Protein AF-S0EW49-F1 (afdb_monomer)

Solvent-accessible surface area (backbone atoms only — not comparable to full-atom values): 46684 Å² total; per-residue (Å²): 112,83,92,60,104,69,65,70,82,71,63,72,90,74,59,49,61,72,39,65,38,68,43,94,89,65,46,82,25,41,27,67,38,69,44,80,44,83,42,77,45,51,35,27,29,42,28,34,84,78,42,96,62,67,50,73,42,51,28,78,42,73,40,58,31,39,76,58,59,88,40,55,52,31,49,97,87,51,52,69,39,56,72,70,53,59,57,50,31,56,50,45,65,74,63,57,51,73,43,56,48,56,53,46,67,54,37,48,93,38,58,60,79,47,66,59,40,68,36,35,78,41,30,98,44,68,37,51,27,35,27,76,88,44,34,34,34,42,39,71,43,65,96,77,82,83,84,49,70,70,59,53,52,51,53,49,53,52,51,52,51,42,44,77,39,54,34,48,79,48,77,42,45,38,67,48,46,69,76,37,47,68,59,52,51,49,53,51,36,51,59,37,52,50,59,63,35,77,89,73,40,42,80,38,40,42,65,74,60,52,64,60,24,33,35,60,48,73,90,83,48,43,70,40,46,28,72,41,67,46,78,44,80,46,79,46,81,43,76,47,75,43,31,59,97,54,76,89,84,84,60,61,60,44,81,37,73,71,46,64,64,23,60,67,56,47,56,39,45,51,67,64,37,48,52,38,46,41,38,88,46,71,65,23,52,51,42,22,49,55,56,42,76,73,43,77,30,71,32,62,42,52,64,29,71,91,61,37,65,76,43,31,63,38,54,42,69,46,67,52,82,44,76,65,57,56,72,68,40,66,63,50,58,54,49,44,68,68,42,48,66,57,37,54,48,24,48,51,48,24,42,61,54,44,48,73,32,98,46,72,48,75,26,82,54,69,80,54,46,80,40,64,36,34,19,53,54,69,95,78,54,65,43,69,37,89,86,70,51,78,42,60,38,45,48,78,51,90,83,53,60,82,71,55,31,75,47,87,86,50,52,70,68,33,47,50,29,48,50,53,50,49,45,38,59,75,69,66,53,94,65,57,79,64,59,56,50,52,32,40,49,44,28,22,75,70,68,67,54,78,49,95,48,69,84,61,58,73,74,58,30,70,50,89,86,51,53,67,65,28,45,52,22,50,52,50,28,52,50,48,53,52,52,48,50,50,54,41,54,52,50,47,60,72,70,25,55,73,40,74,37,88,90,39,59,38,67,45,82,95,48,78,36,63,71,70,96,72,58,76,46,62,80,73,80,85,72,83,81,62,92,89,76,63,80,83,76,86,67,69,72,63,62,69,50,53,76,68,62,71,71,65,63,60,61,58,50,47,54,49,49,49,44,60,72,48,39,36,43,29,34,71,95,78,46,69,50,52,49,42,83,70,41,84,37,88,55,88,55,30,46,27,35,28,34,32,78,53,97,92,41,84,38,38,30,36,31,23,67,35,51,97,86,48,48,31,43,45,66,56,49,65,53,31,54,58,54,40,51,78,71,67,26,41,32,40,36,38,37,18,73,38,66,34,73,64,23,52,46,58,58,67,72,53,90,49,92,77,37,47,65,47,54,26,41,38,48,73,48,74,82,39,86,79,49,50,80,77,50,63,73,75,58,43,39,35,37,76,52,52,58,37,69,46,80,45,79,46,98,87,66,28,35,29,45,34,44,58,16,37,33,34,67,37,84,89,81,72,47,78,47,68,43,59,35,54,74,28,42,30,39,35,33,18,60,45,36,76,76,77,62,91,53,79,73,45,68,28,38,39,52,52,91,59,55,54,66,53,48,33,64,74,68,72,48,91,72,68,63,72,70,48,59,65,27,39,43,48,52,53,74,75,41,65,71,44,94,64,37,18,31,32,40,37,41,29,38,84,86,72,52,78,47,68,37,76,46,62,75,79,65,77,80,80,79,81,82,130

pLDDT: mean 75.74, std 16.2, range [26.94, 95.5]

Nearest PDB structures (foldseek):
  3r3p-assembly1_B  TM=8.124E-01  e=2.682E-04  Bacillus phage 0305phi8-36
  2n47-assembly1_A  TM=8.794E-01  e=1.202E+00  Synechocystis sp. PCC 6803 substr. Kazusa
  1gpp-assembly1_A  TM=4.032E-01  e=1.390E-01  Saccharomyces cerevisiae
  2h11-assembly2_B  TM=7.420E-01  e=5.655E+00  Homo sapiens

Mean predicted aligned error: 22.54 Å

Sequence (818 aa):
MRGDARGALTPIETIQPGDWVLAHDGLPHRVVRSIRRTYRGIMVGIRHSLSDETLWVTADHRILVHRRPHSLGGKADWSGIPKPLRGRSQELRKNMTLPERNLWSVLRGNGAGFAFRRQHPIGPYIADFYCREAALVVEVDGAAAHGDPAAIEHDQIRDEFLRSAGLRVVRFSAAEVLSNLEGVYTAIQDACQEQFSPEHALWLEAGELRKGDIVFCGPDRTPVRVEEVLKTFSEEEVYDLEVEGAHSFITEVCAVHNCGSGTTAYCAEKWGRRWITCDTSRVALAIARQRLMTARFDYYELRDAERGPSGGFIYETVPHITLESIAKNTEIDAIAAKYQPQIDRALADLNAALKGRPIQIHVKEGGCAGQVVDFSAPDGPTHTLPGGQVVKANELLEWEVPREIPHPAWPREAQEAYRKLYEARTKALSTGSQELREWLQTVYRLTGHRWESLSDVPDPMPPEDWPEAAQEALRRFWELKRRKRKEIDESIQCNAPQETLYDRPKVVRGVVRVSGPFTVEAIPVPAVEDPAQAPVPQFEEQEAQASVSDRGGDYLTDMLNLLKQQGGVLFPGGKKMELENLRPLNLGYLHAEAEARQNGKTLRVAVSFGPQHGPVIAHQVQEAIPTARLNGYHILIFAGFAFDPEAQALIQKVPVQGLQVHFANIAPDVLVGDLLKTTRASQIFTVFGQPDVAVIPQKDGTHVVKLRGVDIYDPLTGEAHSTRGEDVAAWFLDTDYDGKTFHICQAFFPGDSEAWDKLQRALKAQIDAEAFEKMQGTISFPFQPGEHKRIAVKVIDFRGNEVVRVVNLQQKEATYHG

Structure (mmCIF, N/CA/C/O backbone):
data_AF-S0EW49-F1
#
_entry.id   AF-S0EW49-F1
#
loop_
_atom_site.group_PDB
_atom_site.id
_atom_site.type_symbol
_atom_site.label_atom_id
_atom_site.label_alt_id
_atom_site.label_comp_id
_atom_site.label_asym_id
_atom_site.label_entity_id
_atom_site.label_seq_id
_atom_site.pdbx_PDB_ins_code
_atom_site.Cartn_x
_atom_site.Cartn_y
_atom_site.Cartn_z
_atom_site.occupancy
_atom_site.B_iso_or_equiv
_atom_site.auth_seq_id
_atom_site.auth_comp_id
_atom_site.auth_asym_id
_atom_site.auth_atom_id
_atom_site.pdbx_PDB_model_num
ATOM 1 N N . MET A 1 1 ? -26.446 2.062 -2.793 1.00 39.97 1 MET A N 1
ATOM 2 C CA . MET A 1 1 ? -27.803 2.037 -3.384 1.00 39.97 1 MET A CA 1
ATOM 3 C C . MET A 1 1 ? -28.507 0.767 -2.931 1.00 39.97 1 MET A C 1
ATOM 5 O O . MET A 1 1 ? -28.000 -0.311 -3.218 1.00 39.97 1 MET A O 1
ATOM 9 N N . ARG A 1 2 ? -29.631 0.867 -2.210 1.00 29.58 2 ARG A N 1
ATOM 10 C CA . ARG A 1 2 ? -30.524 -0.271 -1.939 1.00 29.58 2 ARG A CA 1
ATOM 11 C C . ARG A 1 2 ? -31.795 -0.119 -2.777 1.00 29.58 2 ARG A C 1
ATOM 13 O O . ARG A 1 2 ? -32.487 0.875 -2.637 1.00 29.58 2 ARG A O 1
ATOM 20 N N . GLY A 1 3 ? -32.057 -1.129 -3.606 1.00 38.69 3 GLY A N 1
ATOM 21 C CA . GLY A 1 3 ? -33.373 -1.608 -4.044 1.00 38.69 3 GLY A CA 1
ATOM 22 C C . GLY A 1 3 ? -34.481 -0.596 -4.340 1.00 38.69 3 GLY A C 1
ATOM 23 O O . GLY A 1 3 ? -35.378 -0.422 -3.526 1.00 38.69 3 GLY A O 1
ATOM 24 N N . ASP A 1 4 ? -34.496 -0.079 -5.564 1.00 37.16 4 ASP A N 1
ATOM 25 C CA . ASP A 1 4 ? -35.699 0.327 -6.296 1.00 37.16 4 ASP A CA 1
ATOM 26 C C . ASP A 1 4 ? -35.349 0.186 -7.788 1.00 37.16 4 ASP A C 1
ATOM 28 O O . ASP A 1 4 ? -34.307 0.668 -8.231 1.00 37.16 4 ASP A O 1
ATOM 32 N N . ALA A 1 5 ? -36.196 -0.495 -8.566 1.00 40.66 5 ALA A N 1
ATOM 33 C CA . ALA A 1 5 ? -36.062 -0.667 -10.017 1.00 40.66 5 ALA A CA 1
ATOM 34 C C . ALA A 1 5 ? -36.142 0.655 -10.827 1.00 40.66 5 ALA A C 1
ATOM 36 O O . ALA A 1 5 ? -36.199 0.629 -12.055 1.00 40.66 5 ALA A O 1
ATOM 37 N N . ARG A 1 6 ? -36.137 1.811 -10.156 1.00 41.78 6 ARG A N 1
ATOM 38 C CA . ARG A 1 6 ? -36.088 3.168 -10.698 1.00 41.78 6 ARG A CA 1
ATOM 39 C C . ARG A 1 6 ? -34.992 4.008 -10.040 1.00 41.78 6 ARG A C 1
ATOM 41 O O . ARG A 1 6 ? -35.295 5.060 -9.505 1.00 41.78 6 ARG A O 1
ATOM 48 N N . GLY A 1 7 ? -33.736 3.558 -10.058 1.00 46.19 7 GLY A N 1
ATOM 49 C CA . GLY A 1 7 ? -32.540 4.427 -10.042 1.00 46.19 7 GLY A CA 1
ATOM 50 C C . GLY A 1 7 ? -32.491 5.615 -9.063 1.00 46.19 7 GLY A C 1
ATOM 51 O O . GLY A 1 7 ? -31.804 6.590 -9.355 1.00 46.19 7 GLY A O 1
ATOM 52 N N . ALA A 1 8 ? -33.210 5.580 -7.938 1.00 53.28 8 ALA A N 1
ATOM 53 C CA . ALA A 1 8 ? -33.324 6.722 -7.046 1.00 53.28 8 ALA A CA 1
ATOM 54 C C . ALA A 1 8 ? -32.007 6.875 -6.282 1.00 53.28 8 ALA A C 1
ATOM 56 O O . ALA A 1 8 ? -31.628 6.016 -5.479 1.00 53.28 8 ALA A O 1
ATOM 57 N N . LEU A 1 9 ? -31.288 7.962 -6.563 1.00 60.22 9 LEU A N 1
ATOM 58 C CA . LEU A 1 9 ? -30.075 8.316 -5.839 1.00 60.22 9 LEU A CA 1
ATOM 59 C C . LEU A 1 9 ? -30.443 8.562 -4.372 1.00 60.22 9 LEU A C 1
ATOM 61 O O . LEU A 1 9 ? -31.299 9.385 -4.059 1.00 60.22 9 LEU A O 1
ATOM 65 N N . THR A 1 10 ? -29.813 7.817 -3.468 1.00 67.69 10 THR A N 1
ATOM 66 C CA . THR A 1 10 ? -29.931 8.063 -2.029 1.00 67.69 10 THR A CA 1
ATOM 67 C C . THR A 1 10 ? -28.961 9.185 -1.662 1.00 67.69 10 THR A C 1
ATOM 69 O O . THR A 1 10 ? -27.767 9.020 -1.933 1.00 67.69 10 THR A O 1
ATOM 72 N N . PRO A 1 11 ? -29.422 10.296 -1.062 1.00 74.75 11 PRO A N 1
ATOM 73 C CA . PRO A 1 11 ? -28.528 11.373 -0.655 1.00 74.75 11 PRO A CA 1
ATOM 74 C C . PRO A 1 11 ? -27.485 10.864 0.347 1.00 74.75 11 PRO A C 1
ATOM 76 O O . PRO A 1 11 ? -27.820 10.139 1.291 1.00 74.75 11 PRO A O 1
ATOM 79 N N . ILE A 1 12 ? -26.214 11.197 0.124 1.00 76.31 12 ILE A N 1
ATOM 80 C CA . ILE A 1 12 ? -25.076 10.650 0.879 1.00 76.31 12 ILE A CA 1
ATOM 81 C C . ILE A 1 12 ? -25.143 10.998 2.373 1.00 76.31 12 ILE A C 1
ATOM 83 O O . ILE A 1 12 ? -24.718 10.213 3.217 1.00 76.31 12 ILE A O 1
ATOM 87 N N . GLU A 1 13 ? -25.759 12.126 2.713 1.00 80.56 13 GLU A N 1
ATOM 88 C CA . GLU A 1 13 ? -25.993 12.605 4.071 1.00 80.56 13 GLU A CA 1
ATOM 89 C C . GLU A 1 13 ? -26.976 11.742 4.873 1.00 80.56 13 GLU A C 1
ATOM 91 O O . GLU A 1 13 ? -27.012 11.824 6.104 1.00 80.56 13 GLU A O 1
ATOM 96 N N . THR A 1 14 ? -27.768 10.909 4.191 1.00 83.56 14 THR A N 1
ATOM 97 C CA . THR A 1 14 ? -28.722 9.992 4.831 1.00 83.56 14 THR A CA 1
ATOM 98 C C . THR A 1 14 ? -28.099 8.643 5.193 1.00 83.56 14 THR A C 1
ATOM 100 O O . THR A 1 14 ? -28.689 7.906 5.982 1.00 83.56 14 THR A O 1
ATOM 103 N N . ILE A 1 15 ? -26.904 8.340 4.671 1.00 82.19 15 ILE A N 1
ATOM 104 C CA . ILE A 1 15 ? -26.205 7.066 4.875 1.00 82.19 15 ILE A CA 1
ATOM 105 C C . ILE A 1 15 ? -25.626 7.002 6.294 1.00 82.19 15 ILE A C 1
ATOM 107 O O . ILE A 1 15 ? -24.891 7.894 6.724 1.00 82.19 15 ILE A O 1
ATOM 111 N N . GLN A 1 16 ? -25.935 5.925 7.015 1.00 82.56 16 GLN A N 1
ATOM 112 C CA . GLN A 1 16 ? -25.511 5.687 8.395 1.00 82.56 16 GLN A CA 1
ATOM 113 C C . GLN A 1 16 ? -24.435 4.591 8.488 1.00 82.56 16 GLN A C 1
ATOM 115 O O . GLN A 1 16 ? -24.357 3.714 7.623 1.00 82.56 16 GLN A O 1
ATOM 120 N N . PRO A 1 17 ? -23.613 4.581 9.556 1.00 83.62 17 PRO A N 1
ATOM 121 C CA . PRO A 1 17 ? -22.794 3.420 9.895 1.00 83.62 17 PRO A CA 1
ATOM 122 C C . PRO A 1 17 ? -23.625 2.127 9.916 1.00 83.62 17 PRO A C 1
ATOM 124 O O . PRO A 1 17 ? -24.704 2.080 10.505 1.00 83.62 17 PRO A O 1
ATOM 127 N N . GLY A 1 18 ? -23.121 1.076 9.271 1.00 76.31 18 GLY A N 1
ATOM 128 C CA . GLY A 1 18 ? -23.805 -0.206 9.080 1.00 76.31 18 GLY A CA 1
ATOM 129 C C . GLY A 1 18 ? -24.579 -0.339 7.762 1.00 76.31 18 GLY A C 1
ATOM 130 O O . GLY A 1 18 ? -24.913 -1.465 7.377 1.00 76.31 18 GLY A O 1
ATOM 131 N N . ASP A 1 19 ? -24.819 0.761 7.041 1.00 79.75 19 ASP A N 1
ATOM 132 C CA . ASP A 1 19 ? -25.382 0.709 5.692 1.00 79.75 19 ASP A CA 1
ATOM 133 C C . ASP A 1 19 ? -24.397 0.096 4.694 1.00 79.75 19 ASP A C 1
ATOM 135 O O . ASP A 1 19 ? -23.189 0.056 4.915 1.00 79.75 19 ASP A O 1
ATOM 139 N N . TRP A 1 20 ? -24.917 -0.398 3.571 1.00 77.44 20 TRP A N 1
ATOM 140 C CA . TRP A 1 20 ? -24.108 -1.021 2.525 1.00 77.44 20 TRP A CA 1
ATOM 141 C C . TRP A 1 20 ? -23.961 -0.100 1.318 1.00 77.44 20 TRP A C 1
ATOM 143 O O . TRP A 1 20 ? -24.952 0.371 0.747 1.00 77.44 20 TRP A O 1
ATOM 153 N N . VAL A 1 21 ? -22.719 0.093 0.885 1.00 74.12 21 VAL A N 1
ATOM 154 C CA . VAL A 1 21 ? -22.361 0.859 -0.313 1.00 74.12 21 VAL A CA 1
ATOM 155 C C . VAL A 1 21 ? -21.412 0.055 -1.192 1.00 74.12 21 VAL A C 1
ATOM 157 O O . VAL A 1 21 ? -20.782 -0.887 -0.729 1.00 74.12 21 VAL A O 1
ATOM 160 N N . LEU A 1 22 ? -21.332 0.396 -2.475 1.00 67.19 22 LEU A N 1
ATOM 161 C CA . LEU A 1 22 ? -20.363 -0.219 -3.381 1.00 67.19 22 LEU A CA 1
ATOM 162 C C . LEU A 1 22 ? -19.079 0.601 -3.334 1.00 67.19 22 LEU A C 1
ATOM 164 O O . LEU A 1 22 ? -19.151 1.822 -3.487 1.00 67.19 22 LEU A O 1
ATOM 168 N N . ALA A 1 23 ? -17.937 -0.045 -3.111 1.00 67.69 23 ALA A N 1
ATOM 169 C CA . ALA A 1 23 ? -16.646 0.634 -3.139 1.00 67.69 23 ALA A CA 1
ATOM 170 C C . ALA A 1 23 ? -16.023 0.601 -4.544 1.00 67.69 23 ALA A C 1
ATOM 172 O O . ALA A 1 23 ? -16.636 0.169 -5.518 1.00 67.69 23 ALA A O 1
ATOM 173 N N . HIS A 1 24 ? -14.794 1.101 -4.659 1.00 61.16 24 HIS A N 1
ATOM 174 C CA . HIS A 1 24 ? -14.040 1.170 -5.915 1.00 61.16 24 HIS A CA 1
ATOM 175 C C . HIS A 1 24 ? -13.614 -0.196 -6.481 1.00 61.16 24 HIS A C 1
ATOM 177 O O . HIS A 1 24 ? -13.344 -0.320 -7.666 1.00 61.16 24 HIS A O 1
ATOM 183 N N . ASP A 1 25 ? -13.564 -1.249 -5.676 1.00 63.09 25 ASP A N 1
ATOM 184 C CA . ASP A 1 25 ? -13.433 -2.621 -6.186 1.00 63.09 25 ASP A CA 1
ATOM 185 C C . ASP A 1 25 ? -14.755 -3.138 -6.795 1.00 63.09 25 ASP A C 1
ATOM 187 O O . ASP A 1 25 ? -14.820 -4.228 -7.370 1.00 63.09 25 ASP A O 1
ATOM 191 N N . GLY A 1 26 ? -15.812 -2.327 -6.682 1.00 60.47 26 GLY A N 1
ATOM 192 C CA . GLY A 1 26 ? -17.181 -2.586 -7.083 1.00 60.47 26 GLY A CA 1
ATOM 193 C C . GLY A 1 26 ? -17.811 -3.762 -6.343 1.00 60.47 26 GLY A C 1
ATOM 194 O O . GLY A 1 26 ? -18.706 -4.404 -6.900 1.00 60.47 26 GLY A O 1
ATOM 195 N N . LEU A 1 27 ? -17.332 -4.068 -5.136 1.00 66.12 27 LEU A N 1
ATOM 196 C CA . LEU A 1 27 ? -17.955 -4.993 -4.199 1.00 66.12 27 LEU A CA 1
ATOM 197 C C . LEU A 1 27 ? -18.787 -4.210 -3.169 1.00 66.12 27 LEU A C 1
ATOM 199 O O . LEU A 1 27 ? -18.600 -3.002 -3.000 1.00 66.12 27 LEU A O 1
ATOM 203 N N . PRO A 1 28 ? -19.770 -4.847 -2.509 1.00 70.50 28 PRO A N 1
ATOM 204 C CA . PRO A 1 28 ? -20.510 -4.224 -1.421 1.00 70.50 28 PRO A CA 1
ATOM 205 C C . PRO A 1 28 ? -19.678 -4.220 -0.129 1.00 70.50 28 PRO A C 1
ATOM 207 O O . PRO A 1 28 ? -19.236 -5.268 0.335 1.00 70.50 28 PRO A O 1
ATOM 210 N N . HIS A 1 29 ? -19.544 -3.051 0.494 1.00 75.31 29 HIS A N 1
ATOM 211 C CA . HIS A 1 29 ? -18.880 -2.840 1.780 1.00 75.31 29 HIS A CA 1
ATOM 212 C C . HIS A 1 29 ? -19.826 -2.173 2.769 1.00 75.31 29 HIS A C 1
ATOM 214 O O . HIS A 1 29 ? -20.682 -1.364 2.395 1.00 75.31 29 HIS A O 1
ATOM 220 N N . ARG A 1 30 ? -19.656 -2.498 4.052 1.00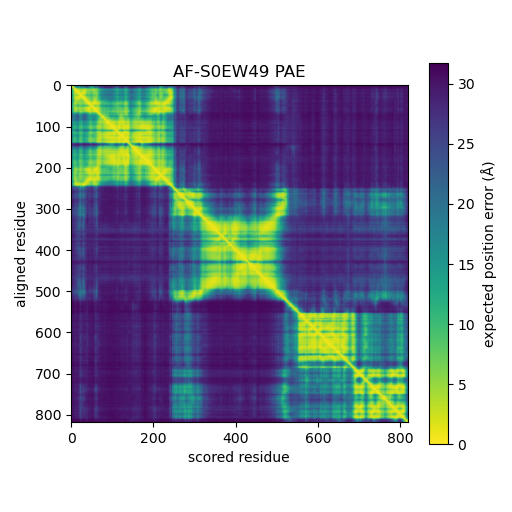 79.12 30 ARG A N 1
ATOM 221 C CA . ARG A 1 30 ? -20.355 -1.797 5.127 1.00 79.12 30 ARG A CA 1
ATOM 222 C C . ARG A 1 30 ? -19.709 -0.450 5.379 1.00 79.12 30 ARG A C 1
ATOM 224 O O . ARG A 1 30 ? -18.487 -0.350 5.448 1.00 79.12 30 ARG A O 1
ATOM 231 N N . VAL A 1 31 ? -20.534 0.567 5.567 1.00 79.44 31 VAL A N 1
ATOM 232 C CA . VAL A 1 31 ? -20.110 1.890 6.012 1.00 79.44 31 VAL A CA 1
ATOM 233 C C . VAL A 1 31 ? -19.703 1.793 7.477 1.00 79.44 31 VAL A C 1
ATOM 235 O O . VAL A 1 31 ? -20.513 1.448 8.332 1.00 79.44 31 VAL A O 1
ATOM 238 N N . VAL A 1 32 ? -18.444 2.102 7.765 1.00 83.19 32 VAL A N 1
ATOM 239 C CA . VAL A 1 32 ? -17.889 2.196 9.120 1.00 83.19 32 VAL A CA 1
ATOM 240 C C . VAL A 1 32 ? -18.256 3.544 9.727 1.00 83.19 32 VAL A C 1
ATOM 242 O O . VAL A 1 32 ? -18.729 3.616 10.858 1.00 83.19 32 VAL A O 1
ATOM 245 N N . ARG A 1 33 ? -18.070 4.627 8.963 1.00 80.56 33 ARG A N 1
ATOM 246 C CA . ARG A 1 33 ? -18.449 5.982 9.378 1.00 80.56 33 ARG A CA 1
ATOM 247 C C . ARG A 1 33 ? -18.725 6.899 8.190 1.00 80.56 33 ARG A C 1
ATOM 249 O O . ARG A 1 33 ? -18.158 6.720 7.115 1.00 80.56 33 ARG A O 1
ATOM 256 N N . SER A 1 34 ? -19.554 7.913 8.427 1.00 81.31 34 SER A N 1
ATOM 257 C CA . SER A 1 34 ? -19.739 9.066 7.540 1.00 81.31 34 SER A CA 1
ATOM 258 C C . SER A 1 34 ? -18.930 10.244 8.083 1.00 81.31 34 SER A C 1
ATOM 260 O O . SER A 1 34 ? -19.002 10.560 9.273 1.00 81.31 34 SER A O 1
ATOM 262 N N . ILE A 1 35 ? -18.127 10.868 7.229 1.00 80.62 35 ILE A N 1
ATOM 263 C CA . ILE A 1 35 ? -17.248 11.988 7.557 1.00 80.62 35 ILE A CA 1
ATOM 264 C C . ILE A 1 35 ? -17.813 13.226 6.876 1.00 80.62 35 ILE A C 1
ATOM 266 O O . ILE A 1 35 ? -18.015 13.232 5.668 1.00 80.62 35 ILE A O 1
ATOM 270 N N . ARG A 1 36 ? -18.045 14.285 7.651 1.00 85.44 36 ARG A N 1
ATOM 271 C CA . ARG A 1 36 ? -18.498 15.581 7.138 1.00 85.44 36 ARG A CA 1
ATOM 272 C C . ARG A 1 36 ? -17.310 16.524 7.073 1.00 85.44 36 ARG A C 1
ATOM 274 O O . ARG A 1 36 ? -16.586 16.650 8.063 1.00 85.44 36 ARG A O 1
ATOM 281 N N . ARG A 1 37 ? -17.112 17.193 5.941 1.00 83.81 37 ARG A N 1
ATOM 282 C CA . ARG A 1 37 ? -16.094 18.241 5.806 1.00 83.81 37 ARG A CA 1
ATOM 283 C C . ARG A 1 37 ? -16.608 19.399 4.968 1.00 83.81 37 ARG A C 1
ATOM 285 O O . ARG A 1 37 ? -17.360 19.208 4.021 1.00 83.81 37 ARG A O 1
ATOM 292 N N . THR A 1 38 ? -16.153 20.602 5.286 1.00 87.94 38 THR A N 1
ATOM 293 C CA . THR A 1 38 ? -16.368 21.765 4.425 1.00 87.94 38 THR A CA 1
ATOM 294 C C . THR A 1 38 ? -15.469 21.646 3.198 1.00 87.94 38 THR A C 1
ATOM 296 O O . THR A 1 38 ? -14.251 21.509 3.328 1.00 87.94 38 THR A O 1
ATOM 299 N N . TYR A 1 39 ? -16.059 21.703 2.009 1.00 85.00 39 TYR A N 1
ATOM 300 C CA . TYR A 1 39 ? -15.350 21.746 0.740 1.00 85.00 39 TYR A CA 1
ATOM 301 C C . TYR A 1 39 ? -15.549 23.104 0.085 1.00 85.00 39 TYR A C 1
ATOM 303 O O . TYR A 1 39 ? -16.663 23.614 -0.011 1.00 85.00 39 TYR A O 1
ATOM 311 N N . ARG A 1 40 ? -14.445 23.684 -0.385 1.00 91.56 40 ARG A N 1
ATOM 312 C CA . ARG A 1 40 ? -14.435 24.946 -1.117 1.00 91.56 40 ARG A CA 1
ATOM 313 C C . ARG A 1 40 ? -13.704 24.741 -2.432 1.00 91.56 40 ARG A C 1
ATOM 315 O O . ARG A 1 40 ? -12.474 24.723 -2.464 1.00 91.56 40 ARG A O 1
ATOM 322 N N . GLY A 1 41 ? -14.452 24.564 -3.510 1.00 92.06 41 GLY A N 1
ATOM 323 C CA . GLY A 1 41 ? -13.871 24.183 -4.789 1.00 92.06 41 GLY A CA 1
ATOM 324 C C . GLY A 1 41 ? -14.899 24.001 -5.891 1.00 92.06 41 GLY A C 1
ATOM 325 O O . GLY A 1 41 ? -16.026 24.488 -5.809 1.00 92.06 41 GLY A O 1
ATOM 326 N N . ILE A 1 42 ? -14.480 23.322 -6.957 1.00 93.25 42 ILE A N 1
ATOM 327 C CA . ILE A 1 42 ? -15.349 23.024 -8.092 1.00 93.25 42 ILE A CA 1
ATOM 328 C C . ILE A 1 42 ? -16.131 21.752 -7.778 1.00 93.25 42 ILE A C 1
ATOM 330 O O . ILE A 1 42 ? -15.552 20.681 -7.605 1.00 93.25 42 ILE A O 1
ATOM 334 N N . MET A 1 43 ? -17.449 21.878 -7.769 1.00 92.00 43 MET A N 1
ATOM 335 C CA . MET A 1 43 ? -18.374 20.759 -7.792 1.00 92.00 43 MET A CA 1
ATOM 336 C C . MET A 1 43 ? -18.695 20.405 -9.241 1.00 92.00 43 MET A C 1
ATOM 338 O O . MET A 1 43 ? -18.913 21.283 -10.086 1.00 92.00 43 MET A O 1
ATOM 342 N N . VAL A 1 44 ? -18.711 19.110 -9.526 1.00 93.69 44 VAL A N 1
ATOM 343 C CA . VAL A 1 44 ? -19.038 18.538 -10.827 1.00 93.69 44 VAL A CA 1
ATOM 344 C C . VAL A 1 44 ? -20.405 17.877 -10.727 1.00 93.69 44 VAL A C 1
ATOM 346 O O . VAL A 1 44 ? -20.586 16.922 -9.978 1.00 93.69 44 VAL A O 1
ATOM 349 N N . GLY A 1 45 ? -21.366 18.403 -11.479 1.00 92.38 45 GLY A N 1
ATOM 350 C CA . GLY A 1 45 ? -22.709 17.851 -11.604 1.00 92.38 45 GLY A CA 1
ATOM 351 C C . GLY A 1 45 ? -22.787 16.926 -12.812 1.00 92.38 45 GLY A C 1
ATOM 352 O O . GLY A 1 45 ? -22.485 17.342 -13.929 1.00 92.38 45 GLY A O 1
ATOM 353 N N . ILE A 1 46 ? -23.194 15.681 -12.608 1.00 90.50 46 ILE A N 1
ATOM 354 C CA . ILE A 1 46 ? -23.262 14.646 -13.639 1.00 90.50 46 ILE A CA 1
ATOM 355 C C . ILE A 1 46 ? -24.732 14.317 -13.885 1.00 90.50 46 ILE A C 1
ATOM 357 O O . ILE A 1 46 ? -25.414 13.829 -12.984 1.00 90.50 46 ILE A O 1
ATOM 361 N N . ARG A 1 47 ? -25.215 14.554 -15.110 1.00 89.81 47 ARG A N 1
ATOM 362 C CA . ARG A 1 47 ? -26.525 14.066 -15.568 1.00 89.81 47 ARG A CA 1
ATOM 363 C C . ARG A 1 47 ? -26.328 12.903 -16.529 1.00 89.81 47 ARG A C 1
ATOM 365 O O . ARG A 1 47 ? -25.513 12.994 -17.453 1.00 89.81 47 ARG A O 1
ATOM 372 N N . HIS A 1 48 ? -27.069 11.820 -16.327 1.00 85.50 48 HIS A N 1
ATOM 373 C CA . HIS A 1 48 ? -26.972 10.605 -17.134 1.00 85.50 48 HIS A CA 1
ATOM 374 C C . HIS A 1 48 ? -28.354 10.066 -17.510 1.00 85.50 48 HIS A C 1
ATOM 376 O O . HIS A 1 48 ? -29.345 10.339 -16.849 1.00 85.50 48 HIS A O 1
ATOM 382 N N . SER A 1 49 ? -28.413 9.219 -18.533 1.00 76.75 49 SER A N 1
ATOM 383 C CA . SER A 1 49 ? -29.665 8.781 -19.174 1.00 76.75 49 SER A CA 1
ATOM 384 C C . SER A 1 49 ? -30.627 7.928 -18.325 1.00 76.75 49 SER A C 1
ATOM 386 O O . SER A 1 49 ? -31.660 7.504 -18.833 1.00 76.75 49 SER A O 1
ATOM 388 N N . LEU A 1 50 ? -30.276 7.592 -17.078 1.00 77.69 50 LEU A N 1
ATOM 389 C CA . LEU A 1 50 ? -31.121 6.782 -16.179 1.00 77.69 50 LEU A CA 1
ATOM 390 C C . LEU A 1 50 ? -31.749 7.605 -15.045 1.00 77.69 50 LEU A C 1
ATOM 392 O O . LEU A 1 50 ? -32.521 7.051 -14.267 1.00 77.69 50 LEU A O 1
ATOM 396 N N . SER A 1 51 ? -31.403 8.888 -14.921 1.00 73.69 51 SER A N 1
ATOM 397 C CA . SER A 1 51 ? -31.918 9.766 -13.875 1.00 73.69 51 SER A CA 1
ATOM 398 C C . SER A 1 51 ? -31.965 11.209 -14.368 1.00 73.69 51 SER A C 1
ATOM 400 O O . SER A 1 51 ? -30.987 11.710 -14.920 1.00 73.69 51 SER A O 1
ATOM 402 N N . ASP A 1 52 ? -33.082 11.890 -14.120 1.00 74.00 52 ASP A N 1
ATOM 403 C CA . ASP A 1 52 ? -33.209 13.329 -14.382 1.00 74.00 52 ASP A CA 1
ATOM 404 C C . ASP A 1 52 ? -32.506 14.179 -13.300 1.00 74.00 52 ASP A C 1
ATOM 406 O O . ASP A 1 52 ? -32.238 15.367 -13.504 1.00 74.00 52 ASP A O 1
ATOM 410 N N . GLU A 1 53 ? -32.154 13.564 -12.163 1.00 81.12 53 GLU A N 1
ATOM 411 C CA . GLU A 1 53 ? -31.424 14.206 -11.069 1.00 81.12 53 GLU A CA 1
ATOM 412 C C . GLU A 1 53 ? -29.945 14.413 -11.415 1.00 81.12 53 GLU A C 1
ATOM 414 O O . GLU A 1 53 ? -29.308 13.600 -12.089 1.00 81.12 53 GLU A O 1
ATOM 419 N N . THR A 1 54 ? -29.372 15.513 -10.923 1.00 86.69 54 THR A N 1
ATOM 420 C CA . THR A 1 54 ? -27.944 15.811 -11.109 1.00 86.69 54 THR A CA 1
ATOM 421 C C . THR A 1 54 ? -27.148 15.280 -9.924 1.00 86.69 54 THR A C 1
ATOM 423 O O . THR A 1 54 ? -27.327 15.744 -8.800 1.00 86.69 54 THR A O 1
ATOM 426 N N . LEU A 1 55 ? -26.239 14.337 -10.177 1.00 85.44 55 LEU A N 1
ATOM 427 C CA . LEU A 1 55 ? -25.318 13.840 -9.160 1.00 85.44 55 LEU A CA 1
ATOM 428 C C . LEU A 1 55 ? -24.162 14.828 -8.994 1.00 85.44 55 LEU A C 1
ATOM 430 O O . LEU A 1 55 ? -23.364 14.996 -9.915 1.00 85.44 55 LEU A O 1
ATOM 434 N N . TRP A 1 56 ? -24.060 15.459 -7.830 1.00 86.50 56 TRP A N 1
ATOM 435 C CA . TRP A 1 56 ? -22.970 16.377 -7.512 1.00 86.50 56 TRP A CA 1
ATOM 436 C C . TRP A 1 56 ? -21.851 15.663 -6.759 1.00 86.50 56 TRP A C 1
ATOM 438 O O . TRP A 1 56 ? -22.089 14.998 -5.755 1.00 86.50 56 TRP A O 1
ATOM 448 N N . VAL A 1 57 ? -20.623 15.818 -7.250 1.00 87.62 57 VAL A N 1
ATOM 449 C CA . VAL A 1 57 ? -19.400 15.299 -6.626 1.00 87.62 57 VAL A CA 1
ATOM 450 C C . VAL A 1 57 ? -18.308 16.364 -6.642 1.00 87.62 57 VAL A C 1
ATOM 452 O O . VAL A 1 57 ? -18.349 17.298 -7.445 1.00 87.62 57 VAL A O 1
ATOM 455 N N . THR A 1 58 ? -17.306 16.232 -5.778 1.00 89.25 58 THR A N 1
ATOM 456 C CA . THR A 1 58 ? -16.120 17.094 -5.827 1.00 89.25 58 THR A CA 1
ATOM 457 C C . THR A 1 58 ? -15.290 16.791 -7.078 1.00 89.25 58 THR A C 1
ATOM 459 O O . THR A 1 58 ? -15.300 15.670 -7.590 1.00 89.25 58 THR A O 1
ATOM 462 N N . ALA A 1 59 ? -14.563 17.781 -7.603 1.00 89.06 59 ALA A N 1
ATOM 463 C CA . ALA A 1 59 ? -13.782 17.602 -8.831 1.00 89.06 59 ALA A CA 1
ATOM 464 C C . ALA A 1 59 ? -12.701 16.505 -8.739 1.00 89.06 59 ALA A C 1
ATOM 466 O O . ALA A 1 59 ? -12.391 15.889 -9.754 1.00 89.06 59 ALA A O 1
ATOM 467 N N . ASP A 1 60 ? -12.164 16.244 -7.549 1.00 84.62 60 ASP A N 1
ATOM 468 C CA . ASP A 1 60 ? -11.160 15.211 -7.259 1.00 84.62 60 ASP A CA 1
ATOM 469 C C . ASP A 1 60 ? -11.763 13.810 -7.039 1.00 84.62 60 ASP A C 1
ATOM 471 O O . ASP A 1 60 ? -11.031 12.828 -6.896 1.00 84.62 60 ASP A O 1
ATOM 475 N N . HIS A 1 61 ? -13.095 13.681 -7.021 1.00 83.62 61 HIS A N 1
ATOM 476 C CA . HIS A 1 61 ? -13.748 12.391 -6.832 1.00 83.62 61 HIS A CA 1
ATOM 477 C C . HIS A 1 61 ? -13.440 11.453 -8.002 1.00 83.62 61 HIS A C 1
ATOM 479 O O . HIS A 1 61 ? -13.651 11.805 -9.163 1.00 83.62 61 HIS A O 1
ATOM 485 N N . ARG A 1 62 ? -12.960 10.239 -7.713 1.00 83.69 62 ARG A N 1
ATOM 486 C CA . ARG A 1 62 ? -12.639 9.256 -8.752 1.00 83.69 62 ARG A CA 1
ATOM 487 C C . ARG A 1 62 ? -13.881 8.487 -9.182 1.00 83.69 62 ARG A C 1
ATOM 489 O O . ARG A 1 62 ? -14.583 7.916 -8.357 1.00 83.69 62 ARG A O 1
ATOM 496 N N . ILE A 1 63 ? -14.100 8.427 -10.488 1.00 84.25 63 ILE A N 1
ATOM 497 C CA . ILE A 1 63 ? -15.211 7.741 -11.144 1.00 84.25 63 ILE A CA 1
ATOM 498 C C . ILE A 1 63 ? -14.628 6.702 -12.096 1.00 84.25 63 ILE A C 1
ATOM 500 O O . ILE A 1 63 ? -13.640 6.968 -12.779 1.00 84.25 63 ILE A O 1
ATOM 504 N N . LEU A 1 64 ? -15.229 5.515 -12.142 1.00 85.44 64 LEU A N 1
ATOM 505 C CA . LEU A 1 64 ? -14.881 4.494 -13.122 1.00 85.44 64 LEU A CA 1
ATOM 506 C C . LEU A 1 64 ? -15.521 4.857 -14.468 1.00 85.44 64 LEU A C 1
ATOM 508 O O . LEU A 1 64 ? -16.744 4.999 -14.559 1.00 85.44 64 LEU A O 1
ATOM 512 N N . VAL A 1 65 ? -14.696 5.033 -15.498 1.00 85.56 65 VAL A N 1
ATOM 513 C CA . VAL A 1 65 ? -15.098 5.605 -16.786 1.00 85.56 65 VAL A CA 1
ATOM 514 C C . VAL A 1 65 ? -14.511 4.812 -17.949 1.00 85.56 65 VAL A C 1
ATOM 516 O O . VAL A 1 65 ? -13.328 4.476 -17.957 1.00 85.56 65 VAL A O 1
ATOM 519 N N . HIS A 1 66 ? -15.315 4.605 -18.991 1.00 84.06 66 HIS A N 1
ATOM 520 C CA . HIS A 1 66 ? -14.816 4.352 -20.344 1.00 84.06 66 HIS A CA 1
ATOM 521 C C . HIS A 1 66 ? -14.833 5.648 -21.144 1.00 84.06 66 HIS A C 1
ATOM 523 O O . HIS A 1 66 ? -15.897 6.215 -21.425 1.00 84.06 66 HIS A O 1
ATOM 529 N N . ARG A 1 67 ? -13.636 6.146 -21.481 1.00 78.75 67 ARG A N 1
ATOM 530 C CA . ARG A 1 67 ? -13.484 7.412 -22.202 1.00 78.75 67 ARG A CA 1
ATOM 531 C C . ARG A 1 67 ? -13.846 7.207 -23.661 1.00 78.75 67 ARG A C 1
ATOM 533 O O . ARG A 1 67 ? -13.277 6.367 -24.355 1.00 78.75 67 ARG A O 1
ATOM 540 N N . ARG A 1 68 ? -14.741 8.049 -24.164 1.00 72.62 68 ARG A N 1
ATOM 541 C CA . ARG A 1 68 ? -15.067 8.028 -25.586 1.00 72.62 68 ARG A CA 1
ATOM 542 C C . ARG A 1 68 ? -13.991 8.767 -26.394 1.00 72.62 68 ARG A C 1
ATOM 544 O O . ARG A 1 68 ? -13.601 9.872 -26.014 1.00 72.62 68 ARG A O 1
ATOM 551 N N . PRO A 1 69 ? -13.585 8.268 -27.574 1.00 71.81 69 PRO A N 1
ATOM 552 C CA . PRO A 1 69 ? -12.805 9.057 -28.521 1.00 71.81 69 PRO A CA 1
ATOM 553 C C . PRO A 1 69 ? -13.560 10.336 -28.902 1.00 71.81 69 PRO A C 1
ATOM 555 O O . PRO A 1 69 ? -14.605 10.298 -29.562 1.00 71.81 69 PRO A O 1
ATOM 558 N N . HIS A 1 70 ? -13.049 11.490 -28.469 1.00 65.00 70 HIS A N 1
ATOM 559 C CA . HIS A 1 70 ? -13.658 12.792 -28.768 1.00 65.00 70 HIS A CA 1
ATOM 560 C C . HIS A 1 70 ? -13.233 13.345 -30.134 1.00 65.00 70 HIS A C 1
ATOM 562 O O . HIS A 1 70 ? -13.941 14.169 -30.712 1.00 65.00 70 HIS A O 1
ATOM 568 N N . SER A 1 71 ? -12.099 12.880 -30.657 1.00 71.00 71 SER A N 1
ATOM 569 C CA . SER A 1 71 ? -11.573 13.216 -31.977 1.00 71.00 71 SER A CA 1
ATOM 570 C C . SER A 1 71 ? -11.000 11.956 -32.612 1.00 71.00 71 SER A C 1
ATOM 572 O O . SER A 1 71 ? -10.282 11.209 -31.960 1.00 71.00 71 SER A O 1
ATOM 574 N N . LEU A 1 72 ? -11.297 11.745 -33.891 1.00 73.06 72 LEU A N 1
ATOM 575 C CA . LEU A 1 72 ? -10.716 10.674 -34.705 1.00 73.06 72 LEU A CA 1
ATOM 576 C C . LEU A 1 72 ? -9.595 11.239 -35.588 1.00 73.06 72 LEU A C 1
ATOM 578 O O . LEU A 1 72 ? -9.538 10.936 -36.772 1.00 73.06 72 LEU A O 1
ATOM 582 N N . GLY A 1 73 ? -8.785 12.165 -35.061 1.00 63.78 73 GLY A N 1
ATOM 583 C CA . GLY A 1 73 ? -7.788 12.911 -35.843 1.00 63.78 73 GLY A CA 1
ATOM 584 C C . GLY A 1 73 ? -8.361 14.066 -36.683 1.00 63.78 73 GLY A C 1
ATOM 585 O O . GLY A 1 73 ? -7.697 14.557 -37.589 1.00 63.78 73 GLY A O 1
ATOM 586 N N . GLY A 1 74 ? -9.589 14.513 -36.396 1.00 61.94 74 GLY A N 1
ATOM 587 C CA . GLY A 1 74 ? -10.255 15.633 -37.068 1.00 61.94 74 GLY A CA 1
ATOM 588 C C . GLY A 1 74 ? -11.454 16.153 -36.267 1.00 61.94 74 GLY A C 1
ATOM 589 O O . GLY A 1 74 ? -11.987 15.455 -35.403 1.00 61.94 74 GLY A O 1
ATOM 590 N N . LYS A 1 75 ? -11.885 17.389 -36.533 1.00 65.38 75 LYS A N 1
ATOM 591 C CA . LYS A 1 75 ? -13.067 17.999 -35.904 1.00 65.38 75 LYS A CA 1
ATOM 592 C C . LYS A 1 75 ? -14.363 17.415 -36.484 1.00 65.38 75 LYS A C 1
ATOM 594 O O . LYS A 1 75 ? -14.370 16.766 -37.529 1.00 65.38 75 LYS A O 1
ATOM 599 N N . ALA A 1 76 ? -15.488 17.674 -35.814 1.00 57.84 76 ALA A N 1
ATOM 600 C CA . ALA A 1 76 ? -16.812 17.168 -36.199 1.00 57.84 76 ALA A CA 1
ATOM 601 C C . ALA A 1 76 ? -17.269 17.588 -37.615 1.00 57.84 76 ALA A C 1
ATOM 603 O O . ALA A 1 76 ? -18.061 16.885 -38.240 1.00 57.84 76 ALA A O 1
ATOM 604 N N . ASP A 1 77 ? -16.748 18.701 -38.136 1.00 64.81 77 ASP A N 1
ATOM 605 C CA . ASP A 1 77 ? -16.954 19.199 -39.505 1.00 64.81 77 ASP A CA 1
ATOM 606 C C . ASP A 1 77 ? -16.006 18.554 -40.537 1.00 64.81 77 ASP A C 1
ATOM 608 O O . ASP A 1 77 ? -15.942 18.976 -41.696 1.00 64.81 77 ASP A O 1
ATOM 612 N N . TRP A 1 78 ? -15.269 17.519 -40.120 1.00 63.88 78 TRP A N 1
ATOM 613 C CA . TRP A 1 78 ? -14.247 16.817 -40.887 1.00 63.88 78 TRP A CA 1
ATOM 614 C C . TRP A 1 78 ? -13.016 17.674 -41.240 1.00 63.88 78 TRP A C 1
ATOM 616 O O . TRP A 1 78 ? -12.207 17.259 -42.081 1.00 63.88 78 TRP A O 1
ATOM 626 N N . SER A 1 79 ? -12.850 18.862 -40.646 1.00 62.75 79 SER A N 1
ATOM 627 C CA . SER A 1 79 ? -11.589 19.607 -40.724 1.00 62.75 79 SER A CA 1
ATOM 628 C C . SER A 1 79 ? -10.495 18.849 -39.957 1.00 62.75 79 SER A C 1
ATOM 630 O O . SER A 1 79 ? -10.749 18.272 -38.904 1.00 62.75 79 SER A O 1
ATOM 632 N N . GLY A 1 80 ? -9.289 18.761 -40.520 1.00 66.06 80 GLY A N 1
ATOM 633 C CA . GLY A 1 80 ? -8.201 17.917 -39.998 1.00 66.06 80 GLY A CA 1
ATOM 634 C C . GLY A 1 80 ? -8.064 16.548 -40.676 1.00 66.06 80 GLY A C 1
ATOM 635 O O . GLY A 1 80 ? -6.977 15.988 -40.664 1.00 66.06 80 GLY A O 1
ATOM 636 N N . ILE A 1 81 ? -9.097 16.059 -41.377 1.00 74.94 81 ILE A N 1
ATOM 637 C CA . ILE A 1 81 ? -8.968 14.878 -42.248 1.00 74.94 81 ILE A CA 1
ATOM 638 C C . ILE A 1 81 ? -8.533 15.339 -43.650 1.00 74.94 81 ILE A C 1
ATOM 640 O O . ILE A 1 81 ? -9.251 16.141 -44.265 1.00 74.94 81 ILE A O 1
ATOM 644 N N . PRO A 1 82 ? -7.403 14.841 -44.194 1.00 76.69 82 PRO A N 1
ATOM 645 C CA . PRO A 1 82 ? -6.940 15.186 -45.535 1.00 76.69 82 PRO A CA 1
ATOM 646 C C . PRO A 1 82 ? -8.037 15.030 -46.601 1.00 76.69 82 PRO A C 1
ATOM 648 O O . PRO A 1 82 ? -8.645 13.968 -46.747 1.00 76.69 82 PRO A O 1
ATOM 651 N N . LYS A 1 83 ? -8.278 16.086 -47.397 1.00 72.56 83 LYS A N 1
ATOM 652 C CA . LYS A 1 83 ? -9.283 16.088 -48.484 1.00 72.56 83 LYS A CA 1
ATOM 653 C C . LYS A 1 83 ? -9.193 14.866 -49.427 1.00 72.56 83 LYS A C 1
ATOM 655 O O . LYS A 1 83 ? -10.256 14.334 -49.753 1.00 72.56 83 LYS A O 1
ATOM 660 N N . PRO A 1 84 ? -7.998 14.370 -49.822 1.00 76.62 84 PRO A N 1
ATOM 661 C CA . PRO A 1 84 ? -7.878 13.195 -50.692 1.00 76.62 84 PRO A CA 1
ATOM 662 C C . PRO A 1 84 ? -8.471 11.909 -50.092 1.00 76.62 84 PRO A C 1
ATOM 664 O O . PRO A 1 84 ? -9.013 11.080 -50.823 1.00 76.62 84 PRO A O 1
ATOM 667 N N . LEU A 1 85 ? -8.447 11.754 -48.762 1.00 79.38 85 LEU A N 1
ATOM 668 C CA . LEU A 1 85 ? -8.947 10.549 -48.089 1.00 79.38 85 LEU A CA 1
ATOM 669 C C . LEU A 1 85 ? -10.467 10.420 -48.161 1.00 79.38 85 LEU A C 1
ATOM 671 O O . LEU A 1 85 ? -10.985 9.305 -48.177 1.00 79.38 85 LEU A O 1
ATOM 675 N N . ARG A 1 86 ? -11.203 11.536 -48.260 1.00 75.56 86 ARG A N 1
ATOM 676 C CA . ARG A 1 86 ? -12.663 11.483 -48.433 1.00 75.56 86 ARG A CA 1
ATOM 677 C C . ARG A 1 86 ? -13.044 10.860 -49.776 1.00 75.56 86 ARG A C 1
ATOM 679 O O . ARG A 1 86 ? -13.965 10.048 -49.815 1.00 75.56 86 ARG A O 1
ATOM 686 N N . GLY A 1 87 ? -12.322 11.210 -50.845 1.00 80.38 87 GLY A N 1
ATOM 687 C CA . GLY A 1 87 ? -12.500 10.615 -52.174 1.00 80.38 87 GLY A CA 1
ATOM 688 C C . GLY A 1 87 ? -12.131 9.132 -52.181 1.00 80.38 87 GLY A C 1
ATOM 689 O O . GLY A 1 87 ? -12.949 8.297 -52.562 1.00 80.38 87 GLY A O 1
ATOM 690 N N . ARG A 1 88 ? -10.956 8.795 -51.633 1.00 84.94 88 ARG A N 1
ATOM 691 C CA . ARG A 1 88 ? -10.478 7.408 -51.517 1.00 84.94 88 ARG A CA 1
ATOM 692 C C . ARG A 1 88 ? -11.426 6.521 -50.703 1.00 84.94 88 ARG A C 1
ATOM 694 O O . ARG A 1 88 ? -11.753 5.420 -51.119 1.00 84.94 88 ARG A O 1
ATOM 701 N N . SER A 1 89 ? -11.946 7.018 -49.583 1.00 86.00 89 SER A N 1
ATOM 702 C CA . SER A 1 89 ? -12.935 6.309 -48.759 1.00 86.00 89 SER A CA 1
ATOM 703 C C . SER A 1 89 ? -14.230 6.010 -49.526 1.00 86.00 89 SER A C 1
ATOM 705 O O . SER A 1 89 ? -14.790 4.924 -49.396 1.00 86.00 89 SER A O 1
ATOM 707 N N . GLN A 1 90 ? -14.720 6.938 -50.357 1.00 84.88 90 GLN A N 1
ATOM 708 C CA . GLN A 1 90 ? -15.894 6.682 -51.201 1.00 84.88 90 GLN A CA 1
ATOM 709 C C . GLN A 1 90 ? -15.619 5.622 -52.272 1.00 84.88 90 GLN A C 1
ATOM 711 O O . GLN A 1 90 ? -16.499 4.807 -52.550 1.00 84.88 90 GLN A O 1
ATOM 716 N N . GLU A 1 91 ? -14.422 5.625 -52.852 1.00 87.12 91 GLU A N 1
ATOM 717 C CA . GLU A 1 91 ? -13.991 4.628 -53.830 1.00 87.12 91 GLU A CA 1
ATOM 718 C C . GLU A 1 91 ? -13.866 3.233 -53.206 1.00 87.12 91 GLU A C 1
ATOM 720 O O . GLU A 1 91 ? -14.472 2.288 -53.709 1.00 87.12 91 GLU A O 1
ATOM 725 N N . LEU A 1 92 ? -13.211 3.113 -52.047 1.00 88.50 92 LEU A N 1
ATOM 726 C CA . LEU A 1 92 ? -13.092 1.853 -51.303 1.00 88.50 92 LEU A CA 1
ATOM 727 C C . LEU A 1 92 ? -14.465 1.289 -50.905 1.00 88.50 92 LEU A C 1
ATOM 729 O O . LEU A 1 92 ? -14.707 0.091 -51.002 1.00 88.50 92 LEU A O 1
ATOM 733 N N . ARG A 1 93 ? -15.443 2.145 -50.565 1.00 89.69 93 ARG A N 1
ATOM 734 C CA . ARG A 1 93 ? -16.832 1.689 -50.340 1.00 89.69 93 ARG A CA 1
ATOM 735 C C . ARG A 1 93 ? -17.490 1.111 -51.593 1.00 89.69 93 ARG A C 1
ATOM 737 O O . ARG A 1 93 ? -18.397 0.287 -51.459 1.00 89.69 93 ARG A O 1
ATOM 744 N N . LYS A 1 94 ? -17.122 1.556 -52.793 1.00 88.75 94 LYS A N 1
ATOM 745 C CA . LYS A 1 94 ? -17.645 0.981 -54.044 1.00 88.75 94 LYS A CA 1
ATOM 746 C C . LYS A 1 94 ? -16.921 -0.319 -54.393 1.00 88.75 94 LYS A C 1
ATOM 748 O O . LYS A 1 94 ? -17.568 -1.259 -54.842 1.00 88.75 94 LYS A O 1
ATOM 753 N N . ASN A 1 95 ? -15.625 -0.382 -54.097 1.00 89.81 95 ASN A N 1
ATOM 754 C CA . ASN A 1 95 ? -14.713 -1.432 -54.538 1.00 89.81 95 ASN A CA 1
ATOM 755 C C . ASN A 1 95 ? -14.197 -2.313 -53.382 1.00 89.81 95 ASN A C 1
ATOM 757 O O . ASN A 1 95 ? -13.028 -2.681 -53.378 1.00 89.81 95 ASN A O 1
ATOM 761 N N . MET A 1 96 ? -15.051 -2.659 -52.409 1.00 91.12 96 MET A N 1
ATOM 762 C CA . MET A 1 96 ? -14.660 -3.553 -51.305 1.00 91.12 96 MET A CA 1
ATOM 763 C C . MET A 1 96 ? -14.241 -4.930 -51.818 1.00 91.12 96 MET A C 1
ATOM 765 O O . MET A 1 96 ? -14.902 -5.497 -52.707 1.00 91.12 96 MET A O 1
ATOM 769 N N . THR A 1 97 ? -13.211 -5.488 -51.184 1.00 90.25 97 THR A N 1
ATOM 770 C CA . THR A 1 97 ? -12.745 -6.853 -51.444 1.00 90.25 97 THR A CA 1
ATOM 771 C C . THR A 1 97 ? -13.813 -7.893 -51.073 1.00 90.25 97 THR A C 1
ATOM 773 O O . THR A 1 97 ? -14.809 -7.597 -50.404 1.00 90.25 97 THR A O 1
ATOM 776 N N . LEU A 1 98 ? -13.655 -9.133 -51.552 1.00 90.31 98 LEU A N 1
ATOM 777 C CA . LEU A 1 98 ? -14.590 -10.220 -51.234 1.00 90.31 98 LEU A CA 1
ATOM 778 C C . LEU A 1 98 ? -14.671 -10.503 -49.713 1.00 90.31 98 LEU A C 1
ATOM 780 O O . LEU A 1 98 ? -15.795 -10.547 -49.210 1.00 90.31 98 LEU A O 1
ATOM 784 N N . PRO A 1 99 ? -13.549 -10.614 -48.968 1.00 92.62 99 PRO A N 1
ATOM 785 C CA . PRO A 1 99 ? -13.570 -10.713 -47.505 1.00 92.62 99 PRO A CA 1
ATOM 786 C C . PRO A 1 99 ? -14.318 -9.555 -46.826 1.00 92.62 99 PRO A C 1
ATOM 788 O O . PRO A 1 99 ? -15.248 -9.793 -46.057 1.00 92.62 99 PRO A O 1
ATOM 791 N N . GLU A 1 100 ? -14.002 -8.300 -47.168 1.00 94.06 100 GLU A N 1
ATOM 792 C CA . GLU A 1 100 ? -14.689 -7.122 -46.614 1.00 94.06 100 GLU A CA 1
ATOM 793 C C . GLU A 1 100 ? -16.195 -7.143 -46.902 1.00 94.06 100 GLU A C 1
ATOM 795 O O . GLU A 1 100 ? -17.010 -6.790 -46.054 1.00 94.06 100 GLU A O 1
ATOM 800 N N . ARG A 1 101 ? -16.605 -7.563 -48.104 1.00 94.19 101 ARG A N 1
ATOM 801 C CA . ARG A 1 101 ? -18.024 -7.641 -48.468 1.00 94.19 101 ARG A CA 1
ATOM 802 C C . ARG A 1 101 ? -18.767 -8.689 -47.647 1.00 94.19 101 ARG A C 1
ATOM 804 O O . ARG A 1 101 ? -19.895 -8.418 -47.228 1.00 94.19 101 ARG A O 1
ATOM 811 N N . ASN A 1 102 ? -18.144 -9.843 -47.412 1.00 92.12 102 ASN A N 1
ATOM 812 C CA . ASN A 1 102 ? -18.701 -10.896 -46.569 1.00 92.12 102 ASN A CA 1
ATOM 813 C C . ASN A 1 102 ? -18.841 -10.406 -45.125 1.00 92.12 102 ASN A C 1
ATOM 815 O O . ASN A 1 102 ? -19.932 -10.496 -44.561 1.00 92.12 102 ASN A O 1
ATOM 819 N N . LEU A 1 103 ? -17.802 -9.777 -44.570 1.00 93.69 103 LEU A N 1
ATOM 820 C CA . LEU A 1 103 ? -17.855 -9.217 -43.220 1.00 93.69 103 LEU A CA 1
ATOM 821 C C . LEU A 1 103 ? -18.881 -8.077 -43.095 1.00 93.69 103 LEU A C 1
ATOM 823 O O . LEU A 1 103 ? -19.672 -8.030 -42.155 1.00 93.69 103 LEU A O 1
ATOM 827 N N . TRP A 1 104 ? -18.972 -7.195 -44.091 1.00 94.88 104 TRP A N 1
ATOM 828 C CA . TRP A 1 104 ? -19.984 -6.138 -44.106 1.00 94.88 104 TRP A CA 1
ATOM 829 C C . TRP A 1 104 ? -21.417 -6.681 -44.143 1.00 94.88 104 TRP A C 1
ATOM 831 O O . TRP A 1 104 ? -22.328 -6.036 -43.622 1.00 94.88 104 TRP A O 1
ATOM 841 N N . SER A 1 105 ? -21.639 -7.848 -44.759 1.00 92.19 105 SER A N 1
ATOM 842 C CA . SER A 1 105 ? -22.973 -8.449 -44.854 1.00 92.19 105 SER A CA 1
ATOM 843 C C . SER A 1 105 ? -23.559 -8.813 -43.487 1.00 92.19 105 SER A C 1
ATOM 845 O O . SER A 1 105 ? -24.770 -8.686 -43.319 1.00 92.19 105 SER A O 1
ATOM 847 N N . VAL A 1 106 ? -22.703 -9.157 -42.517 1.00 90.56 106 VAL A N 1
ATOM 848 C CA . VAL A 1 106 ? -23.094 -9.509 -41.143 1.00 90.56 106 VAL A CA 1
ATOM 849 C C . VAL A 1 106 ? -23.030 -8.321 -40.175 1.00 90.56 106 VAL A C 1
ATOM 851 O O . VAL A 1 106 ? -23.816 -8.257 -39.238 1.00 90.56 106 VAL A O 1
ATOM 854 N N . LEU A 1 107 ? -22.161 -7.328 -40.414 1.00 91.06 107 LEU A N 1
ATOM 855 C CA . LEU A 1 107 ? -22.053 -6.137 -39.550 1.00 91.06 107 LEU A CA 1
ATOM 856 C C . LEU A 1 107 ? -23.087 -5.039 -39.857 1.00 91.06 107 LEU A C 1
ATOM 858 O O . LEU A 1 107 ? -23.382 -4.191 -39.010 1.00 91.06 107 LEU A O 1
ATOM 862 N N . ARG A 1 108 ? -23.633 -4.995 -41.078 1.00 90.06 108 ARG A N 1
ATOM 863 C CA . ARG A 1 108 ? -24.595 -3.955 -41.480 1.00 90.06 108 ARG A CA 1
ATOM 864 C C . ARG A 1 108 ? -25.911 -4.058 -40.702 1.00 90.06 108 ARG A C 1
ATOM 866 O O . ARG A 1 108 ? -26.361 -5.139 -40.352 1.00 90.06 108 ARG A O 1
ATOM 873 N N . GLY A 1 109 ? -26.587 -2.923 -40.514 1.00 80.31 109 GLY A N 1
ATOM 874 C CA . GLY A 1 109 ? -27.941 -2.901 -39.941 1.00 80.31 109 GLY A CA 1
ATOM 875 C C . GLY A 1 109 ? -28.010 -3.264 -38.455 1.00 80.31 109 GLY A C 1
ATOM 876 O O . GLY A 1 109 ? -29.047 -3.741 -38.015 1.00 80.31 109 GLY A O 1
ATOM 877 N N . ASN A 1 110 ? -26.931 -3.019 -37.702 1.00 78.25 110 ASN A N 1
ATOM 878 C CA . ASN A 1 110 ? -26.802 -3.380 -36.287 1.00 78.25 110 ASN A CA 1
ATOM 879 C C . ASN A 1 110 ? -26.750 -4.898 -36.035 1.00 78.25 110 ASN A C 1
ATOM 881 O O . ASN A 1 110 ? -27.148 -5.345 -34.965 1.00 78.25 110 ASN A O 1
ATOM 885 N N . GLY A 1 111 ? -26.272 -5.682 -37.013 1.00 68.69 111 GLY A N 1
ATOM 886 C CA . GLY A 1 111 ? -26.237 -7.147 -36.931 1.00 68.69 111 GLY A CA 1
ATOM 887 C C . GLY A 1 111 ? -25.533 -7.665 -35.676 1.00 68.69 111 GLY A C 1
ATOM 888 O O . GLY A 1 111 ? -26.082 -8.526 -35.006 1.00 68.69 111 GLY A O 1
ATOM 889 N N . ALA A 1 112 ? -24.416 -7.040 -35.288 1.00 71.81 112 ALA A N 1
ATOM 890 C CA . ALA A 1 112 ? -23.651 -7.354 -34.075 1.00 71.81 112 ALA A CA 1
ATOM 891 C C . ALA A 1 112 ? -24.150 -6.651 -32.793 1.00 71.81 112 ALA A C 1
ATOM 893 O O . ALA A 1 112 ? -23.420 -6.568 -31.811 1.00 71.81 112 ALA A O 1
ATOM 894 N N . GLY A 1 113 ? -25.342 -6.046 -32.807 1.00 80.81 113 GLY A N 1
ATOM 895 C CA . GLY A 1 113 ? -25.838 -5.195 -31.717 1.00 80.81 113 GLY A CA 1
ATOM 896 C C . GLY A 1 113 ? -25.222 -3.788 -31.671 1.00 80.81 113 GLY A C 1
ATOM 897 O O . GLY A 1 113 ? -25.745 -2.932 -30.960 1.00 80.81 113 GLY A O 1
ATOM 898 N N . PHE A 1 114 ? -24.185 -3.530 -32.476 1.00 86.06 114 PHE A N 1
ATOM 899 C CA . PHE A 1 114 ? -23.479 -2.250 -32.574 1.00 86.06 114 PHE A CA 1
ATOM 900 C C . PHE A 1 114 ? -23.480 -1.673 -33.995 1.00 86.06 114 PHE A C 1
ATOM 902 O O . PHE A 1 114 ? -23.442 -2.394 -35.000 1.00 86.06 114 PHE A O 1
ATOM 909 N N . ALA A 1 115 ? -23.475 -0.340 -34.088 1.00 88.38 115 ALA A N 1
ATOM 910 C CA . ALA A 1 115 ? -23.521 0.366 -35.363 1.00 88.38 115 ALA A CA 1
ATOM 911 C C . ALA A 1 115 ? -22.122 0.535 -35.990 1.00 88.38 115 ALA A C 1
ATOM 913 O O . ALA A 1 115 ? -21.340 1.408 -35.596 1.00 88.38 115 ALA A O 1
ATOM 914 N N . PHE A 1 116 ? -21.842 -0.242 -37.041 1.00 92.88 116 PHE A N 1
ATOM 915 C CA . PHE A 1 116 ? -20.589 -0.168 -37.800 1.00 92.88 116 PHE A CA 1
ATOM 916 C C . PHE A 1 116 ? -20.659 0.753 -39.023 1.00 92.88 116 PHE A C 1
ATOM 918 O O . PHE A 1 116 ? -21.655 0.833 -39.749 1.00 92.88 116 PHE A O 1
ATOM 925 N N . ARG A 1 117 ? -19.537 1.420 -39.295 1.00 92.00 117 ARG A N 1
ATOM 926 C CA . ARG A 1 117 ? -19.255 2.174 -40.520 1.00 92.00 117 ARG A CA 1
ATOM 927 C C . ARG A 1 117 ? -18.140 1.477 -41.276 1.00 92.00 117 ARG A C 1
ATOM 929 O O . ARG A 1 117 ? -17.139 1.131 -40.673 1.00 92.00 117 ARG A O 1
ATOM 936 N N . ARG A 1 118 ? -18.275 1.347 -42.591 1.00 93.81 118 ARG A N 1
ATOM 937 C CA . ARG A 1 118 ? -17.227 0.789 -43.456 1.00 93.81 118 ARG A CA 1
ATOM 938 C C . ARG A 1 118 ? -16.357 1.863 -44.106 1.00 93.81 118 ARG A C 1
ATOM 940 O O . ARG A 1 118 ? -16.870 2.936 -44.475 1.00 93.81 118 ARG A O 1
ATOM 947 N N . GLN A 1 119 ? -15.082 1.544 -44.298 1.00 92.00 119 GLN A N 1
ATOM 948 C CA . GLN A 1 119 ? -14.064 2.365 -44.946 1.00 92.00 119 GLN A CA 1
ATOM 949 C C . GLN A 1 119 ? -14.063 3.778 -44.347 1.00 92.00 119 GLN A C 1
ATOM 951 O O . GLN A 1 119 ? -14.361 4.767 -45.027 1.00 92.00 119 GLN A O 1
ATOM 956 N N . HIS A 1 120 ? -13.903 3.871 -43.026 1.00 89.69 120 HIS A N 1
ATOM 957 C CA . HIS A 1 120 ? -14.068 5.098 -42.251 1.00 89.69 120 HIS A CA 1
ATOM 958 C C . HIS A 1 120 ? -12.740 5.859 -42.123 1.00 89.69 120 HIS A C 1
ATOM 960 O O . HIS A 1 120 ? -11.779 5.293 -41.611 1.00 89.69 120 HIS A O 1
ATOM 966 N N . PRO A 1 121 ? -12.661 7.134 -42.553 1.00 89.19 121 PRO A N 1
ATOM 967 C CA . PRO A 1 121 ? -11.458 7.935 -42.339 1.00 89.19 121 PRO A CA 1
ATOM 968 C C . PRO A 1 121 ? -11.231 8.222 -40.850 1.00 89.19 121 PRO A C 1
ATOM 970 O O . PRO A 1 121 ? -12.147 8.700 -40.178 1.00 89.19 121 PRO A O 1
ATOM 973 N N . ILE A 1 122 ? -10.014 7.969 -40.370 1.00 87.44 122 ILE A N 1
ATOM 974 C CA . ILE A 1 122 ? -9.542 8.237 -39.008 1.00 87.44 122 ILE A CA 1
ATOM 975 C C . ILE A 1 122 ? -8.146 8.858 -39.140 1.00 87.44 122 ILE A C 1
ATOM 977 O O . ILE A 1 122 ? -7.183 8.184 -39.499 1.00 87.44 122 ILE A O 1
ATOM 981 N N . GLY A 1 123 ? -8.046 10.168 -38.916 1.00 85.12 123 GLY A N 1
ATOM 982 C CA . GLY A 1 123 ? -6.827 10.944 -39.130 1.00 85.12 123 GLY A CA 1
ATOM 983 C C . GLY A 1 123 ? -6.284 10.782 -40.555 1.00 85.12 123 GLY A C 1
ATOM 984 O O . GLY A 1 123 ? -7.031 11.034 -41.509 1.00 85.12 123 GLY A O 1
ATOM 985 N N . PRO A 1 124 ? -5.010 10.377 -40.726 1.00 84.69 124 PRO A N 1
ATOM 986 C CA . PRO A 1 124 ? -4.424 10.131 -42.039 1.00 84.69 124 PRO A CA 1
ATOM 987 C C . PRO A 1 124 ? -4.757 8.741 -42.622 1.00 84.69 124 PRO A C 1
ATOM 989 O O . PRO A 1 124 ? -4.356 8.455 -43.750 1.00 84.69 124 PRO A O 1
ATOM 992 N N . TYR A 1 125 ? -5.514 7.895 -41.912 1.00 88.25 125 TYR A N 1
ATOM 993 C CA . TYR A 1 125 ? -5.801 6.511 -42.302 1.00 88.25 125 TYR A CA 1
ATOM 994 C C . TYR A 1 125 ? -7.282 6.272 -42.626 1.00 88.25 125 TYR A C 1
ATOM 996 O O . TYR A 1 125 ? -8.158 7.092 -42.336 1.00 88.25 125 TYR A O 1
ATOM 1004 N N . ILE A 1 126 ? -7.570 5.134 -43.258 1.00 88.31 126 ILE A N 1
ATOM 1005 C CA . ILE A 1 126 ? -8.928 4.639 -43.507 1.00 88.31 126 ILE A CA 1
ATOM 1006 C C . ILE A 1 126 ? -9.011 3.249 -42.887 1.00 88.31 126 ILE A C 1
ATOM 1008 O O . ILE A 1 126 ? -8.249 2.375 -43.279 1.00 88.31 126 ILE A O 1
ATOM 1012 N N . ALA A 1 127 ? -9.921 3.084 -41.932 1.00 91.38 127 ALA A N 1
ATOM 1013 C CA . ALA A 1 127 ? -10.226 1.806 -41.301 1.00 91.38 127 ALA A CA 1
ATOM 1014 C C . ALA A 1 127 ? -11.272 1.035 -42.112 1.00 91.38 127 ALA A C 1
ATOM 1016 O O . ALA A 1 127 ? -12.287 1.634 -42.499 1.00 91.38 127 ALA A O 1
ATOM 1017 N N . ASP A 1 128 ? -11.092 -0.274 -42.305 1.00 93.12 128 ASP A N 1
ATOM 1018 C CA . ASP A 1 128 ? -12.054 -1.094 -43.056 1.00 93.12 128 ASP A CA 1
ATOM 1019 C C . ASP A 1 128 ? -13.439 -1.095 -42.408 1.00 93.12 128 ASP A C 1
ATOM 1021 O O . ASP A 1 128 ? -14.442 -0.843 -43.087 1.00 93.12 128 ASP A O 1
ATOM 1025 N N . PHE A 1 129 ? -13.508 -1.266 -41.085 1.00 94.38 129 PHE A N 1
ATOM 1026 C CA . PHE A 1 129 ? -14.720 -1.035 -40.306 1.00 94.38 129 PHE A CA 1
ATOM 1027 C C . PHE A 1 129 ? -14.433 -0.287 -39.008 1.00 94.38 129 PHE A C 1
ATOM 1029 O O . PHE A 1 129 ? -13.402 -0.456 -38.370 1.00 94.38 129 PHE A O 1
ATOM 1036 N N . TYR A 1 130 ? -15.387 0.544 -38.599 1.00 92.62 130 TYR A N 1
ATOM 1037 C CA . TYR A 1 130 ? -15.318 1.338 -37.381 1.00 92.62 130 TYR A CA 1
ATOM 1038 C C . TYR A 1 130 ? -16.668 1.358 -36.662 1.00 92.62 130 TYR A C 1
ATOM 1040 O O . TYR A 1 130 ? -17.678 1.791 -37.230 1.00 92.62 130 TYR A O 1
ATOM 1048 N N . CYS A 1 131 ? -16.676 0.942 -35.399 1.00 90.38 131 CYS A N 1
ATOM 1049 C CA . CYS A 1 131 ? -17.790 1.094 -34.476 1.00 90.38 131 CYS A CA 1
ATOM 1050 C C . CYS A 1 131 ? -17.540 2.300 -33.566 1.00 90.38 131 CYS A C 1
ATOM 1052 O O . CYS A 1 131 ? -16.616 2.324 -32.752 1.00 90.38 131 CYS A O 1
ATOM 1054 N N . ARG A 1 132 ? -18.408 3.312 -33.681 1.00 84.94 132 ARG A N 1
ATOM 1055 C CA . ARG A 1 132 ? -18.293 4.544 -32.888 1.00 84.94 132 ARG A CA 1
ATOM 1056 C C . ARG A 1 132 ? -18.647 4.346 -31.417 1.00 84.94 132 ARG A C 1
ATOM 1058 O O . ARG A 1 132 ? -18.169 5.102 -30.575 1.00 84.94 132 ARG A O 1
ATOM 1065 N N . GLU A 1 133 ? -19.553 3.421 -31.133 1.00 79.44 133 GLU A N 1
ATOM 1066 C CA . GLU A 1 133 ? -20.049 3.181 -29.777 1.00 79.44 133 GLU A CA 1
ATOM 1067 C C . GLU A 1 133 ? -19.012 2.444 -28.939 1.00 79.44 133 GLU A C 1
ATOM 1069 O O . GLU A 1 133 ? -18.748 2.874 -27.826 1.00 79.44 133 GLU A O 1
ATOM 1074 N N . ALA A 1 134 ? -18.364 1.431 -29.514 1.00 84.94 134 ALA A N 1
ATOM 1075 C CA . ALA A 1 134 ? -17.344 0.622 -28.852 1.00 84.94 134 ALA A CA 1
ATOM 1076 C C . ALA A 1 134 ? -15.904 1.110 -29.103 1.00 84.94 134 ALA A C 1
ATOM 1078 O O . ALA A 1 134 ? -14.968 0.384 -28.807 1.00 84.94 134 ALA A O 1
ATOM 1079 N N . ALA A 1 135 ? -15.703 2.279 -29.729 1.00 86.69 135 ALA A N 1
ATOM 1080 C CA . ALA A 1 135 ? -14.370 2.780 -30.103 1.00 86.69 135 ALA A CA 1
ATOM 1081 C C . ALA A 1 135 ? -13.479 1.736 -30.826 1.00 86.69 135 ALA A C 1
ATOM 1083 O O . ALA A 1 135 ? -12.260 1.719 -30.659 1.00 86.69 135 ALA A O 1
ATOM 1084 N N . LEU A 1 136 ? -14.091 0.864 -31.637 1.00 90.62 136 LEU A N 1
ATOM 1085 C CA . LEU A 1 136 ? -13.446 -0.319 -32.210 1.00 90.62 136 LEU A CA 1
ATOM 1086 C C . LEU A 1 136 ? -13.211 -0.143 -33.712 1.00 90.62 136 LEU A C 1
ATOM 1088 O O . LEU A 1 136 ? -14.138 0.172 -34.460 1.00 90.62 136 LEU A O 1
ATOM 1092 N N . VAL A 1 137 ? -11.984 -0.394 -34.147 1.00 93.00 137 VAL A N 1
ATOM 1093 C CA . VAL A 1 137 ? -11.557 -0.534 -35.537 1.00 93.00 137 VAL A CA 1
ATOM 1094 C C . VAL A 1 137 ? -11.367 -2.018 -35.842 1.00 93.00 137 VAL A C 1
ATOM 1096 O O . VAL A 1 137 ? -10.726 -2.731 -35.074 1.00 93.00 137 VAL A O 1
ATOM 1099 N N . VAL A 1 138 ? -11.918 -2.472 -36.965 1.00 93.88 138 VAL A N 1
ATOM 1100 C CA . VAL A 1 138 ? -11.718 -3.823 -37.499 1.00 93.88 138 VAL A CA 1
ATOM 1101 C C . VAL A 1 138 ? -11.053 -3.687 -38.860 1.00 93.88 138 VAL A C 1
ATOM 1103 O O . VAL A 1 138 ? -11.620 -3.034 -39.737 1.00 93.88 138 VAL A O 1
ATOM 1106 N N . GLU A 1 139 ? -9.884 -4.295 -39.029 1.00 93.19 139 GLU A N 1
ATOM 1107 C CA . GLU A 1 139 ? -9.147 -4.331 -40.298 1.00 93.19 139 GLU A CA 1
ATOM 1108 C C . GLU A 1 139 ? -9.164 -5.750 -40.876 1.00 93.19 139 GLU A C 1
ATOM 1110 O O . GLU A 1 139 ? -9.066 -6.739 -40.137 1.00 93.19 139 GLU A O 1
ATOM 1115 N N . VAL A 1 140 ? -9.296 -5.852 -42.198 1.00 90.88 140 VAL A N 1
ATOM 1116 C CA . VAL A 1 140 ? -9.261 -7.119 -42.929 1.00 90.88 140 VAL A CA 1
ATOM 1117 C C . VAL A 1 140 ? -7.977 -7.171 -43.747 1.00 90.88 140 VAL A C 1
ATOM 1119 O O . VAL A 1 140 ? -7.899 -6.651 -44.859 1.00 90.88 140 VAL A O 1
ATOM 1122 N N . ASP A 1 141 ? -6.962 -7.836 -43.204 1.00 81.50 141 ASP A N 1
ATOM 1123 C CA . ASP A 1 141 ? -5.654 -7.901 -43.845 1.00 81.50 141 ASP A CA 1
ATOM 1124 C C . ASP A 1 141 ? -5.681 -8.854 -45.045 1.00 81.50 141 ASP A C 1
ATOM 1126 O O . ASP A 1 141 ? -5.807 -10.079 -44.921 1.00 81.50 141 ASP A O 1
ATOM 1130 N N . GLY A 1 142 ? -5.511 -8.296 -46.242 1.00 59.28 142 GLY A N 1
ATOM 1131 C CA . GLY A 1 142 ? -5.087 -9.056 -47.413 1.00 59.28 142 GLY A CA 1
ATOM 1132 C C . GLY A 1 142 ? -3.606 -9.398 -47.268 1.00 59.28 142 GLY A C 1
ATOM 1133 O O . GLY A 1 142 ? -2.807 -8.509 -47.010 1.00 59.28 142 GLY A O 1
ATOM 1134 N N . ALA A 1 143 ? -3.234 -10.672 -47.407 1.00 52.00 143 ALA A N 1
ATOM 1135 C CA . ALA A 1 143 ? -1.866 -11.155 -47.208 1.00 52.00 143 ALA A CA 1
ATOM 1136 C C . ALA A 1 143 ? -0.796 -10.279 -47.901 1.00 52.00 143 ALA A C 1
ATOM 1138 O O . ALA A 1 143 ? -0.590 -10.410 -49.106 1.00 52.00 143 ALA A O 1
ATOM 1139 N N . ALA A 1 144 ? -0.115 -9.416 -47.135 1.00 47.78 144 ALA A N 1
ATOM 1140 C CA . ALA A 1 144 ? 1.160 -8.786 -47.482 1.00 47.78 144 ALA A CA 1
ATOM 1141 C C . ALA A 1 144 ? 1.763 -8.027 -46.281 1.00 47.78 144 ALA A C 1
ATOM 1143 O O . ALA A 1 144 ? 1.569 -6.828 -46.131 1.00 47.78 144 ALA A O 1
ATOM 1144 N N . ALA A 1 145 ? 2.584 -8.716 -45.489 1.00 48.41 145 ALA A N 1
ATOM 1145 C CA . ALA A 1 145 ? 3.723 -8.104 -44.802 1.00 48.41 145 ALA A CA 1
ATOM 1146 C C . ALA A 1 145 ? 4.896 -9.093 -44.855 1.00 48.41 145 ALA A C 1
ATOM 1148 O O . ALA A 1 145 ? 5.354 -9.635 -43.852 1.00 48.41 145 ALA A O 1
ATOM 1149 N N . HIS A 1 146 ? 5.349 -9.410 -46.072 1.00 47.28 146 HIS A N 1
ATOM 1150 C CA . HIS A 1 146 ? 6.601 -10.138 -46.254 1.00 47.28 146 HIS A CA 1
ATOM 1151 C C . HIS A 1 146 ? 7.774 -9.162 -46.106 1.00 47.28 146 HIS A C 1
ATOM 1153 O O . HIS A 1 146 ? 8.248 -8.603 -47.086 1.00 47.28 146 HIS A O 1
ATOM 1159 N N . GLY A 1 147 ? 8.225 -8.973 -44.865 1.00 55.53 147 GLY A N 1
ATOM 1160 C CA . GLY A 1 147 ? 9.625 -8.690 -44.530 1.00 55.53 147 GLY A CA 1
ATOM 1161 C C . GLY A 1 147 ? 10.249 -7.362 -44.975 1.00 55.53 147 GLY A C 1
ATOM 1162 O O . GLY A 1 147 ? 11.460 -7.239 -44.824 1.00 55.53 147 GLY A O 1
ATOM 1163 N N . ASP A 1 148 ? 9.493 -6.393 -45.500 1.00 64.88 148 ASP A N 1
ATOM 1164 C CA . ASP A 1 148 ? 10.005 -5.042 -45.781 1.00 64.88 148 ASP A CA 1
ATOM 1165 C C . ASP A 1 148 ? 9.998 -4.192 -44.491 1.00 64.88 148 ASP A C 1
ATOM 1167 O O . ASP A 1 148 ? 8.915 -3.903 -43.968 1.00 64.88 148 ASP A O 1
ATOM 1171 N N . PRO A 1 149 ? 11.168 -3.776 -43.962 1.00 67.56 149 PRO A N 1
ATOM 1172 C CA . PRO A 1 149 ? 11.257 -2.963 -42.750 1.00 67.56 149 PRO A CA 1
ATOM 1173 C C . PRO A 1 149 ? 10.447 -1.662 -42.820 1.00 67.56 149 PRO A C 1
ATOM 1175 O O . PRO A 1 149 ? 9.874 -1.256 -41.812 1.00 67.56 149 PRO A O 1
ATOM 1178 N N . ALA A 1 150 ? 10.327 -1.047 -44.003 1.00 68.12 150 ALA A N 1
ATOM 1179 C CA . ALA A 1 150 ? 9.578 0.198 -44.176 1.00 68.12 150 ALA A CA 1
ATOM 1180 C C . ALA A 1 150 ? 8.055 -0.008 -44.074 1.00 68.12 150 ALA A C 1
ATOM 1182 O O . ALA A 1 150 ? 7.333 0.867 -43.593 1.00 68.12 150 ALA A O 1
ATOM 1183 N N . ALA A 1 151 ? 7.553 -1.172 -44.499 1.00 65.31 151 ALA A N 1
ATOM 1184 C CA . ALA A 1 151 ? 6.143 -1.528 -44.356 1.00 65.31 151 ALA A CA 1
ATOM 1185 C C . ALA A 1 151 ? 5.791 -1.838 -42.891 1.00 65.31 151 ALA A C 1
ATOM 1187 O O . ALA A 1 151 ? 4.748 -1.403 -42.407 1.00 65.31 151 ALA A O 1
ATOM 1188 N N . ILE A 1 152 ? 6.696 -2.517 -42.175 1.00 69.06 152 ILE A N 1
ATOM 1189 C CA . ILE A 1 152 ? 6.553 -2.812 -40.741 1.00 69.06 152 ILE A CA 1
ATOM 1190 C C . ILE A 1 152 ? 6.520 -1.514 -39.925 1.00 69.06 152 ILE A C 1
ATOM 1192 O O . ILE A 1 152 ? 5.644 -1.346 -39.079 1.00 69.06 152 ILE A O 1
ATOM 1196 N N . GLU A 1 153 ? 7.432 -0.581 -40.202 1.00 74.69 153 GLU A N 1
ATOM 1197 C CA . GLU A 1 153 ? 7.483 0.724 -39.534 1.00 74.69 153 GLU A CA 1
ATOM 1198 C C . GLU A 1 153 ? 6.214 1.551 -39.809 1.00 74.69 153 GLU A C 1
ATOM 1200 O O . GLU A 1 153 ? 5.617 2.115 -38.892 1.00 74.69 153 GLU A O 1
ATOM 1205 N N . HIS A 1 154 ? 5.722 1.561 -41.051 1.00 75.00 154 HIS A N 1
ATOM 1206 C CA . HIS A 1 154 ? 4.488 2.264 -41.404 1.00 75.00 154 HIS A CA 1
ATOM 1207 C C . HIS A 1 154 ? 3.240 1.688 -40.704 1.00 75.00 154 HIS A C 1
ATOM 1209 O O . HIS A 1 154 ? 2.387 2.454 -40.244 1.00 75.00 154 HIS A O 1
ATOM 1215 N N . ASP A 1 155 ? 3.126 0.362 -40.594 1.00 73.50 155 ASP A N 1
ATOM 1216 C CA . ASP A 1 155 ? 2.015 -0.286 -39.885 1.00 73.50 155 ASP A CA 1
ATOM 1217 C C . ASP A 1 155 ? 2.089 -0.071 -38.366 1.00 73.50 155 ASP A C 1
ATOM 1219 O O . ASP A 1 155 ? 1.054 0.143 -37.728 1.00 73.50 155 ASP A O 1
ATOM 1223 N N . GLN A 1 156 ? 3.296 -0.025 -37.791 1.00 78.94 156 GLN A N 1
ATOM 1224 C CA . GLN A 1 156 ? 3.502 0.343 -36.386 1.00 78.94 156 GLN A CA 1
ATOM 1225 C C . GLN A 1 156 ? 3.059 1.784 -36.105 1.00 78.94 156 GLN A C 1
ATOM 1227 O O . GLN A 1 156 ? 2.288 2.011 -35.170 1.00 78.94 156 GLN A O 1
ATOM 1232 N N . ILE A 1 157 ? 3.458 2.743 -36.950 1.00 84.31 157 ILE A N 1
ATOM 1233 C CA . ILE A 1 157 ? 3.043 4.152 -36.834 1.00 84.31 157 ILE A CA 1
ATOM 1234 C C . ILE A 1 157 ? 1.516 4.278 -36.954 1.00 84.31 157 ILE A C 1
ATOM 1236 O O . ILE A 1 157 ? 0.883 5.040 -36.216 1.00 84.31 157 ILE A O 1
ATOM 1240 N N . ARG A 1 158 ? 0.895 3.508 -37.858 1.00 84.12 158 ARG A N 1
ATOM 1241 C CA . ARG A 1 158 ? -0.567 3.466 -38.008 1.00 84.12 158 ARG A CA 1
ATOM 1242 C C . ARG A 1 158 ? -1.254 2.962 -36.741 1.00 84.12 158 ARG A C 1
ATOM 1244 O O . ARG A 1 158 ? -2.228 3.573 -36.298 1.00 84.12 158 ARG A O 1
ATOM 1251 N N . ASP A 1 159 ? -0.765 1.875 -36.157 1.00 81.69 159 ASP A N 1
ATOM 1252 C CA . ASP A 1 159 ? -1.336 1.307 -34.933 1.00 81.69 159 ASP A CA 1
ATOM 1253 C C . ASP A 1 159 ? -1.192 2.231 -33.737 1.00 81.69 159 ASP A C 1
ATOM 1255 O O . ASP A 1 159 ? -2.140 2.413 -32.969 1.00 81.69 159 ASP A O 1
ATOM 1259 N N . GLU A 1 160 ? -0.021 2.839 -33.587 1.00 84.62 160 GLU A N 1
ATOM 1260 C CA . GLU A 1 160 ? 0.249 3.797 -32.527 1.00 84.62 160 GLU A CA 1
ATOM 1261 C C . GLU A 1 160 ? -0.652 5.033 -32.652 1.00 84.62 160 GLU A C 1
ATOM 1263 O O . GLU A 1 160 ? -1.230 5.501 -31.664 1.00 84.62 160 GLU A O 1
ATOM 1268 N N . PHE A 1 161 ? -0.893 5.505 -33.877 1.00 87.00 161 PHE A N 1
ATOM 1269 C CA . PHE A 1 161 ? -1.855 6.572 -34.128 1.00 87.00 161 PHE A CA 1
ATOM 1270 C C . PHE A 1 161 ? -3.287 6.180 -33.725 1.00 87.00 161 PHE A C 1
ATOM 1272 O O . PHE A 1 161 ? -3.970 6.939 -33.036 1.00 87.00 161 PHE A O 1
ATOM 1279 N N . LEU A 1 162 ? -3.768 4.998 -34.124 1.00 85.75 162 LEU A N 1
ATOM 1280 C CA . LEU A 1 162 ? -5.127 4.560 -33.785 1.00 85.75 162 LEU A CA 1
ATOM 1281 C C . LEU A 1 162 ? -5.296 4.371 -32.269 1.00 85.75 162 LEU A C 1
ATOM 1283 O O . LEU A 1 162 ? -6.294 4.824 -31.702 1.00 85.75 162 LEU A O 1
ATOM 1287 N N . ARG A 1 163 ? -4.296 3.796 -31.591 1.00 83.06 163 ARG A N 1
ATOM 1288 C CA . ARG A 1 163 ? -4.294 3.643 -30.128 1.00 83.06 163 ARG A CA 1
ATOM 1289 C C . ARG A 1 163 ? -4.255 4.986 -29.406 1.00 83.06 163 ARG A C 1
ATOM 1291 O O . ARG A 1 163 ? -5.034 5.189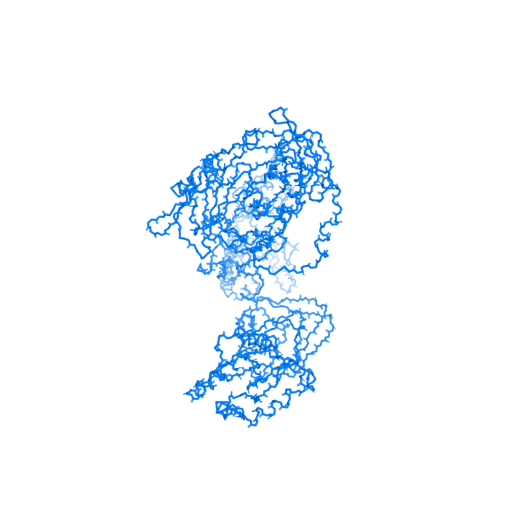 -28.479 1.00 83.06 163 ARG A O 1
ATOM 1298 N N . SER A 1 164 ? -3.417 5.925 -29.848 1.00 79.69 164 SER A N 1
ATOM 1299 C CA . SER A 1 164 ? -3.353 7.274 -29.259 1.00 79.69 164 SER A CA 1
ATOM 1300 C C . SER A 1 164 ? -4.639 8.084 -29.476 1.00 79.69 164 SER A C 1
ATOM 1302 O O . SER A 1 164 ? -4.979 8.937 -28.657 1.00 79.69 164 SER A O 1
ATOM 1304 N N . ALA A 1 165 ? -5.424 7.765 -30.512 1.00 80.12 165 ALA A N 1
ATOM 1305 C CA . ALA A 1 165 ? -6.778 8.288 -30.702 1.00 80.12 165 ALA A CA 1
ATOM 1306 C C . ALA A 1 165 ? -7.835 7.637 -29.778 1.00 80.12 165 ALA A C 1
ATOM 1308 O O . ALA A 1 165 ? -9.012 8.004 -29.840 1.00 80.12 165 ALA A O 1
ATOM 1309 N N . GLY A 1 166 ? -7.438 6.692 -28.918 1.00 79.00 166 GLY A N 1
ATOM 1310 C CA . GLY A 1 166 ? -8.314 5.970 -27.994 1.00 79.00 166 GLY A CA 1
ATOM 1311 C C . GLY A 1 166 ? -9.106 4.844 -28.655 1.00 79.00 166 GLY A C 1
ATOM 1312 O O . GLY A 1 166 ? -10.203 4.532 -28.198 1.00 79.00 166 GLY A O 1
ATOM 1313 N N . LEU A 1 167 ? -8.604 4.279 -29.758 1.00 86.50 167 LEU A N 1
ATOM 1314 C CA . LEU A 1 167 ? -9.283 3.225 -30.506 1.00 86.50 167 LEU A CA 1
ATOM 1315 C C . LEU A 1 167 ? -8.645 1.863 -30.253 1.00 86.50 167 LEU A C 1
ATOM 1317 O O . LEU A 1 167 ? -7.423 1.712 -30.294 1.00 86.50 167 LEU A O 1
ATOM 1321 N N . ARG A 1 168 ? -9.490 0.848 -30.080 1.00 87.81 168 ARG A N 1
ATOM 1322 C CA . ARG A 1 168 ? -9.075 -0.555 -30.117 1.00 87.81 168 ARG A CA 1
ATOM 1323 C C . ARG A 1 168 ? -9.041 -1.023 -31.568 1.00 87.81 168 ARG A C 1
ATOM 1325 O O . ARG A 1 168 ? -9.992 -0.775 -32.298 1.00 87.81 168 ARG A O 1
ATOM 1332 N N . VAL A 1 169 ? -7.983 -1.719 -31.974 1.00 89.69 169 VAL A N 1
ATOM 1333 C CA . VAL A 1 169 ? -7.838 -2.284 -33.325 1.00 89.69 169 VAL A CA 1
ATOM 1334 C C . VAL A 1 169 ? -7.836 -3.806 -33.225 1.00 89.69 169 VAL A C 1
ATOM 1336 O O . VAL A 1 169 ? -7.049 -4.364 -32.463 1.00 89.69 169 VAL A O 1
ATOM 1339 N N . VAL A 1 170 ? -8.705 -4.473 -33.983 1.00 91.50 170 VAL A N 1
ATOM 1340 C CA . VAL A 1 170 ? -8.689 -5.930 -34.183 1.00 91.50 170 VAL A CA 1
ATOM 1341 C C . VAL A 1 170 ? -8.467 -6.230 -35.661 1.00 91.50 170 VAL A C 1
ATOM 1343 O O . VAL A 1 170 ? -9.015 -5.546 -36.526 1.00 91.50 170 VAL A O 1
ATOM 1346 N N . ARG A 1 171 ? -7.634 -7.228 -35.955 1.00 91.44 171 ARG A N 1
ATOM 1347 C CA . ARG A 1 171 ? -7.262 -7.603 -37.321 1.00 91.44 171 ARG A CA 1
ATOM 1348 C C . ARG A 1 171 ? -7.645 -9.042 -37.593 1.00 91.44 171 ARG A C 1
ATOM 1350 O O . ARG A 1 171 ? -7.376 -9.905 -36.763 1.00 91.44 171 ARG A O 1
ATOM 1357 N N . PHE A 1 172 ? -8.206 -9.284 -38.769 1.00 92.56 172 PHE A N 1
ATOM 1358 C CA . PHE A 1 172 ? -8.517 -10.625 -39.248 1.00 92.56 172 PHE A CA 1
ATOM 1359 C C . PHE A 1 172 ? -7.908 -10.823 -40.624 1.00 92.56 172 PHE A C 1
ATOM 1361 O O . PHE A 1 172 ? -7.993 -9.945 -41.484 1.00 92.56 172 PHE A O 1
ATOM 1368 N N . SER A 1 173 ? -7.312 -11.989 -40.855 1.00 91.12 173 SER A N 1
ATOM 1369 C CA . SER A 1 173 ? -6.776 -12.284 -42.182 1.00 91.12 173 SER A CA 1
ATOM 1370 C C . SER A 1 173 ? -7.913 -12.489 -43.187 1.00 91.12 173 SER A C 1
ATOM 1372 O O . SER A 1 173 ? -8.970 -13.036 -42.862 1.00 91.12 173 SER A O 1
ATOM 1374 N N . ALA A 1 174 ? -7.685 -12.131 -44.449 1.00 89.81 174 ALA A N 1
ATOM 1375 C CA . ALA A 1 174 ? -8.625 -12.409 -45.532 1.00 89.81 174 ALA A CA 1
ATOM 1376 C C . ALA A 1 174 ? -9.008 -13.900 -45.605 1.00 89.81 174 ALA A C 1
ATOM 1378 O O . ALA A 1 174 ? -10.160 -14.229 -45.886 1.00 89.81 174 ALA A O 1
ATOM 1379 N N . ALA A 1 175 ? -8.062 -14.804 -45.325 1.00 89.00 175 ALA A N 1
ATOM 1380 C CA . ALA A 1 175 ? -8.314 -16.243 -45.287 1.00 89.00 175 ALA A CA 1
ATOM 1381 C C . ALA A 1 175 ? -9.272 -16.630 -44.150 1.00 89.00 175 ALA A C 1
ATOM 1383 O O . ALA A 1 175 ? -10.180 -17.433 -44.359 1.00 89.00 175 ALA A O 1
ATOM 1384 N N . GLU A 1 176 ? -9.109 -16.037 -42.969 1.00 90.31 176 GLU A N 1
ATOM 1385 C CA . GLU A 1 176 ? -9.961 -16.274 -41.802 1.00 90.31 176 GLU A CA 1
ATOM 1386 C C . GLU A 1 176 ? -11.383 -15.750 -42.018 1.00 90.31 176 GLU A C 1
ATOM 1388 O O . GLU A 1 176 ? -12.342 -16.476 -41.783 1.00 90.31 176 GLU A O 1
ATOM 1393 N N . VAL A 1 177 ? -11.542 -14.551 -42.585 1.00 92.50 177 VAL A N 1
ATOM 1394 C CA . VAL A 1 177 ? -12.871 -14.002 -42.917 1.00 92.50 177 VAL A CA 1
ATOM 1395 C C . VAL A 1 177 ? -13.610 -14.874 -43.939 1.00 92.50 177 VAL A C 1
ATOM 1397 O O . VAL A 1 177 ? -14.833 -15.005 -43.879 1.00 92.50 177 VAL A O 1
ATOM 1400 N N . LEU A 1 178 ? -12.891 -15.478 -44.890 1.00 91.12 178 LEU A N 1
ATOM 1401 C CA . LEU A 1 178 ? -13.489 -16.354 -45.902 1.00 91.12 178 LEU A CA 1
ATOM 1402 C C . LEU A 1 178 ? -13.795 -17.764 -45.380 1.00 91.12 178 LEU A C 1
ATOM 1404 O O . LEU A 1 178 ? -14.761 -18.368 -45.839 1.00 91.12 178 LEU A O 1
ATOM 1408 N N . SER A 1 179 ? -12.980 -18.291 -44.462 1.00 91.69 179 SER A N 1
ATOM 1409 C CA . SER A 1 179 ? -13.096 -19.670 -43.961 1.00 91.69 179 SER A CA 1
ATOM 1410 C C . SER A 1 179 ? -13.891 -19.801 -42.659 1.00 91.69 179 SER A C 1
ATOM 1412 O O . SER A 1 179 ? -14.483 -20.852 -42.430 1.00 91.69 179 SER A O 1
ATOM 1414 N N . ASN A 1 180 ? -13.944 -18.753 -41.832 1.00 93.50 180 ASN A N 1
ATOM 1415 C CA . ASN A 1 180 ? -14.565 -18.751 -40.506 1.00 93.50 180 ASN A CA 1
ATOM 1416 C C . ASN A 1 180 ? -15.271 -17.414 -40.192 1.00 93.50 180 ASN A C 1
ATOM 1418 O O . ASN A 1 180 ? -14.975 -16.734 -39.209 1.00 93.50 180 ASN A O 1
ATOM 1422 N N . LEU A 1 181 ? -16.230 -17.024 -41.036 1.00 93.19 181 LEU A N 1
ATOM 1423 C CA . LEU A 1 181 ? -16.955 -15.758 -40.874 1.00 93.19 181 LEU A CA 1
ATOM 1424 C C . LEU A 1 181 ? -17.719 -15.660 -39.538 1.00 93.19 181 LEU A C 1
ATOM 1426 O O . LEU A 1 181 ? -17.786 -14.581 -38.956 1.00 93.19 181 LEU A O 1
ATOM 1430 N N . GLU A 1 182 ? -18.282 -16.768 -39.048 1.00 91.94 182 GLU A N 1
ATOM 1431 C CA . GLU A 1 182 ? -19.027 -16.816 -37.780 1.00 91.94 182 GLU A CA 1
ATOM 1432 C C . GLU A 1 182 ? -18.115 -16.581 -36.567 1.00 91.94 182 GLU A C 1
ATOM 1434 O O . GLU A 1 182 ? -18.459 -15.801 -35.674 1.00 91.94 182 GLU A O 1
ATOM 1439 N N . GLY A 1 183 ? -16.919 -17.181 -36.563 1.00 92.75 183 GLY A N 1
ATOM 1440 C CA . GLY A 1 183 ? -15.916 -16.937 -35.528 1.00 92.75 183 GLY A CA 1
ATOM 1441 C C . GLY A 1 183 ? -15.430 -15.488 -35.521 1.00 92.75 183 GLY A C 1
ATOM 1442 O O . GLY A 1 183 ? -15.397 -14.864 -34.464 1.00 92.75 183 GLY A O 1
ATOM 1443 N N . VAL A 1 184 ? -15.144 -14.918 -36.699 1.00 93.81 184 VAL A N 1
ATOM 1444 C CA . VAL A 1 184 ? -14.767 -13.497 -36.832 1.00 93.81 184 VAL A CA 1
ATOM 1445 C C . VAL A 1 184 ? -15.881 -12.578 -36.327 1.00 93.81 184 VAL A C 1
ATOM 1447 O O . VAL A 1 184 ? -15.622 -11.630 -35.589 1.00 93.81 184 VAL A O 1
ATOM 1450 N N . TYR A 1 185 ? -17.131 -12.859 -36.697 1.00 93.00 185 TYR A N 1
ATOM 1451 C CA . TYR A 1 185 ? -18.288 -12.097 -36.235 1.00 93.00 185 TYR A CA 1
ATOM 1452 C C . TYR A 1 185 ? -18.415 -12.122 -34.704 1.00 93.00 185 TYR A C 1
ATOM 1454 O O . TYR A 1 185 ? -18.572 -11.066 -34.088 1.00 93.00 185 TYR A O 1
ATOM 1462 N N . THR A 1 186 ? -18.288 -13.304 -34.095 1.00 92.19 186 THR A N 1
ATOM 1463 C CA . THR A 1 186 ? -18.361 -13.478 -32.636 1.00 92.19 186 THR A CA 1
ATOM 1464 C C . THR A 1 186 ? -17.233 -12.717 -31.943 1.00 92.19 186 THR A C 1
ATOM 1466 O O . THR A 1 186 ? -17.494 -11.928 -31.042 1.00 92.19 186 THR A O 1
ATOM 1469 N N . ALA A 1 187 ? -16.001 -12.832 -32.444 1.00 92.75 187 ALA A N 1
ATOM 1470 C CA . ALA A 1 187 ? -14.853 -12.105 -31.907 1.00 92.75 187 ALA A CA 1
ATOM 1471 C C . ALA A 1 187 ? -15.032 -10.576 -31.970 1.00 92.75 187 ALA A C 1
ATOM 1473 O O . ALA A 1 187 ? -14.630 -9.864 -31.052 1.00 92.75 187 ALA A O 1
ATOM 1474 N N . ILE A 1 188 ? -15.656 -10.050 -33.031 1.00 93.19 188 ILE A N 1
ATOM 1475 C CA . ILE A 1 188 ? -15.981 -8.618 -33.134 1.00 93.19 188 ILE A CA 1
ATOM 1476 C C . ILE A 1 188 ? -17.060 -8.226 -32.121 1.00 93.19 188 ILE A C 1
ATOM 1478 O O . ILE A 1 188 ? -16.953 -7.166 -31.500 1.00 93.19 188 ILE A O 1
ATOM 1482 N N . GLN A 1 189 ? -18.091 -9.056 -31.950 1.00 90.94 189 GLN A N 1
ATOM 1483 C CA . GLN A 1 189 ? -19.155 -8.811 -30.980 1.00 90.94 189 GLN A CA 1
ATOM 1484 C C . GLN A 1 189 ? -18.601 -8.785 -29.548 1.00 90.94 189 GLN A C 1
ATOM 1486 O O . GLN A 1 189 ? -18.870 -7.829 -28.818 1.00 90.94 189 GLN A O 1
ATOM 1491 N N . ASP A 1 190 ? -17.774 -9.763 -29.184 1.00 89.81 190 ASP A N 1
ATOM 1492 C CA . ASP A 1 190 ? -17.117 -9.840 -27.877 1.00 89.81 190 ASP A CA 1
ATOM 1493 C C . ASP A 1 190 ? -16.187 -8.641 -27.668 1.00 89.81 190 ASP A C 1
ATOM 1495 O O . ASP A 1 190 ? -16.277 -7.946 -26.654 1.00 89.81 190 ASP A O 1
ATOM 1499 N N . ALA A 1 191 ? -15.378 -8.293 -28.677 1.00 89.44 191 ALA A N 1
ATOM 1500 C CA . ALA A 1 191 ? -14.504 -7.126 -28.617 1.00 89.44 191 ALA A CA 1
ATOM 1501 C C . ALA A 1 191 ? -15.277 -5.812 -28.426 1.00 89.44 191 ALA A C 1
ATOM 1503 O O . ALA A 1 191 ? -14.752 -4.890 -27.794 1.00 89.44 191 ALA A O 1
ATOM 1504 N N . CYS A 1 192 ? -16.500 -5.706 -28.960 1.00 87.31 192 CYS A N 1
ATOM 1505 C CA . CYS A 1 192 ? -17.385 -4.579 -28.691 1.00 87.31 192 CYS A CA 1
ATOM 1506 C C . CYS A 1 192 ? -17.964 -4.616 -27.274 1.00 87.31 192 CYS A C 1
ATOM 1508 O O . CYS A 1 192 ? -17.980 -3.579 -26.622 1.00 87.31 192 CYS A O 1
ATOM 1510 N N . GLN A 1 193 ? -18.429 -5.767 -26.786 1.00 84.56 193 GLN A N 1
ATOM 1511 C CA . GLN A 1 193 ? -19.010 -5.895 -25.444 1.00 84.56 193 GLN A CA 1
ATOM 1512 C C . GLN A 1 193 ? -17.980 -5.650 -24.336 1.00 84.56 193 GLN A C 1
ATOM 1514 O O . GLN A 1 193 ? -18.289 -4.986 -23.348 1.00 84.56 193 GLN A O 1
ATOM 1519 N N . GLU A 1 194 ? -16.736 -6.086 -24.530 1.00 81.69 194 GLU A N 1
ATOM 1520 C CA . GLU A 1 194 ? -15.621 -5.818 -23.616 1.00 81.69 194 GLU A CA 1
ATOM 1521 C C . GLU A 1 194 ? -15.394 -4.316 -23.370 1.00 81.69 194 GLU A C 1
ATOM 1523 O O . GLU A 1 194 ? -14.955 -3.935 -22.286 1.00 81.69 194 GLU A O 1
ATOM 1528 N N . GLN A 1 195 ? -15.738 -3.455 -24.336 1.00 75.94 195 GLN A N 1
ATOM 1529 C CA . GLN A 1 195 ? -15.638 -1.990 -24.222 1.00 75.94 195 GLN A CA 1
ATOM 1530 C C . GLN A 1 195 ? -16.741 -1.368 -23.356 1.00 75.94 195 GLN A C 1
ATOM 1532 O O . GLN A 1 195 ? -16.687 -0.188 -23.031 1.00 75.94 195 GLN A O 1
ATOM 1537 N N . PHE A 1 196 ? -17.741 -2.154 -22.963 1.00 78.19 196 PHE A N 1
ATOM 1538 C CA . PHE A 1 196 ? -18.768 -1.777 -21.990 1.00 78.19 196 PHE A CA 1
ATOM 1539 C C . PHE A 1 196 ? -18.621 -2.563 -20.689 1.00 78.19 196 PHE A C 1
ATOM 1541 O O . PHE A 1 196 ? -19.492 -2.486 -19.826 1.00 78.19 196 PHE A O 1
ATOM 1548 N N . SER A 1 197 ? -17.524 -3.308 -20.542 1.00 81.06 197 SER A N 1
ATOM 1549 C CA . SER A 1 197 ? -17.196 -4.012 -19.314 1.00 81.06 197 SER A CA 1
ATOM 1550 C C . SER A 1 197 ? -16.461 -3.081 -18.341 1.00 81.06 197 SER A C 1
ATOM 1552 O O . SER A 1 197 ? -15.535 -2.374 -18.763 1.00 81.06 197 SER A O 1
ATOM 1554 N N . PRO A 1 198 ? -16.816 -3.094 -17.042 1.00 77.06 198 PRO A N 1
ATOM 1555 C CA . PRO A 1 198 ? -16.096 -2.345 -16.013 1.00 77.06 198 PRO A CA 1
ATOM 1556 C C . PRO A 1 198 ? -14.642 -2.815 -15.843 1.00 77.06 198 PRO A C 1
ATOM 1558 O O . PRO A 1 198 ? -13.815 -2.040 -15.379 1.00 77.06 198 PRO A O 1
ATOM 1561 N N . GLU A 1 199 ? -14.320 -4.045 -16.254 1.00 79.50 199 GLU A N 1
ATOM 1562 C CA . GLU A 1 199 ? -12.980 -4.658 -16.171 1.00 79.50 199 GLU A CA 1
ATOM 1563 C C . GLU A 1 199 ? -11.920 -3.868 -16.964 1.00 79.50 199 GLU A C 1
ATOM 1565 O O . GLU A 1 199 ? -10.747 -3.842 -16.603 1.00 79.50 199 GLU A O 1
ATOM 1570 N N . HIS A 1 200 ? -12.335 -3.208 -18.050 1.00 73.88 200 HIS A N 1
ATOM 1571 C CA . HIS A 1 200 ? -11.451 -2.437 -18.930 1.00 73.88 200 HIS A CA 1
ATOM 1572 C C . HIS A 1 200 ? -11.564 -0.923 -18.721 1.00 73.88 200 HIS A C 1
ATOM 1574 O O . HIS A 1 200 ? -10.927 -0.154 -19.443 1.00 73.88 200 HIS A O 1
ATOM 1580 N N . ALA A 1 201 ? -12.404 -0.484 -17.784 1.00 79.44 201 ALA A N 1
ATOM 1581 C CA . ALA A 1 201 ? -12.614 0.926 -17.505 1.00 79.44 201 ALA A CA 1
ATOM 1582 C C . ALA A 1 201 ? -11.473 1.498 -16.653 1.00 79.44 201 ALA A C 1
ATOM 1584 O O . ALA A 1 201 ? -10.768 0.778 -15.948 1.00 79.44 201 ALA A O 1
ATOM 1585 N N . LEU A 1 202 ? -11.298 2.816 -16.699 1.00 82.06 202 LEU A N 1
ATOM 1586 C CA . LEU A 1 202 ? -10.257 3.515 -15.952 1.00 82.06 202 LEU A CA 1
ATOM 1587 C C . LEU A 1 202 ? -10.850 4.455 -14.903 1.00 82.06 202 LEU A C 1
ATOM 1589 O O . LEU A 1 202 ? -11.912 5.042 -15.097 1.00 82.06 202 LEU A O 1
ATOM 1593 N N . TRP A 1 203 ? -10.138 4.623 -13.791 1.00 85.38 203 TRP A N 1
ATOM 1594 C CA . TRP A 1 203 ? -10.476 5.624 -12.783 1.00 85.38 203 TRP A CA 1
ATOM 1595 C C . TRP A 1 203 ? -10.049 7.013 -13.262 1.00 85.38 203 TRP A C 1
ATOM 1597 O O . TRP A 1 203 ? -8.864 7.254 -13.482 1.00 85.38 203 TRP A O 1
ATOM 1607 N N . LEU A 1 204 ? -11.010 7.926 -13.400 1.00 86.12 204 LEU A N 1
ATOM 1608 C CA . LEU A 1 204 ? -10.795 9.332 -13.747 1.00 86.12 204 LEU A CA 1
ATOM 1609 C C . LEU A 1 204 ? -11.321 10.243 -12.646 1.00 86.12 204 LEU A C 1
ATOM 1611 O O . LEU A 1 204 ? -12.332 9.942 -12.016 1.00 86.12 204 LEU A O 1
ATOM 1615 N N . GLU A 1 205 ? -10.670 11.382 -12.444 1.00 89.81 205 GLU A N 1
ATOM 1616 C CA . GLU A 1 205 ? -11.223 12.449 -11.611 1.00 89.81 205 GLU A CA 1
ATOM 1617 C C . GLU A 1 205 ? -12.472 13.044 -12.274 1.00 89.81 205 GLU A C 1
ATOM 1619 O O . GLU A 1 205 ? -12.501 13.286 -13.485 1.00 89.81 205 GLU A O 1
ATOM 1624 N N . ALA A 1 206 ? -13.510 13.316 -11.485 1.00 89.12 206 ALA A N 1
ATOM 1625 C CA . ALA A 1 206 ? -14.771 13.869 -11.967 1.00 89.12 206 ALA A CA 1
ATOM 1626 C C . ALA A 1 206 ? -14.567 15.201 -12.706 1.00 89.12 206 ALA A C 1
ATOM 1628 O O . ALA A 1 206 ? -15.274 15.501 -13.669 1.00 89.12 206 ALA A O 1
ATOM 1629 N N . GLY A 1 207 ? -13.556 15.984 -12.317 1.00 91.31 207 GLY A N 1
ATOM 1630 C CA . GLY A 1 207 ? -13.151 17.214 -12.994 1.00 91.31 207 GLY A CA 1
ATOM 1631 C C . GLY A 1 207 ? -12.783 17.020 -14.470 1.00 91.31 207 GLY A C 1
ATOM 1632 O O . GLY A 1 207 ? -12.953 17.950 -15.269 1.00 91.31 207 GLY A O 1
ATOM 1633 N N . GLU A 1 208 ? -12.336 15.824 -14.852 1.00 91.75 208 GLU A N 1
ATOM 1634 C CA . GLU A 1 208 ? -11.982 15.458 -16.224 1.00 91.75 208 GLU A CA 1
ATOM 1635 C C . GLU A 1 208 ? -13.136 14.863 -17.034 1.00 91.75 208 GLU A C 1
ATOM 1637 O O . GLU A 1 208 ? -12.985 14.691 -18.248 1.00 91.75 208 GLU A O 1
ATOM 1642 N N . L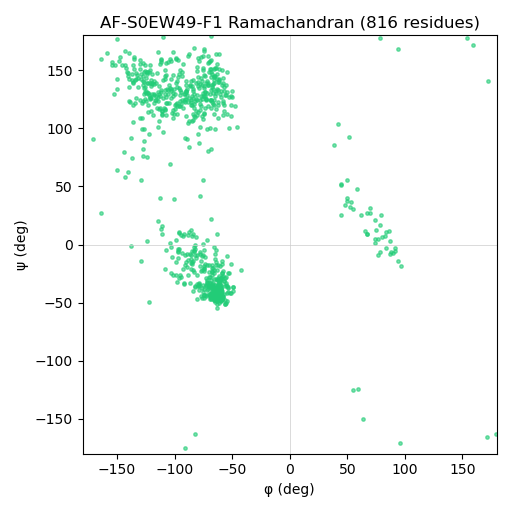EU A 1 209 ? -14.272 14.565 -16.396 1.00 90.44 209 LEU A N 1
ATOM 1643 C CA . LEU A 1 209 ? -15.415 13.923 -17.035 1.00 90.44 209 LEU A CA 1
ATOM 1644 C C . LEU A 1 209 ? -15.973 14.790 -18.167 1.00 90.44 209 LEU A C 1
ATOM 1646 O O . LEU A 1 209 ? -16.089 16.018 -18.056 1.00 90.44 209 LEU A O 1
ATOM 1650 N N . ARG A 1 210 ? -16.347 14.150 -19.276 1.00 88.81 210 ARG A N 1
ATOM 1651 C CA . ARG A 1 210 ? -16.883 14.828 -20.456 1.00 88.81 210 ARG A CA 1
ATOM 1652 C C . ARG A 1 210 ? -18.230 14.249 -20.852 1.00 88.81 210 ARG A C 1
ATOM 1654 O O . ARG A 1 210 ? -18.549 13.082 -20.640 1.00 88.81 210 ARG A O 1
ATOM 1661 N N . LYS A 1 211 ? -19.026 15.081 -21.525 1.00 88.25 211 LYS A N 1
ATOM 1662 C CA . LYS A 1 211 ? -20.265 14.634 -22.164 1.00 88.25 211 LYS A CA 1
ATOM 1663 C C . LYS A 1 211 ? -19.977 13.490 -23.140 1.00 88.25 211 LYS A C 1
ATOM 1665 O O . LYS A 1 211 ? -19.167 13.630 -24.060 1.00 88.25 211 LYS A O 1
ATOM 1670 N N . GLY A 1 212 ? -20.726 12.403 -22.993 1.00 82.19 212 GLY A N 1
ATOM 1671 C CA . GLY A 1 212 ? -20.636 11.212 -23.828 1.00 82.19 212 GLY A CA 1
ATOM 1672 C C . GLY A 1 212 ? -19.683 10.133 -23.321 1.00 82.19 212 GLY A C 1
ATOM 1673 O O . GLY A 1 212 ? -19.644 9.085 -23.966 1.00 82.19 212 GLY A O 1
ATOM 1674 N N . ASP A 1 213 ? -18.969 10.366 -22.217 1.00 87.06 213 ASP A N 1
ATOM 1675 C CA . ASP A 1 213 ? -18.277 9.302 -21.489 1.00 87.06 213 ASP A CA 1
ATOM 1676 C C . ASP A 1 213 ? -19.284 8.291 -20.925 1.00 87.06 213 ASP A C 1
ATOM 1678 O O . ASP A 1 213 ? -20.469 8.601 -20.729 1.00 87.06 213 ASP A O 1
ATOM 1682 N N . ILE A 1 214 ? -18.812 7.064 -20.708 1.00 86.06 214 ILE A N 1
ATOM 1683 C CA . ILE A 1 214 ? -19.604 5.982 -20.128 1.00 86.06 214 ILE A CA 1
ATOM 1684 C C . ILE A 1 214 ? -19.154 5.797 -18.687 1.00 86.06 214 ILE A C 1
ATOM 1686 O O . ILE A 1 214 ? -17.981 5.533 -18.438 1.00 86.06 214 ILE A O 1
ATOM 1690 N N . VAL A 1 215 ? -20.091 5.925 -17.754 1.00 87.81 215 VAL A N 1
ATOM 1691 C CA . VAL A 1 215 ? -19.876 5.659 -16.327 1.00 87.81 215 VAL A CA 1
ATOM 1692 C C . VAL A 1 215 ? -20.672 4.430 -15.915 1.00 87.81 215 VAL A C 1
ATOM 1694 O O . VAL A 1 215 ? -21.629 4.050 -16.587 1.00 87.81 215 VAL A O 1
ATOM 1697 N N . PHE A 1 216 ? -20.283 3.800 -14.816 1.00 84.19 216 PHE A N 1
ATOM 1698 C CA . PHE A 1 216 ? -20.920 2.577 -14.339 1.00 84.19 216 PHE A CA 1
ATOM 1699 C C . PHE A 1 216 ? -21.761 2.874 -13.104 1.00 84.19 216 PHE A C 1
ATOM 1701 O O . PHE A 1 216 ? -21.248 3.366 -12.100 1.00 84.19 216 PHE A O 1
ATOM 1708 N N . CYS A 1 217 ? -23.057 2.579 -13.179 1.00 75.25 217 CYS A N 1
ATOM 1709 C CA . CYS A 1 217 ? -24.010 2.887 -12.120 1.00 75.25 217 CYS A CA 1
ATOM 1710 C C . CYS A 1 217 ? -24.610 1.620 -11.506 1.00 75.25 217 CYS A C 1
ATOM 1712 O O . CYS A 1 217 ? -24.995 0.684 -12.206 1.00 75.25 217 CYS A O 1
ATOM 1714 N N . GLY A 1 218 ? -24.756 1.637 -10.181 1.00 68.00 218 GLY A N 1
ATOM 1715 C CA . GLY A 1 218 ? -25.463 0.596 -9.435 1.00 68.00 218 GLY A CA 1
ATOM 1716 C C . GLY A 1 218 ? -24.665 -0.694 -9.202 1.00 68.00 218 GLY A C 1
ATOM 1717 O O . GLY A 1 218 ? -23.517 -0.809 -9.632 1.00 68.00 218 GLY A O 1
ATOM 1718 N N . PRO A 1 219 ? -25.270 -1.658 -8.482 1.00 62.94 219 PRO A N 1
ATOM 1719 C CA . PRO A 1 219 ? -24.640 -2.934 -8.117 1.00 62.94 219 PRO A CA 1
ATOM 1720 C C . PRO A 1 219 ? -24.276 -3.788 -9.323 1.00 62.94 219 PRO A C 1
ATOM 1722 O O . PRO A 1 219 ? -23.217 -4.406 -9.327 1.00 62.94 219 PRO A O 1
ATOM 1725 N N . ASP A 1 220 ? -25.086 -3.733 -10.376 1.00 70.50 220 ASP A N 1
ATOM 1726 C CA . ASP A 1 220 ? -24.844 -4.482 -11.609 1.00 70.50 220 ASP A CA 1
ATOM 1727 C C . ASP A 1 220 ? -23.832 -3.786 -12.533 1.00 70.50 220 ASP A C 1
ATOM 1729 O O . ASP A 1 220 ? -23.650 -4.212 -13.671 1.00 70.50 220 ASP A O 1
ATOM 1733 N N . ARG A 1 221 ? -23.206 -2.686 -12.073 1.00 75.00 221 ARG A N 1
ATOM 1734 C CA . ARG A 1 221 ? -22.274 -1.845 -12.843 1.00 75.00 221 ARG A CA 1
ATOM 1735 C C . ARG A 1 221 ? -22.826 -1.575 -14.242 1.00 75.00 221 ARG A C 1
ATOM 1737 O O . ARG A 1 221 ? -22.175 -1.824 -15.250 1.00 75.00 221 ARG A O 1
ATOM 1744 N N . THR A 1 222 ? -24.066 -1.098 -14.309 1.00 81.50 222 THR A N 1
ATOM 1745 C CA . THR A 1 222 ? -24.722 -0.854 -15.593 1.00 81.50 222 THR A CA 1
ATOM 1746 C C . THR A 1 222 ? -24.031 0.322 -16.289 1.00 81.50 222 THR A C 1
ATOM 1748 O O . THR A 1 222 ? -23.939 1.395 -15.685 1.00 81.50 222 THR A O 1
ATOM 1751 N N . PRO A 1 223 ? -23.543 0.164 -17.533 1.00 84.19 223 PRO A N 1
ATOM 1752 C CA . PRO A 1 223 ? -22.931 1.259 -18.270 1.00 84.19 223 PRO A CA 1
ATOM 1753 C C . PRO A 1 223 ? -24.001 2.287 -18.655 1.00 84.19 223 PRO A C 1
ATOM 1755 O O . PRO A 1 223 ? -24.987 1.964 -19.319 1.00 84.19 223 PRO A O 1
ATOM 1758 N N . VAL A 1 224 ? -23.803 3.543 -18.264 1.00 85.94 224 VAL A N 1
ATOM 1759 C CA . VAL A 1 224 ? -24.700 4.661 -18.574 1.00 85.94 224 VAL A CA 1
ATOM 1760 C C . VAL A 1 224 ? -23.939 5.807 -19.211 1.00 85.94 224 VAL A C 1
ATOM 1762 O O . VAL A 1 224 ? -22.767 6.054 -18.929 1.00 85.94 224 VAL A O 1
ATOM 1765 N N . ARG A 1 225 ? -24.619 6.535 -20.094 1.00 86.25 225 ARG A N 1
ATOM 1766 C CA . ARG A 1 225 ? -24.013 7.645 -20.823 1.00 86.25 225 ARG A CA 1
ATOM 1767 C C . ARG A 1 225 ? -24.187 8.947 -20.057 1.00 86.25 225 ARG A C 1
ATOM 1769 O O . ARG A 1 225 ? -25.303 9.295 -19.678 1.00 86.25 225 ARG A O 1
ATOM 1776 N N . VAL A 1 226 ? -23.096 9.697 -19.927 1.00 89.12 226 VAL A N 1
ATOM 1777 C CA . VAL A 1 226 ? -23.114 11.066 -19.404 1.00 89.12 226 VAL A CA 1
ATOM 1778 C C . VAL A 1 226 ? -23.707 12.003 -20.460 1.00 89.12 226 VAL A C 1
ATOM 1780 O O . VAL A 1 226 ? -23.156 12.161 -21.555 1.00 89.12 226 VAL A O 1
ATOM 1783 N N . GLU A 1 227 ? -24.836 12.631 -20.150 1.00 90.31 227 GLU A N 1
ATOM 1784 C CA . GLU A 1 227 ? -25.571 13.525 -21.053 1.00 90.31 227 GLU A CA 1
ATOM 1785 C C . GLU A 1 227 ? -25.148 14.987 -20.908 1.00 90.31 227 GLU A C 1
ATOM 1787 O O . GLU A 1 227 ? -25.103 15.733 -21.898 1.00 90.31 227 GLU A O 1
ATOM 1792 N N . GLU A 1 228 ? -24.799 15.379 -19.685 1.00 92.00 228 GLU A N 1
ATOM 1793 C CA . GLU A 1 228 ? -24.363 16.722 -19.327 1.00 92.00 228 GLU A CA 1
ATOM 1794 C C . GLU A 1 228 ? -23.382 16.671 -18.149 1.00 92.00 228 GLU A C 1
ATOM 1796 O O . GLU A 1 228 ? -23.530 15.856 -17.238 1.00 92.00 228 GLU A O 1
ATOM 1801 N N . VAL A 1 229 ? -22.376 17.549 -18.191 1.00 93.12 229 VAL A N 1
ATOM 1802 C CA . VAL A 1 229 ? -21.430 17.783 -17.095 1.00 93.12 229 VAL A CA 1
ATOM 1803 C C . VAL A 1 229 ? -21.499 19.264 -16.743 1.00 93.12 229 VAL A C 1
ATOM 1805 O O . VAL A 1 229 ? -21.137 20.114 -17.558 1.00 93.12 229 VAL A O 1
ATOM 1808 N N . LEU A 1 230 ? -21.978 19.564 -15.544 1.00 94.25 230 LEU A N 1
ATOM 1809 C CA . LEU A 1 230 ? -22.063 20.904 -14.977 1.00 94.25 230 LEU A CA 1
ATOM 1810 C C . LEU A 1 230 ? -20.857 21.139 -14.069 1.00 94.25 230 LEU A C 1
ATOM 1812 O O . LEU A 1 230 ? -20.393 20.224 -13.395 1.00 94.25 230 LEU A O 1
ATOM 1816 N N . LYS A 1 231 ? -20.341 22.367 -14.041 1.00 95.00 231 LYS A N 1
ATOM 1817 C CA . LYS A 1 231 ? -19.265 22.762 -13.128 1.00 95.00 231 LYS A CA 1
ATOM 1818 C C . LYS A 1 231 ? -19.670 24.044 -12.429 1.00 95.00 231 LYS A C 1
ATOM 1820 O O . LYS A 1 231 ? -19.963 25.031 -13.101 1.00 95.00 231 LYS A O 1
ATOM 1825 N N . THR A 1 232 ? -19.674 24.031 -11.104 1.00 94.94 232 THR A N 1
ATOM 1826 C CA . THR A 1 232 ? -19.942 25.224 -10.300 1.00 94.94 232 THR A CA 1
ATOM 1827 C C . THR A 1 232 ? -18.912 25.341 -9.194 1.00 94.94 232 THR A C 1
ATOM 1829 O O . THR A 1 232 ? -18.487 24.335 -8.634 1.00 94.94 232 THR A O 1
ATOM 1832 N N . PHE A 1 233 ? -18.487 26.563 -8.889 1.00 94.00 233 PHE A N 1
ATOM 1833 C CA . PHE A 1 233 ? -17.735 26.802 -7.664 1.00 94.00 233 PHE A CA 1
ATOM 1834 C C . PHE A 1 233 ? -18.721 26.854 -6.502 1.00 94.00 233 PHE A C 1
ATOM 1836 O O . PHE A 1 233 ? -19.757 27.512 -6.611 1.00 94.00 233 PHE A O 1
ATOM 1843 N N . SER A 1 234 ? -18.398 26.175 -5.410 1.00 88.81 234 SER A N 1
ATOM 1844 C CA . SER A 1 234 ? -19.242 26.135 -4.224 1.00 88.81 234 SER A CA 1
ATOM 1845 C C . SER A 1 234 ? -18.398 26.071 -2.957 1.00 88.81 234 SER A C 1
ATOM 1847 O O . SER A 1 234 ? -17.244 25.631 -2.972 1.00 88.81 234 SER A O 1
ATOM 1849 N N . GLU A 1 235 ? -18.984 26.553 -1.870 1.00 91.31 235 GLU A N 1
ATOM 1850 C CA . GLU A 1 235 ? -18.496 26.378 -0.509 1.00 91.31 235 GLU A CA 1
ATOM 1851 C C . GLU A 1 235 ? -19.618 25.690 0.268 1.00 91.31 235 GLU A C 1
ATOM 1853 O O . GLU A 1 235 ? -20.574 26.333 0.698 1.00 91.31 235 GLU A O 1
ATOM 1858 N N . GLU A 1 236 ? -19.543 24.365 0.352 1.00 83.88 236 GLU A N 1
ATOM 1859 C CA . GLU A 1 236 ? -20.605 23.514 0.891 1.00 83.88 236 GLU A CA 1
ATOM 1860 C C . GLU A 1 236 ? -20.035 22.386 1.754 1.00 83.88 236 GLU A C 1
ATOM 1862 O O . GLU A 1 236 ? -18.834 22.105 1.747 1.00 83.88 236 GLU A O 1
ATOM 1867 N N . GLU A 1 237 ? -20.893 21.750 2.545 1.00 84.94 237 GLU A N 1
ATOM 1868 C CA . GLU A 1 237 ? -20.517 20.548 3.282 1.00 84.94 237 GLU A CA 1
ATOM 1869 C C . GLU A 1 237 ? -20.598 19.332 2.357 1.00 84.94 237 GLU A C 1
ATOM 1871 O O . GLU A 1 237 ? -21.639 19.060 1.765 1.00 84.94 237 GLU A O 1
ATOM 1876 N N . VAL A 1 238 ? -19.500 18.586 2.256 1.00 83.81 238 VAL A N 1
ATOM 1877 C CA . VAL A 1 238 ? -19.436 17.316 1.529 1.00 83.81 238 VAL A CA 1
ATOM 1878 C C . VAL A 1 238 ? -19.250 16.163 2.504 1.00 83.81 238 VAL A C 1
ATOM 1880 O O . VAL A 1 238 ? -18.754 16.327 3.626 1.00 83.81 238 VAL A O 1
ATOM 1883 N N . TYR A 1 239 ? -19.648 14.980 2.052 1.00 81.69 239 TYR A N 1
ATOM 1884 C CA . TYR A 1 239 ? -19.645 13.763 2.844 1.00 81.69 239 TYR A CA 1
ATOM 1885 C C . TYR A 1 239 ? -18.696 12.750 2.211 1.00 81.69 239 TYR A C 1
ATOM 1887 O O . TYR A 1 239 ? -18.815 12.445 1.026 1.00 81.69 239 TYR A O 1
ATOM 1895 N N . ASP A 1 240 ? -17.790 12.198 3.011 1.00 79.25 240 ASP A N 1
ATOM 1896 C CA . ASP A 1 240 ? -16.997 11.026 2.648 1.00 79.25 240 ASP A CA 1
ATOM 1897 C C . ASP A 1 240 ? -17.476 9.818 3.465 1.00 79.25 240 ASP A C 1
ATOM 1899 O O . ASP A 1 240 ? -17.944 9.955 4.598 1.00 79.25 240 ASP A O 1
ATOM 1903 N N . LEU A 1 241 ? -17.351 8.617 2.902 1.00 76.19 241 LEU A N 1
ATOM 1904 C CA . LEU A 1 241 ? -17.678 7.371 3.592 1.00 76.19 241 LEU A CA 1
ATOM 1905 C C . LEU A 1 241 ? -16.408 6.561 3.819 1.00 76.19 241 LEU A C 1
ATOM 1907 O O . LEU A 1 241 ? -15.660 6.290 2.881 1.00 76.19 241 LEU A O 1
ATOM 1911 N N . GLU A 1 242 ? -16.197 6.129 5.056 1.00 76.62 242 GLU A N 1
ATOM 1912 C CA . GLU A 1 242 ? -15.252 5.058 5.352 1.00 76.62 242 GLU A CA 1
ATOM 1913 C C . GLU A 1 242 ? -15.995 3.731 5.305 1.00 76.62 242 GLU A C 1
ATOM 1915 O O . GLU A 1 242 ? -17.049 3.595 5.932 1.00 76.62 242 GLU A O 1
ATOM 1920 N N . VAL A 1 243 ? -15.461 2.758 4.569 1.00 74.94 243 VAL A N 1
ATOM 1921 C CA . VAL A 1 243 ? -16.108 1.459 4.369 1.00 74.94 243 VAL A CA 1
ATOM 1922 C C . VAL A 1 243 ? -15.148 0.310 4.673 1.00 74.94 243 VAL A C 1
ATOM 1924 O O . VAL A 1 243 ? -13.939 0.410 4.459 1.00 74.94 243 VAL A O 1
ATOM 1927 N N . GLU A 1 244 ? -15.685 -0.789 5.200 1.00 74.31 244 GLU A N 1
ATOM 1928 C CA . GLU A 1 244 ? -14.910 -1.947 5.652 1.00 74.31 244 GLU A CA 1
ATOM 1929 C C . GLU A 1 244 ? -14.056 -2.514 4.520 1.00 74.31 244 GLU A C 1
ATOM 1931 O O . GLU A 1 244 ? -14.587 -2.962 3.516 1.00 74.31 244 GLU A O 1
ATOM 1936 N N . GLY A 1 245 ? -12.734 -2.558 4.674 1.00 63.56 245 GLY A N 1
ATOM 1937 C CA . GLY A 1 245 ? -11.859 -3.216 3.698 1.00 63.56 245 GLY A CA 1
ATOM 1938 C C . GLY A 1 245 ? -11.654 -2.467 2.376 1.00 63.56 245 GLY A C 1
ATOM 1939 O O . GLY A 1 245 ? -10.903 -2.966 1.543 1.00 63.56 245 GLY A O 1
ATOM 1940 N N . ALA A 1 246 ? -12.238 -1.276 2.193 1.00 47.44 246 ALA A N 1
ATOM 1941 C CA . ALA A 1 246 ? -12.033 -0.476 0.989 1.00 47.44 246 ALA A CA 1
ATOM 1942 C C . ALA A 1 246 ? -12.005 1.035 1.278 1.00 47.44 246 ALA A C 1
ATOM 1944 O O . ALA A 1 246 ? -12.980 1.726 1.034 1.00 47.44 246 ALA A O 1
ATOM 1945 N N . HIS A 1 247 ? -10.874 1.564 1.764 1.00 42.62 247 HIS A N 1
ATOM 1946 C CA . HIS A 1 247 ? -10.158 2.699 1.138 1.00 42.62 247 HIS A CA 1
ATOM 1947 C C . HIS A 1 247 ? -8.998 3.246 1.988 1.00 42.62 247 HIS A C 1
ATOM 1949 O O . HIS A 1 247 ? -9.117 3.395 3.198 1.00 42.62 247 HIS A O 1
ATOM 1955 N N . SER A 1 248 ? -7.909 3.583 1.272 1.00 36.66 248 SER A N 1
ATOM 1956 C CA . SER A 1 248 ? -6.758 4.456 1.603 1.00 36.66 248 SER A CA 1
ATOM 1957 C C . SER A 1 248 ? -6.044 4.155 2.930 1.00 36.66 248 SER A C 1
ATOM 1959 O O . SER A 1 248 ? -6.455 4.615 3.980 1.00 36.66 248 SER A O 1
ATOM 1961 N N . PHE A 1 249 ? -4.986 3.340 3.020 1.00 36.59 249 PHE A N 1
ATOM 1962 C CA . PHE A 1 249 ? -3.612 3.592 2.541 1.00 36.59 249 PHE A CA 1
ATOM 1963 C C . PHE A 1 249 ? -2.787 2.283 2.478 1.00 36.59 249 PHE A C 1
ATOM 1965 O O . PHE A 1 249 ? -1.576 2.287 2.709 1.00 36.59 249 PHE A O 1
ATOM 1972 N N . ILE A 1 250 ? -3.417 1.121 2.294 1.00 39.88 250 ILE A N 1
ATOM 1973 C CA . ILE A 1 250 ? -2.748 -0.184 2.455 1.00 39.88 250 ILE A CA 1
ATOM 1974 C C . ILE A 1 250 ? -2.442 -0.804 1.092 1.00 39.88 250 ILE A C 1
ATOM 1976 O O . ILE A 1 250 ? -3.043 -1.794 0.696 1.00 39.88 250 ILE A O 1
ATOM 1980 N N . THR A 1 251 ? -1.504 -0.209 0.359 1.00 42.12 251 THR A N 1
ATOM 1981 C CA . THR A 1 251 ? -0.846 -0.903 -0.753 1.00 42.12 251 THR A CA 1
ATOM 1982 C C . THR A 1 251 ? 0.235 -1.832 -0.192 1.00 42.12 251 THR A C 1
ATOM 1984 O O . THR A 1 251 ? 0.886 -1.503 0.804 1.00 42.12 251 THR A O 1
ATOM 1987 N N . GLU A 1 252 ? 0.432 -3.001 -0.815 1.00 44.78 252 GLU A N 1
ATOM 1988 C CA . GLU A 1 252 ? 1.516 -3.940 -0.458 1.00 44.78 252 GLU A CA 1
ATOM 1989 C C . GLU A 1 252 ? 2.897 -3.299 -0.553 1.00 44.78 252 GLU A C 1
ATOM 1991 O O . GLU A 1 252 ? 3.797 -3.659 0.206 1.00 44.78 252 GLU A O 1
ATOM 1996 N N . VAL A 1 253 ? 3.037 -2.353 -1.485 1.00 52.72 253 VAL A N 1
ATOM 1997 C CA . VAL A 1 253 ? 4.267 -1.631 -1.784 1.00 52.72 253 VAL A CA 1
ATOM 1998 C C . VAL A 1 253 ? 4.040 -0.137 -1.569 1.00 52.72 253 VAL A C 1
ATOM 2000 O O . VAL A 1 253 ? 3.110 0.446 -2.130 1.00 52.72 253 VAL A O 1
ATOM 2003 N N . CYS A 1 254 ? 4.891 0.493 -0.763 1.00 56.50 254 CYS A N 1
ATOM 2004 C CA . CYS A 1 254 ? 4.953 1.945 -0.618 1.00 56.50 254 CYS A CA 1
ATOM 2005 C C . CYS A 1 254 ? 6.145 2.491 -1.418 1.00 56.50 254 CYS A C 1
ATOM 2007 O O . CYS A 1 254 ? 7.290 2.207 -1.072 1.00 56.50 254 CYS A O 1
ATOM 2009 N N . ALA A 1 255 ? 5.890 3.262 -2.477 1.00 55.25 255 ALA A N 1
ATOM 2010 C CA . ALA A 1 255 ? 6.931 4.032 -3.158 1.00 55.25 255 ALA A CA 1
ATOM 2011 C C . ALA A 1 255 ? 7.096 5.383 -2.450 1.00 55.25 255 ALA A C 1
ATOM 2013 O O . ALA A 1 255 ? 6.130 6.134 -2.306 1.00 55.25 255 ALA A O 1
ATOM 2014 N N . VAL A 1 256 ? 8.307 5.678 -1.977 1.00 56.44 256 VAL A N 1
ATOM 2015 C CA . VAL A 1 256 ? 8.612 6.907 -1.239 1.00 56.44 256 VAL A CA 1
ATOM 2016 C C . VAL A 1 256 ? 9.665 7.702 -1.999 1.00 56.44 256 VAL A C 1
ATOM 2018 O O . VAL A 1 256 ? 10.828 7.304 -2.060 1.00 56.44 256 VAL A O 1
ATOM 2021 N N . HIS A 1 257 ? 9.257 8.849 -2.535 1.00 53.50 257 HIS A N 1
ATOM 2022 C CA . HIS A 1 257 ? 10.153 9.829 -3.148 1.00 53.50 257 HIS A CA 1
ATOM 2023 C C . HIS A 1 257 ? 10.626 10.838 -2.085 1.00 53.50 257 HIS A C 1
ATOM 2025 O O . HIS A 1 257 ? 9.829 11.248 -1.239 1.00 53.50 257 HIS A O 1
ATOM 2031 N N . ASN A 1 258 ? 11.899 11.252 -2.119 1.00 54.72 258 ASN A N 1
ATOM 2032 C CA . ASN A 1 258 ? 12.488 12.265 -1.218 1.00 54.72 258 ASN A CA 1
ATOM 2033 C C . ASN A 1 258 ? 12.397 11.900 0.276 1.00 54.72 258 ASN A C 1
ATOM 2035 O O . ASN A 1 258 ? 11.979 12.688 1.131 1.00 54.72 258 ASN A O 1
ATOM 2039 N N . CYS A 1 259 ? 12.781 10.671 0.603 1.00 55.75 259 CYS A N 1
ATOM 2040 C CA . CYS A 1 259 ? 12.664 10.072 1.926 1.00 55.75 259 CYS A CA 1
ATOM 2041 C C . CYS A 1 259 ? 13.738 10.546 2.924 1.00 55.75 259 CYS A C 1
ATOM 2043 O O . CYS A 1 259 ? 14.224 9.735 3.703 1.00 55.75 259 CYS A O 1
ATOM 2045 N N . GLY A 1 260 ? 14.069 11.843 2.959 1.00 55.41 260 GLY A N 1
ATOM 2046 C CA . GLY A 1 260 ? 15.274 12.432 3.572 1.00 55.41 260 GLY A CA 1
ATOM 2047 C C . GLY A 1 260 ? 15.745 11.926 4.952 1.00 55.41 260 GLY A C 1
ATOM 2048 O O . GLY A 1 260 ? 16.914 12.080 5.286 1.00 55.41 260 GLY A O 1
ATOM 2049 N N . SER A 1 261 ? 14.878 11.308 5.765 1.00 65.62 261 SER A N 1
ATOM 2050 C CA . SER A 1 261 ? 15.218 10.706 7.070 1.00 65.62 261 SER A CA 1
ATOM 2051 C C . SER A 1 261 ? 14.861 9.215 7.229 1.00 65.62 261 SER A C 1
ATOM 2053 O O . SER A 1 261 ? 15.003 8.664 8.320 1.00 65.62 261 SER A O 1
ATOM 2055 N N . GLY A 1 262 ? 14.340 8.550 6.195 1.00 68.75 262 GLY A N 1
ATOM 2056 C CA . GLY A 1 262 ? 13.896 7.151 6.234 1.00 68.75 262 GLY A CA 1
ATOM 2057 C C . GLY A 1 262 ? 12.669 6.870 7.114 1.00 68.75 262 GLY A C 1
ATOM 2058 O O . GLY A 1 262 ? 12.344 5.708 7.347 1.00 68.75 262 GLY A O 1
ATOM 2059 N N . THR A 1 263 ? 11.976 7.898 7.631 1.00 75.50 263 THR A N 1
ATOM 2060 C CA . THR A 1 263 ? 10.777 7.742 8.488 1.00 75.50 263 THR A CA 1
ATOM 2061 C C . THR A 1 263 ? 9.687 6.924 7.809 1.00 75.50 263 THR A C 1
ATOM 2063 O O . THR A 1 263 ? 9.151 5.999 8.409 1.00 75.50 263 THR A O 1
ATOM 2066 N N . THR A 1 264 ? 9.376 7.236 6.554 1.00 72.62 264 THR A N 1
ATOM 2067 C CA . THR A 1 264 ? 8.289 6.581 5.821 1.00 72.62 264 THR A CA 1
ATOM 2068 C C . THR A 1 264 ? 8.576 5.099 5.598 1.00 72.62 264 THR A C 1
ATOM 2070 O O . THR A 1 264 ? 7.697 4.274 5.829 1.00 72.62 264 THR A O 1
ATOM 2073 N N . ALA A 1 265 ? 9.821 4.756 5.250 1.00 74.38 265 ALA A N 1
ATOM 2074 C CA . ALA A 1 265 ? 10.268 3.371 5.125 1.00 74.38 265 ALA A CA 1
ATOM 2075 C C . ALA A 1 265 ? 10.165 2.625 6.463 1.00 74.38 265 ALA A C 1
ATOM 2077 O O . ALA A 1 265 ? 9.602 1.540 6.521 1.00 74.38 265 ALA A O 1
ATOM 2078 N N . TYR A 1 266 ? 10.608 3.242 7.564 1.00 79.69 266 TYR A N 1
ATOM 2079 C CA . TYR A 1 266 ? 10.469 2.665 8.906 1.00 79.69 266 TYR A CA 1
ATOM 2080 C C . TYR A 1 266 ? 9.001 2.411 9.281 1.00 79.69 266 TYR A C 1
ATOM 2082 O O . TYR A 1 266 ? 8.667 1.363 9.830 1.00 79.69 266 TYR A O 1
ATOM 2090 N N . 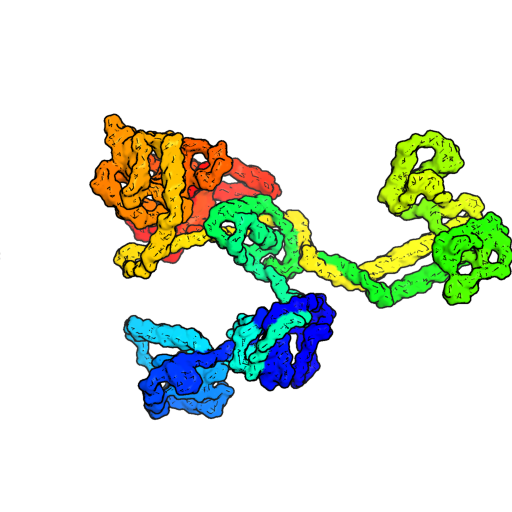CYS A 1 267 ? 8.106 3.354 8.980 1.00 80.00 267 CYS A N 1
ATOM 2091 C CA . CYS A 1 267 ? 6.677 3.191 9.227 1.00 80.00 267 CYS A CA 1
ATOM 2092 C C . CYS A 1 267 ? 6.070 2.078 8.365 1.00 80.00 267 CYS A C 1
ATOM 2094 O O . CYS A 1 267 ? 5.302 1.280 8.892 1.00 80.00 267 CYS A O 1
ATOM 2096 N N . ALA A 1 268 ? 6.415 1.995 7.078 1.00 77.62 268 ALA A N 1
ATOM 2097 C CA . ALA A 1 268 ? 5.964 0.917 6.198 1.00 77.62 268 ALA A CA 1
ATOM 2098 C C . ALA A 1 268 ? 6.449 -0.451 6.706 1.00 77.62 268 ALA A C 1
ATOM 2100 O O . ALA A 1 268 ? 5.644 -1.373 6.873 1.00 77.62 268 ALA A O 1
ATOM 2101 N N . GLU A 1 269 ? 7.734 -0.539 7.057 1.00 80.75 269 GLU A N 1
ATOM 2102 C CA . GLU A 1 269 ? 8.346 -1.739 7.614 1.00 80.75 269 GLU A CA 1
ATOM 2103 C C . GLU A 1 269 ? 7.704 -2.124 8.946 1.00 80.75 269 GLU A C 1
ATOM 2105 O O . GLU A 1 269 ? 7.482 -3.306 9.164 1.00 80.75 269 GLU A O 1
ATOM 2110 N N . LYS A 1 270 ? 7.310 -1.179 9.815 1.00 81.94 270 LYS A N 1
ATOM 2111 C CA . LYS A 1 270 ? 6.606 -1.483 11.078 1.00 81.94 270 LYS A CA 1
ATOM 2112 C C . LYS A 1 270 ? 5.366 -2.346 10.865 1.00 81.94 270 LYS A C 1
ATOM 2114 O O . LYS A 1 270 ? 5.139 -3.260 11.647 1.00 81.94 270 LYS A O 1
ATOM 2119 N N . TRP A 1 271 ? 4.629 -2.123 9.783 1.00 78.44 271 TRP A N 1
ATOM 2120 C CA . TRP A 1 271 ? 3.424 -2.884 9.442 1.00 78.44 271 TRP A CA 1
ATOM 2121 C C . TRP A 1 271 ? 3.694 -4.101 8.541 1.00 78.44 271 TRP A C 1
ATOM 2123 O O . TRP A 1 271 ? 2.754 -4.706 8.039 1.00 78.44 271 TRP A O 1
ATOM 2133 N N . GLY A 1 272 ? 4.959 -4.466 8.311 1.00 73.88 272 GLY A N 1
ATOM 2134 C CA . GLY A 1 272 ? 5.347 -5.615 7.485 1.00 73.88 272 GLY A CA 1
ATOM 2135 C C . GLY A 1 272 ? 5.205 -5.390 5.980 1.00 73.88 272 GLY A C 1
ATOM 2136 O O . GLY A 1 272 ? 5.247 -6.351 5.217 1.00 73.88 272 GLY A O 1
ATOM 2137 N N . ARG A 1 273 ? 5.010 -4.145 5.537 1.00 74.62 273 ARG A N 1
ATOM 2138 C CA . ARG A 1 273 ? 4.779 -3.831 4.122 1.00 74.62 273 ARG A CA 1
ATOM 2139 C C . ARG A 1 273 ? 6.085 -3.798 3.345 1.00 74.62 273 ARG A C 1
ATOM 2141 O O . ARG A 1 273 ? 7.119 -3.438 3.901 1.00 74.62 273 ARG A O 1
ATOM 2148 N N . ARG A 1 274 ? 6.017 -4.085 2.043 1.00 67.50 274 ARG A N 1
ATOM 2149 C CA . ARG A 1 274 ? 7.130 -3.818 1.129 1.00 67.50 274 ARG A CA 1
ATOM 2150 C C . ARG A 1 274 ? 7.187 -2.321 0.840 1.00 67.50 274 ARG A C 1
ATOM 2152 O O . ARG A 1 274 ? 6.174 -1.619 0.850 1.00 67.50 274 ARG A O 1
ATOM 2159 N N . TRP A 1 275 ? 8.375 -1.808 0.580 1.00 68.25 275 TRP A N 1
ATOM 2160 C CA . TRP A 1 275 ? 8.567 -0.400 0.261 1.00 68.25 275 TRP A CA 1
ATOM 2161 C C . TRP A 1 275 ? 9.795 -0.222 -0.624 1.00 68.25 275 TRP A C 1
ATOM 2163 O O . TRP A 1 275 ? 10.702 -1.051 -0.627 1.00 68.25 275 TRP A O 1
ATOM 2173 N N . ILE A 1 276 ? 9.787 0.862 -1.392 1.00 63.72 276 ILE A N 1
ATOM 2174 C CA . ILE A 1 276 ? 10.889 1.286 -2.249 1.00 63.72 276 ILE A CA 1
ATOM 2175 C C . ILE A 1 276 ? 11.171 2.742 -1.902 1.00 63.72 276 ILE A C 1
ATOM 2177 O O . ILE A 1 276 ? 10.280 3.592 -1.977 1.00 63.72 276 ILE A O 1
ATOM 2181 N N . THR A 1 277 ? 12.403 3.029 -1.495 1.00 62.81 277 THR A N 1
ATOM 2182 C CA . THR A 1 277 ? 12.883 4.404 -1.335 1.00 62.81 277 THR A CA 1
ATOM 2183 C C . THR A 1 277 ? 13.662 4.812 -2.570 1.00 62.81 277 THR A C 1
ATOM 2185 O O . THR A 1 277 ? 14.675 4.185 -2.888 1.00 62.81 277 THR A O 1
ATOM 2188 N N . CYS A 1 278 ? 13.210 5.885 -3.212 1.00 56.72 278 CYS A N 1
ATOM 2189 C CA . CYS A 1 278 ? 13.919 6.546 -4.299 1.00 56.72 278 CYS A CA 1
ATOM 2190 C C . CYS A 1 278 ? 14.390 7.906 -3.781 1.00 56.72 278 CYS A C 1
ATOM 2192 O O . CYS A 1 278 ? 13.571 8.773 -3.453 1.00 56.72 278 CYS A O 1
ATOM 2194 N N . ASP A 1 279 ? 15.702 8.089 -3.684 1.00 58.81 279 ASP A N 1
ATOM 2195 C CA . ASP A 1 279 ? 16.296 9.352 -3.253 1.00 58.81 279 ASP A CA 1
ATOM 2196 C C . ASP A 1 279 ? 17.528 9.667 -4.102 1.00 58.81 279 ASP A C 1
ATOM 2198 O O . ASP A 1 279 ? 18.293 8.777 -4.476 1.00 58.81 279 ASP A O 1
ATOM 2202 N N . THR A 1 280 ? 17.727 10.944 -4.413 1.00 51.34 280 THR A N 1
ATOM 2203 C CA . THR A 1 280 ? 18.902 11.420 -5.152 1.00 51.34 280 THR A CA 1
ATOM 2204 C C . THR A 1 280 ? 20.087 11.682 -4.223 1.00 51.34 280 THR A C 1
ATOM 2206 O O . THR A 1 280 ? 21.229 11.751 -4.677 1.00 51.34 280 THR A O 1
ATOM 2209 N N . SER A 1 281 ? 19.846 11.799 -2.910 1.00 55.88 281 SER A N 1
ATOM 2210 C CA . SER A 1 281 ? 20.868 12.133 -1.922 1.00 55.88 281 SER A CA 1
ATOM 2211 C C . SER A 1 281 ? 21.430 10.902 -1.215 1.00 55.88 281 SER A C 1
ATOM 2213 O O . SER A 1 281 ? 20.747 10.236 -0.435 1.00 55.88 281 SER A O 1
ATOM 2215 N N . ARG A 1 282 ? 22.741 10.666 -1.361 1.00 54.81 282 ARG A N 1
ATOM 2216 C CA . ARG A 1 282 ? 23.470 9.632 -0.598 1.00 54.81 282 ARG A CA 1
ATOM 2217 C C . ARG A 1 282 ? 23.327 9.796 0.926 1.00 54.81 282 ARG A C 1
ATOM 2219 O O . ARG A 1 282 ? 23.371 8.800 1.646 1.00 54.81 282 ARG A O 1
ATOM 2226 N N . VAL A 1 283 ? 23.114 11.021 1.422 1.00 54.69 283 VAL A N 1
ATOM 2227 C CA . VAL A 1 283 ? 22.906 11.307 2.856 1.00 54.69 283 VAL A CA 1
ATOM 2228 C C . VAL A 1 283 ? 21.570 10.745 3.340 1.00 54.69 283 VAL A C 1
ATOM 2230 O O . VAL A 1 283 ? 21.521 10.072 4.370 1.00 54.69 283 VAL A O 1
ATOM 2233 N N . ALA A 1 284 ? 20.497 10.967 2.579 1.00 59.81 284 ALA A N 1
ATOM 2234 C CA . ALA A 1 284 ? 19.175 10.437 2.900 1.00 59.81 284 ALA A CA 1
ATOM 2235 C C . ALA A 1 284 ? 19.187 8.902 2.940 1.00 59.81 284 ALA A C 1
ATOM 2237 O O . ALA A 1 284 ? 18.642 8.295 3.866 1.00 59.81 284 ALA A O 1
ATOM 2238 N N . LEU A 1 285 ? 19.902 8.279 1.997 1.00 65.62 285 LEU A N 1
ATOM 2239 C CA . LEU A 1 285 ? 20.059 6.826 1.936 1.00 65.62 285 LEU A CA 1
ATOM 2240 C C . LEU A 1 285 ? 20.829 6.260 3.135 1.00 65.62 285 LEU A C 1
ATOM 2242 O O . LEU A 1 285 ? 20.423 5.244 3.701 1.00 65.62 285 LEU A O 1
ATOM 2246 N N . ALA A 1 286 ? 21.905 6.924 3.566 1.00 61.84 286 ALA A N 1
ATOM 2247 C CA . ALA A 1 286 ? 22.671 6.507 4.739 1.00 61.84 286 ALA A CA 1
ATOM 2248 C C . ALA A 1 286 ? 21.833 6.570 6.031 1.00 61.84 286 ALA A C 1
ATOM 2250 O O . ALA A 1 286 ? 21.843 5.620 6.819 1.00 61.84 286 ALA A O 1
ATOM 2251 N N . ILE A 1 287 ? 21.058 7.645 6.221 1.00 65.44 287 ILE A N 1
ATOM 2252 C CA . ILE A 1 287 ? 20.172 7.814 7.385 1.00 65.44 287 ILE A CA 1
ATOM 2253 C C . ILE A 1 287 ? 19.050 6.769 7.370 1.00 65.44 287 ILE A C 1
ATOM 2255 O O . ILE A 1 287 ? 18.777 6.143 8.399 1.00 65.44 287 ILE A O 1
ATOM 2259 N N . ALA A 1 288 ? 18.422 6.545 6.211 1.00 70.25 288 ALA A N 1
ATOM 2260 C CA . ALA A 1 288 ? 17.389 5.528 6.054 1.00 70.25 288 ALA A CA 1
ATOM 2261 C C . ALA A 1 288 ? 17.930 4.129 6.378 1.00 70.25 288 ALA A C 1
ATOM 2263 O O . ALA A 1 288 ? 17.348 3.422 7.205 1.00 70.25 288 ALA A O 1
ATOM 2264 N N . ARG A 1 289 ? 19.097 3.771 5.825 1.00 71.38 289 ARG A N 1
ATOM 2265 C CA . ARG A 1 289 ? 19.794 2.513 6.121 1.00 71.38 289 ARG A CA 1
ATOM 2266 C C . ARG A 1 289 ? 20.062 2.360 7.616 1.00 71.38 289 ARG A C 1
ATOM 2268 O O . ARG A 1 289 ? 19.723 1.326 8.184 1.00 71.38 289 ARG A O 1
ATOM 2275 N N . GLN A 1 290 ? 20.646 3.364 8.272 1.00 67.12 290 GLN A N 1
ATOM 2276 C CA . GLN A 1 290 ? 20.947 3.292 9.706 1.00 67.12 290 GLN A CA 1
ATOM 2277 C C . GLN A 1 290 ? 19.677 3.073 10.539 1.00 67.12 290 GLN A C 1
ATOM 2279 O O . GLN A 1 290 ? 19.655 2.220 11.430 1.00 67.12 290 GLN A O 1
ATOM 2284 N N . ARG A 1 291 ? 18.606 3.816 10.238 1.00 75.44 291 ARG A N 1
ATOM 2285 C CA . ARG A 1 291 ? 17.331 3.727 10.956 1.00 75.44 291 ARG A CA 1
ATOM 2286 C C . ARG A 1 291 ? 16.679 2.352 10.820 1.00 75.44 291 ARG A C 1
ATOM 2288 O O . ARG A 1 291 ? 16.151 1.842 11.800 1.00 75.44 291 ARG A O 1
ATOM 2295 N N . LEU A 1 292 ? 16.724 1.755 9.635 1.00 76.00 292 LEU A N 1
ATOM 2296 C CA . LEU A 1 292 ? 16.108 0.456 9.359 1.00 76.00 292 LEU A CA 1
ATOM 2297 C C . LEU A 1 292 ? 16.941 -0.721 9.873 1.00 76.00 292 LEU A C 1
ATOM 2299 O O . LEU A 1 292 ? 16.384 -1.675 10.409 1.00 76.00 292 LEU A O 1
ATOM 2303 N N . MET A 1 293 ? 18.269 -0.653 9.754 1.00 73.00 293 MET A N 1
ATOM 2304 C CA . MET A 1 293 ? 19.173 -1.730 10.186 1.00 73.00 293 MET A CA 1
ATOM 2305 C C . MET A 1 293 ? 19.249 -1.877 11.708 1.00 73.00 293 MET A C 1
ATOM 2307 O O . MET A 1 293 ? 19.603 -2.938 12.214 1.00 73.00 293 MET A O 1
ATOM 2311 N N . THR A 1 294 ? 18.939 -0.811 12.445 1.00 72.75 294 THR A N 1
ATOM 2312 C CA . THR A 1 294 ? 18.942 -0.809 13.917 1.00 72.75 294 THR A CA 1
ATOM 2313 C C . THR A 1 294 ? 17.551 -1.024 14.517 1.00 72.75 294 THR A C 1
ATOM 2315 O O . THR A 1 294 ? 17.420 -1.183 15.733 1.00 72.75 294 THR A O 1
ATOM 2318 N N . ALA A 1 295 ? 16.511 -1.050 13.680 1.00 78.19 295 ALA A N 1
ATOM 2319 C CA . ALA A 1 295 ? 15.133 -1.215 14.102 1.00 78.19 295 ALA A CA 1
ATOM 2320 C C . ALA A 1 295 ? 14.773 -2.678 14.384 1.00 78.19 295 ALA A C 1
ATOM 2322 O O . ALA A 1 295 ? 15.264 -3.612 13.752 1.00 78.19 295 ALA A O 1
ATOM 2323 N N . ARG A 1 296 ? 13.841 -2.860 15.319 1.00 83.56 296 ARG A N 1
ATOM 2324 C CA . ARG A 1 296 ? 13.122 -4.113 15.547 1.00 83.56 296 ARG A CA 1
ATOM 2325 C C . ARG A 1 296 ? 11.635 -3.820 15.478 1.00 83.56 296 ARG A C 1
ATOM 2327 O O . ARG A 1 296 ? 11.200 -2.768 15.950 1.00 83.56 296 ARG A O 1
ATOM 2334 N N . PHE A 1 297 ? 10.883 -4.754 14.923 1.00 85.94 297 PHE A N 1
ATOM 2335 C CA . PHE A 1 297 ? 9.451 -4.626 14.729 1.00 85.94 297 PHE A CA 1
ATOM 2336 C C . PHE A 1 297 ? 8.724 -5.810 15.350 1.00 85.94 297 PHE A C 1
ATOM 2338 O O . PHE A 1 297 ? 9.235 -6.933 15.389 1.00 85.94 297 PHE A O 1
ATOM 2345 N N . ASP A 1 298 ? 7.510 -5.544 15.813 1.00 86.62 298 ASP A N 1
ATOM 2346 C CA . ASP A 1 298 ? 6.603 -6.593 16.244 1.00 86.62 298 ASP A CA 1
ATOM 2347 C C . ASP A 1 298 ? 6.148 -7.418 15.031 1.00 86.62 298 ASP A C 1
ATOM 2349 O O . ASP A 1 298 ? 6.035 -6.918 13.902 1.00 86.62 298 ASP A O 1
ATOM 2353 N N . TYR A 1 299 ? 5.897 -8.703 15.268 1.00 84.88 299 TYR A N 1
ATOM 2354 C CA . TYR A 1 299 ? 5.184 -9.552 14.325 1.00 84.88 299 TYR A CA 1
ATOM 2355 C C . TYR A 1 299 ? 3.703 -9.585 14.704 1.00 84.88 299 TYR A C 1
ATOM 2357 O O . TYR A 1 299 ? 3.364 -9.779 15.874 1.00 84.88 299 TYR A O 1
ATOM 2365 N N . TYR A 1 300 ? 2.829 -9.399 13.721 1.00 87.75 300 TYR A N 1
ATOM 2366 C CA . TYR A 1 300 ? 1.383 -9.355 13.921 1.00 87.75 300 TYR A CA 1
ATOM 2367 C C . TYR A 1 300 ? 0.721 -10.615 13.368 1.00 87.75 300 TYR A C 1
ATOM 2369 O O . TYR A 1 300 ? 1.155 -11.142 12.344 1.00 87.75 300 TYR A O 1
ATOM 2377 N N . GLU A 1 301 ? -0.342 -11.083 14.020 1.00 87.81 301 GLU A N 1
ATOM 2378 C CA . GLU A 1 301 ? -1.176 -12.155 13.473 1.00 87.81 301 GLU A CA 1
ATOM 2379 C C . GLU A 1 301 ? -1.851 -11.698 12.174 1.00 87.81 301 GLU A C 1
ATOM 2381 O O . GLU A 1 301 ? -2.478 -10.635 12.111 1.00 87.81 301 GLU A O 1
ATOM 2386 N N . LEU A 1 302 ? -1.731 -12.524 11.135 1.00 82.31 302 LEU A N 1
ATOM 2387 C CA . LEU A 1 302 ? -2.318 -12.278 9.824 1.00 82.31 302 LEU A CA 1
ATOM 2388 C C . LEU A 1 302 ? -3.636 -13.037 9.688 1.00 82.31 302 LEU A C 1
ATOM 2390 O O . LEU A 1 302 ? -3.752 -14.184 10.114 1.00 82.31 302 LEU A O 1
ATOM 2394 N N . ARG A 1 303 ? -4.624 -12.394 9.065 1.00 79.62 303 ARG A N 1
ATOM 2395 C CA . ARG A 1 303 ? -5.917 -13.012 8.748 1.00 79.62 303 ARG A CA 1
ATOM 2396 C C . ARG A 1 303 ? -5.784 -14.044 7.626 1.00 79.62 303 ARG A C 1
ATOM 2398 O O . ARG A 1 303 ? -6.433 -15.080 7.677 1.00 79.62 303 ARG A O 1
ATOM 2405 N N . ASP A 1 304 ? -4.947 -13.752 6.636 1.00 77.50 304 ASP A N 1
ATOM 2406 C CA . ASP A 1 304 ? -4.577 -14.660 5.551 1.00 77.50 304 ASP A CA 1
ATOM 2407 C C . ASP A 1 304 ? -3.050 -14.663 5.442 1.00 77.50 304 ASP A C 1
ATOM 2409 O O . ASP A 1 304 ? -2.430 -13.666 5.070 1.00 77.50 304 ASP A O 1
ATOM 2413 N N . ALA A 1 305 ? -2.445 -15.780 5.845 1.00 75.75 305 ALA A N 1
ATOM 2414 C CA . ALA A 1 305 ? -0.998 -15.919 5.905 1.00 75.75 305 ALA A CA 1
ATOM 2415 C C . ALA A 1 305 ? -0.354 -16.043 4.514 1.00 75.75 305 ALA A C 1
ATOM 2417 O O . ALA A 1 305 ? 0.790 -15.619 4.355 1.00 75.75 305 ALA A O 1
ATOM 2418 N N . GLU A 1 306 ? -1.065 -16.577 3.513 1.00 74.62 306 GLU A N 1
ATOM 2419 C CA . GLU A 1 306 ? -0.523 -16.780 2.160 1.00 74.62 306 GLU A CA 1
ATOM 2420 C C . GLU A 1 306 ? -0.368 -15.454 1.415 1.00 74.62 306 GLU A C 1
ATOM 2422 O O . GLU A 1 306 ? 0.600 -15.250 0.682 1.00 74.62 306 GLU A O 1
ATOM 2427 N N . ARG A 1 307 ? -1.287 -14.515 1.658 1.00 61.41 307 ARG A N 1
ATOM 2428 C CA . ARG A 1 307 ? -1.237 -13.156 1.099 1.00 61.41 307 ARG A CA 1
ATOM 2429 C C . ARG A 1 307 ? -0.384 -12.187 1.921 1.00 61.41 307 ARG A C 1
ATOM 2431 O O . ARG A 1 307 ? -0.166 -11.050 1.515 1.00 61.41 307 ARG A O 1
ATOM 2438 N N . GLY A 1 308 ? 0.120 -12.602 3.081 1.00 71.06 308 GLY A N 1
ATOM 2439 C CA . GLY A 1 308 ? 0.896 -11.720 3.949 1.00 71.06 308 GLY A CA 1
ATOM 2440 C C . GLY A 1 308 ? 0.060 -10.539 4.485 1.00 71.06 308 GLY A C 1
ATOM 2441 O O . GLY A 1 308 ? -1.155 -10.650 4.650 1.00 71.06 308 GLY A O 1
ATOM 2442 N N . PRO A 1 309 ? 0.673 -9.371 4.753 1.00 70.38 309 PRO A N 1
ATOM 2443 C CA . PRO A 1 309 ? -0.028 -8.198 5.290 1.00 70.38 309 PRO A CA 1
ATOM 2444 C C . PRO A 1 309 ? -1.197 -7.668 4.447 1.00 70.38 309 PRO A C 1
ATOM 2446 O O . PRO A 1 309 ? -2.083 -7.015 4.998 1.00 70.38 309 PRO A O 1
ATOM 2449 N N . SER A 1 310 ? -1.247 -7.944 3.138 1.00 60.06 310 SER A N 1
ATOM 2450 C CA . SER A 1 310 ? -2.397 -7.576 2.295 1.00 60.06 310 SER A CA 1
ATOM 2451 C C . SER A 1 310 ? -3.619 -8.460 2.522 1.00 60.06 310 SER A C 1
ATOM 2453 O O . SER A 1 310 ? -4.747 -8.035 2.271 1.00 60.06 310 SER A O 1
ATOM 2455 N N . GLY A 1 311 ? -3.412 -9.659 3.072 1.00 65.50 311 GLY A N 1
ATOM 2456 C CA . GLY A 1 311 ? -4.460 -10.532 3.590 1.00 65.50 311 GLY A CA 1
ATOM 2457 C C . GLY A 1 311 ? -5.215 -9.936 4.785 1.00 65.50 311 GLY A C 1
ATOM 2458 O O . GLY A 1 311 ? -6.343 -10.350 5.083 1.00 65.50 311 GLY A O 1
ATOM 2459 N N . GLY A 1 312 ? -4.637 -8.914 5.428 1.00 72.69 312 GLY A N 1
ATOM 2460 C CA . GLY A 1 312 ? -5.157 -8.227 6.608 1.00 72.69 312 GLY A CA 1
ATOM 2461 C C . GLY A 1 312 ? -4.608 -8.794 7.919 1.00 72.69 312 GLY A C 1
ATOM 2462 O O . GLY A 1 312 ? -4.008 -9.867 7.950 1.00 72.69 312 GLY A O 1
ATOM 2463 N N . PHE A 1 313 ? -4.835 -8.073 9.017 1.00 81.94 313 PHE A N 1
ATOM 2464 C CA . PHE A 1 313 ? -4.405 -8.468 10.363 1.00 81.94 313 PHE A CA 1
ATOM 2465 C C . PHE A 1 313 ? -5.575 -8.987 11.200 1.00 81.94 313 PHE A C 1
ATOM 2467 O O . PHE A 1 313 ? -6.737 -8.675 10.930 1.00 81.94 313 PHE A O 1
ATOM 2474 N N . ILE A 1 314 ? -5.259 -9.745 12.247 1.00 83.00 314 ILE A N 1
ATOM 2475 C CA . ILE A 1 314 ? -6.194 -10.033 13.335 1.00 83.00 314 ILE A CA 1
ATOM 2476 C C . ILE A 1 314 ? -6.016 -8.953 14.401 1.00 83.00 314 ILE A C 1
ATOM 2478 O O . ILE A 1 314 ? -4.913 -8.732 14.899 1.00 83.00 314 ILE A O 1
ATOM 2482 N N . TYR A 1 315 ? -7.104 -8.281 14.756 1.00 83.56 315 TYR A N 1
ATOM 2483 C CA . TYR A 1 315 ? -7.098 -7.143 15.672 1.00 83.56 315 TYR A CA 1
ATOM 2484 C C . TYR A 1 315 ? -7.596 -7.520 17.069 1.00 83.56 315 TYR A C 1
ATOM 2486 O O . TYR A 1 315 ? -8.290 -8.525 17.259 1.00 83.56 315 TYR A O 1
ATOM 2494 N N . GLU A 1 316 ? -7.214 -6.724 18.065 1.00 82.62 316 GLU A N 1
ATOM 2495 C CA . GLU A 1 316 ? -7.807 -6.782 19.399 1.00 82.62 316 GLU A CA 1
ATOM 2496 C C . GLU A 1 316 ? -9.281 -6.360 19.345 1.00 82.62 316 GLU A C 1
ATOM 2498 O O . GLU A 1 316 ? -9.666 -5.482 18.570 1.00 82.62 316 GLU A O 1
ATOM 2503 N N . THR A 1 317 ? -10.108 -6.983 20.184 1.00 80.31 317 THR A N 1
ATOM 2504 C CA . THR A 1 317 ? -11.516 -6.615 20.345 1.00 80.31 317 THR A CA 1
ATOM 2505 C C . THR A 1 317 ? -11.772 -6.156 21.768 1.00 80.31 317 THR A C 1
ATOM 2507 O O . THR A 1 317 ? -11.235 -6.728 22.721 1.00 80.31 317 THR A O 1
ATOM 2510 N N . VAL A 1 318 ? -12.601 -5.128 21.916 1.00 79.88 318 VAL A N 1
ATOM 2511 C CA . VAL A 1 318 ? -13.054 -4.643 23.220 1.00 79.88 318 VAL A CA 1
ATOM 2512 C C . VAL A 1 318 ? -14.580 -4.636 23.288 1.00 79.88 318 VAL A C 1
ATOM 2514 O O . VAL A 1 318 ? -15.234 -4.391 22.274 1.00 79.88 318 VAL A O 1
ATOM 2517 N N . PRO A 1 319 ? -15.179 -4.896 24.463 1.00 72.44 319 PRO A N 1
ATOM 2518 C CA . PRO A 1 319 ? -16.620 -4.766 24.631 1.00 72.44 319 PRO A CA 1
ATOM 2519 C C . PRO A 1 319 ? -17.032 -3.293 24.496 1.00 72.44 319 PRO A C 1
ATOM 2521 O O . PRO A 1 319 ? -16.579 -2.447 25.269 1.00 72.44 319 PRO A O 1
ATOM 2524 N N . HIS A 1 320 ? -17.908 -2.987 23.542 1.00 73.56 320 HIS A N 1
ATOM 2525 C CA . HIS A 1 320 ? -18.450 -1.648 23.333 1.00 73.56 320 HIS A CA 1
ATOM 2526 C C . HIS A 1 320 ? -19.735 -1.473 24.147 1.00 73.56 320 HIS A C 1
ATOM 2528 O O . HIS A 1 320 ? -20.836 -1.819 23.713 1.00 73.56 320 HIS A O 1
ATOM 2534 N N . ILE A 1 321 ? -19.584 -0.973 25.374 1.00 72.69 321 ILE A N 1
ATOM 2535 C CA . ILE A 1 321 ? -20.694 -0.815 26.319 1.00 72.69 321 ILE A CA 1
ATOM 2536 C C . ILE A 1 321 ? -21.370 0.540 26.088 1.00 72.69 321 ILE A C 1
ATOM 2538 O O . ILE A 1 321 ? -20.854 1.586 26.483 1.00 72.69 321 ILE A O 1
ATOM 2542 N N . THR A 1 322 ? -22.560 0.520 25.491 1.00 70.12 322 THR A N 1
ATOM 2543 C CA . THR A 1 322 ? -23.425 1.702 25.340 1.00 70.12 322 THR A CA 1
ATOM 2544 C C . THR A 1 322 ? -24.606 1.651 26.304 1.00 70.12 322 THR A C 1
ATOM 2546 O O . THR A 1 322 ? -25.038 0.571 26.716 1.00 70.12 322 THR A O 1
ATOM 2549 N N . LEU A 1 323 ? -25.197 2.810 26.618 1.00 73.19 323 LEU A N 1
ATOM 2550 C CA . LEU A 1 323 ? -26.446 2.882 27.393 1.00 73.19 323 LEU A CA 1
ATOM 2551 C C . LEU A 1 323 ? -27.565 2.035 26.765 1.00 73.19 323 LEU A C 1
ATOM 2553 O O . LEU A 1 323 ? -28.339 1.407 27.482 1.00 73.19 323 LEU A O 1
ATOM 2557 N N . GLU A 1 324 ? -27.615 1.968 25.433 1.00 71.69 324 GLU A N 1
ATOM 2558 C CA . GLU A 1 324 ? -28.572 1.141 24.698 1.00 71.69 324 GLU A CA 1
ATOM 2559 C C . GLU A 1 324 ? -28.318 -0.362 24.896 1.00 71.69 324 GLU A C 1
ATOM 2561 O O . GLU A 1 324 ? -29.266 -1.111 25.122 1.00 71.69 324 GLU A O 1
ATOM 2566 N N . SER A 1 325 ? -27.055 -0.808 24.867 1.00 65.94 325 SER A N 1
ATOM 2567 C CA . SER A 1 325 ? -26.697 -2.217 25.107 1.00 65.94 325 SER A CA 1
ATOM 2568 C C . SER A 1 325 ? -27.055 -2.678 26.524 1.00 65.94 325 SER A C 1
ATOM 2570 O O . SER A 1 325 ? -27.517 -3.801 26.710 1.00 65.94 325 SER A O 1
ATOM 2572 N N . ILE A 1 326 ? -26.929 -1.783 27.509 1.00 74.75 326 ILE A N 1
ATOM 2573 C CA . ILE A 1 326 ? -27.346 -2.030 28.893 1.00 74.75 326 ILE A CA 1
ATOM 2574 C C . ILE A 1 326 ? -28.876 -2.103 28.967 1.00 74.75 326 ILE A C 1
ATOM 2576 O O . ILE A 1 326 ? -29.412 -3.041 29.546 1.00 74.75 326 ILE A O 1
ATOM 2580 N N . ALA A 1 327 ? -29.591 -1.159 28.346 1.00 72.44 327 ALA A N 1
ATOM 2581 C CA . ALA A 1 327 ? -31.055 -1.109 28.383 1.00 72.44 327 ALA A CA 1
ATOM 2582 C C . ALA A 1 327 ? -31.733 -2.298 27.677 1.00 72.44 327 ALA A C 1
ATOM 2584 O O . ALA A 1 327 ? -32.834 -2.687 28.056 1.00 72.44 327 ALA A O 1
ATOM 2585 N N . LYS A 1 328 ? -31.095 -2.878 26.653 1.00 73.31 328 LYS A N 1
ATOM 2586 C CA . LYS A 1 328 ? -31.609 -4.053 25.928 1.00 73.31 328 LYS A CA 1
ATOM 2587 C C . LYS A 1 328 ? -31.248 -5.389 26.584 1.00 73.31 328 LYS A C 1
ATOM 2589 O O . LYS A 1 328 ? -31.750 -6.422 26.142 1.00 73.31 328 LYS A O 1
ATOM 2594 N N . ASN A 1 329 ? -30.389 -5.396 27.603 1.00 78.88 329 ASN A N 1
ATOM 2595 C CA . ASN A 1 329 ? -29.974 -6.623 28.269 1.00 78.88 329 ASN A CA 1
ATOM 2596 C C . ASN A 1 329 ? -31.041 -7.092 29.275 1.00 78.88 329 ASN A C 1
ATOM 2598 O O . ASN A 1 329 ? -31.049 -6.690 30.439 1.00 78.88 329 ASN A O 1
ATOM 2602 N N . THR A 1 330 ? -31.911 -8.000 28.829 1.00 81.56 330 THR A N 1
ATOM 2603 C CA . THR A 1 330 ? -32.995 -8.579 29.640 1.00 81.56 330 THR A CA 1
ATOM 2604 C C . THR A 1 330 ? -32.507 -9.376 30.856 1.00 81.56 330 THR A C 1
ATOM 2606 O O . THR A 1 330 ? -33.284 -9.626 31.777 1.00 81.56 330 THR A O 1
ATOM 2609 N N . GLU A 1 331 ? -31.233 -9.786 30.903 1.00 85.62 331 GLU A N 1
ATOM 2610 C CA . GLU A 1 331 ? -30.672 -10.463 32.079 1.00 85.62 331 GLU A CA 1
ATOM 2611 C C . GLU A 1 331 ? -30.537 -9.517 33.277 1.00 85.62 331 GLU A C 1
ATOM 2613 O O . GLU A 1 331 ? -30.650 -9.965 34.417 1.00 85.62 331 GLU A O 1
ATOM 2618 N N . ILE A 1 332 ? -30.361 -8.209 33.051 1.00 85.00 332 ILE A N 1
ATOM 2619 C CA . ILE A 1 332 ? -30.274 -7.216 34.133 1.00 85.00 332 ILE A CA 1
ATOM 2620 C C . ILE A 1 332 ? -31.583 -7.180 34.929 1.00 85.00 332 ILE A C 1
ATOM 2622 O O . ILE A 1 332 ? -31.546 -7.155 36.163 1.00 85.00 332 ILE A O 1
ATOM 2626 N N . ASP A 1 333 ? -32.728 -7.258 34.247 1.00 85.19 333 ASP A N 1
ATOM 2627 C CA . ASP A 1 333 ? -34.045 -7.324 34.888 1.00 85.19 333 ASP A CA 1
ATOM 2628 C C . ASP A 1 333 ? -34.220 -8.624 35.682 1.00 85.19 333 ASP A C 1
ATOM 2630 O O . ASP A 1 333 ? -34.725 -8.606 36.807 1.00 85.19 333 ASP A O 1
ATOM 2634 N N . ALA A 1 334 ? -33.736 -9.753 35.154 1.00 88.31 334 ALA A N 1
ATOM 2635 C CA . ALA A 1 334 ? -33.756 -11.033 35.860 1.00 88.31 334 ALA A CA 1
ATOM 2636 C C . ALA A 1 334 ? -32.869 -11.013 37.121 1.00 88.31 334 ALA A C 1
ATOM 2638 O O . ALA A 1 334 ? -33.278 -11.490 38.185 1.00 88.31 334 ALA A O 1
ATOM 2639 N N . ILE A 1 335 ? -31.677 -10.408 37.040 1.00 89.44 335 ILE A N 1
ATOM 2640 C CA . ILE A 1 335 ? -30.778 -10.212 38.185 1.00 89.44 335 ILE A CA 1
ATOM 2641 C C . ILE A 1 335 ? -31.434 -9.273 39.209 1.00 89.44 335 ILE A C 1
ATOM 2643 O O . ILE A 1 335 ? -31.400 -9.540 40.414 1.00 89.44 335 ILE A O 1
ATOM 2647 N N . ALA A 1 336 ? -32.087 -8.197 38.762 1.00 88.69 336 ALA A N 1
ATOM 2648 C CA . ALA A 1 336 ? -32.832 -7.305 39.644 1.00 88.69 336 ALA A CA 1
ATOM 2649 C C . ALA A 1 336 ? -33.977 -8.038 40.358 1.00 88.69 336 ALA A C 1
ATOM 2651 O O . ALA A 1 336 ? -34.063 -7.946 41.582 1.00 88.69 336 ALA A O 1
ATOM 2652 N N . ALA A 1 337 ? -34.778 -8.830 39.644 1.00 90.38 337 ALA A N 1
ATOM 2653 C CA . ALA A 1 337 ? -35.858 -9.631 40.219 1.00 90.38 337 ALA A CA 1
ATOM 2654 C C . ALA A 1 337 ? -35.355 -10.677 41.234 1.00 90.38 337 ALA A C 1
ATOM 2656 O O . ALA A 1 337 ? -36.014 -10.932 42.241 1.00 90.38 337 ALA A O 1
ATOM 2657 N N . LYS A 1 338 ? -34.160 -11.244 41.016 1.00 92.12 338 LYS A N 1
ATOM 2658 C CA . LYS A 1 338 ? -33.500 -12.186 41.937 1.00 92.12 338 LYS A CA 1
ATOM 2659 C C . LYS A 1 338 ? -33.041 -11.520 43.239 1.00 92.12 338 LYS A C 1
ATOM 2661 O O . LYS A 1 338 ? -33.208 -12.100 44.315 1.00 92.12 338 LYS A O 1
ATOM 2666 N N . TYR A 1 339 ? -32.431 -10.336 43.160 1.00 94.00 339 TYR A N 1
ATOM 2667 C CA . TYR A 1 339 ? -31.766 -9.703 44.307 1.00 94.00 339 TYR A CA 1
ATOM 2668 C C . TYR A 1 339 ? -32.605 -8.652 45.038 1.00 94.00 339 TYR A C 1
ATOM 2670 O O . TYR A 1 339 ? -32.450 -8.520 46.251 1.00 94.00 339 TYR A O 1
ATOM 2678 N N . GLN A 1 340 ? -33.484 -7.915 44.351 1.00 93.62 340 GLN A N 1
ATOM 2679 C CA . GLN A 1 340 ? -34.227 -6.801 44.954 1.00 93.62 340 GLN A CA 1
ATOM 2680 C C . GLN A 1 340 ? -35.081 -7.232 46.159 1.00 93.62 340 GLN A C 1
ATOM 2682 O O . GLN A 1 340 ? -34.905 -6.632 47.216 1.00 93.62 340 GLN A O 1
ATOM 2687 N N . PRO A 1 341 ? -35.866 -8.330 46.109 1.00 94.88 341 PRO A N 1
ATOM 2688 C CA . PRO A 1 341 ? -36.654 -8.757 47.270 1.00 94.88 341 PRO A CA 1
ATOM 2689 C C . PRO A 1 341 ? -35.796 -9.095 48.498 1.00 94.88 341 PRO A C 1
ATOM 2691 O O . PRO A 1 341 ? -36.221 -8.923 49.638 1.00 94.88 341 PRO A O 1
ATOM 2694 N N . GLN A 1 342 ? -34.567 -9.577 48.280 1.00 95.50 342 GLN A N 1
ATOM 2695 C CA . GLN A 1 342 ? -33.630 -9.895 49.359 1.00 95.50 342 GLN A CA 1
ATOM 2696 C C . GLN A 1 342 ? -33.002 -8.629 49.956 1.00 95.50 342 GLN A C 1
ATOM 2698 O O . GLN A 1 342 ? -32.789 -8.572 51.166 1.00 95.50 342 GLN A O 1
ATOM 2703 N N . ILE A 1 343 ? -32.714 -7.629 49.116 1.00 94.12 343 ILE A N 1
ATOM 2704 C CA . ILE A 1 343 ? -32.212 -6.312 49.532 1.00 94.12 343 ILE A CA 1
ATOM 2705 C C . ILE A 1 343 ? -33.289 -5.585 50.343 1.00 94.12 343 ILE A C 1
ATOM 2707 O O . ILE A 1 343 ? -33.001 -5.131 51.449 1.00 94.12 343 ILE A O 1
ATOM 2711 N N . ASP A 1 344 ? -34.529 -5.563 49.851 1.00 93.44 344 ASP A N 1
ATOM 2712 C CA . ASP A 1 344 ? -35.675 -4.958 50.539 1.00 93.44 344 ASP A CA 1
ATOM 2713 C C . ASP A 1 344 ? -35.914 -5.629 51.895 1.00 93.44 344 ASP A C 1
ATOM 2715 O O . ASP A 1 344 ? -36.156 -4.963 52.902 1.00 93.44 344 ASP A O 1
ATOM 2719 N N . ARG A 1 345 ? -35.776 -6.962 51.951 1.00 94.12 345 ARG A N 1
ATOM 2720 C CA . ARG A 1 345 ? -35.883 -7.706 53.206 1.00 94.12 345 ARG A CA 1
ATOM 2721 C C . ARG A 1 345 ? -34.769 -7.347 54.188 1.00 94.12 345 ARG A C 1
ATOM 2723 O O . ARG A 1 345 ? -35.064 -7.114 55.355 1.00 94.12 345 ARG A O 1
ATOM 2730 N N . ALA A 1 346 ? -33.519 -7.272 53.729 1.00 93.69 346 ALA A N 1
ATOM 2731 C CA . ALA A 1 346 ? -32.392 -6.881 54.574 1.00 93.69 346 ALA A CA 1
ATOM 2732 C C . ALA A 1 346 ? -32.534 -5.438 55.094 1.00 93.69 346 ALA A C 1
ATOM 2734 O O . ALA A 1 346 ? -32.212 -5.173 56.250 1.00 93.69 346 ALA A O 1
ATOM 2735 N N . LEU A 1 347 ? -33.068 -4.524 54.275 1.00 94.75 347 LEU A N 1
ATOM 2736 C CA . LEU A 1 347 ? -33.383 -3.155 54.687 1.00 94.75 347 LEU A CA 1
ATOM 2737 C C . LEU A 1 347 ? -34.493 -3.118 55.746 1.00 94.75 347 LEU A C 1
ATOM 2739 O O . LEU A 1 347 ? -34.371 -2.406 56.741 1.00 94.75 347 LEU A O 1
ATOM 2743 N N . ALA A 1 348 ? -35.557 -3.903 55.565 1.00 93.00 348 ALA A N 1
ATOM 2744 C CA . ALA A 1 348 ? -36.634 -4.008 56.546 1.00 93.00 348 ALA A CA 1
ATOM 2745 C C . ALA A 1 348 ? -36.134 -4.577 57.885 1.00 93.00 348 ALA A C 1
ATOM 2747 O O . ALA A 1 348 ? -36.473 -4.042 58.940 1.00 93.00 348 ALA A O 1
ATOM 2748 N N . ASP A 1 349 ? -35.296 -5.618 57.844 1.00 93.88 349 ASP A N 1
ATOM 2749 C CA . ASP A 1 349 ? -34.682 -6.208 59.036 1.00 93.88 349 ASP A CA 1
ATOM 2750 C C . ASP A 1 349 ? -33.753 -5.191 59.741 1.00 93.88 349 ASP A C 1
ATOM 2752 O O . ASP A 1 349 ? -33.780 -5.079 60.968 1.00 93.88 349 ASP A O 1
ATOM 2756 N N . LEU A 1 350 ? -32.997 -4.385 58.980 1.00 93.75 350 LEU A N 1
ATOM 2757 C CA . LEU A 1 350 ? -32.158 -3.305 59.514 1.00 93.75 350 LEU A CA 1
ATOM 2758 C C . LEU A 1 350 ? -32.993 -2.217 60.208 1.00 93.75 350 LEU A C 1
ATOM 2760 O O . LEU A 1 350 ? -32.725 -1.874 61.360 1.00 93.75 350 LEU A O 1
ATOM 2764 N N . ASN A 1 351 ? -34.025 -1.704 59.534 1.00 93.12 351 ASN A N 1
ATOM 2765 C CA . ASN A 1 351 ? -34.922 -0.691 60.094 1.00 93.12 351 ASN A CA 1
ATOM 2766 C C . ASN A 1 351 ? -35.624 -1.197 61.362 1.00 93.12 351 ASN A C 1
ATOM 2768 O O . ASN A 1 351 ? -35.716 -0.466 62.348 1.00 93.12 351 ASN A O 1
ATOM 2772 N N . ALA A 1 352 ? -36.062 -2.459 61.376 1.00 92.25 352 ALA A N 1
ATOM 2773 C CA . ALA A 1 352 ? -36.671 -3.081 62.548 1.00 92.25 352 ALA A CA 1
ATOM 2774 C C . ALA A 1 352 ? -35.686 -3.215 63.722 1.00 92.25 352 ALA A C 1
ATOM 2776 O O . ALA A 1 352 ? -36.059 -2.958 64.865 1.00 92.25 352 ALA A O 1
ATOM 2777 N N . ALA A 1 353 ? -34.428 -3.578 63.457 1.00 92.25 353 ALA A N 1
ATOM 2778 C CA . ALA A 1 353 ? -33.407 -3.733 64.493 1.00 92.25 353 ALA A CA 1
ATOM 2779 C C . ALA A 1 353 ? -32.993 -2.397 65.142 1.00 92.25 353 ALA A C 1
ATOM 2781 O O . ALA A 1 353 ? -32.629 -2.368 66.324 1.00 92.25 353 ALA A O 1
ATOM 2782 N N . LEU A 1 354 ? -33.053 -1.300 64.381 1.00 90.19 354 LEU A N 1
ATOM 2783 C CA . LEU A 1 354 ? -32.720 0.049 64.846 1.00 90.19 354 LEU A CA 1
ATOM 2784 C C . LEU A 1 354 ? -33.901 0.771 65.517 1.00 90.19 354 LEU A C 1
ATOM 2786 O O . LEU A 1 354 ? -33.679 1.680 66.314 1.00 90.19 354 LEU A O 1
ATOM 2790 N N . LYS A 1 355 ? -35.144 0.356 65.244 1.00 90.06 355 LYS A N 1
ATOM 2791 C CA . LYS A 1 355 ? -36.368 1.008 65.733 1.00 90.06 355 LYS A CA 1
ATOM 2792 C C . LYS A 1 355 ? -36.415 1.158 67.258 1.00 90.06 355 LYS A C 1
ATOM 2794 O O . LYS A 1 355 ? -36.101 0.230 68.002 1.00 90.06 355 LYS A O 1
ATOM 2799 N N . GLY A 1 356 ? -36.865 2.323 67.725 1.00 83.75 356 GLY A N 1
ATOM 2800 C CA . GLY A 1 356 ? -37.045 2.639 69.144 1.00 83.75 356 GLY A CA 1
ATOM 2801 C C . GLY A 1 356 ? -35.741 2.885 69.905 1.00 83.75 356 GLY A C 1
ATOM 2802 O O . GLY A 1 356 ? -35.772 3.069 71.121 1.00 83.75 356 GLY A O 1
ATOM 2803 N N . ARG A 1 357 ? -34.594 2.885 69.218 1.00 85.62 357 ARG A N 1
ATOM 2804 C CA . ARG A 1 357 ? -33.285 3.159 69.817 1.00 85.62 357 ARG A CA 1
ATOM 2805 C C . ARG A 1 357 ? -32.912 4.630 69.642 1.00 85.62 357 ARG A C 1
ATOM 2807 O O . ARG A 1 357 ? -33.290 5.219 68.632 1.00 85.62 357 ARG A O 1
ATOM 2814 N N . PRO A 1 358 ? -32.129 5.214 70.566 1.00 86.00 358 PRO A N 1
ATOM 2815 C CA . PRO A 1 358 ? -31.624 6.584 70.457 1.00 86.00 358 PRO A CA 1
ATOM 2816 C C . PRO A 1 358 ? -30.477 6.671 69.432 1.00 86.00 358 PRO A C 1
ATOM 2818 O O . PRO A 1 358 ? -29.362 7.065 69.760 1.00 86.00 358 PRO A O 1
ATOM 2821 N N . ILE A 1 359 ? -30.734 6.234 68.199 1.00 85.75 359 ILE A N 1
ATOM 2822 C CA . ILE A 1 359 ? -29.785 6.223 67.085 1.00 85.75 359 ILE A CA 1
ATOM 2823 C C . ILE A 1 359 ? -30.264 7.247 66.062 1.00 85.75 359 ILE A C 1
ATOM 2825 O O . ILE A 1 359 ? -31.429 7.242 65.665 1.00 85.75 359 ILE A O 1
ATOM 2829 N N . GLN A 1 360 ? -29.347 8.105 65.625 1.00 86.38 360 GLN A N 1
ATOM 2830 C CA . GLN A 1 360 ? -29.597 9.137 64.627 1.00 86.38 360 GLN A CA 1
ATOM 2831 C C . GLN A 1 360 ? -28.593 9.002 63.485 1.00 86.38 360 GLN A C 1
ATOM 2833 O O . GLN A 1 360 ? -27.382 8.999 63.709 1.00 86.38 360 GLN A O 1
ATOM 2838 N N . ILE A 1 361 ? -29.089 8.897 62.252 1.00 85.50 361 ILE A N 1
ATOM 2839 C CA . ILE A 1 361 ? -28.253 8.788 61.051 1.00 85.50 361 ILE A CA 1
ATOM 2840 C C . ILE A 1 361 ? -28.459 10.028 60.190 1.00 85.50 361 ILE A C 1
ATOM 2842 O O . ILE A 1 361 ? -29.574 10.341 59.784 1.00 85.50 361 ILE A O 1
ATOM 2846 N N . HIS A 1 362 ? -27.367 10.730 59.895 1.00 84.00 362 HIS A N 1
ATOM 2847 C CA . HIS A 1 362 ? -27.389 11.904 59.028 1.00 84.00 362 HIS A CA 1
ATOM 2848 C C . HIS A 1 362 ? -27.344 11.472 57.561 1.00 84.00 362 HIS A C 1
ATOM 2850 O O . HIS A 1 362 ? -26.378 10.836 57.125 1.00 84.00 362 HIS A O 1
ATOM 2856 N N . VAL A 1 363 ? -28.365 11.846 56.795 1.00 81.00 363 VAL A N 1
ATOM 2857 C CA . VAL A 1 363 ? -28.453 11.547 55.365 1.00 81.00 363 VAL A CA 1
ATOM 2858 C C . VAL A 1 363 ? -27.549 12.511 54.606 1.00 81.00 363 VAL A C 1
ATOM 2860 O O . VAL A 1 363 ? -27.763 13.723 54.606 1.00 81.00 363 VAL A O 1
ATOM 2863 N N . LYS A 1 364 ? -26.509 11.980 53.959 1.00 74.81 364 LYS A N 1
ATOM 2864 C CA . LYS A 1 364 ? -25.514 12.796 53.242 1.00 74.81 364 LYS A CA 1
ATOM 2865 C C . LYS A 1 364 ? -25.886 13.073 51.785 1.00 74.81 364 LYS A C 1
ATOM 2867 O O . LYS A 1 364 ? -25.445 14.072 51.231 1.00 74.81 364 LYS A O 1
ATOM 2872 N N . GLU A 1 365 ? -26.677 12.200 51.166 1.00 68.50 365 GLU A N 1
ATOM 2873 C CA . GLU A 1 365 ? -26.942 12.194 49.723 1.00 68.50 365 GLU A CA 1
ATOM 2874 C C . GLU A 1 365 ? -28.408 11.809 49.441 1.00 68.50 365 GLU A C 1
ATOM 2876 O O . GLU A 1 365 ? -29.039 11.122 50.242 1.00 68.50 365 GLU A O 1
ATOM 2881 N N . GLY A 1 366 ? -28.960 12.235 48.298 1.00 69.94 366 GLY A N 1
ATOM 2882 C CA . GLY A 1 366 ? -30.328 11.905 47.870 1.00 69.94 366 GLY A CA 1
ATOM 2883 C C . GLY A 1 366 ? -31.390 12.961 48.212 1.00 69.94 366 GLY A C 1
ATOM 2884 O O . GLY A 1 366 ? -31.078 14.073 48.629 1.00 69.94 366 GLY A O 1
ATOM 2885 N N . GLY A 1 367 ? -32.669 12.621 48.007 1.00 67.19 367 GLY A N 1
ATOM 2886 C CA . GLY A 1 367 ? -33.804 13.551 48.165 1.00 67.19 367 GLY A CA 1
ATOM 2887 C C . GLY A 1 367 ? -34.035 14.069 49.591 1.00 67.19 367 GLY A C 1
ATOM 2888 O O . GLY A 1 367 ? -34.729 15.068 49.760 1.00 67.19 367 GLY A O 1
ATOM 2889 N N . CYS A 1 368 ? -33.424 13.420 50.584 1.00 70.25 368 CYS A N 1
ATOM 2890 C CA . CYS A 1 368 ? -33.443 13.792 52.000 1.00 70.25 368 CYS A CA 1
ATOM 2891 C C . CYS A 1 368 ? -32.070 14.290 52.495 1.00 70.25 368 CYS A C 1
ATOM 2893 O O . CYS A 1 368 ? -31.829 14.324 53.700 1.00 70.25 368 CYS A O 1
ATOM 2895 N N . ALA A 1 369 ? -31.136 14.646 51.602 1.00 74.56 369 ALA A N 1
ATOM 2896 C CA . ALA A 1 369 ? -29.802 15.102 51.999 1.00 74.56 369 ALA A CA 1
ATOM 2897 C C . ALA A 1 369 ? -29.870 16.281 52.992 1.00 74.56 369 ALA A C 1
ATOM 2899 O O . ALA A 1 369 ? -30.594 17.254 52.779 1.00 74.56 369 ALA A O 1
ATOM 2900 N N . GLY A 1 370 ? -29.112 16.183 54.087 1.00 76.75 370 GLY A N 1
ATOM 2901 C CA . GLY A 1 370 ? -29.122 17.139 55.199 1.00 76.75 370 GLY A CA 1
ATOM 2902 C C . GLY A 1 370 ? -30.159 16.847 56.290 1.00 76.75 370 GLY A C 1
ATOM 2903 O O . GLY A 1 370 ? -30.140 17.517 57.321 1.00 76.75 370 GLY A O 1
ATOM 2904 N N . GLN A 1 371 ? -31.038 15.857 56.104 1.00 80.56 371 GLN A N 1
ATOM 2905 C CA . GLN A 1 371 ? -31.983 15.406 57.129 1.00 80.56 371 GLN A CA 1
ATOM 2906 C C . GLN A 1 371 ? -31.368 14.331 58.035 1.00 80.56 371 GLN A C 1
ATOM 2908 O O . GLN A 1 371 ? -30.342 13.723 57.720 1.00 80.56 371 GLN A O 1
ATOM 2913 N N . VAL A 1 372 ? -32.008 14.105 59.183 1.00 83.94 372 VAL A N 1
ATOM 2914 C CA . VAL A 1 372 ? -31.602 13.103 60.171 1.00 83.94 372 VAL A CA 1
ATOM 2915 C C . VAL A 1 372 ? -32.708 12.067 60.298 1.00 83.94 372 VAL A C 1
ATOM 2917 O O . VAL A 1 372 ? -33.845 12.418 60.602 1.00 83.94 372 VAL A O 1
ATOM 2920 N N . VAL A 1 373 ? -32.359 10.799 60.096 1.00 85.50 373 VAL A N 1
ATOM 2921 C CA . VAL A 1 373 ? -33.236 9.665 60.391 1.00 85.50 373 VAL A CA 1
ATOM 2922 C C . VAL A 1 373 ? -33.076 9.332 61.867 1.00 85.50 373 VAL A C 1
ATOM 2924 O O . VAL A 1 373 ? -32.030 8.827 62.284 1.00 85.50 373 VAL A O 1
ATOM 2927 N N . ASP A 1 374 ? -34.095 9.659 62.658 1.00 86.69 374 ASP A N 1
ATOM 2928 C CA . ASP A 1 374 ? -34.139 9.392 64.097 1.00 86.69 374 ASP A CA 1
ATOM 2929 C C . ASP A 1 374 ? -35.015 8.169 64.381 1.00 86.69 374 ASP A C 1
ATOM 2931 O O . ASP A 1 374 ? -36.242 8.216 64.268 1.00 86.69 374 ASP A O 1
ATOM 2935 N N . PHE A 1 375 ? -34.383 7.065 64.775 1.00 87.56 375 PHE A N 1
ATOM 2936 C CA . PHE A 1 375 ? -35.085 5.809 65.035 1.00 87.56 375 PHE A CA 1
ATOM 2937 C C . PHE A 1 375 ? -35.848 5.793 66.365 1.00 87.56 375 PHE A C 1
ATOM 2939 O O . PHE A 1 375 ? -36.637 4.871 66.591 1.00 87.56 375 PHE A O 1
ATOM 2946 N N . SER A 1 376 ? -35.650 6.790 67.234 1.00 86.25 376 SER A N 1
ATOM 2947 C CA . SER A 1 376 ? -36.404 6.953 68.482 1.00 86.25 376 SER A CA 1
ATOM 2948 C C . SER A 1 376 ? -37.733 7.690 68.287 1.00 86.25 376 SER A C 1
ATOM 2950 O O . SER A 1 376 ? -38.602 7.639 69.161 1.00 86.25 376 SER A O 1
ATOM 2952 N N . ALA A 1 377 ? -37.918 8.349 67.138 1.00 82.69 377 ALA A N 1
ATOM 2953 C CA . ALA A 1 377 ? -39.130 9.093 66.831 1.00 82.69 377 ALA A CA 1
ATOM 2954 C C . ALA A 1 377 ? -40.348 8.157 66.632 1.00 82.69 377 ALA A C 1
ATOM 2956 O O . ALA A 1 377 ? -40.208 7.064 66.070 1.00 82.69 377 ALA A O 1
ATOM 2957 N N . PRO A 1 378 ? -41.563 8.576 67.050 1.00 77.69 378 PRO A N 1
ATOM 2958 C CA . PRO A 1 378 ? -42.797 7.813 66.828 1.00 77.69 378 PRO A CA 1
ATOM 2959 C C . PRO A 1 378 ? -43.086 7.634 65.329 1.00 77.69 378 PRO A C 1
ATOM 2961 O O . PRO A 1 378 ? -42.545 8.360 64.513 1.00 77.69 378 PRO A O 1
ATOM 2964 N N . ASP A 1 379 ? -43.972 6.715 64.938 1.00 74.12 379 ASP A N 1
ATOM 2965 C CA . ASP A 1 379 ? -44.264 6.399 63.518 1.00 74.12 379 ASP A CA 1
ATOM 2966 C C . ASP A 1 379 ? -45.052 7.472 62.736 1.00 74.12 379 ASP A C 1
ATOM 2968 O O . ASP A 1 379 ? -45.421 7.260 61.583 1.00 74.12 379 ASP A O 1
ATOM 2972 N N . GLY A 1 380 ? -45.331 8.620 63.356 1.00 63.69 380 GLY A N 1
ATOM 2973 C CA . GLY A 1 380 ? -46.124 9.713 62.784 1.00 63.69 380 GLY A CA 1
ATOM 2974 C C . GLY A 1 380 ? -45.399 10.694 61.842 1.00 63.69 380 GLY A C 1
ATOM 2975 O O . GLY A 1 380 ? -46.043 11.168 60.908 1.00 63.69 380 GLY A O 1
ATOM 2976 N N . PRO A 1 381 ? -44.115 11.058 62.041 1.00 72.31 381 PRO A N 1
ATOM 2977 C CA . PRO A 1 381 ? -43.421 12.004 61.178 1.00 72.31 381 PRO A CA 1
ATOM 2978 C C . PRO A 1 381 ? -43.074 11.373 59.825 1.00 72.31 381 PRO A C 1
ATOM 2980 O O . PRO A 1 381 ? -42.493 10.288 59.740 1.00 72.31 381 PRO A O 1
ATOM 2983 N N . THR A 1 382 ? -43.402 12.091 58.755 1.00 76.94 382 THR A N 1
ATOM 2984 C CA . THR A 1 382 ? -43.139 11.687 57.372 1.00 76.94 382 THR A CA 1
ATOM 2985 C C . THR A 1 382 ? -42.400 12.784 56.618 1.00 76.94 382 THR A C 1
ATOM 2987 O O . THR A 1 382 ? -42.703 13.964 56.799 1.00 76.94 382 THR A O 1
ATOM 2990 N N . HIS A 1 383 ? -41.503 12.404 55.713 1.00 71.50 383 HIS A N 1
ATOM 2991 C CA . HIS A 1 383 ? -40.877 13.304 54.751 1.00 71.50 383 HIS A CA 1
ATOM 2992 C C . HIS A 1 383 ? -41.495 13.122 53.368 1.00 71.50 383 HIS A C 1
ATOM 2994 O O . HIS A 1 383 ? -41.840 12.016 52.965 1.00 71.50 383 HIS A O 1
ATOM 3000 N N . THR A 1 384 ? -41.656 14.222 52.634 1.00 78.56 384 THR A N 1
ATOM 3001 C CA . THR A 1 384 ? -42.080 14.174 51.230 1.00 78.56 384 THR A CA 1
ATOM 3002 C C . THR A 1 384 ? -40.848 14.338 50.356 1.00 78.56 384 THR A C 1
ATOM 3004 O O . THR A 1 384 ? -40.155 15.349 50.449 1.00 78.56 384 THR A O 1
ATOM 3007 N N . LEU A 1 385 ? -40.568 13.336 49.527 1.00 76.81 385 LEU A N 1
ATOM 3008 C CA . LEU A 1 385 ? -39.471 13.364 48.567 1.00 76.81 385 LEU A CA 1
ATOM 3009 C C . LEU A 1 385 ? -39.758 14.384 47.447 1.00 76.81 385 LEU A C 1
ATOM 3011 O O . LEU A 1 385 ? -40.925 14.659 47.163 1.00 76.81 385 LEU A O 1
ATOM 3015 N N . PRO A 1 386 ? -38.734 14.885 46.728 1.00 72.62 386 PRO A N 1
ATOM 3016 C CA . PRO A 1 386 ? -38.917 15.801 45.593 1.00 72.62 386 PRO A CA 1
ATOM 3017 C C . PRO A 1 386 ? -39.883 15.299 44.502 1.00 72.62 386 PRO A C 1
ATOM 3019 O O . PRO A 1 386 ? -40.479 16.101 43.793 1.00 72.62 386 PRO A O 1
ATOM 3022 N N . GLY A 1 387 ? -40.070 13.978 44.384 1.00 67.75 387 GLY A N 1
ATOM 3023 C CA . GLY A 1 387 ? -41.041 13.344 43.483 1.00 67.75 387 GLY A CA 1
ATOM 3024 C C . GLY A 1 387 ? -42.471 13.218 44.036 1.00 67.75 387 GLY A C 1
ATOM 3025 O O . GLY A 1 387 ? -43.288 12.538 43.426 1.00 67.75 387 GLY A O 1
ATOM 3026 N N . GLY A 1 388 ? -42.778 13.810 45.196 1.00 74.75 388 GLY A N 1
ATOM 3027 C CA . GLY A 1 388 ? -44.107 13.794 45.826 1.00 74.75 388 GLY A CA 1
ATOM 3028 C C . GLY A 1 388 ? -44.431 12.548 46.662 1.00 74.75 388 GLY A C 1
ATOM 3029 O O . GLY A 1 388 ? -45.490 12.488 47.283 1.00 74.75 388 GLY A O 1
ATOM 3030 N N . GLN A 1 389 ? -43.537 11.557 46.714 1.00 79.12 389 GLN A N 1
ATOM 3031 C CA . GLN A 1 389 ? -43.715 10.354 47.529 1.00 79.12 389 GLN A CA 1
ATOM 3032 C C . GLN A 1 389 ? -43.507 10.660 49.018 1.00 79.12 389 GLN A C 1
ATOM 3034 O O . GLN A 1 389 ? -42.502 11.260 49.399 1.00 79.12 389 GLN A O 1
ATOM 3039 N N . VAL A 1 390 ? -44.439 10.209 49.859 1.00 81.38 390 VAL A N 1
ATOM 3040 C CA . VAL A 1 390 ? -44.365 10.343 51.319 1.00 81.38 390 VAL A CA 1
ATOM 3041 C C . VAL A 1 390 ? -43.688 9.105 51.909 1.00 81.38 390 VAL A C 1
ATOM 3043 O O . VAL A 1 390 ? -44.139 7.981 51.687 1.00 81.38 390 VAL A O 1
ATOM 3046 N N . VAL A 1 391 ? -42.607 9.314 52.655 1.00 82.44 391 VAL A N 1
ATOM 3047 C CA . VAL A 1 391 ? -41.799 8.282 53.322 1.00 82.44 391 VAL A CA 1
ATOM 3048 C C . VAL A 1 391 ? -41.757 8.540 54.827 1.00 82.44 391 VAL A C 1
ATOM 3050 O O . VAL A 1 391 ? -41.933 9.673 55.274 1.00 82.44 391 VAL A O 1
ATOM 3053 N N . LYS A 1 392 ? -41.548 7.501 55.637 1.00 83.75 392 LYS A N 1
ATOM 3054 C CA . LYS A 1 392 ? -41.424 7.661 57.093 1.00 83.75 392 LYS A CA 1
ATOM 3055 C C . LYS A 1 392 ? -40.094 8.325 57.440 1.00 83.75 392 LYS A C 1
ATOM 3057 O O . LYS A 1 392 ? -39.075 7.994 56.850 1.00 83.75 392 LYS A O 1
ATOM 3062 N N . ALA A 1 393 ? -40.098 9.228 58.417 1.00 79.12 393 ALA A N 1
ATOM 3063 C CA . ALA A 1 393 ? -38.891 9.946 58.837 1.00 79.12 393 ALA A CA 1
ATOM 3064 C C . ALA A 1 393 ? -37.975 9.144 59.780 1.00 79.12 393 ALA A C 1
ATOM 3066 O O . ALA A 1 393 ? -36.871 9.578 60.093 1.00 79.12 393 ALA A O 1
ATOM 3067 N N . ASN A 1 394 ? -38.443 7.989 60.257 1.00 85.69 394 ASN A N 1
ATOM 3068 C CA . ASN A 1 394 ? -37.755 7.140 61.230 1.00 85.69 394 ASN A CA 1
ATOM 3069 C C . ASN A 1 394 ? -37.334 5.775 60.650 1.00 85.69 394 ASN A C 1
ATOM 3071 O O . ASN A 1 394 ? -37.149 4.815 61.399 1.00 85.69 394 ASN A O 1
ATOM 3075 N N . GLU A 1 395 ? -37.236 5.668 59.322 1.00 88.31 395 GLU A N 1
ATOM 3076 C CA . GLU A 1 395 ? -36.783 4.478 58.594 1.00 88.31 395 GLU A CA 1
ATOM 3077 C C . GLU A 1 395 ? -35.836 4.903 57.465 1.00 88.31 395 GLU A C 1
ATOM 3079 O O . GLU A 1 395 ? -36.065 5.919 56.815 1.00 88.31 395 GLU A O 1
ATOM 3084 N N . LEU A 1 396 ? -34.783 4.120 57.224 1.00 88.75 396 LEU A N 1
ATOM 3085 C CA . LEU A 1 396 ? -33.865 4.336 56.107 1.00 88.75 396 LEU A CA 1
ATOM 3086 C C . LEU A 1 396 ? -34.488 3.887 54.791 1.00 88.75 396 LEU A C 1
ATOM 3088 O O . LEU A 1 396 ? -35.080 2.804 54.708 1.00 88.75 396 LEU A O 1
ATOM 3092 N N . LEU A 1 397 ? -34.231 4.665 53.745 1.00 89.50 397 LEU A N 1
ATOM 3093 C CA . LEU A 1 397 ? -34.418 4.259 52.356 1.00 89.50 397 LEU A CA 1
ATOM 3094 C C . LEU A 1 397 ? -33.160 3.574 51.803 1.00 89.50 397 LEU A C 1
ATOM 3096 O O . LEU A 1 397 ? -32.058 3.718 52.331 1.00 89.50 397 LEU A O 1
ATOM 3100 N N . GLU A 1 398 ? -33.305 2.842 50.694 1.00 88.31 398 GLU A N 1
ATOM 3101 C CA . GLU A 1 398 ? -32.227 2.028 50.105 1.00 88.31 398 GLU A CA 1
ATOM 3102 C C . GLU A 1 398 ? -30.945 2.833 49.800 1.00 88.31 398 GLU A C 1
ATOM 3104 O O . GLU A 1 398 ? -29.839 2.307 49.923 1.00 88.31 398 GLU A O 1
ATOM 3109 N N . TRP A 1 399 ? -31.072 4.103 49.405 1.00 84.19 399 TRP A N 1
ATOM 3110 C CA . TRP A 1 399 ? -29.938 4.995 49.116 1.00 84.19 399 TRP A CA 1
ATOM 3111 C C . TRP A 1 399 ? -29.382 5.726 50.348 1.00 84.19 399 TRP A C 1
ATOM 3113 O O . TRP A 1 399 ? -28.341 6.367 50.244 1.00 84.19 399 TRP A O 1
ATOM 3123 N N . GLU A 1 400 ? -30.048 5.635 51.499 1.00 88.00 400 GLU A N 1
ATOM 3124 C CA . GLU A 1 400 ? -29.661 6.308 52.750 1.00 88.00 400 GLU A CA 1
ATOM 3125 C C . GLU A 1 400 ? -28.865 5.389 53.681 1.00 88.00 400 GLU A C 1
ATOM 3127 O O . GLU A 1 400 ? -28.268 5.851 54.655 1.00 88.00 400 GLU A O 1
ATOM 3132 N N . VAL A 1 401 ? -28.833 4.086 53.383 1.00 89.56 401 VAL A N 1
ATOM 3133 C CA . VAL A 1 401 ? -28.101 3.094 54.171 1.00 89.56 401 VAL A CA 1
ATOM 3134 C C . VAL A 1 401 ? -26.610 3.469 54.230 1.00 89.56 401 VAL A C 1
ATOM 3136 O O . VAL A 1 401 ? -25.974 3.604 53.181 1.00 89.56 401 VAL A O 1
ATOM 3139 N N . PRO A 1 402 ? -26.007 3.623 55.425 1.00 88.50 402 PRO A N 1
ATOM 3140 C CA . PRO A 1 402 ? -24.592 3.966 55.551 1.00 88.50 402 PRO A CA 1
ATOM 3141 C C . PRO A 1 402 ? -23.677 2.898 54.949 1.00 88.50 402 PRO A C 1
ATOM 3143 O O . PRO A 1 402 ? -23.910 1.704 55.132 1.00 88.50 402 PRO A O 1
ATOM 3146 N N . ARG A 1 403 ? -22.602 3.305 54.263 1.00 88.62 403 ARG A N 1
ATOM 3147 C CA . ARG A 1 403 ? -21.600 2.366 53.726 1.00 88.62 403 ARG A CA 1
ATOM 3148 C C . ARG A 1 403 ? -20.720 1.793 54.832 1.00 88.62 403 ARG A C 1
ATOM 3150 O O . ARG A 1 403 ? -20.362 2.509 55.759 1.00 88.62 403 ARG A O 1
ATOM 3157 N N . GLU A 1 404 ? -20.324 0.532 54.683 1.00 89.88 404 GLU A N 1
ATOM 3158 C CA . GLU A 1 404 ? -19.387 -0.127 55.598 1.00 89.88 404 GLU A CA 1
ATOM 3159 C C . GLU A 1 404 ? -18.009 0.554 55.587 1.00 89.88 404 GLU A C 1
ATOM 3161 O O . GLU A 1 404 ? -17.451 0.832 54.520 1.00 89.88 404 GLU A O 1
ATOM 3166 N N . ILE A 1 405 ? -17.457 0.793 56.778 1.00 89.56 405 ILE A N 1
ATOM 3167 C CA . ILE A 1 405 ? -16.143 1.403 56.996 1.00 89.56 405 ILE A CA 1
ATOM 3168 C C . ILE A 1 405 ? -15.446 0.639 58.138 1.00 89.56 405 ILE A C 1
ATOM 3170 O O . ILE A 1 405 ? -16.000 0.571 59.233 1.00 89.56 405 ILE A O 1
ATOM 3174 N N . PRO A 1 406 ? -14.243 0.074 57.923 1.00 89.25 406 PRO A N 1
ATOM 3175 C CA . PRO A 1 406 ? -13.535 0.006 56.647 1.00 89.25 406 PRO A CA 1
ATOM 3176 C C . PRO A 1 406 ? -14.312 -0.852 55.641 1.00 89.25 406 PRO A C 1
ATOM 3178 O O . PRO A 1 406 ? -14.945 -1.839 56.008 1.00 89.25 406 PRO A O 1
ATOM 3181 N N . HIS A 1 407 ? -14.270 -0.484 54.360 1.00 87.75 407 HIS A N 1
ATOM 3182 C CA . HIS A 1 407 ? -15.021 -1.228 53.353 1.00 87.75 407 HIS A CA 1
ATOM 3183 C C . HIS A 1 407 ? -14.439 -2.652 53.202 1.00 87.75 407 HIS A C 1
ATOM 3185 O O . HIS A 1 407 ? -13.223 -2.787 53.031 1.00 87.75 407 HIS A O 1
ATOM 3191 N N . PRO A 1 408 ? -15.261 -3.721 53.173 1.00 86.56 408 PRO A N 1
ATOM 3192 C CA . PRO A 1 408 ? -14.765 -5.102 53.141 1.00 86.56 408 PRO A CA 1
ATOM 3193 C C . PRO A 1 408 ? -13.865 -5.438 51.944 1.00 86.56 408 PRO A C 1
ATOM 3195 O O . PRO A 1 408 ? -13.003 -6.306 52.038 1.00 86.56 408 PRO A O 1
ATOM 3198 N N . ALA A 1 409 ? -14.052 -4.744 50.816 1.00 85.94 409 ALA A N 1
ATOM 3199 C CA . ALA A 1 409 ? -13.232 -4.922 49.613 1.00 85.94 409 ALA A CA 1
ATOM 3200 C C . ALA A 1 409 ? -11.892 -4.161 49.637 1.00 85.94 409 ALA A C 1
ATOM 3202 O O . ALA A 1 409 ? -11.117 -4.279 48.692 1.00 85.94 409 ALA A O 1
ATOM 3203 N N . TRP A 1 410 ? -11.611 -3.354 50.667 1.00 91.50 410 TRP A N 1
ATOM 3204 C CA . TRP A 1 410 ? -10.310 -2.695 50.780 1.00 91.50 410 TRP A CA 1
ATOM 3205 C C . TRP A 1 410 ? -9.197 -3.729 51.006 1.00 91.50 410 TRP A C 1
ATOM 3207 O O . TRP A 1 410 ? -9.401 -4.669 51.782 1.00 91.50 410 TRP A O 1
ATOM 3217 N N . PRO A 1 411 ? -8.007 -3.552 50.396 1.00 92.88 411 PRO A N 1
ATOM 3218 C CA . PRO A 1 411 ? -6.846 -4.391 50.683 1.00 92.88 411 PRO A CA 1
ATOM 3219 C C . PRO A 1 411 ? -6.527 -4.418 52.183 1.00 92.88 411 PRO A C 1
ATOM 3221 O O . PRO A 1 411 ? -6.719 -3.416 52.873 1.00 92.88 411 PRO A O 1
ATOM 3224 N N . ARG A 1 412 ? -5.983 -5.535 52.690 1.00 93.31 412 ARG A N 1
ATOM 3225 C CA . ARG A 1 412 ? -5.643 -5.684 54.123 1.00 93.31 412 ARG A CA 1
ATOM 3226 C C . ARG A 1 412 ? -4.778 -4.535 54.646 1.00 93.31 412 ARG A C 1
ATOM 3228 O O . ARG A 1 412 ? -5.063 -3.999 55.709 1.00 93.31 412 ARG A O 1
ATOM 3235 N N . GLU A 1 413 ? -3.802 -4.106 53.849 1.00 94.19 413 GLU A N 1
ATOM 3236 C CA . GLU A 1 413 ? -2.927 -2.964 54.144 1.00 94.19 413 GLU A CA 1
ATOM 3237 C C . GLU A 1 413 ? -3.722 -1.664 54.371 1.00 94.19 413 GLU A C 1
ATOM 3239 O O . GLU A 1 413 ? -3.473 -0.937 55.331 1.00 94.19 413 GLU A O 1
ATOM 3244 N N . ALA A 1 414 ? -4.742 -1.396 53.549 1.00 93.38 414 ALA A N 1
ATOM 3245 C CA . ALA A 1 414 ? -5.605 -0.227 53.706 1.00 93.38 414 ALA A CA 1
ATOM 3246 C C . ALA A 1 414 ? -6.515 -0.337 54.942 1.00 93.38 414 ALA A C 1
ATOM 3248 O O . ALA A 1 414 ? -6.734 0.657 55.632 1.00 93.38 414 ALA A O 1
ATOM 3249 N N . GLN A 1 415 ? -7.015 -1.536 55.259 1.00 93.25 415 GLN A N 1
ATOM 3250 C CA . GLN A 1 415 ? -7.812 -1.767 56.471 1.00 93.25 415 GLN A CA 1
ATOM 3251 C C . GLN A 1 415 ? -6.984 -1.591 57.755 1.00 93.25 415 GLN A C 1
ATOM 3253 O O . GLN A 1 415 ? -7.491 -1.104 58.766 1.00 93.25 415 GLN A O 1
ATOM 3258 N N . GLU A 1 416 ? -5.713 -1.993 57.736 1.00 93.75 416 GLU A N 1
ATOM 3259 C CA . GLU A 1 416 ? -4.773 -1.768 58.838 1.00 93.75 416 GLU A CA 1
ATOM 3260 C C . GLU A 1 416 ? -4.412 -0.288 58.980 1.00 93.75 416 GLU A C 1
ATOM 3262 O O . GLU A 1 416 ? -4.452 0.238 60.092 1.00 93.75 416 GLU A O 1
ATOM 3267 N N . ALA A 1 417 ? -4.127 0.402 57.871 1.00 92.69 417 ALA A N 1
ATOM 3268 C CA . ALA A 1 417 ? -3.875 1.842 57.870 1.00 92.69 417 ALA A CA 1
ATOM 3269 C C . ALA A 1 417 ? -5.081 2.632 58.409 1.00 92.69 417 ALA A C 1
ATOM 3271 O O . ALA A 1 417 ? -4.910 3.506 59.258 1.00 92.69 417 ALA A O 1
ATOM 3272 N N . TYR A 1 418 ? -6.305 2.275 57.997 1.00 94.50 418 TYR A N 1
ATOM 3273 C CA . TYR A 1 418 ? -7.533 2.846 58.553 1.00 94.50 418 TYR A CA 1
ATOM 3274 C C . TYR A 1 418 ? -7.644 2.624 60.065 1.00 94.50 418 TYR A C 1
ATOM 3276 O O . TYR A 1 418 ? -7.901 3.577 60.796 1.00 94.50 418 TYR A O 1
ATOM 3284 N N . ARG A 1 419 ? -7.416 1.394 60.555 1.00 91.88 419 ARG A N 1
ATOM 3285 C CA . ARG A 1 419 ? -7.481 1.100 61.997 1.00 91.88 419 ARG A CA 1
ATOM 3286 C C . ARG A 1 419 ? -6.491 1.945 62.794 1.00 91.88 419 ARG A C 1
ATOM 3288 O O . ARG A 1 419 ? -6.887 2.539 63.790 1.00 91.88 419 ARG A O 1
ATOM 3295 N N . LYS A 1 420 ? -5.249 2.074 62.322 1.00 91.75 420 LYS A N 1
ATOM 3296 C CA . LYS A 1 420 ? -4.227 2.914 62.968 1.00 91.75 420 LYS A CA 1
ATOM 3297 C C . LYS A 1 420 ? -4.628 4.392 63.005 1.00 91.75 420 LYS A C 1
ATOM 3299 O O . LYS A 1 420 ? -4.475 5.040 64.035 1.00 91.75 420 LYS A O 1
ATOM 3304 N N . LEU A 1 421 ? -5.192 4.914 61.912 1.00 91.56 421 LEU A N 1
ATOM 3305 C CA . LEU A 1 421 ? -5.721 6.281 61.855 1.00 91.56 421 LEU A CA 1
ATOM 3306 C C . LEU A 1 421 ? -6.903 6.482 62.813 1.00 91.56 421 LEU A C 1
ATOM 3308 O O . LEU A 1 421 ? -6.946 7.468 63.546 1.00 91.56 421 LEU A O 1
ATOM 3312 N N . TYR A 1 422 ? -7.843 5.539 62.849 1.00 90.56 422 TYR A N 1
ATOM 3313 C CA . TYR A 1 422 ? -8.987 5.591 63.753 1.00 90.56 422 TYR A CA 1
ATOM 3314 C C . TYR A 1 422 ? -8.557 5.559 65.227 1.00 90.56 422 TYR A C 1
ATOM 3316 O O . TYR A 1 422 ? -9.041 6.356 66.033 1.00 90.56 422 TYR A O 1
ATOM 3324 N N . GLU A 1 423 ? -7.601 4.699 65.584 1.00 88.75 423 GLU A N 1
ATOM 3325 C CA . GLU A 1 423 ? -7.034 4.638 66.934 1.00 88.75 423 GLU A CA 1
ATOM 3326 C C . GLU A 1 423 ? -6.266 5.907 67.301 1.00 88.75 423 GLU A C 1
ATOM 3328 O O . GLU A 1 423 ? -6.448 6.427 68.400 1.00 88.75 423 GLU A O 1
ATOM 3333 N N . ALA A 1 424 ? -5.459 6.450 66.386 1.00 88.00 424 ALA A N 1
ATOM 3334 C CA . ALA A 1 424 ? -4.760 7.713 66.609 1.00 88.00 424 ALA A CA 1
ATOM 3335 C C . ALA A 1 424 ? -5.742 8.870 66.861 1.00 88.00 424 ALA A C 1
ATOM 3337 O O . ALA A 1 424 ? -5.494 9.705 67.731 1.00 88.00 424 ALA A O 1
ATOM 3338 N N . ARG A 1 425 ? -6.884 8.888 66.155 1.00 88.44 425 ARG A N 1
ATOM 3339 C CA . ARG A 1 425 ? -7.947 9.892 66.329 1.00 88.44 425 ARG A CA 1
ATOM 3340 C C . ARG A 1 425 ? -8.674 9.758 67.667 1.00 88.44 425 ARG A C 1
ATOM 3342 O O . ARG A 1 425 ? -8.925 10.761 68.324 1.00 88.44 425 ARG A O 1
ATOM 3349 N N . THR A 1 426 ? -9.034 8.537 68.056 1.00 83.75 426 THR A N 1
ATOM 3350 C CA . THR A 1 426 ? -9.941 8.279 69.192 1.00 83.75 426 THR A CA 1
ATOM 3351 C C . THR A 1 426 ? -9.224 8.083 70.523 1.00 83.75 426 THR A C 1
ATOM 3353 O O . THR A 1 426 ? -9.741 8.489 71.560 1.00 83.75 426 THR A O 1
ATOM 3356 N N . LYS A 1 427 ? -8.023 7.495 70.516 1.00 80.31 427 LYS A N 1
ATOM 3357 C CA . LYS A 1 427 ? -7.234 7.202 71.726 1.00 80.31 427 LYS A CA 1
ATOM 3358 C C . LYS A 1 427 ? -6.145 8.248 72.003 1.00 80.31 427 LYS A C 1
ATOM 3360 O O . LYS A 1 427 ? -5.365 8.061 72.931 1.00 80.31 427 LYS A O 1
ATOM 3365 N N . ALA A 1 428 ? -6.078 9.322 71.206 1.00 68.69 428 ALA A N 1
ATOM 3366 C CA . ALA A 1 428 ? -5.101 10.412 71.324 1.00 68.69 428 ALA A CA 1
ATOM 3367 C C . ALA A 1 428 ? -3.637 9.928 71.446 1.00 68.69 428 ALA A C 1
ATOM 3369 O O . ALA A 1 428 ? -2.846 10.471 72.220 1.00 68.69 428 ALA A O 1
ATOM 3370 N N . LEU A 1 429 ? -3.270 8.886 70.690 1.00 67.31 429 LEU A N 1
ATOM 3371 C CA . LEU A 1 429 ? -1.902 8.363 70.661 1.00 67.31 429 LEU A CA 1
ATOM 3372 C C . LEU A 1 429 ? -0.935 9.410 70.091 1.00 67.31 429 LEU A C 1
ATOM 3374 O O . LEU A 1 429 ? -1.172 9.957 69.012 1.00 67.31 429 LEU A O 1
ATOM 3378 N N . SER A 1 430 ? 0.192 9.634 70.777 1.00 63.66 430 SER A N 1
ATOM 3379 C CA . SER A 1 430 ? 1.295 10.475 70.296 1.00 63.66 430 SER A CA 1
ATOM 3380 C C . SER A 1 430 ? 1.991 9.802 69.109 1.00 63.66 430 SER A C 1
ATOM 3382 O O . SER A 1 430 ? 2.995 9.109 69.265 1.00 63.66 430 SER A O 1
ATOM 3384 N N . THR A 1 431 ? 1.415 9.970 67.927 1.00 66.31 431 THR A N 1
ATOM 3385 C CA . THR A 1 431 ? 1.905 9.391 66.674 1.00 66.31 431 THR A CA 1
ATOM 3386 C C . THR A 1 431 ? 2.692 10.455 65.914 1.00 66.31 431 THR A C 1
ATOM 3388 O O . THR A 1 431 ? 2.289 11.622 65.895 1.00 66.31 431 THR A O 1
ATOM 3391 N N . GLY A 1 432 ? 3.820 10.092 65.299 1.00 73.06 432 GLY A N 1
ATOM 3392 C CA . GLY A 1 432 ? 4.628 11.051 64.545 1.00 73.06 432 GLY A CA 1
ATOM 3393 C C . GLY A 1 432 ? 3.841 11.652 63.373 1.00 73.06 432 GLY A C 1
ATOM 3394 O O . GLY A 1 432 ? 3.097 10.953 62.686 1.00 73.06 432 GLY A O 1
ATOM 3395 N N . SER A 1 433 ? 4.027 12.948 63.089 1.00 76.19 433 SER A N 1
ATOM 3396 C CA . SER A 1 433 ? 3.356 13.628 61.962 1.00 76.19 433 SER A CA 1
ATOM 3397 C C . SER A 1 433 ? 3.663 12.986 60.601 1.00 76.19 433 SER A C 1
ATOM 3399 O O . SER A 1 433 ? 2.872 13.101 59.665 1.00 76.19 433 SER A O 1
ATOM 3401 N N . GLN A 1 434 ? 4.796 12.289 60.498 1.00 83.50 434 GLN A N 1
ATOM 3402 C CA . GLN A 1 434 ? 5.198 11.524 59.325 1.00 83.50 434 GLN A CA 1
ATOM 3403 C C . GLN A 1 434 ? 4.400 10.217 59.171 1.00 83.50 434 GLN A C 1
ATOM 3405 O O . GLN A 1 434 ? 3.874 9.965 58.091 1.00 83.50 434 GLN A O 1
ATOM 3410 N N . GLU A 1 435 ? 4.224 9.439 60.242 1.00 87.06 435 GLU A N 1
ATOM 3411 C CA . GLU A 1 435 ? 3.476 8.169 60.218 1.00 87.06 435 GLU A CA 1
ATOM 3412 C C . GLU A 1 435 ? 1.997 8.388 59.860 1.00 87.06 435 GLU A C 1
ATOM 3414 O O . GLU A 1 435 ? 1.428 7.660 59.048 1.00 87.06 435 GLU A O 1
ATOM 3419 N N . LEU A 1 436 ? 1.386 9.454 60.395 1.00 87.94 436 LEU A N 1
ATOM 3420 C CA . LEU A 1 436 ? 0.013 9.843 60.053 1.00 87.94 436 LEU A CA 1
ATOM 3421 C C . LEU A 1 436 ? -0.143 10.136 58.555 1.00 87.94 436 LEU A C 1
ATOM 3423 O O . LEU A 1 436 ? -1.113 9.697 57.934 1.00 87.94 436 LEU A O 1
ATOM 3427 N N . ARG A 1 437 ? 0.820 10.849 57.956 1.00 88.94 437 ARG A N 1
ATOM 3428 C CA . ARG A 1 437 ? 0.815 11.134 56.512 1.00 88.94 437 ARG A CA 1
ATOM 3429 C C . ARG A 1 437 ? 0.963 9.862 55.689 1.00 88.94 437 ARG A C 1
ATOM 3431 O O . ARG A 1 437 ? 0.254 9.711 54.698 1.00 88.94 437 ARG A O 1
ATOM 3438 N N . GLU A 1 438 ? 1.835 8.950 56.104 1.00 92.62 438 GLU A N 1
ATOM 3439 C CA . GLU A 1 438 ? 2.036 7.673 55.417 1.00 92.62 438 GLU A CA 1
ATOM 3440 C C . GLU A 1 438 ? 0.762 6.821 55.418 1.00 92.62 438 GLU A C 1
ATOM 3442 O O . GLU A 1 438 ? 0.389 6.268 54.380 1.00 92.62 438 GLU A O 1
ATOM 3447 N N . TRP A 1 439 ? 0.036 6.750 56.538 1.00 94.12 439 TRP A N 1
ATOM 3448 C CA . TRP A 1 439 ? -1.220 5.996 56.597 1.00 94.12 439 TRP A CA 1
ATOM 3449 C C . TRP A 1 439 ? -2.335 6.651 55.774 1.00 94.12 439 TRP A C 1
ATOM 3451 O O . TRP A 1 439 ? -3.017 5.945 55.030 1.00 94.12 439 TRP A O 1
ATOM 3461 N N . LEU A 1 440 ? -2.486 7.982 55.827 1.00 92.62 440 LEU A N 1
ATOM 3462 C CA . LEU A 1 440 ? -3.444 8.717 54.982 1.00 92.62 440 LEU A CA 1
ATOM 3463 C C . LEU A 1 440 ? -3.151 8.497 53.491 1.00 92.62 440 LEU A C 1
ATOM 3465 O O . LEU A 1 440 ? -4.053 8.197 52.707 1.00 92.62 440 LEU A O 1
ATOM 3469 N N . GLN A 1 441 ? -1.876 8.577 53.102 1.00 93.69 441 GLN A N 1
ATOM 3470 C CA . GLN A 1 441 ? -1.442 8.337 51.729 1.00 93.69 441 GLN A CA 1
ATOM 3471 C C . GLN A 1 441 ? -1.645 6.877 51.311 1.00 93.69 441 GLN A C 1
ATOM 3473 O O . GLN A 1 441 ? -1.996 6.618 50.162 1.00 93.69 441 GLN A O 1
ATOM 3478 N N . THR A 1 442 ? -1.469 5.925 52.228 1.00 94.38 442 THR A N 1
ATOM 3479 C CA . THR A 1 442 ? -1.711 4.500 51.975 1.00 94.38 442 THR A CA 1
ATOM 3480 C C . THR A 1 442 ? -3.184 4.231 51.691 1.00 94.38 442 THR A C 1
ATOM 3482 O O . THR A 1 442 ? -3.495 3.596 50.683 1.00 94.38 442 THR A O 1
ATOM 3485 N N . VAL A 1 443 ? -4.097 4.765 52.511 1.00 92.50 443 VAL A N 1
ATOM 3486 C CA . VAL A 1 443 ? -5.541 4.641 52.260 1.00 92.50 443 VAL A CA 1
ATOM 3487 C C . VAL A 1 443 ? -5.908 5.295 50.930 1.00 92.50 443 VAL A C 1
ATOM 3489 O O . VAL A 1 443 ? -6.563 4.653 50.108 1.00 92.50 443 VAL A O 1
ATOM 3492 N N . TYR A 1 444 ? -5.430 6.511 50.660 1.00 93.69 444 TYR A N 1
ATOM 3493 C CA . TYR A 1 444 ? -5.713 7.193 49.398 1.00 93.69 444 TYR A CA 1
ATOM 3494 C C . TYR A 1 444 ? -5.202 6.410 48.183 1.00 93.69 444 TYR A C 1
ATOM 3496 O O . TYR A 1 444 ? -5.961 6.153 47.251 1.00 93.69 444 TYR A O 1
ATOM 3504 N N . ARG A 1 445 ? -3.945 5.957 48.215 1.00 95.00 445 ARG A N 1
ATOM 3505 C CA . ARG A 1 445 ? -3.318 5.183 47.133 1.00 95.00 445 ARG A CA 1
ATOM 3506 C C . ARG A 1 445 ? -4.060 3.880 46.844 1.00 95.00 445 ARG A C 1
ATOM 3508 O O . ARG A 1 445 ? -4.167 3.496 45.685 1.00 95.00 445 ARG A O 1
ATOM 3515 N N . LEU A 1 446 ? -4.522 3.185 47.882 1.00 91.50 446 LEU A N 1
ATOM 3516 C CA . LEU A 1 446 ? -5.104 1.846 47.751 1.00 91.50 446 LEU A CA 1
ATOM 3517 C C . LEU A 1 446 ? -6.624 1.837 47.569 1.00 91.50 446 LEU A C 1
ATOM 3519 O O . LEU A 1 446 ? -7.164 0.835 47.110 1.00 91.50 446 LEU A O 1
ATOM 3523 N N . THR A 1 447 ? -7.320 2.907 47.955 1.00 90.50 447 THR A N 1
ATOM 3524 C CA . THR A 1 447 ? -8.794 2.931 47.991 1.00 90.50 447 THR A CA 1
ATOM 3525 C C . THR A 1 447 ? -9.412 4.136 47.283 1.00 90.50 447 THR A C 1
ATOM 3527 O O . THR A 1 447 ? -10.614 4.140 47.038 1.00 90.50 447 THR A O 1
ATOM 3530 N N . GLY A 1 448 ? -8.619 5.167 46.972 1.00 87.25 448 GLY A N 1
ATOM 3531 C CA . GLY A 1 448 ? -9.092 6.436 46.415 1.00 87.25 448 GLY A CA 1
ATOM 3532 C C . GLY A 1 448 ? -9.722 7.385 47.441 1.00 87.25 448 GLY A C 1
ATOM 3533 O O . GLY A 1 448 ? -9.998 8.536 47.107 1.00 87.25 448 GLY A O 1
ATOM 3534 N N . HIS A 1 449 ? -9.918 6.962 48.695 1.00 88.06 449 HIS A N 1
ATOM 3535 C CA . HIS A 1 449 ? -10.447 7.829 49.747 1.00 88.06 449 HIS A CA 1
ATOM 3536 C C . HIS A 1 449 ? -9.368 8.786 50.254 1.00 88.06 449 HIS A C 1
ATOM 3538 O O . HIS A 1 449 ? -8.398 8.373 50.889 1.00 88.06 449 HIS A O 1
ATOM 3544 N N . ARG A 1 450 ? -9.536 10.076 49.954 1.00 91.06 450 ARG A N 1
ATOM 3545 C CA . ARG A 1 450 ? -8.630 11.134 50.397 1.00 91.06 450 ARG A CA 1
ATOM 3546 C C . ARG A 1 450 ? -9.169 11.792 51.663 1.00 91.06 450 ARG A C 1
ATOM 3548 O O . ARG A 1 450 ? -10.237 12.395 51.636 1.00 91.06 450 ARG A O 1
ATOM 3555 N N . TRP A 1 451 ? -8.395 11.704 52.735 1.00 91.88 451 TRP A N 1
ATOM 3556 C CA . TRP A 1 451 ? -8.622 12.410 53.995 1.00 91.88 451 TRP A CA 1
ATOM 3557 C C . TRP A 1 451 ? -7.451 13.369 54.197 1.00 91.88 451 TRP A C 1
ATOM 3559 O O . TRP A 1 451 ? -6.295 12.952 54.109 1.00 91.88 451 TRP A O 1
ATOM 3569 N N . GLU A 1 452 ? -7.728 14.661 54.368 1.00 85.19 452 GLU A N 1
ATOM 3570 C CA . GLU A 1 452 ? -6.674 15.683 54.455 1.00 85.19 452 GLU A CA 1
ATOM 3571 C C . GLU A 1 452 ? -6.064 15.743 55.853 1.00 85.19 452 GLU A C 1
ATOM 3573 O O . GLU A 1 452 ? -4.898 16.100 56.032 1.00 85.19 452 GLU A O 1
ATOM 3578 N N . SER A 1 453 ? -6.853 15.347 56.843 1.00 86.69 453 SER A N 1
ATOM 3579 C CA . SER A 1 453 ? -6.514 15.402 58.248 1.00 86.69 453 SER A CA 1
ATOM 3580 C C . SER A 1 453 ? -7.066 14.196 59.001 1.00 86.69 453 SER A C 1
ATOM 3582 O O . SER A 1 453 ? -7.939 13.465 58.532 1.00 86.69 453 SER A O 1
ATOM 3584 N N . LEU A 1 454 ? -6.569 14.010 60.224 1.00 86.44 454 LEU A N 1
ATOM 3585 C CA . LEU A 1 454 ? -7.055 12.967 61.120 1.00 86.44 454 LEU A CA 1
ATOM 3586 C C . LEU A 1 454 ? -8.547 13.145 61.455 1.00 86.44 454 LEU A C 1
ATOM 3588 O O . LEU A 1 454 ? -9.233 12.151 61.655 1.00 86.44 454 LEU A O 1
ATOM 3592 N N . SER A 1 455 ? -9.072 14.376 61.473 1.00 85.44 455 SER A N 1
ATOM 3593 C CA . SER A 1 455 ? -10.499 14.650 61.708 1.00 85.44 455 SER A CA 1
ATOM 3594 C C . SER A 1 455 ? -11.417 14.167 60.586 1.00 85.44 455 SER A C 1
ATOM 3596 O O . SER A 1 455 ? -12.583 13.891 60.853 1.00 85.44 455 SER A O 1
ATOM 3598 N N . ASP A 1 456 ? -10.900 14.012 59.365 1.00 87.62 456 ASP A N 1
ATOM 3599 C CA . ASP A 1 456 ? -11.692 13.575 58.207 1.00 87.62 456 ASP A CA 1
ATOM 3600 C C . ASP A 1 456 ? -11.886 12.052 58.164 1.00 87.62 456 ASP A C 1
ATOM 3602 O O . ASP A 1 456 ? -12.684 11.545 57.374 1.00 87.62 456 ASP A O 1
ATOM 3606 N N . VAL A 1 457 ? -11.152 11.309 59.003 1.00 89.25 457 VAL A N 1
ATOM 3607 C CA . VAL A 1 457 ? -11.226 9.847 59.078 1.00 89.25 457 VAL A CA 1
ATOM 3608 C C . VAL A 1 457 ? -12.589 9.451 59.657 1.00 89.25 457 VAL A C 1
ATOM 3610 O O . VAL A 1 457 ? -12.865 9.782 60.805 1.00 89.25 457 VAL A O 1
ATOM 3613 N N . PRO A 1 458 ? -13.452 8.732 58.925 1.00 89.31 458 PRO A N 1
ATOM 3614 C CA . PRO A 1 458 ? -14.801 8.398 59.380 1.00 89.31 458 PRO A CA 1
ATOM 3615 C C . PRO A 1 458 ? -14.815 7.359 60.512 1.00 89.31 458 PRO A C 1
ATOM 3617 O O . PRO A 1 458 ? -13.879 6.570 60.669 1.00 89.31 458 PRO A O 1
ATOM 3620 N N . ASP A 1 459 ? -15.885 7.350 61.309 1.00 88.88 459 ASP A N 1
ATOM 3621 C CA . ASP A 1 459 ? -16.141 6.296 62.300 1.00 88.88 459 ASP A CA 1
ATOM 3622 C C . ASP A 1 459 ? -16.394 4.931 61.631 1.00 88.88 459 ASP A C 1
ATOM 3624 O O . ASP A 1 459 ? -16.871 4.893 60.488 1.00 88.88 459 ASP A O 1
ATOM 3628 N N . PRO A 1 460 ? -16.087 3.815 62.319 1.00 89.62 460 PRO A N 1
ATOM 3629 C CA . PRO A 1 460 ? -16.419 2.484 61.852 1.00 89.62 460 PRO A CA 1
ATOM 3630 C C . PRO A 1 460 ? -17.922 2.339 61.639 1.00 89.62 460 PRO A C 1
ATOM 3632 O O . PRO A 1 460 ? -18.737 2.806 62.434 1.00 89.62 460 PRO A O 1
ATOM 3635 N N . MET A 1 461 ? -18.285 1.665 60.556 1.00 89.75 461 MET A N 1
ATOM 3636 C CA . MET A 1 461 ? -19.664 1.396 60.181 1.00 89.75 461 MET A CA 1
ATOM 3637 C C . MET A 1 461 ? -19.777 -0.081 59.775 1.00 89.75 461 MET A C 1
ATOM 3639 O O . MET A 1 461 ? -19.076 -0.492 58.845 1.00 89.75 461 MET A O 1
ATOM 3643 N N . PRO A 1 462 ? -20.635 -0.888 60.426 1.00 87.88 462 PRO A N 1
ATOM 3644 C CA . PRO A 1 462 ? -21.503 -0.510 61.543 1.00 87.88 462 PRO A CA 1
ATOM 3645 C C . PRO A 1 462 ? -20.714 -0.176 62.828 1.00 87.88 462 PRO A C 1
ATOM 3647 O O . PRO A 1 462 ? -19.680 -0.803 63.070 1.00 87.88 462 PRO A O 1
ATOM 3650 N N . PRO A 1 463 ? -21.193 0.772 63.654 1.00 86.81 463 PRO A N 1
ATOM 3651 C CA . PRO A 1 463 ? -20.660 1.025 64.988 1.00 86.81 463 PRO A CA 1
ATOM 3652 C C . PRO A 1 463 ? -20.747 -0.209 65.895 1.00 86.81 463 PRO A C 1
ATOM 3654 O O . PRO A 1 463 ? -21.666 -1.020 65.768 1.00 86.81 463 PRO A O 1
ATOM 3657 N N . GLU A 1 464 ? -19.814 -0.341 66.839 1.00 83.94 464 GLU A N 1
ATOM 3658 C CA . GLU A 1 464 ? -19.771 -1.486 67.765 1.00 83.94 464 GLU A CA 1
ATOM 3659 C C . GLU A 1 464 ? -20.955 -1.516 68.747 1.00 83.94 464 GLU A C 1
ATOM 3661 O O . GLU A 1 464 ? -21.345 -2.587 69.208 1.00 83.94 464 GLU A O 1
ATOM 3666 N N . ASP A 1 465 ? -21.548 -0.359 69.045 1.00 85.50 465 ASP A N 1
ATOM 3667 C CA . ASP A 1 465 ? -22.688 -0.187 69.953 1.00 85.50 465 ASP A CA 1
ATOM 3668 C C . ASP A 1 465 ? -24.049 -0.471 69.293 1.00 85.50 465 ASP A C 1
ATOM 3670 O O . ASP A 1 465 ? -25.076 -0.564 69.976 1.00 85.50 465 ASP A O 1
ATOM 3674 N N . TRP A 1 466 ? -24.081 -0.659 67.970 1.00 89.69 466 TRP A N 1
ATOM 3675 C CA . TRP A 1 466 ? -25.282 -1.126 67.287 1.00 89.69 466 TRP A CA 1
ATOM 3676 C C . TRP A 1 466 ? -25.624 -2.557 67.707 1.00 89.69 466 TRP A C 1
ATOM 3678 O O . TRP A 1 466 ? -24.723 -3.381 67.878 1.00 89.69 466 TRP A O 1
ATOM 3688 N N . PRO A 1 467 ? -26.920 -2.908 67.815 1.00 91.38 467 PRO A N 1
ATOM 3689 C CA . PRO A 1 467 ? -27.303 -4.289 68.083 1.00 91.38 467 PRO A CA 1
ATOM 3690 C C . PRO A 1 467 ? -26.760 -5.230 67.016 1.00 91.38 467 PRO A C 1
ATOM 3692 O O . PRO A 1 467 ? -26.791 -4.910 65.829 1.00 91.38 467 PRO A O 1
ATOM 3695 N N . GLU A 1 468 ? -26.360 -6.426 67.440 1.00 90.31 468 GLU A N 1
ATOM 3696 C CA . GLU A 1 468 ? -25.804 -7.460 66.562 1.00 90.31 468 GLU A CA 1
ATOM 3697 C C . GLU A 1 468 ? -26.704 -7.729 65.345 1.00 90.31 468 GLU A C 1
ATOM 3699 O O . GLU A 1 468 ? -26.226 -7.741 64.213 1.00 90.31 468 GLU A O 1
ATOM 3704 N N . ALA A 1 469 ? -28.025 -7.782 65.556 1.00 90.69 469 ALA A N 1
ATOM 3705 C CA . ALA A 1 469 ? -29.008 -7.925 64.483 1.00 90.69 469 ALA A CA 1
ATOM 3706 C C . ALA A 1 469 ? -28.961 -6.787 63.438 1.00 90.69 469 ALA A C 1
ATOM 3708 O O . ALA A 1 469 ? -29.116 -7.048 62.248 1.00 90.69 469 ALA A O 1
ATOM 3709 N N . ALA A 1 470 ? -28.716 -5.534 63.846 1.00 91.69 470 ALA A N 1
ATOM 3710 C CA . ALA A 1 470 ? -28.562 -4.418 62.906 1.00 91.69 470 ALA A CA 1
ATOM 3711 C C . ALA A 1 470 ? -27.213 -4.475 62.179 1.00 91.69 470 ALA A C 1
ATOM 3713 O O . ALA A 1 470 ? -27.154 -4.200 60.981 1.00 91.69 470 ALA A O 1
ATOM 3714 N N . GLN A 1 471 ? -26.135 -4.858 62.873 1.00 91.25 471 GLN A N 1
ATOM 3715 C CA . GLN A 1 471 ? -24.823 -5.027 62.243 1.00 91.25 471 GLN A CA 1
ATOM 3716 C C . GLN A 1 471 ? -24.870 -6.108 61.153 1.00 91.25 471 GLN A C 1
ATOM 3718 O O . GLN A 1 471 ? -24.360 -5.905 60.050 1.00 91.25 471 GLN A O 1
ATOM 3723 N N . GLU A 1 472 ? -25.508 -7.244 61.441 1.00 92.44 472 GLU A N 1
ATOM 3724 C CA . GLU A 1 472 ? -25.671 -8.344 60.491 1.00 92.44 472 GLU A CA 1
ATOM 3725 C C . GLU A 1 472 ? -26.573 -7.952 59.313 1.00 92.44 472 GLU A C 1
ATOM 3727 O O . GLU A 1 472 ? -26.203 -8.179 58.157 1.00 92.44 472 GLU A O 1
ATOM 3732 N N . ALA A 1 473 ? -27.704 -7.287 59.576 1.00 93.12 473 ALA A N 1
ATOM 3733 C CA . ALA A 1 473 ? -28.599 -6.801 58.527 1.00 93.12 473 ALA A CA 1
ATOM 3734 C C . ALA A 1 473 ? -27.909 -5.794 57.587 1.00 93.12 473 ALA A C 1
ATOM 3736 O O . ALA A 1 473 ? -28.052 -5.900 56.367 1.00 93.12 473 ALA A O 1
ATOM 3737 N N . LEU A 1 474 ? -27.096 -4.874 58.126 1.00 93.25 474 LEU A N 1
ATOM 3738 C CA . LEU A 1 474 ? -26.319 -3.913 57.335 1.00 93.25 474 LEU A CA 1
ATOM 3739 C C . LEU A 1 474 ? -25.290 -4.612 56.431 1.00 93.25 474 LEU A C 1
ATOM 3741 O O . LEU A 1 474 ? -25.211 -4.315 55.236 1.00 93.25 474 LEU A O 1
ATOM 3745 N N . ARG A 1 475 ? -24.518 -5.560 56.983 1.00 91.62 475 ARG A N 1
ATOM 3746 C CA . ARG A 1 475 ? -23.533 -6.343 56.213 1.00 91.62 475 ARG A CA 1
ATOM 3747 C C . ARG A 1 475 ? -24.215 -7.126 55.095 1.00 91.62 475 ARG A C 1
ATOM 3749 O O . ARG A 1 475 ? -23.766 -7.082 53.949 1.00 91.62 475 ARG A O 1
ATOM 3756 N N . ARG A 1 476 ? -25.335 -7.788 55.406 1.00 93.56 476 ARG A N 1
ATOM 3757 C CA . ARG A 1 476 ? -26.132 -8.553 54.439 1.00 93.56 476 ARG A CA 1
ATOM 3758 C C . ARG A 1 476 ? -26.674 -7.665 53.318 1.00 93.56 476 ARG A C 1
ATOM 3760 O O . ARG A 1 476 ? -26.586 -8.049 52.152 1.00 93.56 476 ARG A O 1
ATOM 3767 N N . PHE A 1 477 ? -27.196 -6.483 53.647 1.00 94.94 477 PHE A N 1
ATOM 3768 C CA . PHE A 1 477 ? -27.686 -5.514 52.664 1.00 94.94 477 PHE A CA 1
ATOM 3769 C C . PHE A 1 477 ? -26.596 -5.146 51.645 1.00 94.94 477 PHE A C 1
ATOM 3771 O O . PHE A 1 477 ? -26.798 -5.266 50.432 1.00 94.94 477 PHE A O 1
ATOM 3778 N N . TRP A 1 478 ? -25.406 -4.768 52.123 1.00 93.12 478 TRP A N 1
ATOM 3779 C CA . TRP A 1 478 ? -24.302 -4.382 51.245 1.00 93.12 478 TRP A CA 1
ATOM 3780 C C . TRP A 1 478 ? -23.674 -5.555 50.498 1.00 93.12 478 TRP A C 1
ATOM 3782 O O . TRP A 1 478 ? -23.261 -5.394 49.348 1.00 93.12 478 TRP A O 1
ATOM 3792 N N . GLU A 1 479 ? -23.634 -6.747 51.092 1.00 92.75 479 GLU A N 1
ATOM 3793 C CA . GLU A 1 479 ? -23.209 -7.957 50.393 1.00 92.75 479 GLU A CA 1
ATOM 3794 C C . GLU A 1 479 ? -24.125 -8.268 49.203 1.00 92.75 479 GLU A C 1
ATOM 3796 O O . GLU A 1 479 ? -23.631 -8.488 48.094 1.00 92.75 479 GLU A O 1
ATOM 3801 N N . LEU A 1 480 ? -25.446 -8.217 49.399 1.00 94.12 480 LEU A N 1
ATOM 3802 C CA . LEU A 1 480 ? -26.424 -8.432 48.331 1.00 94.12 480 LEU A CA 1
ATOM 3803 C C . LEU A 1 480 ? -26.306 -7.372 47.231 1.00 94.12 480 LEU A C 1
ATOM 3805 O O . LEU A 1 480 ? -26.275 -7.722 46.052 1.00 94.12 480 LEU A O 1
ATOM 3809 N N . LYS A 1 481 ? -26.159 -6.092 47.593 1.00 93.25 481 LYS A N 1
ATOM 3810 C CA . LYS A 1 481 ? -25.903 -4.998 46.639 1.00 93.25 481 LYS A CA 1
ATOM 3811 C C . LYS A 1 481 ? -24.633 -5.229 45.818 1.00 93.25 481 LYS A C 1
ATOM 3813 O O . LYS A 1 481 ? -24.661 -5.054 44.600 1.00 93.25 481 LYS A O 1
ATOM 3818 N N . ARG A 1 482 ? -23.531 -5.642 46.457 1.00 91.62 482 ARG A N 1
ATOM 3819 C CA . ARG A 1 482 ? -22.260 -5.945 45.775 1.00 91.62 482 ARG A CA 1
ATOM 3820 C C . ARG A 1 482 ? -22.395 -7.133 44.825 1.00 91.62 482 ARG A C 1
ATOM 3822 O O . ARG A 1 482 ? -21.930 -7.042 43.694 1.00 91.62 482 ARG A O 1
ATOM 3829 N N . ARG A 1 483 ? -23.054 -8.217 45.252 1.00 92.38 483 ARG A N 1
ATOM 3830 C CA . ARG A 1 483 ? -23.312 -9.393 44.401 1.00 92.38 483 ARG A CA 1
ATOM 3831 C C . ARG A 1 483 ? -24.202 -9.045 43.208 1.00 92.38 483 ARG A C 1
ATOM 3833 O O . ARG A 1 483 ? -23.835 -9.367 42.085 1.00 92.38 483 ARG A O 1
ATOM 3840 N N . LYS A 1 484 ? -25.303 -8.315 43.439 1.00 92.69 484 LYS A N 1
ATOM 3841 C CA . LYS A 1 484 ? -26.185 -7.797 42.380 1.00 92.69 484 LYS A CA 1
ATOM 3842 C C . LYS A 1 484 ? -25.391 -6.974 41.367 1.00 92.69 484 LYS A C 1
ATOM 3844 O O . LYS A 1 484 ? -25.516 -7.206 40.172 1.00 92.69 484 LYS A O 1
ATOM 3849 N N . ARG A 1 485 ? -24.559 -6.033 41.832 1.00 88.94 485 ARG A N 1
ATOM 3850 C CA . ARG A 1 485 ? -23.751 -5.185 40.944 1.00 88.94 485 ARG A CA 1
ATOM 3851 C C . ARG A 1 485 ? -22.741 -5.996 40.137 1.00 88.94 485 ARG A C 1
ATOM 3853 O O . ARG A 1 485 ? -22.654 -5.793 38.937 1.00 88.94 485 ARG A O 1
ATOM 3860 N N . LYS A 1 486 ? -22.047 -6.937 40.778 1.00 89.62 486 LYS A N 1
ATOM 3861 C CA . LYS A 1 486 ? -21.081 -7.812 40.114 1.00 89.62 486 LYS A CA 1
ATOM 3862 C C . LYS A 1 486 ? -21.727 -8.646 39.001 1.00 89.62 486 LYS A C 1
ATOM 3864 O O . LYS A 1 486 ? -21.208 -8.641 37.895 1.00 89.62 486 LYS A O 1
ATOM 3869 N N . GLU A 1 487 ? -22.861 -9.301 39.268 1.00 91.56 487 GLU A N 1
ATOM 3870 C CA . GLU A 1 487 ? -23.571 -10.088 38.241 1.00 91.56 487 GLU A CA 1
ATOM 3871 C C . GLU A 1 487 ? -24.076 -9.202 37.087 1.00 91.56 487 GLU A C 1
ATOM 3873 O O . GLU A 1 487 ? -24.012 -9.612 35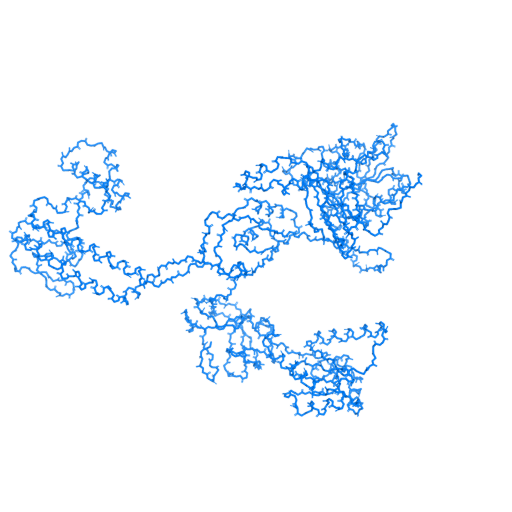.931 1.00 91.56 487 GLU A O 1
ATOM 3878 N N . ILE A 1 488 ? -24.536 -7.976 37.375 1.00 86.44 488 ILE A N 1
ATOM 3879 C CA . ILE A 1 488 ? -24.922 -7.010 36.332 1.00 86.44 488 ILE A CA 1
ATOM 3880 C C . ILE A 1 488 ? -23.713 -6.633 35.470 1.00 86.44 488 ILE A C 1
ATOM 3882 O O . ILE A 1 488 ? -23.809 -6.681 34.247 1.00 86.44 488 ILE A O 1
ATOM 3886 N N . ASP A 1 489 ? -22.583 -6.277 36.085 1.00 83.62 489 ASP A N 1
ATOM 3887 C CA . ASP A 1 489 ? -21.377 -5.865 35.362 1.00 83.62 489 ASP A CA 1
ATOM 3888 C C . ASP A 1 489 ? -20.825 -7.026 34.500 1.00 83.62 489 ASP A C 1
ATOM 3890 O O . ASP A 1 489 ? -20.458 -6.815 33.344 1.00 83.62 489 ASP A O 1
ATOM 3894 N N . GLU A 1 490 ? -20.852 -8.264 35.010 1.00 86.44 490 GLU A N 1
ATOM 3895 C CA . GLU A 1 490 ? -20.482 -9.479 34.264 1.00 86.44 490 GLU A CA 1
ATOM 3896 C C . GLU A 1 490 ? -21.425 -9.742 33.077 1.00 86.44 490 GLU A C 1
ATOM 3898 O O . GLU A 1 490 ? -20.959 -10.025 31.971 1.00 86.44 490 GLU A O 1
ATOM 3903 N N . SER A 1 491 ? -22.740 -9.604 33.272 1.00 85.81 491 SER A N 1
ATOM 3904 C CA . SER A 1 491 ? -23.728 -9.771 32.197 1.00 85.81 491 SER A CA 1
ATOM 3905 C C . SER A 1 491 ? -23.592 -8.689 31.120 1.00 85.81 491 SER A C 1
ATOM 3907 O O . SER A 1 491 ? -23.640 -8.999 29.928 1.00 85.81 491 SER A O 1
ATOM 3909 N N . ILE A 1 492 ? -23.356 -7.428 31.505 1.00 80.38 492 ILE A N 1
ATOM 3910 C CA . ILE A 1 492 ? -23.068 -6.339 30.560 1.00 80.38 492 ILE A CA 1
ATOM 3911 C C . ILE A 1 492 ? -21.821 -6.675 29.743 1.00 80.38 492 ILE A C 1
ATOM 3913 O O . ILE A 1 492 ? -21.831 -6.533 28.524 1.00 80.38 492 ILE A O 1
ATOM 3917 N N . GLN A 1 493 ? -20.761 -7.152 30.392 1.00 77.56 493 GLN A N 1
ATOM 3918 C CA . GLN A 1 493 ? -19.514 -7.476 29.710 1.00 77.56 493 GLN A CA 1
ATOM 3919 C C . GLN A 1 493 ? -19.664 -8.645 28.723 1.00 77.56 493 GLN A C 1
ATOM 3921 O O . GLN A 1 493 ? -19.069 -8.601 27.648 1.00 77.56 493 GLN A O 1
ATOM 3926 N N . CYS A 1 494 ? -20.463 -9.662 29.059 1.00 77.69 494 CYS A N 1
ATOM 3927 C CA . CYS A 1 494 ? -20.702 -10.815 28.187 1.00 77.69 494 CYS A CA 1
ATOM 3928 C C . CYS A 1 494 ? -21.599 -10.485 26.985 1.00 77.69 494 CYS A C 1
ATOM 3930 O O . CYS A 1 494 ? -21.389 -11.028 25.903 1.00 77.69 494 CYS A O 1
ATOM 3932 N N . ASN A 1 495 ? -22.585 -9.604 27.168 1.00 74.62 495 ASN A N 1
ATOM 3933 C CA . ASN A 1 495 ? -23.585 -9.284 26.146 1.00 74.62 495 ASN A CA 1
ATOM 3934 C C . ASN A 1 495 ? -23.260 -8.015 25.337 1.00 74.62 495 ASN A C 1
ATOM 3936 O O . ASN A 1 495 ? -23.966 -7.697 24.379 1.00 74.62 495 ASN A O 1
ATOM 3940 N N . ALA A 1 496 ? -22.206 -7.279 25.700 1.00 72.38 496 ALA A N 1
ATOM 3941 C CA . ALA A 1 496 ? -21.787 -6.101 24.958 1.00 72.38 496 ALA A CA 1
ATOM 3942 C C . ALA A 1 496 ? -21.238 -6.486 23.568 1.00 72.38 496 ALA A C 1
ATOM 3944 O O . ALA A 1 496 ? -20.398 -7.390 23.458 1.00 72.38 496 ALA A O 1
ATOM 3945 N N . PRO A 1 497 ? -21.671 -5.790 22.498 1.00 70.88 497 PRO A N 1
ATOM 3946 C CA . PRO A 1 497 ? -21.136 -6.007 21.161 1.00 70.88 497 PRO A CA 1
ATOM 3947 C C . PRO A 1 497 ? -19.625 -5.760 21.155 1.00 70.88 497 PRO A C 1
ATOM 3949 O O . PRO A 1 497 ? -19.133 -4.816 21.770 1.00 70.88 497 PRO A O 1
ATOM 3952 N N . GLN A 1 498 ? -18.878 -6.631 20.480 1.00 74.56 498 GLN A N 1
ATOM 3953 C CA . GLN A 1 498 ? -17.427 -6.504 20.374 1.00 74.56 498 GLN A CA 1
ATOM 3954 C C . GLN A 1 498 ? -17.080 -5.481 19.288 1.00 74.56 498 GLN A C 1
ATOM 3956 O O . GLN A 1 498 ? -17.493 -5.629 18.139 1.00 74.56 498 GLN A O 1
ATOM 3961 N N . GLU A 1 499 ? -16.307 -4.461 19.644 1.00 77.06 499 GLU A N 1
ATOM 3962 C CA . GLU A 1 499 ? -15.718 -3.506 18.709 1.00 77.06 499 GLU A CA 1
ATOM 3963 C C . GLU A 1 499 ? -14.286 -3.932 18.382 1.00 77.06 499 GLU A C 1
ATOM 3965 O O . GLU A 1 499 ? -13.514 -4.312 19.265 1.00 77.06 499 GLU A O 1
ATOM 3970 N N . THR A 1 500 ? -13.938 -3.893 17.096 1.00 77.81 500 THR A N 1
ATOM 3971 C CA . THR A 1 500 ? -12.605 -4.259 16.609 1.00 77.81 500 THR A CA 1
ATOM 3972 C C . THR A 1 500 ? -11.712 -3.024 16.574 1.00 77.81 500 THR A C 1
ATOM 3974 O O . THR A 1 500 ? -12.048 -2.034 15.929 1.00 77.81 500 THR A O 1
ATOM 3977 N N . LEU A 1 501 ? -10.556 -3.084 17.233 1.00 74.38 501 LEU A N 1
ATOM 3978 C CA . LEU A 1 501 ? -9.591 -1.986 17.278 1.00 74.38 501 LEU A CA 1
ATOM 3979 C C . LEU A 1 501 ? -8.606 -2.093 16.109 1.00 74.38 501 LEU A C 1
ATOM 3981 O O . LEU A 1 501 ? -7.559 -2.733 16.212 1.00 74.38 501 LEU A O 1
ATOM 3985 N N . TYR A 1 502 ? -8.935 -1.464 14.980 1.00 72.06 502 TYR A N 1
ATOM 3986 C CA . TYR A 1 502 ? -8.133 -1.532 13.747 1.00 72.06 502 TYR A CA 1
ATOM 3987 C C . TYR A 1 502 ?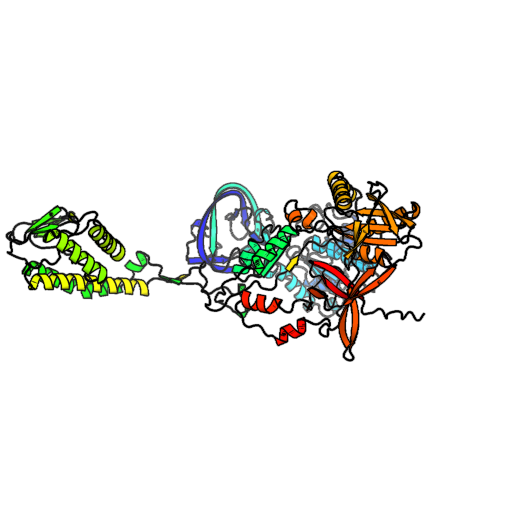 -6.729 -0.905 13.856 1.00 72.06 502 TYR A C 1
ATOM 3989 O O . TYR A 1 502 ? -5.881 -1.125 12.992 1.00 72.06 502 TYR A O 1
ATOM 3997 N N . ASP A 1 503 ? -6.451 -0.147 14.916 1.00 72.12 503 ASP A N 1
ATOM 3998 C CA . ASP A 1 503 ? -5.128 0.386 15.251 1.00 72.12 503 ASP A CA 1
ATOM 3999 C C . ASP A 1 503 ? -4.292 -0.568 16.129 1.00 72.12 503 ASP A C 1
ATOM 4001 O O . ASP A 1 503 ? -3.098 -0.327 16.329 1.00 72.12 503 ASP A O 1
ATOM 4005 N N . ARG A 1 504 ? -4.888 -1.664 16.626 1.00 77.56 504 ARG A N 1
ATOM 4006 C CA . ARG A 1 504 ? -4.264 -2.633 17.543 1.00 77.56 504 ARG A CA 1
ATOM 4007 C C . ARG A 1 504 ? -4.302 -4.062 16.998 1.00 77.56 504 ARG A C 1
ATOM 4009 O O . ARG A 1 504 ? -5.101 -4.884 17.452 1.00 77.56 504 ARG A O 1
ATOM 4016 N N . PRO A 1 505 ? -3.449 -4.398 16.018 1.00 85.56 505 PRO A N 1
ATOM 4017 C CA . PRO A 1 505 ? -3.257 -5.787 15.616 1.00 85.56 505 PRO A CA 1
ATOM 4018 C C . PRO A 1 505 ? -2.667 -6.616 16.767 1.00 85.56 505 PRO A C 1
ATOM 4020 O O . PRO A 1 505 ? -1.842 -6.132 17.547 1.00 85.56 505 PRO A O 1
ATOM 4023 N N . LYS A 1 506 ? -3.049 -7.891 16.851 1.00 86.38 506 LYS A N 1
ATOM 4024 C CA . LYS A 1 506 ? -2.521 -8.817 17.855 1.00 86.38 506 LYS A CA 1
ATOM 4025 C C . LYS A 1 506 ? -1.053 -9.118 17.582 1.00 86.38 506 LYS A C 1
ATOM 4027 O O . LYS A 1 506 ? -0.690 -9.578 16.501 1.00 86.38 506 LYS A O 1
ATOM 4032 N N . VAL A 1 507 ? -0.214 -8.877 18.586 1.00 88.69 507 VAL A N 1
ATOM 4033 C CA . VAL A 1 507 ? 1.227 -9.149 18.528 1.00 88.69 507 VAL A CA 1
ATOM 4034 C C . VAL A 1 507 ? 1.505 -10.608 18.872 1.00 88.69 507 VAL A C 1
ATOM 4036 O O . VAL A 1 507 ? 1.155 -11.078 19.958 1.00 88.69 507 VAL A O 1
ATOM 4039 N N . VAL A 1 508 ? 2.224 -11.303 17.992 1.00 86.62 508 VAL A N 1
ATOM 4040 C CA . VAL A 1 508 ? 2.745 -12.644 18.264 1.00 86.62 508 VAL A CA 1
ATOM 4041 C C . VAL A 1 508 ? 3.976 -12.517 19.154 1.00 86.62 508 VAL A C 1
ATOM 4043 O O . VAL A 1 508 ? 5.079 -12.182 18.716 1.00 86.62 508 VAL A O 1
ATOM 4046 N N . ARG A 1 509 ? 3.788 -12.772 20.449 1.00 82.88 509 ARG A N 1
ATOM 4047 C CA . ARG A 1 509 ? 4.873 -12.700 21.433 1.00 82.88 509 ARG A CA 1
ATOM 4048 C C . ARG A 1 509 ? 5.918 -13.782 21.162 1.00 82.88 509 ARG A C 1
ATOM 4050 O O . ARG A 1 509 ? 5.581 -14.928 20.892 1.00 82.88 509 ARG A O 1
ATOM 4057 N N . GLY A 1 510 ? 7.191 -13.416 21.292 1.00 78.69 510 GLY A N 1
ATOM 4058 C CA . GLY A 1 510 ? 8.322 -14.321 21.055 1.00 78.69 510 GLY A CA 1
ATOM 4059 C C . GLY A 1 510 ? 8.835 -14.326 19.614 1.00 78.69 510 GLY A C 1
ATOM 4060 O O . GLY A 1 510 ? 9.903 -14.877 19.371 1.00 78.69 510 GLY A O 1
ATOM 4061 N N . VAL A 1 511 ? 8.141 -13.657 18.687 1.00 80.25 511 VAL A N 1
ATOM 4062 C CA . VAL A 1 511 ? 8.609 -13.446 17.313 1.00 80.25 511 VAL A CA 1
ATOM 4063 C C . VAL A 1 511 ? 8.993 -11.979 17.150 1.00 80.25 511 VAL A C 1
ATOM 4065 O O . VAL A 1 511 ? 8.160 -11.086 17.286 1.00 80.25 511 VAL A O 1
ATOM 4068 N N . VAL A 1 512 ? 10.272 -11.725 16.878 1.00 73.62 512 VAL A N 1
ATOM 4069 C CA . VAL A 1 512 ? 10.792 -10.383 16.582 1.00 73.62 512 VAL A CA 1
ATOM 4070 C C . VAL A 1 512 ? 11.106 -10.320 15.101 1.00 73.62 512 VAL A C 1
ATOM 4072 O O . VAL A 1 512 ? 11.851 -11.157 14.591 1.00 73.62 512 VAL A O 1
ATOM 4075 N N . ARG A 1 513 ? 10.561 -9.317 14.417 1.00 81.56 513 ARG A N 1
ATOM 4076 C CA . ARG A 1 513 ? 10.827 -9.087 13.002 1.00 81.56 513 ARG A CA 1
ATOM 4077 C C . ARG A 1 513 ? 11.902 -8.016 12.839 1.00 81.56 513 ARG A C 1
ATOM 4079 O O . ARG A 1 513 ? 11.886 -6.983 13.508 1.00 81.56 513 ARG A O 1
ATOM 4086 N N . VAL A 1 514 ? 12.843 -8.276 11.944 1.00 77.31 514 VAL A N 1
ATOM 4087 C CA . VAL A 1 514 ? 13.808 -7.289 11.441 1.00 77.31 514 VAL A CA 1
ATOM 4088 C C . VAL A 1 514 ? 13.359 -6.809 10.066 1.00 77.31 514 VAL A C 1
ATOM 4090 O O . VAL A 1 514 ? 12.482 -7.429 9.462 1.00 77.31 514 VAL A O 1
ATOM 4093 N N . SER A 1 515 ? 13.945 -5.712 9.587 1.00 71.00 515 SER A N 1
ATOM 4094 C CA . SER A 1 515 ? 13.676 -5.210 8.238 1.00 71.00 515 SER A CA 1
ATOM 4095 C C . SER A 1 515 ? 13.877 -6.320 7.196 1.00 71.00 515 SER A C 1
ATOM 4097 O O . SER A 1 515 ? 14.929 -6.965 7.193 1.00 71.00 515 SER A O 1
ATOM 4099 N N . GLY A 1 516 ? 12.874 -6.560 6.346 1.00 66.44 516 GLY A N 1
ATOM 4100 C CA . GLY A 1 516 ? 12.978 -7.498 5.222 1.00 66.44 516 GLY A CA 1
ATOM 4101 C C . GLY A 1 516 ? 13.942 -7.010 4.127 1.00 66.44 516 GLY A C 1
ATOM 4102 O O . GLY A 1 516 ? 14.506 -5.923 4.250 1.00 66.44 516 GLY A O 1
ATOM 4103 N N . PRO A 1 517 ? 14.149 -7.781 3.040 1.00 62.22 517 PRO A N 1
ATOM 4104 C CA . PRO A 1 517 ? 14.919 -7.318 1.887 1.00 62.22 517 PRO A CA 1
ATOM 4105 C C . PRO A 1 517 ? 14.331 -6.013 1.348 1.00 62.22 517 PRO A C 1
ATOM 4107 O O . PRO A 1 517 ? 13.126 -5.931 1.104 1.00 62.22 517 PRO A O 1
ATOM 4110 N N . PHE A 1 518 ? 15.175 -5.001 1.167 1.00 61.72 518 PHE A N 1
ATOM 4111 C CA . PHE A 1 518 ? 14.751 -3.691 0.695 1.00 61.72 518 PHE A CA 1
ATOM 4112 C C . PHE A 1 518 ? 15.648 -3.206 -0.440 1.00 61.72 518 PHE A C 1
ATOM 4114 O O . PHE A 1 518 ? 16.860 -3.425 -0.427 1.00 61.72 518 PHE A O 1
ATOM 4121 N N . THR A 1 519 ? 15.041 -2.520 -1.407 1.00 57.72 519 THR A N 1
ATOM 4122 C CA . THR A 1 519 ? 15.759 -1.887 -2.512 1.00 57.72 519 THR A CA 1
ATOM 4123 C C . THR A 1 519 ? 15.849 -0.397 -2.246 1.00 57.72 519 THR A C 1
ATOM 4125 O O . THR A 1 519 ? 14.845 0.280 -2.016 1.00 57.72 519 THR A O 1
ATOM 4128 N N . VAL A 1 520 ? 17.076 0.106 -2.291 1.00 58.84 520 VAL A N 1
ATOM 4129 C CA . VAL A 1 520 ? 17.354 1.534 -2.312 1.00 58.84 520 VAL A CA 1
ATOM 4130 C C . VAL A 1 520 ? 17.899 1.861 -3.686 1.00 58.84 520 VAL A C 1
ATOM 4132 O O . VAL A 1 520 ? 18.978 1.393 -4.045 1.00 58.84 520 VAL A O 1
ATOM 4135 N N . GLU A 1 521 ? 17.159 2.658 -4.444 1.00 49.22 521 GLU A N 1
ATOM 4136 C CA . GLU A 1 521 ? 17.605 3.111 -5.753 1.00 49.22 521 GLU A CA 1
ATOM 4137 C C . GLU A 1 521 ? 18.119 4.547 -5.635 1.00 49.22 521 GLU A C 1
ATOM 4139 O O . GLU A 1 521 ? 17.374 5.471 -5.295 1.00 49.22 521 GLU A O 1
ATOM 4144 N N . ALA A 1 522 ? 19.414 4.722 -5.898 1.00 51.94 522 ALA A N 1
ATOM 4145 C CA . ALA A 1 522 ? 19.946 6.013 -6.300 1.00 51.94 522 ALA A CA 1
ATOM 4146 C C . ALA A 1 522 ? 19.749 6.105 -7.812 1.00 51.94 522 ALA A C 1
ATOM 4148 O O . ALA A 1 522 ? 20.160 5.177 -8.503 1.00 51.94 522 ALA A O 1
ATOM 4149 N N . ILE A 1 523 ? 19.134 7.184 -8.309 1.00 45.31 523 ILE A N 1
ATOM 4150 C CA . ILE A 1 523 ? 18.902 7.384 -9.749 1.00 45.31 523 ILE A CA 1
ATOM 4151 C C . ILE A 1 523 ? 20.237 7.183 -10.494 1.00 45.31 523 ILE A C 1
ATOM 4153 O O . ILE A 1 523 ? 21.145 8.005 -10.317 1.00 45.31 523 ILE A O 1
ATOM 4157 N N . PRO A 1 524 ? 20.401 6.105 -11.286 1.00 38.91 524 PRO A N 1
ATOM 4158 C CA . PRO A 1 524 ? 21.589 5.930 -12.102 1.00 38.91 524 PRO A CA 1
ATOM 4159 C C . PRO A 1 524 ? 21.547 6.949 -13.243 1.00 38.91 524 PRO A C 1
ATOM 4161 O O . PRO A 1 524 ? 20.499 7.166 -13.852 1.00 38.91 524 PRO A O 1
ATOM 4164 N N . VAL A 1 525 ? 22.687 7.559 -13.567 1.00 34.69 525 VAL A N 1
ATOM 4165 C CA . VAL A 1 525 ? 22.830 8.265 -14.848 1.00 34.69 525 VAL A CA 1
ATOM 4166 C C . VAL A 1 525 ? 22.906 7.185 -15.939 1.00 34.69 525 VAL A C 1
ATOM 4168 O O . VAL A 1 525 ? 23.650 6.220 -15.751 1.00 34.69 525 VAL A O 1
ATOM 4171 N N . PRO A 1 526 ? 22.122 7.276 -17.029 1.00 27.23 526 PRO A N 1
ATOM 4172 C CA . PRO A 1 526 ? 22.016 6.203 -18.014 1.00 27.23 526 PRO A CA 1
ATOM 4173 C C . PRO A 1 526 ? 23.373 5.872 -18.648 1.00 27.23 526 PRO A C 1
ATOM 4175 O O . PRO A 1 526 ? 24.043 6.747 -19.190 1.00 27.23 526 PRO A O 1
ATOM 4178 N N . ALA A 1 527 ? 23.748 4.592 -18.608 1.00 31.34 527 ALA A N 1
ATOM 4179 C CA . ALA A 1 527 ? 24.840 4.048 -19.406 1.00 31.34 527 ALA A CA 1
ATOM 4180 C C . ALA A 1 527 ? 24.393 3.959 -20.877 1.00 31.34 527 ALA A C 1
ATOM 4182 O O . ALA A 1 527 ? 23.354 3.360 -21.174 1.00 31.34 527 ALA A O 1
ATOM 4183 N N . VAL A 1 528 ? 25.158 4.561 -21.789 1.00 31.47 528 VAL A N 1
ATOM 4184 C CA . VAL A 1 528 ? 24.970 4.419 -23.241 1.00 31.47 528 VAL A CA 1
ATOM 4185 C C . VAL A 1 528 ? 25.793 3.217 -23.719 1.00 31.47 528 VAL A C 1
ATOM 4187 O O . VAL A 1 528 ? 26.942 3.054 -23.317 1.00 31.47 528 VAL A O 1
ATOM 4190 N N . GLU A 1 529 ? 25.206 2.351 -24.550 1.00 28.30 529 GLU A N 1
ATOM 4191 C CA . GLU A 1 529 ? 25.911 1.223 -25.172 1.00 28.30 529 GLU A CA 1
ATOM 4192 C C . GLU A 1 529 ? 26.657 1.638 -26.457 1.00 28.30 529 GLU A C 1
ATOM 4194 O O . GLU A 1 529 ? 26.152 2.421 -27.255 1.00 28.30 529 GLU A O 1
ATOM 4199 N N . ASP A 1 530 ? 27.851 1.054 -26.622 1.00 35.22 530 ASP A N 1
ATOM 4200 C CA . ASP A 1 530 ? 28.739 0.958 -27.799 1.00 35.22 530 ASP A CA 1
ATOM 4201 C C . ASP A 1 530 ? 28.928 2.215 -28.703 1.00 35.22 530 ASP A C 1
ATOM 4203 O O . ASP A 1 530 ? 28.113 2.493 -29.591 1.00 35.22 530 ASP A O 1
ATOM 4207 N N . PRO A 1 531 ? 30.077 2.926 -28.597 1.00 34.25 531 PRO A N 1
ATOM 4208 C CA . PRO A 1 531 ? 30.403 4.108 -29.408 1.00 34.25 531 PRO A CA 1
ATOM 4209 C C . PRO A 1 531 ? 30.571 3.850 -30.913 1.00 34.25 531 PRO A C 1
ATOM 4211 O O . PRO A 1 531 ? 30.746 4.800 -31.675 1.00 34.25 531 PRO A O 1
ATOM 4214 N N . ALA A 1 532 ? 30.582 2.594 -31.369 1.00 38.47 532 ALA A N 1
ATOM 4215 C CA . ALA A 1 532 ? 30.826 2.290 -32.777 1.00 38.47 532 ALA A CA 1
ATOM 4216 C C . ALA A 1 532 ? 29.572 2.377 -33.670 1.00 38.47 532 ALA A C 1
ATOM 4218 O O . ALA A 1 532 ? 29.725 2.369 -34.894 1.00 38.47 532 ALA A O 1
ATOM 4219 N N . GLN A 1 533 ? 28.352 2.425 -33.110 1.00 38.03 533 GLN A N 1
ATOM 4220 C CA . GLN A 1 533 ? 27.120 2.272 -33.911 1.00 38.03 533 GLN A CA 1
ATOM 4221 C C . GLN A 1 533 ? 25.953 3.224 -33.589 1.00 38.03 533 GLN A C 1
ATOM 4223 O O . GLN A 1 533 ? 24.948 3.181 -34.298 1.00 38.03 533 GLN A O 1
ATOM 4228 N N . ALA A 1 534 ? 26.052 4.120 -32.605 1.00 30.09 534 ALA A N 1
ATOM 4229 C CA . ALA A 1 534 ? 24.971 5.069 -32.320 1.00 30.09 534 ALA A CA 1
ATOM 4230 C C . ALA A 1 534 ? 25.128 6.389 -33.114 1.00 30.09 534 ALA A C 1
ATOM 4232 O O . ALA A 1 534 ? 26.205 6.992 -33.086 1.00 30.09 534 ALA A O 1
ATOM 4233 N N . PRO A 1 535 ? 24.079 6.893 -33.800 1.00 30.34 535 PRO A N 1
ATOM 4234 C CA . PRO A 1 535 ? 24.072 8.259 -34.314 1.00 30.34 535 PRO A CA 1
ATOM 4235 C C . PRO A 1 535 ? 24.168 9.230 -33.137 1.00 30.34 535 PRO A C 1
ATOM 4237 O O . PRO A 1 535 ? 23.430 9.085 -32.166 1.00 30.34 535 PRO A O 1
ATOM 4240 N N . VAL A 1 536 ? 25.059 10.220 -33.237 1.00 33.16 536 VAL A N 1
ATOM 4241 C CA . VAL A 1 536 ? 25.230 11.283 -32.236 1.00 33.16 536 VAL A CA 1
ATOM 4242 C C . VAL A 1 536 ? 23.874 11.958 -31.992 1.00 33.16 536 VAL A C 1
ATOM 4244 O O . VAL A 1 536 ? 23.368 12.622 -32.902 1.00 33.16 536 VAL A O 1
ATOM 4247 N N . PRO A 1 537 ? 23.257 11.818 -30.805 1.00 29.89 537 PRO A N 1
ATOM 4248 C CA . PRO A 1 537 ? 22.050 12.561 -30.498 1.00 29.89 537 PRO A CA 1
ATOM 4249 C C . PRO A 1 537 ? 22.453 14.017 -30.264 1.00 29.89 537 PRO A C 1
ATOM 4251 O O . PRO A 1 537 ? 23.313 14.307 -29.432 1.00 29.89 537 PRO A O 1
ATOM 4254 N N . GLN A 1 538 ? 21.831 14.941 -30.994 1.00 31.97 538 GLN A N 1
ATOM 4255 C CA . GLN A 1 538 ? 21.883 16.367 -30.679 1.00 31.97 538 GLN A CA 1
ATOM 4256 C C . GLN A 1 538 ? 21.055 16.611 -29.411 1.00 31.97 538 GLN A C 1
ATOM 4258 O O . GLN A 1 538 ? 19.895 17.004 -29.484 1.00 31.97 538 GLN A O 1
ATOM 4263 N N . PHE A 1 539 ? 21.633 16.334 -28.244 1.00 30.42 539 PHE A N 1
ATOM 4264 C CA . PHE A 1 539 ? 21.136 16.912 -27.001 1.00 30.42 539 PHE A CA 1
ATOM 4265 C C . PHE A 1 539 ? 21.443 18.411 -27.029 1.00 30.42 539 PHE A C 1
ATOM 4267 O O . PHE A 1 539 ? 22.560 18.813 -27.355 1.00 30.42 539 PHE A O 1
ATOM 4274 N N . GLU A 1 540 ? 20.428 19.229 -26.757 1.00 33.91 540 GLU A N 1
ATOM 4275 C CA . GLU A 1 540 ? 20.522 20.686 -26.749 1.00 33.91 540 GLU A CA 1
ATOM 4276 C C . GLU A 1 540 ? 21.704 21.135 -25.872 1.00 33.91 540 GLU A C 1
ATOM 4278 O O . GLU A 1 540 ? 21.748 20.870 -24.671 1.00 33.91 540 GLU A O 1
ATOM 4283 N N . GLU A 1 541 ? 22.667 21.840 -26.477 1.00 36.03 541 GLU A N 1
ATOM 4284 C CA . GLU A 1 541 ? 23.914 22.333 -25.862 1.00 36.03 541 GLU A CA 1
ATOM 4285 C C . GLU A 1 541 ? 23.697 23.191 -24.591 1.00 36.03 541 GLU A C 1
ATOM 4287 O O . GLU A 1 541 ? 24.648 23.500 -23.872 1.00 36.03 541 GLU A O 1
ATOM 4292 N N . GLN A 1 542 ? 22.450 23.564 -24.285 1.00 32.25 542 GLN A N 1
ATOM 4293 C CA . GLN A 1 542 ? 22.082 24.470 -23.200 1.00 32.25 542 GLN A CA 1
ATOM 4294 C C . GLN A 1 542 ? 22.064 23.816 -21.807 1.00 32.25 542 GLN A C 1
ATOM 4296 O O . GLN A 1 542 ? 22.457 24.480 -20.848 1.00 32.25 542 GLN A O 1
ATOM 4301 N N . GLU A 1 543 ? 21.699 22.536 -21.652 1.00 31.58 543 GLU A N 1
ATOM 4302 C CA . GLU A 1 543 ? 21.644 21.903 -20.315 1.00 31.58 543 GLU A CA 1
ATOM 4303 C C . GLU A 1 543 ? 23.025 21.446 -19.811 1.00 31.58 543 GLU A C 1
ATOM 4305 O O . GLU A 1 543 ? 23.341 21.591 -18.625 1.00 31.58 543 GLU A O 1
ATOM 4310 N N . ALA A 1 544 ? 23.912 21.007 -20.712 1.00 34.06 544 ALA A N 1
ATOM 4311 C CA . ALA A 1 544 ? 25.303 20.703 -20.371 1.00 34.06 544 ALA A CA 1
ATOM 4312 C C . ALA A 1 544 ? 26.088 21.976 -19.997 1.00 34.06 544 ALA A C 1
ATOM 4314 O O . ALA A 1 544 ? 26.864 21.959 -19.041 1.00 34.06 544 ALA A O 1
ATOM 4315 N N . GLN A 1 545 ? 25.833 23.106 -20.672 1.00 32.44 545 GLN A N 1
ATOM 4316 C CA . GLN A 1 545 ? 26.421 24.402 -20.309 1.00 32.44 545 GLN A CA 1
ATOM 4317 C C . GLN A 1 545 ? 25.852 24.968 -18.998 1.00 32.44 545 GLN A C 1
ATOM 4319 O O . GLN A 1 545 ? 26.599 25.586 -18.237 1.00 32.44 545 GLN A O 1
ATOM 4324 N N . ALA A 1 546 ? 24.575 24.717 -18.682 1.00 31.38 546 ALA A N 1
ATOM 4325 C CA . ALA A 1 546 ? 23.966 25.172 -17.432 1.00 31.38 546 ALA A CA 1
ATOM 4326 C C . ALA A 1 546 ? 24.621 24.527 -16.195 1.00 31.38 546 ALA A C 1
ATOM 4328 O O . ALA A 1 546 ? 24.928 25.238 -15.237 1.00 31.38 546 ALA A O 1
ATOM 4329 N N . SER A 1 547 ? 24.945 23.227 -16.249 1.00 34.25 547 SER A N 1
ATOM 4330 C CA . SER A 1 547 ? 25.618 22.505 -15.149 1.00 34.25 547 SER A CA 1
ATOM 4331 C C . SER A 1 547 ? 27.086 22.906 -14.916 1.00 34.25 547 SER A C 1
ATOM 4333 O O . SER A 1 547 ? 27.629 22.678 -13.837 1.00 34.25 547 SER A O 1
ATOM 4335 N N . VAL A 1 548 ? 27.720 23.555 -15.899 1.00 39.22 548 VAL A N 1
ATOM 4336 C CA . VAL A 1 548 ? 29.089 24.097 -15.801 1.00 39.22 548 VAL A CA 1
ATOM 4337 C C . VAL A 1 548 ? 29.090 25.546 -15.284 1.00 39.22 548 VAL A C 1
ATOM 4339 O O . VAL A 1 548 ? 30.125 26.054 -14.855 1.00 39.22 548 VAL A O 1
ATOM 4342 N N . SER A 1 549 ? 27.937 26.226 -15.285 1.00 33.94 549 SER A N 1
ATOM 4343 C CA . SER A 1 549 ? 27.864 27.676 -15.048 1.00 33.94 549 SER A CA 1
ATOM 4344 C C . SER A 1 549 ? 27.521 28.108 -13.618 1.00 33.94 549 SER A C 1
ATOM 4346 O O . SER A 1 549 ? 27.589 29.303 -13.318 1.00 33.94 549 SER A O 1
ATOM 4348 N N . ASP A 1 550 ? 27.237 27.181 -12.699 1.00 31.89 550 ASP A N 1
ATOM 4349 C CA . ASP A 1 550 ? 26.937 27.544 -11.312 1.00 31.89 550 ASP A CA 1
ATOM 4350 C C . ASP A 1 550 ? 28.229 27.647 -10.475 1.00 31.89 550 ASP A C 1
ATOM 4352 O O . ASP A 1 550 ? 28.690 26.702 -9.844 1.00 31.89 550 ASP A O 1
ATOM 4356 N N . ARG A 1 551 ? 28.879 28.818 -10.536 1.00 36.66 551 ARG A N 1
ATOM 4357 C CA . ARG A 1 551 ? 29.886 29.313 -9.565 1.00 36.66 551 ARG A CA 1
ATOM 4358 C C . ARG A 1 551 ? 30.960 28.301 -9.101 1.00 36.66 551 ARG A C 1
ATOM 4360 O O . ARG A 1 551 ? 31.267 28.213 -7.916 1.00 36.66 551 ARG A O 1
ATOM 4367 N N . GLY A 1 552 ? 31.636 27.622 -10.030 1.00 40.00 552 GLY A N 1
ATOM 4368 C CA . GLY A 1 552 ? 32.730 26.664 -9.760 1.00 40.00 552 GLY A CA 1
ATOM 4369 C C . GLY A 1 552 ? 34.058 27.237 -9.220 1.00 40.00 552 GLY A C 1
ATOM 4370 O O . GLY A 1 552 ? 35.101 26.605 -9.381 1.00 40.00 552 GLY A O 1
ATOM 4371 N N . GLY A 1 553 ? 34.058 28.427 -8.610 1.00 49.94 553 GLY A N 1
ATOM 4372 C CA . GLY A 1 553 ? 35.259 29.037 -8.026 1.00 49.94 553 GLY A CA 1
ATOM 4373 C C . GLY A 1 553 ? 35.642 28.428 -6.677 1.00 49.94 553 GLY A C 1
ATOM 4374 O O . GLY A 1 553 ? 36.811 28.112 -6.463 1.00 49.94 553 GLY A O 1
ATOM 4375 N N . ASP A 1 554 ? 34.663 28.208 -5.798 1.00 64.19 554 ASP A N 1
ATOM 4376 C CA . ASP A 1 554 ? 34.921 27.767 -4.422 1.00 64.19 554 ASP A CA 1
ATOM 4377 C C . ASP A 1 554 ? 35.282 26.272 -4.368 1.00 64.19 554 ASP A C 1
ATOM 4379 O O . ASP A 1 554 ? 36.318 25.918 -3.818 1.00 64.19 554 ASP A O 1
ATOM 4383 N N . TYR A 1 555 ? 34.546 25.397 -5.066 1.00 75.06 555 TYR A N 1
ATOM 4384 C CA . TYR A 1 555 ? 34.788 23.944 -5.048 1.00 75.06 555 TYR A CA 1
ATOM 4385 C C . TYR A 1 555 ? 36.174 23.525 -5.571 1.00 75.06 555 TYR A C 1
ATOM 4387 O O . TYR A 1 555 ? 36.886 22.769 -4.911 1.00 75.06 555 TYR A O 1
ATOM 4395 N N . LEU A 1 556 ? 36.585 23.998 -6.755 1.00 79.56 556 LEU A N 1
ATOM 4396 C CA . LEU A 1 556 ? 37.893 23.636 -7.322 1.00 79.56 556 LEU A CA 1
ATOM 4397 C C . LEU A 1 556 ? 39.041 24.221 -6.492 1.00 79.56 556 LEU A C 1
ATOM 4399 O O . LEU A 1 556 ? 40.084 23.580 -6.334 1.00 79.56 556 LEU A O 1
ATOM 4403 N N . THR A 1 557 ? 38.837 25.413 -5.926 1.00 79.62 557 THR A N 1
ATOM 4404 C CA . THR A 1 557 ? 39.786 26.037 -4.999 1.00 79.62 557 THR A CA 1
ATOM 4405 C C . THR A 1 557 ? 39.897 25.231 -3.707 1.00 79.62 557 THR A C 1
ATOM 4407 O O . THR A 1 557 ? 41.011 24.991 -3.240 1.00 79.62 557 THR A O 1
ATOM 4410 N N . ASP A 1 558 ? 38.783 24.733 -3.172 1.00 78.06 558 ASP A N 1
ATOM 4411 C CA . ASP A 1 558 ? 38.751 23.866 -1.995 1.00 78.06 558 ASP A CA 1
ATOM 4412 C C . ASP A 1 558 ? 39.451 22.532 -2.261 1.00 78.06 558 ASP A C 1
ATOM 4414 O O . ASP A 1 558 ? 40.315 22.130 -1.481 1.00 78.06 558 ASP A O 1
ATOM 4418 N N . MET A 1 559 ? 39.180 21.875 -3.395 1.00 81.69 559 MET A N 1
ATOM 4419 C CA . MET A 1 559 ? 39.864 20.629 -3.769 1.00 81.69 559 MET A CA 1
ATOM 4420 C C . MET A 1 559 ? 41.373 20.833 -3.918 1.00 81.69 559 MET A C 1
ATOM 4422 O O . MET A 1 559 ? 42.169 20.017 -3.446 1.00 81.69 559 MET A O 1
ATOM 4426 N N . LEU A 1 560 ? 41.784 21.953 -4.516 1.00 84.12 560 LEU A N 1
ATOM 4427 C CA . LEU A 1 560 ? 43.189 22.324 -4.624 1.00 84.12 560 LEU A CA 1
ATOM 4428 C C . LEU A 1 560 ? 43.820 22.572 -3.246 1.00 84.12 560 LEU A C 1
ATOM 4430 O O . LEU A 1 560 ? 44.941 22.128 -2.999 1.00 84.12 560 LEU A O 1
ATOM 4434 N N . ASN A 1 561 ? 43.120 23.265 -2.346 1.00 81.25 561 ASN A N 1
ATOM 4435 C CA . ASN A 1 561 ? 43.593 23.541 -0.990 1.00 81.25 561 ASN A CA 1
ATOM 4436 C C . ASN A 1 561 ? 43.729 22.258 -0.164 1.00 81.25 561 ASN A C 1
ATOM 4438 O O . ASN A 1 561 ? 44.730 22.089 0.530 1.00 81.25 561 ASN A O 1
ATOM 4442 N N . LEU A 1 562 ? 42.791 21.321 -0.295 1.00 82.19 562 LEU A N 1
ATOM 4443 C CA . LEU A 1 562 ? 42.867 20.012 0.354 1.00 82.19 562 LEU A CA 1
ATOM 4444 C C . LEU A 1 562 ? 44.023 19.178 -0.192 1.00 82.19 562 LEU A C 1
ATOM 4446 O O . LEU A 1 562 ? 44.749 18.556 0.582 1.00 82.19 562 LEU A O 1
ATOM 4450 N N . LEU A 1 563 ? 44.253 19.203 -1.508 1.00 82.50 563 LEU A N 1
ATOM 4451 C CA . LEU A 1 563 ? 45.383 18.502 -2.114 1.00 82.50 563 LEU A CA 1
ATOM 4452 C C . LEU A 1 563 ? 46.726 19.115 -1.674 1.00 82.50 563 LEU A C 1
ATOM 4454 O O . LEU A 1 563 ? 47.671 18.375 -1.391 1.00 82.50 563 LEU A O 1
ATOM 4458 N N . LYS A 1 564 ? 46.797 20.448 -1.521 1.00 81.69 564 LYS A N 1
ATOM 4459 C CA . LYS A 1 564 ? 47.947 21.155 -0.921 1.00 81.69 564 LYS A CA 1
ATOM 4460 C C . LYS A 1 564 ? 48.152 20.776 0.545 1.00 81.69 564 LYS A C 1
ATOM 4462 O O . LYS A 1 564 ? 49.286 20.546 0.951 1.00 81.69 564 LYS A O 1
ATOM 4467 N N . GLN A 1 565 ? 47.075 20.693 1.327 1.00 78.31 565 GLN A N 1
ATOM 4468 C CA . GLN A 1 565 ? 47.126 20.336 2.745 1.00 78.31 565 GLN A CA 1
ATOM 4469 C C . GLN A 1 565 ? 47.553 18.875 2.951 1.00 78.31 565 GLN A C 1
ATOM 4471 O O . GLN A 1 565 ? 48.350 18.593 3.844 1.00 78.31 565 GLN A O 1
ATOM 4476 N N . GLN A 1 566 ? 47.074 17.951 2.111 1.00 76.62 566 GLN A N 1
ATOM 4477 C CA . GLN A 1 566 ? 47.527 16.560 2.108 1.00 76.62 566 GLN A CA 1
ATOM 4478 C C . GLN A 1 566 ? 48.977 16.447 1.604 1.00 76.62 566 GLN A C 1
ATOM 4480 O O . GLN A 1 566 ? 49.725 15.582 2.065 1.00 76.62 566 GLN A O 1
ATOM 4485 N N . GLY A 1 567 ? 49.395 17.311 0.673 1.00 71.69 567 GLY A N 1
ATOM 4486 C CA . GLY A 1 567 ? 50.755 17.374 0.124 1.00 71.69 567 GLY A CA 1
ATOM 4487 C C . GLY A 1 567 ? 51.093 16.239 -0.849 1.00 71.69 567 GLY A C 1
ATOM 4488 O O . GLY A 1 567 ? 52.261 15.895 -1.009 1.00 71.69 567 GLY A O 1
ATOM 4489 N N . GLY A 1 568 ? 50.088 15.582 -1.434 1.00 80.94 568 GLY A N 1
ATOM 4490 C CA . GLY A 1 568 ? 50.288 14.477 -2.373 1.00 80.94 568 GLY A CA 1
ATOM 4491 C C . GLY A 1 568 ? 49.120 13.499 -2.442 1.00 80.94 568 GLY A C 1
ATOM 4492 O O . GLY A 1 568 ? 48.165 13.622 -1.681 1.00 80.94 568 GLY A O 1
ATOM 4493 N N . VAL A 1 569 ? 49.211 12.499 -3.316 1.00 78.12 569 VAL A N 1
ATOM 4494 C CA . VAL A 1 569 ? 48.184 11.457 -3.496 1.00 78.12 569 VAL A CA 1
ATOM 4495 C C . VAL A 1 569 ? 48.649 10.153 -2.848 1.00 78.12 569 VAL A C 1
ATOM 4497 O O . VAL A 1 569 ? 49.810 9.764 -2.996 1.00 78.12 569 VAL A O 1
ATOM 4500 N N . LEU A 1 570 ? 47.762 9.488 -2.101 1.00 69.50 570 LEU A N 1
ATOM 4501 C CA . LEU A 1 570 ? 48.050 8.188 -1.502 1.00 69.50 570 LEU A CA 1
ATOM 4502 C C . LEU A 1 570 ? 47.760 7.051 -2.474 1.00 69.50 570 LEU A C 1
ATOM 4504 O O . LEU A 1 570 ? 46.743 7.035 -3.162 1.00 69.50 570 LEU A O 1
ATOM 4508 N N . PHE A 1 571 ? 48.628 6.054 -2.441 1.00 64.31 571 PHE A N 1
ATOM 4509 C CA . PHE A 1 571 ? 48.467 4.790 -3.132 1.00 64.31 571 PHE A CA 1
ATOM 4510 C C . PHE A 1 571 ? 48.260 3.665 -2.113 1.00 64.31 571 PHE A C 1
ATOM 4512 O O . PHE A 1 571 ? 48.606 3.815 -0.928 1.00 64.31 571 PHE A O 1
ATOM 4519 N N . PRO A 1 572 ? 47.683 2.529 -2.533 1.00 50.34 572 PRO A N 1
ATOM 4520 C CA . PRO A 1 572 ? 47.482 1.401 -1.639 1.00 50.34 572 PRO A CA 1
ATOM 4521 C C . PRO A 1 572 ? 48.834 0.883 -1.110 1.00 50.34 572 PRO A C 1
ATOM 4523 O O . PRO A 1 572 ? 49.881 1.061 -1.733 1.00 50.34 572 PRO A O 1
ATOM 4526 N N . GLY A 1 573 ? 48.841 0.312 0.098 1.00 50.47 573 GLY A N 1
ATOM 4527 C CA . GLY A 1 573 ? 50.081 -0.043 0.807 1.00 50.47 573 GLY A CA 1
ATOM 4528 C C . GLY A 1 573 ? 50.777 1.127 1.524 1.00 50.47 573 GLY A C 1
ATOM 4529 O O . GLY A 1 573 ? 51.871 0.954 2.055 1.00 50.47 573 GLY A O 1
ATOM 4530 N N . GLY A 1 574 ? 50.156 2.315 1.571 1.00 56.50 574 GLY A N 1
ATOM 4531 C CA . GLY A 1 574 ? 50.636 3.464 2.354 1.00 56.50 574 GLY A CA 1
ATOM 4532 C C . GLY A 1 574 ? 51.719 4.306 1.672 1.00 56.50 574 GLY A C 1
ATOM 4533 O O . GLY A 1 574 ? 52.271 5.212 2.295 1.00 56.50 574 GLY A O 1
ATOM 4534 N N . LYS A 1 575 ? 52.014 4.033 0.397 1.00 62.84 575 LYS A N 1
ATOM 4535 C CA . LYS A 1 575 ? 52.952 4.815 -0.418 1.00 62.84 575 LYS A CA 1
ATOM 4536 C C . LYS A 1 575 ? 52.305 6.137 -0.831 1.00 62.84 575 LYS A C 1
ATOM 4538 O O . LYS A 1 575 ? 51.145 6.166 -1.229 1.00 62.84 575 LYS A O 1
ATOM 4543 N N . LYS A 1 576 ? 53.046 7.241 -0.742 1.00 77.19 576 LYS A N 1
ATOM 4544 C CA . LYS A 1 576 ? 52.562 8.588 -1.076 1.00 77.19 576 LYS A CA 1
ATOM 4545 C C . LYS A 1 576 ? 53.377 9.157 -2.231 1.00 77.19 576 LYS A C 1
ATOM 4547 O O . LYS A 1 576 ? 54.602 9.164 -2.161 1.00 77.19 576 LYS A O 1
ATOM 4552 N N . MET A 1 577 ? 52.699 9.663 -3.258 1.00 81.38 577 MET A N 1
ATOM 4553 C CA . MET A 1 577 ? 53.324 10.498 -4.282 1.00 81.38 577 MET A CA 1
ATOM 4554 C C . MET A 1 577 ? 53.235 11.954 -3.839 1.00 81.38 577 MET A C 1
ATOM 4556 O O . MET A 1 577 ? 52.141 12.520 -3.788 1.00 81.38 577 MET A O 1
ATOM 4560 N N . GLU A 1 578 ? 54.374 12.544 -3.489 1.00 83.50 578 GLU A N 1
ATOM 4561 C CA . GLU A 1 578 ? 54.447 13.950 -3.096 1.00 83.50 578 GLU A CA 1
ATOM 4562 C C . GLU A 1 578 ? 54.311 14.861 -4.316 1.00 83.50 578 GLU A C 1
ATOM 4564 O O . GLU A 1 578 ? 54.915 14.616 -5.362 1.00 83.50 578 GLU A O 1
ATOM 4569 N N . LEU A 1 579 ? 53.489 15.901 -4.169 1.00 87.44 579 LEU A N 1
ATOM 4570 C CA . LEU A 1 579 ? 53.265 16.911 -5.197 1.00 87.44 579 LEU A CA 1
ATOM 4571 C C . LEU A 1 579 ? 53.884 18.233 -4.734 1.00 87.44 579 LEU A C 1
ATOM 4573 O O . LEU A 1 579 ? 53.413 18.853 -3.781 1.00 87.44 579 LEU A O 1
ATOM 4577 N N . GLU A 1 580 ? 54.936 18.662 -5.423 1.00 86.94 580 GLU A N 1
ATOM 4578 C CA . GLU A 1 580 ? 55.605 19.950 -5.257 1.00 86.94 580 GLU A CA 1
ATOM 4579 C C . GLU A 1 580 ? 55.001 20.985 -6.224 1.00 86.94 580 GLU A C 1
ATOM 4581 O O . GLU A 1 580 ? 54.440 20.640 -7.264 1.00 86.94 580 GLU A O 1
ATOM 4586 N N . ASN A 1 581 ? 55.109 22.275 -5.892 1.00 86.56 581 ASN A N 1
ATOM 4587 C CA . ASN A 1 581 ? 54.719 23.385 -6.778 1.00 86.56 581 ASN A CA 1
ATOM 4588 C C . ASN A 1 581 ? 53.265 23.335 -7.303 1.00 86.56 581 ASN A C 1
ATOM 4590 O O . ASN A 1 581 ? 52.973 23.837 -8.388 1.00 86.56 581 ASN A O 1
ATOM 4594 N N . LEU A 1 582 ? 52.344 22.766 -6.514 1.00 89.38 582 LEU A N 1
ATOM 4595 C CA . LEU A 1 582 ? 50.937 22.601 -6.880 1.00 89.38 582 LEU A CA 1
ATOM 4596 C C . LEU A 1 582 ? 50.228 23.958 -7.061 1.00 89.38 582 LEU A C 1
ATOM 4598 O O . LEU A 1 582 ? 50.060 24.728 -6.106 1.00 89.38 582 LEU A O 1
ATOM 4602 N N . ARG A 1 583 ? 49.767 24.234 -8.283 1.00 88.12 583 ARG A N 1
ATOM 4603 C CA . ARG A 1 583 ? 49.127 25.499 -8.676 1.00 88.12 583 ARG A CA 1
ATOM 4604 C C . ARG A 1 583 ? 47.862 25.261 -9.513 1.00 88.12 583 ARG A C 1
ATOM 4606 O O . ARG A 1 583 ? 47.775 24.233 -10.186 1.00 88.12 583 ARG A O 1
ATOM 4613 N N . PRO A 1 584 ? 46.874 26.176 -9.459 1.00 89.06 584 PRO A N 1
ATOM 4614 C CA . PRO A 1 584 ? 45.681 26.057 -10.288 1.00 89.06 584 PRO A CA 1
ATOM 4615 C C . PRO A 1 584 ? 46.064 26.144 -11.767 1.00 89.06 584 PRO A C 1
ATOM 4617 O O . PRO A 1 584 ? 46.941 26.923 -12.145 1.00 89.06 584 PRO A O 1
ATOM 4620 N N . LEU A 1 585 ? 45.387 25.354 -12.590 1.00 87.19 585 LEU A N 1
ATOM 4621 C CA . LEU A 1 585 ? 45.503 25.347 -14.041 1.00 87.19 585 LEU A CA 1
ATOM 4622 C C . LEU A 1 585 ? 44.090 25.456 -14.615 1.00 87.19 585 LEU A C 1
ATOM 4624 O O . LEU A 1 585 ? 43.157 24.890 -14.060 1.00 87.19 585 LEU A O 1
ATOM 4628 N N . ASN A 1 586 ? 43.924 26.190 -15.708 1.00 84.06 586 ASN A N 1
ATOM 4629 C CA . ASN A 1 586 ? 42.651 26.250 -16.415 1.00 84.06 586 ASN A CA 1
ATOM 4630 C C . ASN A 1 586 ? 42.901 25.934 -17.888 1.00 84.06 586 ASN A C 1
ATOM 4632 O O . ASN A 1 586 ? 43.117 26.837 -18.698 1.00 84.06 586 ASN A O 1
ATOM 4636 N N . LEU A 1 587 ? 42.980 24.641 -18.202 1.00 82.81 587 LEU A N 1
ATOM 4637 C CA . LEU A 1 587 ? 43.263 24.166 -19.550 1.00 82.81 587 LEU A CA 1
ATOM 4638 C C . LEU A 1 587 ? 42.362 22.976 -19.889 1.00 82.81 587 LEU A C 1
ATOM 4640 O O . LEU A 1 587 ? 42.697 21.825 -19.605 1.00 82.81 587 LEU A O 1
ATOM 4644 N N . GLY A 1 588 ? 41.207 23.266 -20.492 1.00 83.25 588 GLY A N 1
ATOM 4645 C CA . GLY A 1 588 ? 40.176 22.261 -20.757 1.00 83.25 588 GLY A CA 1
ATOM 4646 C C . GLY A 1 588 ? 39.704 21.622 -19.450 1.00 83.25 588 GLY A C 1
ATOM 4647 O O . GLY A 1 588 ? 39.335 22.324 -18.516 1.00 83.25 588 GLY A O 1
ATOM 4648 N N . TYR A 1 589 ? 39.790 20.295 -19.361 1.00 87.94 589 TYR A N 1
ATOM 4649 C CA . TYR A 1 589 ? 39.483 19.535 -18.143 1.00 87.94 589 TYR A CA 1
ATOM 4650 C C . TYR A 1 589 ? 40.676 19.379 -17.181 1.00 87.94 589 TYR A C 1
ATOM 4652 O O . TYR A 1 589 ? 40.613 18.573 -16.251 1.00 87.94 589 TYR A O 1
ATOM 4660 N N . LEU A 1 590 ? 41.785 20.098 -17.383 1.00 90.06 590 LEU A N 1
ATOM 4661 C CA . LEU A 1 590 ? 42.916 20.117 -16.451 1.00 90.06 590 LEU A CA 1
ATOM 4662 C C . LEU A 1 590 ? 42.790 21.313 -15.503 1.00 90.06 590 LEU A C 1
ATOM 4664 O O . LEU A 1 590 ? 42.803 22.464 -15.939 1.00 90.06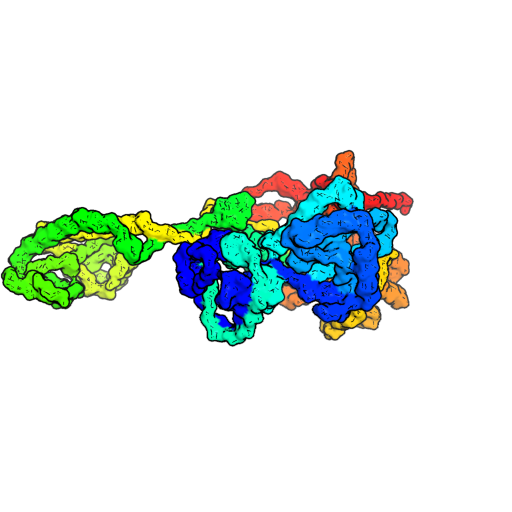 590 LEU A O 1
ATOM 4668 N N . HIS A 1 591 ? 42.699 21.012 -14.209 1.00 92.31 591 HIS A N 1
ATOM 4669 C CA . HIS A 1 591 ? 42.323 21.954 -13.151 1.00 92.31 591 HIS A CA 1
ATOM 4670 C C . HIS A 1 591 ? 43.499 22.354 -12.244 1.00 92.31 591 HIS A C 1
ATOM 4672 O O . HIS A 1 591 ? 43.467 23.385 -11.571 1.00 92.31 591 HIS A O 1
ATOM 4678 N N . ALA A 1 592 ? 44.557 21.542 -12.197 1.00 91.44 592 ALA A N 1
ATOM 4679 C CA . ALA A 1 592 ? 45.784 21.880 -11.485 1.00 91.44 592 ALA A CA 1
ATOM 4680 C C . ALA A 1 592 ? 47.013 21.267 -12.155 1.00 91.44 592 ALA A C 1
ATOM 4682 O O . ALA A 1 592 ? 46.917 20.262 -12.861 1.00 91.44 592 ALA A O 1
ATOM 4683 N N . GLU A 1 593 ? 48.177 21.851 -11.890 1.00 93.31 593 GLU A N 1
ATOM 4684 C CA . GLU A 1 593 ? 49.465 21.253 -12.224 1.00 93.31 593 GLU A CA 1
ATOM 4685 C C . GLU A 1 593 ? 50.413 21.252 -11.030 1.00 93.31 593 GLU A C 1
ATOM 4687 O O . GLU A 1 593 ? 50.342 22.117 -10.156 1.00 93.31 593 GLU A O 1
ATOM 4692 N N . ALA A 1 594 ? 51.298 20.264 -11.006 1.00 92.94 594 ALA A N 1
ATOM 4693 C CA . ALA A 1 594 ? 52.302 20.059 -9.976 1.00 92.94 594 ALA A CA 1
ATOM 4694 C C . ALA A 1 594 ? 53.543 19.373 -10.555 1.00 92.94 594 ALA A C 1
ATOM 4696 O O . ALA A 1 594 ? 53.590 18.981 -11.724 1.00 92.94 594 ALA A O 1
ATOM 4697 N N . GLU A 1 595 ? 54.547 19.196 -9.710 1.00 91.19 595 GLU A N 1
ATOM 4698 C CA . GLU A 1 595 ? 55.756 18.440 -9.995 1.00 91.19 595 GLU A CA 1
ATOM 4699 C C . GLU A 1 595 ? 55.875 17.281 -9.002 1.00 91.19 595 GLU A C 1
ATOM 4701 O O . GLU A 1 595 ? 55.620 17.445 -7.814 1.00 91.19 595 GLU A O 1
ATOM 4706 N N . ALA A 1 596 ? 56.264 16.101 -9.476 1.00 87.94 596 ALA A N 1
ATOM 4707 C CA . ALA A 1 596 ? 56.566 14.949 -8.632 1.00 87.94 596 ALA A CA 1
ATOM 4708 C C . ALA A 1 596 ? 58.015 14.513 -8.862 1.00 87.94 596 ALA A C 1
ATOM 4710 O O . ALA A 1 596 ? 58.506 14.528 -9.994 1.00 87.94 596 ALA A O 1
ATOM 4711 N N . ARG A 1 597 ? 58.718 14.111 -7.798 1.00 83.12 597 ARG A N 1
ATOM 4712 C CA . ARG A 1 597 ? 60.072 13.550 -7.908 1.00 83.12 597 ARG A CA 1
ATOM 4713 C C . ARG A 1 597 ? 60.001 12.034 -7.962 1.00 83.12 597 ARG A C 1
ATOM 4715 O O . ARG A 1 597 ? 59.560 11.400 -7.010 1.00 83.12 597 ARG A O 1
ATOM 4722 N N . GLN A 1 598 ? 60.509 11.452 -9.042 1.00 74.25 598 GLN A N 1
ATOM 4723 C CA . GLN A 1 598 ? 60.617 10.003 -9.190 1.00 74.25 598 GLN A CA 1
ATOM 4724 C C . GLN A 1 598 ? 62.008 9.636 -9.707 1.00 74.25 598 GLN A C 1
ATOM 4726 O O . GLN A 1 598 ? 62.465 10.170 -10.717 1.00 74.25 598 GLN A O 1
ATOM 4731 N N . ASN A 1 599 ? 62.709 8.740 -9.003 1.00 68.50 599 ASN A N 1
ATOM 4732 C CA . ASN A 1 599 ? 64.051 8.259 -9.370 1.00 68.50 599 ASN A CA 1
ATOM 4733 C C . ASN A 1 599 ? 65.062 9.386 -9.690 1.00 68.50 599 ASN A C 1
ATOM 4735 O O . ASN A 1 599 ? 65.862 9.276 -10.617 1.00 68.50 599 ASN A O 1
ATOM 4739 N N . GLY A 1 600 ? 65.002 10.501 -8.948 1.00 67.25 600 GLY A N 1
ATOM 4740 C CA . GLY A 1 600 ? 65.880 11.664 -9.138 1.00 67.25 600 GLY A CA 1
ATOM 4741 C C . GLY A 1 600 ? 65.530 12.569 -10.329 1.00 67.25 600 GLY A C 1
ATOM 4742 O O . GLY A 1 600 ? 66.267 13.516 -10.595 1.00 67.25 600 GLY A O 1
ATOM 4743 N N . LYS A 1 601 ? 64.421 12.311 -11.036 1.00 78.62 601 LYS A N 1
ATOM 4744 C CA . LYS A 1 601 ? 63.892 13.153 -12.120 1.00 78.62 601 LYS A CA 1
ATOM 4745 C C . LYS A 1 601 ? 62.623 13.880 -11.675 1.00 78.62 601 LYS A C 1
ATOM 4747 O O . LYS A 1 601 ? 61.791 13.308 -10.971 1.00 78.62 601 LYS A O 1
ATOM 4752 N N . THR A 1 602 ? 62.470 15.123 -12.120 1.00 86.19 602 THR A N 1
ATOM 4753 C CA . THR A 1 602 ? 61.245 15.910 -11.928 1.00 86.19 602 THR A CA 1
ATOM 4754 C C . THR A 1 602 ? 60.260 15.597 -13.049 1.00 86.19 602 THR A C 1
ATOM 4756 O O . THR A 1 602 ? 60.568 15.800 -14.223 1.00 86.19 602 THR A O 1
ATOM 4759 N N . LEU A 1 603 ? 59.081 15.099 -12.687 1.00 89.06 603 LEU A N 1
ATOM 4760 C CA . LEU A 1 603 ? 57.983 14.783 -13.593 1.00 89.06 603 LEU A CA 1
ATOM 4761 C C . LEU A 1 603 ? 56.876 15.826 -13.445 1.00 89.06 603 LEU A C 1
ATOM 4763 O O . LEU A 1 603 ? 56.474 16.160 -12.334 1.00 89.06 603 LEU A O 1
ATOM 4767 N N . ARG A 1 604 ? 56.359 16.325 -14.571 1.00 91.62 604 ARG A N 1
ATOM 4768 C CA . ARG A 1 604 ? 55.209 17.244 -14.579 1.00 91.62 604 ARG A CA 1
ATOM 4769 C C . ARG A 1 604 ? 53.908 16.464 -14.433 1.00 91.62 604 ARG A C 1
ATOM 4771 O O . ARG A 1 604 ? 53.660 15.548 -15.217 1.00 91.62 604 ARG A O 1
ATOM 4778 N N . VAL A 1 605 ? 53.076 16.876 -13.487 1.00 92.56 605 VAL A N 1
ATOM 4779 C CA . VAL A 1 605 ? 51.793 16.257 -13.144 1.00 92.56 605 VAL A CA 1
ATOM 4780 C C . VAL A 1 605 ? 50.660 17.226 -13.470 1.00 92.56 605 VAL A C 1
ATOM 4782 O O . VAL A 1 605 ? 50.715 18.385 -13.070 1.00 92.56 605 VAL A O 1
ATOM 4785 N N . ALA A 1 606 ? 49.628 16.757 -14.164 1.00 92.81 606 ALA A N 1
ATOM 4786 C CA . ALA A 1 606 ? 48.353 17.455 -14.303 1.00 92.81 606 ALA A CA 1
ATOM 4787 C C . ALA A 1 606 ? 47.272 16.745 -13.478 1.00 92.81 606 ALA A C 1
ATOM 4789 O O . ALA A 1 606 ? 47.275 15.519 -13.366 1.00 92.81 606 ALA A O 1
ATOM 4790 N N . VAL A 1 607 ? 46.335 17.507 -12.916 1.00 92.62 607 VAL A N 1
ATOM 4791 C CA . VAL A 1 607 ? 45.205 16.985 -12.138 1.00 92.62 607 VAL A CA 1
ATOM 4792 C C . VAL A 1 607 ? 43.893 17.456 -12.752 1.00 92.62 607 VAL A C 1
ATOM 4794 O O . VAL A 1 607 ? 43.700 18.645 -13.007 1.00 92.62 607 VAL A O 1
ATOM 4797 N N . SER A 1 608 ? 42.978 16.516 -12.957 1.00 92.88 608 SER A N 1
ATOM 4798 C CA . SER A 1 608 ? 41.615 16.748 -13.418 1.00 92.88 608 SER A CA 1
ATOM 4799 C C . SER A 1 608 ? 40.632 16.359 -12.312 1.00 92.88 608 SER A C 1
ATOM 4801 O O . SER A 1 608 ? 40.381 15.177 -12.089 1.00 92.88 608 SER A O 1
ATOM 4803 N N . PHE A 1 609 ? 40.093 17.338 -11.581 1.00 89.94 609 PHE A N 1
ATOM 4804 C CA . PHE A 1 609 ? 39.007 17.101 -10.630 1.00 89.94 609 PHE A CA 1
ATOM 4805 C C . PHE A 1 609 ? 37.675 16.782 -11.328 1.00 89.94 609 PHE A C 1
ATOM 4807 O O . PHE A 1 609 ? 37.311 17.416 -12.318 1.00 89.94 609 PHE A O 1
ATOM 4814 N N . GLY A 1 610 ? 36.948 15.796 -10.810 1.00 80.12 610 GLY A N 1
ATOM 4815 C CA . GLY A 1 610 ? 35.566 15.508 -11.178 1.00 80.12 610 GLY A CA 1
ATOM 4816 C C . GLY A 1 610 ? 34.587 16.525 -10.583 1.00 80.12 610 GLY A C 1
ATOM 4817 O O . GLY A 1 610 ? 34.966 17.315 -9.709 1.00 80.12 610 GLY A O 1
ATOM 4818 N N . PRO A 1 611 ? 33.323 16.513 -11.032 1.00 71.12 611 PRO A N 1
ATOM 4819 C CA . PRO A 1 611 ? 32.301 17.430 -10.537 1.00 71.12 611 PRO A CA 1
ATOM 4820 C C . PRO A 1 611 ? 32.007 17.208 -9.044 1.00 71.12 611 PRO A C 1
ATOM 4822 O O . PRO A 1 611 ? 32.125 16.096 -8.529 1.00 71.12 611 PRO A O 1
ATOM 4825 N N . GLN A 1 612 ? 31.577 18.269 -8.351 1.00 63.97 612 GLN A N 1
ATOM 4826 C CA . GLN A 1 612 ? 31.174 18.210 -6.935 1.00 63.97 612 GLN A CA 1
ATOM 4827 C C . GLN A 1 612 ? 30.011 17.231 -6.708 1.00 63.97 612 GLN A C 1
ATOM 4829 O O . GLN A 1 612 ? 29.937 16.553 -5.682 1.00 63.97 612 GLN A O 1
ATOM 4834 N N . HIS A 1 613 ? 29.110 17.150 -7.689 1.00 58.41 613 HIS A N 1
ATOM 4835 C CA . HIS A 1 613 ? 27.920 16.312 -7.675 1.00 58.41 613 HIS A CA 1
ATOM 4836 C C . HIS A 1 613 ? 27.876 15.452 -8.943 1.00 58.41 613 HIS A C 1
ATOM 4838 O O . HIS A 1 613 ? 27.142 15.745 -9.880 1.00 58.41 613 HIS A O 1
ATOM 4844 N N . GLY A 1 614 ? 28.695 14.400 -8.993 1.00 49.34 614 GLY A N 1
ATOM 4845 C CA . GLY A 1 614 ? 28.677 13.436 -10.096 1.00 49.34 614 GLY A CA 1
ATOM 4846 C C . GLY A 1 614 ? 29.968 12.625 -10.224 1.00 49.34 614 GLY A C 1
ATOM 4847 O O . GLY A 1 614 ? 30.943 12.897 -9.518 1.00 49.34 614 GLY A O 1
ATOM 4848 N N . PRO A 1 615 ? 29.988 11.604 -11.098 1.00 58.47 615 PRO A N 1
ATOM 4849 C CA . PRO A 1 615 ? 31.202 10.868 -11.412 1.00 58.47 615 PRO A CA 1
ATOM 4850 C C . PRO A 1 615 ? 32.080 11.620 -12.422 1.00 58.47 615 PRO A C 1
ATOM 4852 O O . PRO A 1 615 ? 31.607 12.467 -13.178 1.00 58.47 615 PRO A O 1
ATOM 4855 N N . VAL A 1 616 ? 33.360 11.258 -12.486 1.00 72.94 616 VAL A N 1
ATOM 4856 C CA . VAL A 1 616 ? 34.190 11.542 -13.666 1.00 72.94 616 VAL A CA 1
ATOM 4857 C C . VAL A 1 616 ? 33.664 10.700 -14.829 1.00 72.94 616 VAL A C 1
ATOM 4859 O O . VAL A 1 616 ? 33.595 9.474 -14.716 1.00 72.94 616 VAL A O 1
ATOM 4862 N N . ILE A 1 617 ? 33.295 11.363 -15.924 1.00 70.81 617 ILE A N 1
ATOM 4863 C CA . ILE A 1 617 ? 32.668 10.754 -17.109 1.00 70.81 617 ILE A CA 1
ATOM 4864 C C . ILE A 1 617 ? 33.678 10.483 -18.231 1.00 70.81 617 ILE A C 1
ATOM 4866 O O . ILE A 1 617 ? 34.744 11.102 -18.287 1.00 70.81 617 ILE A O 1
ATOM 4870 N N . ALA A 1 618 ? 33.326 9.592 -19.163 1.00 74.06 618 ALA A N 1
ATOM 4871 C CA . ALA A 1 618 ? 34.182 9.208 -20.288 1.00 74.06 618 ALA A CA 1
ATOM 4872 C C . ALA A 1 618 ? 34.656 10.409 -21.128 1.00 74.06 618 ALA A C 1
ATOM 4874 O O . ALA A 1 618 ? 35.841 10.506 -21.448 1.00 74.06 618 ALA A O 1
ATOM 4875 N N . HIS A 1 619 ? 33.768 11.370 -21.400 1.00 75.19 619 HIS A N 1
ATOM 4876 C CA . HIS A 1 619 ? 34.091 12.591 -22.149 1.00 75.19 619 HIS A CA 1
ATOM 4877 C C . HIS A 1 619 ? 35.215 13.410 -21.492 1.00 75.19 619 HIS A C 1
ATOM 4879 O O . HIS A 1 619 ? 36.173 13.808 -22.152 1.00 75.19 619 HIS A O 1
ATOM 4885 N N . GLN A 1 620 ? 35.157 13.592 -20.167 1.00 82.75 620 GLN A N 1
ATOM 4886 C CA . GLN A 1 620 ? 36.200 14.292 -19.411 1.00 82.75 620 GLN A CA 1
ATOM 4887 C C . GLN A 1 620 ? 37.563 13.600 -19.569 1.00 82.75 620 GLN A C 1
ATOM 4889 O O . GLN A 1 620 ? 38.588 14.269 -19.705 1.00 82.75 620 GLN A O 1
ATOM 4894 N N . VAL A 1 621 ? 37.583 12.264 -19.586 1.00 82.25 621 VAL A N 1
ATOM 4895 C CA . VAL A 1 621 ? 38.804 11.473 -19.794 1.00 82.25 621 VAL A CA 1
ATOM 4896 C C . VAL A 1 621 ? 39.334 11.616 -21.223 1.00 82.25 621 VAL A C 1
ATOM 4898 O O . VAL A 1 621 ? 40.532 11.849 -21.410 1.00 82.25 621 VAL A O 1
ATOM 4901 N N . GLN A 1 622 ? 38.452 11.505 -22.220 1.00 81.56 622 GLN A N 1
ATOM 4902 C CA . GLN A 1 622 ? 38.793 11.590 -23.645 1.00 81.56 622 GLN A CA 1
ATOM 4903 C C . GLN A 1 622 ? 39.383 12.948 -24.031 1.00 81.56 622 GLN A C 1
ATOM 4905 O O . GLN A 1 622 ? 40.293 12.991 -24.852 1.00 81.56 622 GLN A O 1
ATOM 4910 N N . GLU A 1 623 ? 38.931 14.031 -23.402 1.00 82.31 623 GLU A N 1
ATOM 4911 C CA . GLU A 1 623 ? 39.432 15.387 -23.645 1.00 82.31 623 GLU A CA 1
ATOM 4912 C C . GLU A 1 623 ? 40.709 15.703 -22.844 1.00 82.31 623 GLU A C 1
ATOM 4914 O O . GLU A 1 623 ? 41.655 16.324 -23.345 1.00 82.31 623 GLU A O 1
ATOM 4919 N N . ALA A 1 624 ? 40.787 15.257 -21.586 1.00 87.75 624 ALA A N 1
ATOM 4920 C CA . ALA A 1 624 ? 41.923 15.560 -20.717 1.00 87.75 624 ALA A CA 1
ATOM 4921 C C . ALA A 1 624 ? 43.211 14.822 -21.122 1.00 87.75 624 ALA A C 1
ATOM 4923 O O . ALA A 1 624 ? 44.296 15.397 -21.008 1.00 87.75 624 ALA A O 1
ATOM 4924 N N . ILE A 1 625 ? 43.124 13.578 -21.614 1.00 87.62 625 ILE A N 1
ATOM 4925 C CA . ILE A 1 625 ? 44.305 12.779 -21.995 1.00 87.62 625 ILE A CA 1
ATOM 4926 C C . ILE A 1 625 ? 45.099 13.429 -23.151 1.00 87.62 625 ILE A C 1
ATOM 4928 O O . ILE A 1 625 ? 46.301 13.672 -22.979 1.00 87.62 625 ILE A O 1
ATOM 4932 N N . PRO A 1 626 ? 44.494 13.761 -24.312 1.00 83.00 626 PRO A N 1
ATOM 4933 C CA . PRO A 1 626 ? 45.187 14.459 -25.393 1.00 83.00 626 PRO A CA 1
ATOM 4934 C C . PRO A 1 626 ? 45.711 15.825 -24.952 1.00 83.00 626 PRO A C 1
ATOM 4936 O O . PRO A 1 626 ? 46.850 16.172 -25.268 1.00 83.00 626 PRO A O 1
ATOM 4939 N N . THR A 1 627 ? 44.926 16.567 -24.165 1.00 86.25 627 THR A N 1
ATOM 4940 C CA . THR A 1 627 ? 45.308 17.887 -23.646 1.00 86.25 627 THR A CA 1
ATOM 4941 C C . THR A 1 627 ? 46.558 17.804 -22.771 1.00 86.25 627 THR A C 1
ATOM 4943 O O . THR A 1 627 ? 47.505 18.569 -22.969 1.00 86.25 627 THR A O 1
ATOM 4946 N N . ALA A 1 628 ? 46.626 16.842 -21.848 1.00 88.12 628 ALA A N 1
ATOM 4947 C CA . ALA A 1 628 ? 47.792 16.644 -20.992 1.00 88.12 628 ALA A CA 1
ATOM 4948 C C . ALA A 1 628 ? 49.039 16.258 -21.804 1.00 88.12 628 ALA A C 1
ATOM 4950 O O . ALA A 1 628 ? 50.128 16.795 -21.584 1.00 88.12 628 ALA A O 1
ATOM 4951 N N . ARG A 1 629 ? 48.873 15.380 -22.799 1.00 86.00 629 ARG A N 1
ATOM 4952 C CA . ARG A 1 629 ? 49.964 14.943 -23.677 1.00 86.00 629 ARG A CA 1
ATOM 4953 C C . ARG A 1 629 ? 50.527 16.091 -24.515 1.00 86.00 629 ARG A C 1
ATOM 4955 O O . ARG A 1 629 ? 51.743 16.268 -24.562 1.00 86.00 629 ARG A O 1
ATOM 4962 N N . LEU A 1 630 ? 49.664 16.881 -25.156 1.00 85.31 630 LEU A N 1
ATOM 4963 C CA . LEU A 1 630 ? 50.073 18.017 -25.992 1.00 85.31 630 LEU A CA 1
ATOM 4964 C C . LEU A 1 630 ? 50.826 19.089 -25.195 1.00 85.31 630 LEU A C 1
ATOM 4966 O O . LEU A 1 630 ? 51.676 19.781 -25.747 1.00 85.31 630 LEU A O 1
ATOM 4970 N N . ASN A 1 631 ? 50.559 19.186 -23.892 1.00 87.88 631 ASN A N 1
ATOM 4971 C CA . ASN A 1 631 ? 51.184 20.158 -22.997 1.00 87.88 631 ASN A CA 1
ATOM 4972 C C . ASN A 1 631 ? 52.393 19.601 -22.223 1.00 87.88 631 ASN A C 1
ATOM 4974 O O . ASN A 1 631 ? 52.918 20.272 -21.330 1.00 87.88 631 ASN A O 1
ATOM 4978 N N . GLY A 1 632 ? 52.871 18.401 -22.578 1.00 85.81 632 GLY A N 1
ATOM 4979 C CA . GLY A 1 632 ? 54.109 17.825 -22.048 1.00 85.81 632 GLY A CA 1
ATOM 4980 C C . GLY A 1 632 ? 54.033 17.423 -20.573 1.00 85.81 632 GLY A C 1
ATOM 4981 O O . GLY A 1 632 ? 55.032 17.527 -19.854 1.00 85.81 632 GLY A O 1
ATOM 4982 N N . TYR A 1 633 ? 52.853 17.016 -20.101 1.00 91.06 633 TYR A N 1
ATOM 4983 C CA . TYR A 1 633 ? 52.716 16.370 -18.798 1.00 91.06 633 TYR A CA 1
ATOM 4984 C C . TYR A 1 633 ? 53.171 14.912 -18.882 1.00 91.06 633 TYR A C 1
ATOM 4986 O O . TYR A 1 633 ? 52.973 14.240 -19.890 1.00 91.06 633 TYR A O 1
ATOM 4994 N N . HIS A 1 634 ? 53.802 14.440 -17.810 1.00 88.25 634 HIS A N 1
ATOM 4995 C CA . HIS A 1 634 ? 54.306 13.072 -17.688 1.00 88.25 634 HIS A CA 1
ATOM 4996 C C . HIS A 1 634 ? 53.306 12.187 -16.939 1.00 88.25 634 HIS A C 1
ATOM 4998 O O . HIS A 1 634 ? 53.249 10.985 -17.183 1.00 88.25 634 HIS A O 1
ATOM 5004 N N . ILE A 1 635 ? 52.514 12.793 -16.047 1.00 88.25 635 ILE A N 1
ATOM 5005 C CA . ILE A 1 635 ? 51.490 12.137 -15.234 1.00 88.25 635 ILE A CA 1
ATOM 5006 C C . ILE A 1 635 ? 50.191 12.950 -15.321 1.00 88.25 635 ILE A C 1
ATOM 5008 O O . ILE A 1 635 ? 50.218 14.174 -15.196 1.00 88.25 635 ILE A O 1
ATOM 5012 N N . LEU A 1 636 ? 49.056 12.278 -15.497 1.00 89.81 636 LEU A N 1
ATOM 5013 C CA . LEU A 1 636 ? 47.708 12.835 -15.408 1.00 89.81 636 LEU A CA 1
ATOM 5014 C C . LEU A 1 636 ? 46.921 12.085 -14.328 1.00 89.81 636 LEU A C 1
ATOM 5016 O O . LEU A 1 636 ? 46.819 10.863 -14.376 1.00 89.81 636 LEU A O 1
ATOM 5020 N N . ILE A 1 637 ? 46.349 12.810 -13.369 1.00 89.12 637 ILE A N 1
ATOM 5021 C CA . ILE A 1 637 ? 45.542 12.244 -12.282 1.00 89.12 637 ILE A CA 1
ATOM 5022 C C . ILE A 1 637 ? 44.109 12.749 -12.412 1.00 89.12 637 ILE A C 1
ATOM 5024 O O . ILE A 1 637 ? 43.860 13.944 -12.272 1.00 89.12 637 ILE A O 1
ATOM 5028 N N . PHE A 1 638 ? 43.155 11.851 -12.616 1.00 88.19 638 PHE A N 1
ATOM 5029 C CA . PHE A 1 638 ? 41.738 12.158 -12.454 1.00 88.19 638 PHE A CA 1
ATOM 5030 C C . PHE A 1 638 ? 41.349 11.981 -10.989 1.00 88.19 638 PHE A C 1
ATOM 5032 O O . PHE A 1 638 ? 41.562 10.910 -10.441 1.00 88.19 638 PHE A O 1
ATOM 5039 N N . ALA A 1 639 ? 40.794 12.994 -10.334 1.00 85.94 639 ALA A N 1
ATOM 5040 C CA . ALA A 1 639 ? 40.408 12.926 -8.926 1.00 85.94 639 ALA A CA 1
ATOM 5041 C C . ALA A 1 639 ? 38.905 13.177 -8.775 1.00 85.94 639 ALA A C 1
ATOM 5043 O O . ALA A 1 639 ? 38.449 14.277 -9.064 1.00 85.94 639 ALA A O 1
ATOM 5044 N N . GLY A 1 640 ? 38.126 12.195 -8.322 1.00 77.56 640 GLY A N 1
ATOM 5045 C CA . GLY A 1 640 ? 36.667 12.328 -8.217 1.00 77.56 640 GLY A CA 1
ATOM 5046 C C . GLY A 1 640 ? 36.060 11.543 -7.058 1.00 77.56 640 GLY A C 1
ATOM 5047 O O . GLY A 1 640 ? 36.675 10.622 -6.531 1.00 77.56 640 GLY A O 1
ATOM 5048 N N . PHE A 1 641 ? 34.836 11.894 -6.658 1.00 63.41 641 PHE A N 1
ATOM 5049 C CA . PHE A 1 641 ? 34.071 11.142 -5.648 1.00 63.41 641 PHE A CA 1
ATOM 5050 C C . PHE A 1 641 ? 33.508 9.815 -6.185 1.00 63.41 641 PHE A C 1
ATOM 5052 O O . PHE A 1 641 ? 33.105 8.943 -5.415 1.00 63.41 641 PHE A O 1
ATOM 5059 N N . ALA A 1 642 ? 33.428 9.688 -7.510 1.00 57.06 642 ALA A N 1
ATOM 5060 C CA . ALA A 1 642 ? 33.023 8.493 -8.232 1.00 57.06 642 ALA A CA 1
ATOM 5061 C C . ALA A 1 642 ? 33.562 8.553 -9.670 1.00 57.06 642 ALA A C 1
ATOM 5063 O O . ALA A 1 642 ? 33.942 9.620 -10.157 1.00 57.06 642 ALA A O 1
ATOM 5064 N N . PHE A 1 643 ? 33.546 7.415 -10.357 1.00 65.56 643 PHE A N 1
ATOM 5065 C CA . PHE A 1 643 ? 33.915 7.299 -11.764 1.00 65.56 643 PHE A CA 1
ATOM 5066 C C . PHE A 1 643 ? 32.878 6.456 -12.494 1.00 65.56 643 PHE A C 1
ATOM 5068 O O . PHE A 1 643 ? 32.389 5.463 -11.958 1.00 65.56 643 PHE A O 1
ATOM 5075 N N . ASP A 1 644 ? 32.575 6.859 -13.718 1.00 60.84 644 ASP A N 1
ATOM 5076 C CA . ASP A 1 644 ? 31.797 6.070 -14.662 1.00 60.84 644 ASP A CA 1
ATOM 5077 C C . ASP A 1 644 ? 32.606 4.823 -15.097 1.00 60.84 644 ASP A C 1
ATOM 5079 O O . ASP A 1 644 ? 33.808 4.957 -15.367 1.00 60.84 644 ASP A O 1
ATOM 5083 N N . PRO A 1 645 ? 32.015 3.610 -15.153 1.00 51.94 645 PRO A N 1
ATOM 5084 C CA . PRO A 1 645 ? 32.690 2.412 -15.653 1.00 51.94 645 PRO A CA 1
ATOM 5085 C C . PRO A 1 645 ? 33.393 2.595 -17.004 1.00 51.94 645 PRO A C 1
ATOM 5087 O O . PRO A 1 645 ? 34.485 2.054 -17.199 1.00 51.94 645 PRO A O 1
ATOM 5090 N N . GLU A 1 646 ? 32.823 3.383 -17.924 1.00 56.19 646 GLU A N 1
ATOM 5091 C CA . GLU A 1 646 ? 33.461 3.671 -19.214 1.00 56.19 646 GLU A CA 1
ATOM 5092 C C . GLU A 1 646 ? 34.698 4.566 -19.049 1.00 56.19 646 GLU A C 1
ATOM 5094 O O . GLU A 1 646 ? 35.759 4.277 -19.607 1.00 56.19 646 GLU A O 1
ATOM 5099 N N . ALA A 1 647 ? 34.609 5.601 -18.209 1.00 63.22 647 ALA A N 1
ATOM 5100 C CA . ALA A 1 647 ? 35.742 6.455 -17.858 1.00 63.22 647 ALA A CA 1
ATOM 5101 C C . ALA A 1 647 ? 36.885 5.646 -17.226 1.00 63.22 647 ALA A C 1
ATOM 5103 O O . ALA A 1 647 ? 38.046 5.809 -17.606 1.00 63.22 647 ALA A O 1
ATOM 5104 N N . GLN A 1 648 ? 36.567 4.728 -16.305 1.00 65.06 648 GLN A N 1
ATOM 5105 C CA . GLN A 1 648 ? 37.557 3.829 -15.705 1.00 65.06 648 GLN A CA 1
ATOM 5106 C C . GLN A 1 648 ? 38.194 2.915 -16.752 1.00 65.06 648 GLN A C 1
ATOM 5108 O O . GLN A 1 648 ? 39.418 2.780 -16.786 1.00 65.06 648 GLN A O 1
ATOM 5113 N N . ALA A 1 649 ? 37.385 2.325 -17.635 1.00 61.88 649 ALA A N 1
ATOM 5114 C CA . ALA A 1 649 ? 37.881 1.474 -18.706 1.00 61.88 649 ALA A CA 1
ATOM 5115 C C . ALA A 1 649 ? 38.797 2.240 -19.673 1.00 61.88 649 ALA A C 1
ATOM 5117 O O . ALA A 1 649 ? 39.812 1.692 -20.089 1.00 61.88 649 ALA A O 1
ATOM 5118 N N . LEU A 1 650 ? 38.493 3.500 -20.003 1.00 65.44 650 LEU A N 1
ATOM 5119 C CA . LEU A 1 650 ? 39.316 4.347 -20.876 1.00 65.44 650 LEU A CA 1
ATOM 5120 C C . LEU A 1 650 ? 40.664 4.709 -20.251 1.00 65.44 650 LEU A C 1
ATOM 5122 O O . LEU A 1 650 ? 41.687 4.643 -20.930 1.00 65.44 650 LEU A O 1
ATOM 5126 N N . ILE A 1 651 ? 40.675 5.036 -18.957 1.00 71.50 651 ILE A N 1
ATOM 5127 C CA . ILE A 1 651 ? 41.909 5.310 -18.208 1.00 71.50 651 ILE A CA 1
ATOM 5128 C C . ILE A 1 651 ? 42.827 4.075 -18.192 1.00 71.50 651 ILE A C 1
ATOM 5130 O O . ILE A 1 651 ? 44.047 4.213 -18.173 1.00 71.50 651 ILE A O 1
ATOM 5134 N N . GLN A 1 652 ? 42.250 2.871 -18.220 1.00 62.84 652 GLN A N 1
ATOM 5135 C CA . GLN A 1 652 ? 42.972 1.614 -18.015 1.00 62.84 652 GLN A CA 1
ATOM 5136 C C . GLN A 1 652 ? 43.284 0.834 -19.309 1.00 62.84 652 GLN A C 1
ATOM 5138 O O . GLN A 1 652 ? 44.250 0.076 -19.334 1.00 62.84 652 GLN A O 1
ATOM 5143 N N . LYS A 1 653 ? 42.502 0.990 -20.390 1.00 58.53 653 LYS A N 1
ATOM 5144 C CA . LYS A 1 653 ? 42.629 0.189 -21.629 1.00 58.53 653 LYS A CA 1
ATOM 5145 C C . LYS A 1 653 ? 43.801 0.574 -22.528 1.00 58.53 653 LYS A C 1
ATOM 5147 O O . LYS A 1 653 ? 44.190 -0.240 -23.363 1.00 58.53 653 LYS A O 1
ATOM 5152 N N . VAL A 1 654 ? 44.336 1.791 -22.429 1.00 52.56 654 VAL A N 1
ATOM 5153 C CA . VAL A 1 654 ? 45.317 2.288 -23.404 1.00 52.56 654 VAL A CA 1
ATOM 5154 C C . VAL A 1 654 ? 46.558 2.807 -22.683 1.00 52.56 654 VAL A C 1
ATOM 5156 O O . VAL A 1 654 ? 46.501 3.884 -22.089 1.00 52.56 654 VAL A O 1
ATOM 5159 N N . PRO A 1 655 ? 47.705 2.106 -22.756 1.00 57.88 655 PRO A N 1
ATOM 5160 C CA . PRO A 1 655 ? 48.968 2.717 -22.382 1.00 57.88 655 PRO A CA 1
ATOM 5161 C C . PRO A 1 655 ? 49.228 3.893 -23.328 1.00 57.88 655 PRO A C 1
ATOM 5163 O O . PRO A 1 655 ? 49.490 3.717 -24.519 1.00 57.88 655 PRO A O 1
ATOM 5166 N N . VAL A 1 656 ? 49.123 5.114 -22.806 1.00 67.00 656 VAL A N 1
ATOM 5167 C CA . VAL A 1 656 ? 49.409 6.323 -23.577 1.00 67.00 656 VAL A CA 1
ATOM 5168 C C . VAL A 1 656 ? 50.921 6.504 -23.602 1.00 67.00 656 VAL A C 1
ATOM 5170 O O . VAL A 1 656 ? 51.557 6.774 -22.585 1.00 67.00 656 VAL A O 1
ATOM 5173 N N . GLN A 1 657 ? 51.527 6.329 -24.775 1.00 68.50 657 GLN A N 1
ATOM 5174 C CA . GLN A 1 657 ? 52.975 6.445 -24.923 1.00 68.50 657 GLN A CA 1
ATOM 5175 C C . GLN A 1 657 ? 53.457 7.832 -24.454 1.00 68.50 657 GLN A C 1
ATOM 5177 O O . GLN A 1 657 ? 53.123 8.853 -25.058 1.00 68.50 657 GLN A O 1
ATOM 5182 N N . GLY A 1 658 ? 54.247 7.859 -23.376 1.00 72.81 658 GLY A N 1
ATOM 5183 C CA . GLY A 1 658 ? 54.808 9.084 -22.794 1.00 72.81 658 GLY A CA 1
ATOM 5184 C C . GLY A 1 658 ? 53.929 9.814 -21.767 1.00 72.81 658 GLY A C 1
ATOM 5185 O O . GLY A 1 658 ? 54.363 10.856 -21.286 1.00 72.81 658 GLY A O 1
ATOM 5186 N N . LEU A 1 659 ? 52.748 9.291 -21.405 1.00 81.00 659 LEU A N 1
ATOM 5187 C CA . LEU A 1 659 ? 51.873 9.860 -20.370 1.00 81.00 659 LEU A CA 1
ATOM 5188 C C . LEU A 1 659 ? 51.325 8.751 -19.459 1.00 81.00 659 LEU A C 1
ATOM 5190 O O . LEU A 1 659 ? 50.615 7.857 -19.912 1.00 81.00 659 LEU A O 1
ATOM 5194 N N . GLN A 1 660 ? 51.620 8.830 -18.164 1.00 79.38 660 GLN A N 1
ATOM 5195 C CA . GLN A 1 660 ? 51.025 7.958 -17.151 1.00 79.38 660 GLN A CA 1
ATOM 5196 C C . GLN A 1 660 ? 49.676 8.527 -16.714 1.00 79.38 660 GLN A C 1
ATOM 5198 O O . GLN A 1 660 ? 49.583 9.716 -16.417 1.00 79.38 660 GLN A O 1
ATOM 5203 N N . VAL A 1 661 ? 48.633 7.700 -16.666 1.00 81.81 661 VAL A N 1
ATOM 5204 C CA . VAL A 1 661 ? 47.282 8.136 -16.288 1.00 81.81 661 VAL A CA 1
ATOM 5205 C C . VAL A 1 661 ? 46.828 7.372 -15.047 1.00 81.81 661 VAL A C 1
ATOM 5207 O O . VAL A 1 661 ? 46.905 6.147 -14.995 1.00 81.81 661 VAL A O 1
ATOM 5210 N N . HIS A 1 662 ? 46.354 8.102 -14.043 1.00 78.69 662 HIS A N 1
ATOM 5211 C CA . HIS A 1 662 ? 45.848 7.564 -12.785 1.00 78.69 662 HIS A CA 1
ATOM 5212 C C . HIS A 1 662 ? 44.460 8.115 -12.489 1.00 78.69 662 HIS A C 1
ATOM 5214 O O . HIS A 1 662 ? 44.112 9.214 -12.919 1.00 78.69 662 HIS A O 1
ATOM 5220 N N . PHE A 1 663 ? 43.691 7.382 -11.690 1.00 78.12 663 PHE A N 1
ATOM 5221 C CA . PHE A 1 663 ? 42.474 7.894 -11.079 1.00 78.12 663 PHE A CA 1
ATOM 5222 C C . PHE A 1 663 ? 42.555 7.761 -9.556 1.00 78.12 663 PHE A C 1
ATOM 5224 O O . PHE A 1 663 ? 43.056 6.766 -9.038 1.00 78.12 663 PHE A O 1
ATOM 5231 N N . ALA A 1 664 ? 42.094 8.779 -8.842 1.00 78.25 664 ALA A N 1
ATOM 5232 C CA . ALA A 1 664 ? 42.103 8.886 -7.395 1.00 78.25 664 ALA A CA 1
ATOM 5233 C C . ALA A 1 664 ? 40.684 9.169 -6.893 1.00 78.25 664 ALA A C 1
ATOM 5235 O O . ALA A 1 664 ? 40.009 10.080 -7.372 1.00 78.25 664 ALA A O 1
ATOM 5236 N N . ASN A 1 665 ? 40.244 8.408 -5.899 1.00 71.00 665 ASN A N 1
ATOM 5237 C CA . ASN A 1 665 ? 38.998 8.667 -5.199 1.00 71.00 665 ASN A CA 1
ATOM 5238 C C . ASN A 1 665 ? 39.193 9.774 -4.160 1.00 71.00 665 ASN A C 1
ATOM 5240 O O . ASN A 1 665 ? 40.191 9.774 -3.429 1.00 71.00 665 ASN A O 1
ATOM 5244 N N . ILE A 1 666 ? 38.226 10.690 -4.099 1.00 73.25 666 ILE A N 1
ATOM 5245 C CA . ILE A 1 666 ? 38.127 11.736 -3.079 1.00 73.25 666 ILE A CA 1
ATOM 5246 C C . ILE A 1 666 ? 37.260 11.218 -1.928 1.00 73.25 666 ILE A C 1
ATOM 5248 O O . ILE A 1 666 ? 36.148 10.737 -2.151 1.00 73.25 666 ILE A O 1
ATOM 5252 N N . ALA A 1 667 ? 37.755 11.328 -0.696 1.00 64.50 667 ALA A N 1
ATOM 5253 C CA . ALA A 1 667 ? 37.004 10.942 0.492 1.00 64.50 667 ALA A CA 1
ATOM 5254 C C . ALA A 1 667 ? 35.710 11.777 0.623 1.00 64.50 667 ALA A C 1
ATOM 5256 O O . ALA A 1 667 ? 35.772 13.009 0.589 1.00 64.50 667 ALA A O 1
ATOM 5257 N N . PRO A 1 668 ? 34.538 11.147 0.820 1.00 55.38 668 PRO A N 1
ATOM 5258 C CA . PRO A 1 668 ? 33.250 11.847 0.849 1.00 55.38 668 PRO A CA 1
ATOM 5259 C C . PRO A 1 668 ? 33.091 12.788 2.055 1.00 55.38 668 PRO A C 1
ATOM 5261 O O . PRO A 1 668 ? 32.340 13.760 1.980 1.00 55.38 668 PRO A O 1
ATOM 5264 N N . ASP A 1 669 ? 33.841 12.546 3.136 1.00 57.06 669 ASP A N 1
ATOM 5265 C CA . ASP A 1 669 ? 33.830 13.339 4.376 1.00 57.06 669 ASP A CA 1
ATOM 5266 C C . ASP A 1 669 ? 34.242 14.806 4.164 1.00 57.06 669 ASP A C 1
ATOM 5268 O O . ASP A 1 669 ? 33.929 15.671 4.978 1.00 57.06 669 ASP A O 1
ATOM 5272 N N . VAL A 1 670 ? 34.907 15.101 3.043 1.00 59.88 670 VAL A N 1
ATOM 5273 C CA . VAL A 1 670 ? 35.310 16.450 2.628 1.00 59.88 670 VAL A CA 1
ATOM 5274 C C . VAL A 1 670 ? 34.122 17.402 2.449 1.00 59.88 670 VAL A C 1
ATOM 5276 O O . VAL A 1 670 ? 34.268 18.605 2.653 1.00 59.88 670 VAL A O 1
ATOM 5279 N N . LEU A 1 671 ? 32.944 16.887 2.091 1.00 52.38 671 LEU A N 1
ATOM 5280 C CA . LEU A 1 671 ? 31.756 17.704 1.818 1.00 52.38 671 LEU A CA 1
ATOM 5281 C C . LEU A 1 671 ? 30.979 18.095 3.090 1.00 52.38 671 LEU A C 1
ATOM 5283 O O . LEU A 1 671 ? 30.029 18.871 3.010 1.00 52.38 671 LEU A O 1
ATOM 5287 N N . VAL A 1 672 ? 31.363 17.577 4.265 1.00 48.25 672 VAL A N 1
ATOM 5288 C CA . VAL A 1 672 ? 30.670 17.814 5.540 1.00 48.25 672 VAL A CA 1
ATOM 5289 C C . VAL A 1 672 ? 31.679 18.283 6.590 1.00 48.25 672 VAL A C 1
ATOM 5291 O O . VAL A 1 672 ? 32.377 17.483 7.210 1.00 48.25 672 VAL A O 1
ATOM 5294 N N . GLY A 1 673 ? 31.736 19.600 6.815 1.00 40.50 673 GLY A N 1
ATOM 5295 C CA . GLY A 1 673 ? 32.775 20.271 7.614 1.00 40.50 673 GLY A CA 1
ATOM 5296 C C . GLY A 1 673 ? 33.024 19.728 9.032 1.00 40.50 673 GLY A C 1
ATOM 5297 O O . GLY A 1 673 ? 34.132 19.869 9.546 1.00 40.50 673 GLY A O 1
ATOM 5298 N N . ASP A 1 674 ? 32.045 19.070 9.661 1.00 38.38 674 ASP A N 1
ATOM 5299 C CA . ASP A 1 674 ? 32.188 18.496 11.009 1.00 38.38 674 ASP A CA 1
ATOM 5300 C C . ASP A 1 674 ? 32.724 17.048 11.047 1.00 38.38 674 ASP A C 1
ATOM 5302 O O . ASP A 1 674 ? 33.257 16.633 12.078 1.00 38.38 674 ASP A O 1
ATOM 5306 N N . LEU A 1 675 ? 32.658 16.290 9.941 1.00 39.75 675 LEU A N 1
ATOM 5307 C CA . LEU A 1 675 ? 33.162 14.903 9.847 1.00 39.75 675 LEU A CA 1
ATOM 5308 C C . LEU A 1 675 ? 34.659 14.823 9.500 1.00 39.75 675 LEU A C 1
ATOM 5310 O O . LEU A 1 675 ? 35.311 13.816 9.782 1.00 39.75 675 LEU A O 1
ATOM 5314 N N . LEU A 1 676 ? 35.246 15.920 9.012 1.00 44.59 676 LEU A N 1
ATOM 5315 C CA . LEU A 1 676 ? 36.691 16.055 8.775 1.00 44.59 676 LEU A CA 1
ATOM 5316 C C . LEU A 1 676 ? 37.548 15.858 10.040 1.00 44.59 676 LEU A C 1
ATOM 5318 O O . LEU A 1 676 ? 38.748 15.617 9.937 1.00 44.59 676 LEU A O 1
ATOM 5322 N N . LYS A 1 677 ? 36.958 15.937 11.242 1.00 43.75 677 LYS A N 1
ATOM 5323 C CA . LYS A 1 677 ? 37.661 15.678 12.514 1.00 43.75 677 LYS A CA 1
ATOM 5324 C C . LYS A 1 677 ? 37.933 14.188 12.758 1.00 43.75 677 LYS A C 1
ATOM 5326 O O . LYS A 1 677 ? 38.832 13.862 13.531 1.00 43.75 677 LYS A O 1
ATOM 5331 N N . THR A 1 678 ? 37.169 13.293 12.128 1.00 40.84 678 THR A N 1
ATOM 5332 C CA . THR A 1 678 ? 37.296 11.830 12.267 1.00 40.84 678 THR A CA 1
ATOM 5333 C C . THR A 1 678 ? 38.088 11.179 11.135 1.00 40.84 678 THR A C 1
ATOM 5335 O O . THR A 1 678 ? 38.726 10.146 11.347 1.00 40.84 678 THR A O 1
ATOM 5338 N N . THR A 1 679 ? 38.114 11.791 9.953 1.00 42.22 679 THR A N 1
ATOM 5339 C CA . THR A 1 679 ? 38.915 11.333 8.815 1.00 42.22 679 THR A CA 1
ATOM 5340 C C . THR A 1 679 ? 40.378 11.719 9.046 1.00 42.22 679 THR A C 1
ATOM 5342 O O . THR A 1 679 ? 40.701 12.883 9.278 1.00 42.22 679 THR A O 1
ATOM 5345 N N . ARG A 1 680 ? 41.318 10.764 8.993 1.00 47.31 680 ARG A N 1
ATOM 5346 C CA . ARG A 1 680 ? 42.749 11.120 9.043 1.00 47.31 680 ARG A CA 1
ATOM 5347 C C . ARG A 1 680 ? 43.061 11.988 7.821 1.00 47.31 680 ARG A C 1
ATOM 5349 O O . ARG A 1 680 ? 42.932 11.509 6.700 1.00 47.31 680 ARG A O 1
ATOM 5356 N N . ALA A 1 681 ? 43.522 13.223 8.037 1.00 47.38 681 ALA A N 1
ATOM 5357 C CA . ALA A 1 681 ? 43.851 14.203 6.989 1.00 47.38 681 ALA A CA 1
ATOM 5358 C C . ALA A 1 681 ? 44.785 13.676 5.876 1.00 47.38 681 ALA A C 1
ATOM 5360 O O . ALA A 1 681 ? 44.874 14.263 4.804 1.00 47.38 681 ALA A O 1
ATOM 5361 N N . SER A 1 682 ? 45.477 12.557 6.109 1.00 48.09 682 SER A N 1
ATOM 5362 C CA . SER A 1 682 ? 46.306 11.886 5.113 1.00 48.09 682 SER A CA 1
ATOM 5363 C C . SER A 1 682 ? 45.528 11.128 4.032 1.00 48.09 682 SER A C 1
ATOM 5365 O O . SER A 1 682 ? 46.161 10.719 3.073 1.00 48.09 682 SER A O 1
ATOM 5367 N N . GLN A 1 683 ? 44.211 10.920 4.146 1.00 56.38 683 GLN A N 1
ATOM 5368 C CA . GLN A 1 683 ? 43.471 9.913 3.365 1.00 56.38 683 GLN A CA 1
ATOM 5369 C C . GLN A 1 683 ? 42.479 10.455 2.322 1.00 56.38 683 GLN A C 1
ATOM 5371 O O . GLN A 1 683 ? 41.660 9.687 1.820 1.00 56.38 683 GLN A O 1
ATOM 5376 N N . ILE A 1 684 ? 42.539 11.745 1.987 1.00 58.41 684 ILE A N 1
ATOM 5377 C CA . ILE A 1 684 ? 41.517 12.405 1.163 1.00 58.41 684 ILE A CA 1
ATOM 5378 C C . ILE A 1 684 ? 41.600 11.965 -0.301 1.00 58.41 684 ILE A C 1
ATOM 5380 O O . ILE A 1 684 ? 40.570 11.662 -0.885 1.00 58.41 684 ILE A O 1
ATOM 5384 N N . PHE A 1 685 ? 42.800 11.875 -0.877 1.00 62.38 685 PHE A N 1
ATOM 5385 C CA . PHE A 1 685 ? 43.010 11.434 -2.263 1.00 62.38 685 PHE A CA 1
ATOM 5386 C C . PHE A 1 685 ? 43.704 10.070 -2.298 1.00 62.38 685 PHE A C 1
ATOM 5388 O O . PHE A 1 685 ? 44.883 9.988 -1.938 1.00 62.38 685 PHE A O 1
ATOM 5395 N N . THR A 1 686 ? 42.993 9.019 -2.731 1.00 60.69 686 THR A N 1
ATOM 5396 C CA . THR A 1 686 ? 43.508 7.634 -2.778 1.00 60.69 686 THR A CA 1
ATOM 5397 C C . THR A 1 686 ? 43.338 7.000 -4.164 1.00 60.69 686 THR A C 1
ATOM 5399 O O . THR A 1 686 ? 42.221 6.904 -4.660 1.00 60.69 686 THR A O 1
ATOM 5402 N N . VAL A 1 687 ? 44.421 6.522 -4.779 1.00 58.22 687 VAL A N 1
ATOM 5403 C CA . VAL A 1 687 ? 44.394 5.740 -6.035 1.00 58.22 687 VAL A CA 1
ATOM 5404 C C . VAL A 1 687 ? 44.063 4.277 -5.729 1.00 58.22 687 VAL A C 1
ATOM 5406 O O . VAL A 1 687 ? 44.568 3.734 -4.751 1.00 58.22 687 VAL A O 1
ATOM 5409 N N . PHE A 1 688 ? 43.226 3.630 -6.544 1.00 59.16 688 PHE A N 1
ATOM 5410 C CA . PHE A 1 688 ? 42.835 2.217 -6.394 1.00 59.16 688 PHE A CA 1
ATOM 5411 C C . PHE A 1 688 ? 43.003 1.468 -7.724 1.00 59.16 688 PHE A C 1
ATOM 5413 O O . PHE A 1 688 ? 42.948 2.094 -8.779 1.00 59.16 688 PHE A O 1
ATOM 5420 N N . GLY A 1 689 ? 43.192 0.146 -7.695 1.00 58.91 689 GLY A N 1
ATOM 5421 C CA . GLY A 1 689 ? 43.120 -0.695 -8.900 1.00 58.91 689 GLY A CA 1
ATOM 5422 C C . GLY A 1 689 ? 41.893 -1.613 -8.910 1.00 58.91 689 GLY A C 1
ATOM 5423 O O . GLY A 1 689 ? 41.057 -1.561 -8.006 1.00 58.91 689 GLY A O 1
ATOM 5424 N N . GLN A 1 690 ? 41.733 -2.397 -9.980 1.00 59.00 690 GLN A N 1
ATOM 5425 C CA . GLN A 1 690 ? 40.565 -3.262 -10.164 1.00 59.00 690 GLN A CA 1
ATOM 5426 C C . GLN A 1 690 ? 40.628 -4.518 -9.274 1.00 59.00 690 GLN A C 1
ATOM 5428 O O . GLN A 1 690 ? 41.718 -5.015 -8.992 1.00 59.00 690 GLN A O 1
ATOM 5433 N N . PRO A 1 691 ? 39.476 -5.093 -8.884 1.00 67.94 691 PRO A N 1
ATOM 5434 C CA . PRO A 1 691 ? 39.415 -6.468 -8.392 1.00 67.94 691 PRO A CA 1
ATOM 5435 C C . PRO A 1 691 ? 40.104 -7.439 -9.363 1.00 67.94 691 PRO A C 1
ATOM 5437 O O . PRO A 1 691 ? 39.757 -7.472 -10.543 1.00 67.94 691 PRO A O 1
ATOM 5440 N N . ASP A 1 692 ? 41.039 -8.263 -8.892 1.00 75.12 692 ASP A N 1
ATOM 5441 C CA . ASP A 1 692 ? 41.554 -9.386 -9.677 1.00 75.12 692 ASP A CA 1
ATOM 5442 C C . ASP A 1 692 ? 40.609 -10.581 -9.530 1.00 75.12 692 ASP A C 1
ATOM 5444 O O . ASP A 1 692 ? 40.488 -11.171 -8.451 1.00 75.12 692 ASP A O 1
ATOM 5448 N N . VAL A 1 693 ? 39.903 -10.925 -10.608 1.00 80.31 693 VAL A N 1
ATOM 5449 C CA . VAL A 1 693 ? 38.884 -11.977 -10.616 1.00 80.31 693 VAL A CA 1
ATOM 5450 C C . VAL A 1 693 ? 39.172 -12.974 -11.728 1.00 80.31 693 VAL A C 1
ATOM 5452 O O . VAL A 1 693 ? 39.441 -12.600 -12.868 1.00 80.31 693 VAL A O 1
ATOM 5455 N N . ALA A 1 694 ? 39.082 -14.258 -11.396 1.00 82.94 694 ALA A N 1
ATOM 5456 C CA . ALA A 1 694 ? 39.186 -15.351 -12.350 1.00 82.94 694 ALA A CA 1
ATOM 5457 C C . ALA A 1 694 ? 37.844 -16.067 -12.469 1.00 82.94 694 ALA A C 1
ATOM 5459 O O . ALA A 1 694 ? 37.277 -16.500 -11.465 1.00 82.94 694 ALA A O 1
ATOM 5460 N N . VAL A 1 695 ? 37.363 -16.226 -13.699 1.00 86.69 695 VAL A N 1
ATOM 5461 C CA . VAL A 1 695 ? 36.159 -17.004 -13.992 1.00 86.69 695 VAL A CA 1
ATOM 5462 C C . VAL A 1 695 ? 36.573 -18.420 -14.372 1.00 86.69 695 VAL A C 1
ATOM 5464 O O . VAL A 1 695 ? 37.369 -18.624 -15.285 1.00 86.69 695 VAL A O 1
ATOM 5467 N N . ILE A 1 696 ? 36.042 -19.405 -13.657 1.00 90.25 696 ILE A N 1
ATOM 5468 C CA . ILE A 1 696 ? 36.363 -20.821 -13.812 1.00 90.25 696 ILE A CA 1
ATOM 5469 C C . ILE A 1 696 ? 35.111 -21.534 -14.341 1.00 90.25 696 ILE A C 1
ATOM 5471 O O . ILE A 1 696 ? 34.159 -21.721 -13.576 1.00 90.25 696 ILE A O 1
ATOM 5475 N N . PRO A 1 697 ? 35.077 -21.932 -15.626 1.00 85.25 697 PRO A N 1
ATOM 5476 C CA . PRO A 1 697 ? 33.976 -22.721 -16.166 1.00 85.25 697 PRO A CA 1
ATOM 5477 C C . PRO A 1 697 ? 34.013 -24.150 -15.605 1.00 85.25 697 PRO A C 1
ATOM 5479 O O . PRO A 1 697 ? 35.074 -24.774 -15.513 1.00 85.25 697 PRO A O 1
ATOM 5482 N N . GLN A 1 698 ? 32.849 -24.678 -15.243 1.00 88.94 698 GLN A N 1
ATOM 5483 C CA . GLN A 1 698 ? 32.660 -26.038 -14.744 1.00 88.94 698 GLN A CA 1
ATOM 5484 C C . GLN A 1 698 ? 32.174 -26.969 -15.861 1.00 88.94 698 GLN A C 1
ATOM 5486 O O . GLN A 1 698 ? 31.641 -26.544 -16.887 1.00 88.94 698 GLN A O 1
ATOM 5491 N N . LYS A 1 699 ? 32.353 -28.281 -15.666 1.00 80.31 699 LYS A N 1
ATOM 5492 C CA . LYS A 1 699 ? 31.981 -29.308 -16.661 1.00 80.31 699 LYS A CA 1
ATOM 5493 C C . LYS A 1 699 ? 30.469 -29.425 -16.895 1.00 80.31 699 LYS A C 1
ATOM 5495 O O . LYS A 1 699 ? 30.067 -29.973 -17.914 1.00 80.31 699 LYS A O 1
ATOM 5500 N N . ASP A 1 700 ? 29.657 -28.941 -15.961 1.00 83.88 700 ASP A N 1
ATOM 5501 C CA . ASP A 1 700 ? 28.191 -28.970 -15.992 1.00 83.88 700 ASP A CA 1
ATOM 5502 C C . ASP A 1 700 ? 27.566 -27.701 -16.610 1.00 83.88 700 ASP A C 1
ATOM 5504 O O . ASP A 1 700 ? 26.348 -27.532 -16.584 1.00 83.88 700 ASP A O 1
ATOM 5508 N N . GLY A 1 701 ? 28.391 -26.807 -17.168 1.00 79.31 701 GLY A N 1
ATOM 5509 C CA . GLY A 1 701 ? 27.955 -25.543 -17.765 1.00 79.31 701 GLY A CA 1
ATOM 5510 C C . GLY A 1 701 ? 27.852 -24.376 -16.778 1.00 79.31 701 GLY A C 1
ATOM 5511 O O . GLY A 1 701 ? 27.704 -23.234 -17.215 1.00 79.31 701 GLY A O 1
ATOM 5512 N N . THR A 1 702 ? 27.995 -24.618 -15.470 1.00 89.44 702 THR A N 1
ATOM 5513 C CA . THR A 1 702 ? 28.060 -23.541 -14.473 1.00 89.44 702 THR A CA 1
ATOM 5514 C C . THR A 1 702 ? 29.419 -22.837 -14.485 1.00 89.44 702 THR A C 1
ATOM 5516 O O . THR A 1 702 ? 30.409 -23.339 -15.019 1.00 89.44 702 THR A O 1
ATOM 5519 N N . HIS A 1 703 ? 29.481 -21.643 -13.906 1.00 89.56 703 HIS A N 1
ATOM 5520 C CA . HIS A 1 703 ? 30.702 -20.866 -13.722 1.00 89.56 703 HIS A CA 1
ATOM 5521 C C . HIS A 1 703 ? 30.914 -20.591 -12.236 1.00 89.56 703 HIS A C 1
ATOM 5523 O O . HIS A 1 703 ? 29.964 -20.481 -11.463 1.00 89.56 703 HIS A O 1
ATOM 5529 N N . VAL A 1 704 ? 32.178 -20.477 -11.839 1.00 92.19 704 VAL A N 1
ATOM 5530 C CA . VAL A 1 704 ? 32.589 -20.068 -10.495 1.00 92.19 704 VAL A CA 1
ATOM 5531 C C . VAL A 1 704 ? 33.543 -18.890 -10.622 1.00 92.19 704 VAL A C 1
ATOM 5533 O O . VAL A 1 704 ? 34.456 -18.915 -11.444 1.00 92.19 704 VAL A O 1
ATOM 5536 N N . VAL A 1 705 ? 33.357 -17.862 -9.803 1.00 90.50 705 VAL A N 1
ATOM 5537 C CA . VAL A 1 705 ? 34.239 -16.694 -9.748 1.00 90.50 705 VAL A CA 1
ATOM 5538 C C . VAL A 1 705 ? 35.155 -16.826 -8.544 1.00 90.50 705 VAL A C 1
ATOM 5540 O O . VAL A 1 705 ? 34.693 -17.035 -7.426 1.00 90.50 705 VAL A O 1
ATOM 5543 N N . LYS A 1 706 ? 36.462 -16.686 -8.764 1.00 90.19 706 LYS A N 1
ATOM 5544 C CA . LYS A 1 706 ? 37.463 -16.592 -7.703 1.00 90.19 706 LYS A CA 1
ATOM 5545 C C . LYS A 1 706 ? 38.008 -15.171 -7.638 1.00 90.19 706 LYS A C 1
ATOM 5547 O O . LYS A 1 706 ? 38.665 -14.729 -8.580 1.00 90.19 706 LYS A O 1
ATOM 5552 N N . LEU A 1 707 ? 37.796 -14.499 -6.511 1.00 86.31 707 LEU A N 1
ATOM 5553 C CA . LEU A 1 707 ? 38.470 -13.253 -6.169 1.00 86.31 707 LEU A CA 1
ATOM 5554 C C . LEU A 1 707 ? 39.910 -13.579 -5.752 1.00 86.31 707 LEU A C 1
ATOM 5556 O O . LEU A 1 707 ? 40.158 -14.168 -4.702 1.00 86.31 707 LEU A O 1
ATOM 5560 N N . ARG A 1 708 ? 40.877 -13.234 -6.599 1.00 79.00 708 ARG A N 1
ATOM 5561 C CA . ARG A 1 708 ? 42.305 -13.388 -6.291 1.00 79.00 708 ARG A CA 1
ATOM 5562 C C . ARG A 1 708 ? 42.790 -12.264 -5.387 1.00 79.00 708 ARG A C 1
ATOM 5564 O O . ARG A 1 708 ? 43.608 -12.518 -4.502 1.00 79.00 708 ARG A O 1
ATOM 5571 N N . GLY A 1 709 ? 42.234 -11.071 -5.574 1.00 72.62 709 GLY A N 1
ATOM 5572 C CA . GLY A 1 709 ? 42.724 -9.877 -4.922 1.00 72.62 709 GLY A CA 1
ATOM 5573 C C . GLY A 1 709 ? 42.088 -8.594 -5.411 1.00 72.62 709 GLY A C 1
ATOM 5574 O O . GLY A 1 709 ? 41.086 -8.596 -6.121 1.00 72.62 709 GLY A O 1
ATOM 5575 N N . VAL A 1 710 ? 42.728 -7.492 -5.053 1.00 65.94 710 VAL A N 1
ATOM 5576 C CA . VAL A 1 710 ? 42.574 -6.208 -5.733 1.00 65.94 710 VAL A CA 1
ATOM 5577 C C . VAL A 1 710 ? 43.962 -5.817 -6.212 1.00 65.94 710 VAL A C 1
ATOM 5579 O O . VAL A 1 710 ? 44.898 -5.796 -5.402 1.00 65.94 710 VAL A O 1
ATOM 5582 N N . ASP A 1 711 ? 44.094 -5.555 -7.509 1.00 58.97 711 ASP A N 1
ATOM 5583 C CA . ASP A 1 711 ? 45.351 -5.138 -8.112 1.00 58.97 711 ASP A CA 1
ATOM 5584 C C . ASP A 1 711 ? 45.740 -3.768 -7.565 1.00 58.97 711 ASP A C 1
ATOM 5586 O O . ASP A 1 711 ? 44.985 -2.800 -7.630 1.00 58.97 711 ASP A O 1
ATOM 5590 N N . ILE A 1 712 ? 46.935 -3.686 -6.997 1.00 52.56 712 ILE A N 1
ATOM 5591 C CA . ILE A 1 712 ? 47.555 -2.456 -6.531 1.00 52.56 712 ILE A CA 1
ATOM 5592 C C . ILE A 1 712 ? 48.671 -2.131 -7.513 1.00 52.56 712 ILE A C 1
ATOM 5594 O O . ILE A 1 712 ? 49.688 -2.815 -7.574 1.00 52.56 712 ILE A O 1
ATOM 5598 N N . TYR A 1 713 ? 48.500 -1.059 -8.275 1.00 47.66 713 TYR A N 1
ATOM 5599 C CA . TYR A 1 713 ? 49.591 -0.511 -9.069 1.00 47.66 713 TYR A CA 1
ATOM 5600 C C . TYR A 1 713 ? 50.536 0.292 -8.164 1.00 47.66 713 TYR A C 1
ATOM 5602 O O . TYR A 1 713 ? 50.090 1.210 -7.471 1.00 47.66 713 TYR A O 1
ATOM 5610 N N . ASP A 1 714 ? 51.827 -0.046 -8.164 1.00 48.00 714 ASP A N 1
ATOM 5611 C CA . ASP A 1 714 ? 52.879 0.693 -7.471 1.00 48.00 714 ASP A CA 1
ATOM 5612 C C . ASP A 1 714 ? 53.429 1.796 -8.389 1.00 48.00 714 ASP A C 1
ATOM 5614 O O . ASP A 1 714 ? 54.201 1.526 -9.313 1.00 48.00 714 ASP A O 1
ATOM 5618 N N . PRO A 1 715 ? 53.069 3.067 -8.162 1.00 41.09 715 PRO A N 1
ATOM 5619 C CA . PRO A 1 715 ? 53.485 4.165 -9.028 1.00 41.09 715 PRO A CA 1
ATOM 5620 C C . PRO A 1 715 ? 54.961 4.536 -8.854 1.00 41.09 715 PRO A C 1
ATOM 5622 O O . PRO A 1 715 ? 55.496 5.241 -9.703 1.00 41.09 715 PRO A O 1
ATOM 5625 N N . LEU A 1 716 ? 55.623 4.117 -7.764 1.00 45.31 716 LEU A N 1
ATOM 5626 C CA . LEU A 1 716 ? 57.024 4.458 -7.509 1.00 45.31 716 LEU A CA 1
ATOM 5627 C C . LEU A 1 716 ? 57.955 3.567 -8.339 1.00 45.31 716 LEU A C 1
ATOM 5629 O O . LEU A 1 716 ? 58.973 4.055 -8.837 1.00 45.31 716 LEU A O 1
ATOM 5633 N N . THR A 1 717 ? 57.581 2.297 -8.522 1.00 50.59 717 THR A N 1
ATOM 5634 C CA . THR A 1 717 ? 58.349 1.280 -9.260 1.00 50.59 717 THR A CA 1
ATOM 5635 C C . THR A 1 717 ? 57.799 0.994 -10.661 1.00 50.59 717 THR A C 1
ATOM 5637 O O . THR A 1 717 ? 58.568 0.594 -11.531 1.00 50.59 717 THR A O 1
ATOM 5640 N N . GLY A 1 718 ? 56.508 1.244 -10.906 1.00 44.16 718 GLY A N 1
ATOM 5641 C CA . GLY A 1 718 ? 55.814 0.909 -12.154 1.00 44.16 718 GLY A CA 1
ATOM 5642 C C . GLY A 1 718 ? 55.310 -0.538 -12.232 1.00 44.16 718 GLY A C 1
ATOM 5643 O O . GLY A 1 718 ? 54.917 -0.981 -13.309 1.00 44.16 718 GLY A O 1
ATOM 5644 N N . GLU A 1 719 ? 55.331 -1.282 -11.123 1.00 44.00 719 GLU A N 1
ATOM 5645 C CA . GLU A 1 719 ? 54.921 -2.692 -11.053 1.00 44.00 719 GLU A CA 1
ATOM 5646 C C . GLU A 1 719 ? 53.507 -2.845 -10.464 1.00 44.00 719 GLU A C 1
ATOM 5648 O O . GLU A 1 719 ? 53.105 -2.095 -9.578 1.00 44.00 719 GLU A O 1
ATOM 5653 N N . ALA A 1 720 ? 52.734 -3.829 -10.931 1.00 47.72 720 ALA A N 1
ATOM 5654 C CA . ALA A 1 720 ? 51.446 -4.188 -10.332 1.00 47.72 720 ALA A CA 1
ATOM 5655 C C . ALA A 1 720 ? 51.622 -5.337 -9.321 1.00 47.72 720 ALA A C 1
ATOM 5657 O O . ALA A 1 720 ? 52.226 -6.362 -9.639 1.00 47.72 720 ALA A O 1
ATOM 5658 N N . HIS A 1 721 ? 51.068 -5.192 -8.117 1.00 51.31 721 HIS A N 1
ATOM 5659 C CA . HIS A 1 721 ? 51.032 -6.224 -7.078 1.00 51.31 721 HIS A CA 1
ATOM 5660 C C . HIS A 1 721 ? 49.583 -6.460 -6.631 1.00 51.31 721 HIS A C 1
ATOM 5662 O O . HIS A 1 721 ? 48.883 -5.509 -6.311 1.00 51.31 721 HIS A O 1
ATOM 5668 N N . SER A 1 722 ? 49.112 -7.706 -6.569 1.00 52.88 722 SER A N 1
ATOM 5669 C CA . SER A 1 722 ? 47.743 -8.004 -6.117 1.00 52.88 722 SER A CA 1
ATOM 5670 C C . SER A 1 722 ? 47.702 -8.223 -4.597 1.00 52.88 722 SER A C 1
ATOM 5672 O O . SER A 1 722 ? 48.527 -8.959 -4.049 1.00 52.88 722 SER A O 1
ATOM 5674 N N . THR A 1 723 ? 46.758 -7.581 -3.900 1.00 61.38 723 THR A N 1
ATOM 5675 C CA . THR A 1 723 ? 46.446 -7.882 -2.481 1.00 61.38 723 THR A CA 1
ATOM 5676 C C . THR A 1 723 ? 45.774 -9.254 -2.383 1.00 61.38 723 THR A C 1
ATOM 5678 O O . THR A 1 723 ? 45.168 -9.680 -3.359 1.00 61.38 723 THR A O 1
ATOM 5681 N N . ARG A 1 724 ? 45.803 -9.967 -1.247 1.00 65.50 724 ARG A N 1
ATOM 5682 C CA . ARG A 1 724 ? 45.064 -11.241 -1.156 1.00 65.50 724 ARG A CA 1
ATOM 5683 C C . ARG A 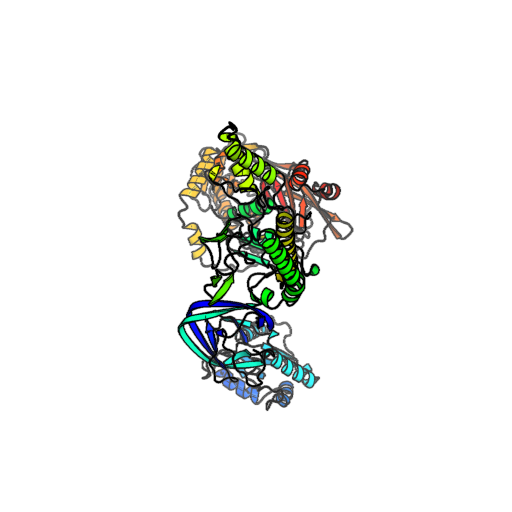1 724 ? 43.564 -10.958 -1.083 1.00 65.50 724 ARG A C 1
ATOM 5685 O O . ARG A 1 724 ? 43.139 -10.069 -0.356 1.00 65.50 724 ARG A O 1
ATOM 5692 N N . GLY A 1 725 ? 42.746 -11.751 -1.776 1.00 59.00 725 GLY A N 1
ATOM 5693 C CA . GLY A 1 725 ? 41.279 -11.644 -1.705 1.00 59.00 725 GLY A CA 1
ATOM 5694 C C . GLY A 1 725 ? 40.693 -11.830 -0.296 1.00 59.00 725 GLY A C 1
ATOM 5695 O O . GLY A 1 725 ? 39.542 -11.486 -0.073 1.00 59.00 725 GLY A O 1
ATOM 5696 N N . GLU A 1 726 ? 41.475 -12.349 0.653 1.00 68.88 726 GLU A N 1
ATOM 5697 C CA . GLU A 1 726 ? 41.107 -12.471 2.072 1.00 68.88 726 GLU A CA 1
ATOM 5698 C C . GLU A 1 726 ? 41.150 -11.128 2.826 1.00 68.88 726 GLU A C 1
ATOM 5700 O O . GLU A 1 726 ? 40.495 -10.981 3.851 1.00 68.88 726 GLU A O 1
ATOM 5705 N N . ASP A 1 727 ? 41.869 -10.131 2.299 1.00 68.94 727 ASP A N 1
ATOM 5706 C CA . ASP A 1 727 ? 42.098 -8.837 2.956 1.00 68.94 727 ASP A CA 1
ATOM 5707 C C . ASP A 1 727 ? 41.003 -7.791 2.635 1.00 68.94 727 ASP A C 1
ATOM 5709 O O . ASP A 1 727 ? 41.134 -6.610 2.976 1.00 68.94 727 ASP A O 1
ATOM 5713 N N . VAL A 1 728 ? 39.918 -8.194 1.958 1.00 73.38 728 VAL A N 1
ATOM 5714 C CA . VAL A 1 728 ? 38.777 -7.320 1.625 1.00 73.38 728 VAL A CA 1
ATOM 5715 C C . VAL A 1 728 ? 37.684 -7.419 2.693 1.00 73.38 728 VAL A C 1
ATOM 5717 O O . VAL A 1 728 ? 37.476 -8.471 3.296 1.00 73.38 728 VAL A O 1
ATOM 5720 N N . ALA A 1 729 ? 36.946 -6.332 2.924 1.00 72.75 729 ALA A N 1
ATOM 5721 C CA . ALA A 1 729 ? 35.866 -6.339 3.911 1.00 72.75 729 ALA A CA 1
ATOM 5722 C C . ALA A 1 729 ? 34.631 -7.084 3.401 1.00 72.75 729 ALA A C 1
ATOM 5724 O O . ALA A 1 729 ? 34.001 -7.829 4.150 1.00 72.75 729 ALA A O 1
ATOM 5725 N N . ALA A 1 730 ? 34.294 -6.893 2.125 1.00 82.25 730 ALA A N 1
ATOM 5726 C CA . ALA A 1 730 ? 33.227 -7.630 1.469 1.00 82.25 730 ALA A CA 1
ATOM 5727 C C . ALA A 1 730 ? 33.451 -7.706 -0.041 1.00 82.25 730 ALA A C 1
ATOM 5729 O O . ALA A 1 730 ? 34.101 -6.840 -0.628 1.00 82.25 730 ALA A O 1
ATOM 5730 N N . TRP A 1 731 ? 32.856 -8.701 -0.688 1.00 85.44 731 TRP A N 1
ATOM 5731 C CA . TRP A 1 731 ? 32.690 -8.698 -2.134 1.00 85.44 731 TRP A CA 1
ATOM 5732 C C . TRP A 1 731 ? 31.341 -9.287 -2.548 1.00 85.44 731 TRP A C 1
ATOM 5734 O O . TRP A 1 731 ? 30.748 -10.101 -1.843 1.00 85.44 731 TRP A O 1
ATOM 5744 N N . PHE A 1 732 ? 30.837 -8.830 -3.688 1.00 88.88 732 PHE A N 1
ATOM 5745 C CA . PHE A 1 732 ? 29.511 -9.141 -4.204 1.00 88.88 732 PHE A CA 1
ATOM 5746 C C . PHE A 1 732 ? 29.600 -9.537 -5.669 1.00 88.88 732 PHE A C 1
ATOM 5748 O O . PHE A 1 732 ? 30.411 -8.986 -6.419 1.00 88.88 732 PHE A O 1
ATOM 5755 N N . LEU A 1 733 ? 28.733 -10.456 -6.074 1.00 89.69 733 LEU A N 1
ATOM 5756 C CA . LEU A 1 733 ? 28.638 -10.945 -7.441 1.00 89.69 733 LEU A CA 1
ATOM 5757 C C . LEU A 1 733 ? 27.238 -10.692 -7.995 1.00 89.69 733 LEU A C 1
ATOM 5759 O O . LEU A 1 733 ? 26.249 -11.129 -7.404 1.00 89.69 733 LEU A O 1
ATOM 5763 N N . ASP A 1 734 ? 27.192 -10.047 -9.154 1.00 89.56 734 ASP A N 1
ATOM 5764 C CA . ASP A 1 734 ? 26.065 -10.057 -10.078 1.00 89.56 734 ASP A CA 1
ATOM 5765 C C . ASP A 1 734 ? 26.361 -11.070 -11.191 1.00 89.56 734 ASP A C 1
ATOM 5767 O O . ASP A 1 734 ? 27.390 -10.982 -11.872 1.00 89.56 734 ASP A O 1
ATOM 5771 N N . THR A 1 735 ? 25.492 -12.070 -11.327 1.00 91.06 735 THR A N 1
ATOM 5772 C CA . THR A 1 735 ? 25.686 -13.205 -12.236 1.00 91.06 735 THR A CA 1
ATOM 5773 C C . THR A 1 735 ? 25.213 -12.940 -13.665 1.00 91.06 735 THR A C 1
ATOM 5775 O O . THR A 1 735 ? 25.542 -13.740 -14.542 1.00 91.06 735 THR A O 1
ATOM 5778 N N . ASP A 1 736 ? 24.459 -11.862 -13.909 1.00 88.00 736 ASP A N 1
ATOM 5779 C CA . ASP A 1 736 ? 23.981 -11.494 -15.248 1.00 88.00 736 ASP A CA 1
ATOM 5780 C C . ASP A 1 736 ? 23.801 -9.977 -15.403 1.00 88.00 736 ASP A C 1
ATOM 5782 O O . ASP A 1 736 ? 22.704 -9.459 -15.592 1.00 88.00 736 ASP A O 1
ATOM 5786 N N . TYR A 1 737 ? 24.913 -9.255 -15.301 1.00 80.12 737 TYR A N 1
ATOM 5787 C CA . TYR A 1 737 ? 24.917 -7.801 -15.278 1.00 80.12 737 TYR A CA 1
ATOM 5788 C C . TYR A 1 737 ? 24.435 -7.199 -16.612 1.00 80.12 737 TYR A C 1
ATOM 5790 O O . TYR A 1 737 ? 25.055 -7.367 -17.675 1.00 80.12 737 TYR A O 1
ATOM 5798 N N . ASP A 1 738 ? 23.355 -6.422 -16.535 1.00 70.62 738 ASP A N 1
ATOM 5799 C CA . ASP A 1 738 ? 22.680 -5.776 -17.667 1.00 70.62 738 ASP A CA 1
ATOM 5800 C C . ASP A 1 738 ? 23.407 -4.517 -18.180 1.00 70.62 738 ASP A C 1
ATOM 5802 O O . ASP A 1 738 ? 23.071 -3.981 -19.236 1.00 70.62 738 ASP A O 1
ATOM 5806 N N . GLY A 1 739 ? 24.457 -4.076 -17.480 1.00 59.69 739 GLY A N 1
ATOM 5807 C CA . GLY A 1 739 ? 25.213 -2.864 -17.805 1.00 59.69 739 GLY A CA 1
ATOM 5808 C C . GLY A 1 739 ? 24.701 -1.600 -17.113 1.00 59.69 739 GLY A C 1
ATOM 5809 O O . GLY A 1 739 ? 25.356 -0.565 -17.224 1.00 59.69 739 GLY A O 1
ATOM 5810 N N . LYS A 1 740 ? 23.578 -1.674 -16.391 1.00 55.59 740 LYS A N 1
ATOM 5811 C CA . LYS A 1 740 ? 22.865 -0.527 -15.812 1.00 55.59 740 LYS A CA 1
ATOM 5812 C C . LYS A 1 740 ? 22.723 -0.640 -14.298 1.00 55.59 740 LYS A C 1
ATOM 5814 O O . LYS A 1 740 ? 23.059 0.305 -13.585 1.00 55.59 740 LYS A O 1
ATOM 5819 N N . THR A 1 741 ? 22.259 -1.782 -13.797 1.00 56.72 741 THR A N 1
ATOM 5820 C CA . THR A 1 741 ? 21.906 -1.967 -12.388 1.00 56.72 741 THR A CA 1
ATOM 5821 C C . THR A 1 741 ? 22.655 -3.155 -11.807 1.00 56.72 741 THR A C 1
ATOM 5823 O O . THR A 1 741 ? 22.562 -4.270 -12.299 1.00 56.72 741 THR A O 1
ATOM 5826 N N . PHE A 1 742 ? 23.410 -2.919 -10.731 1.00 63.50 742 PHE A N 1
ATOM 5827 C CA . PHE A 1 742 ? 24.143 -3.985 -10.050 1.00 63.50 742 PHE A CA 1
ATOM 5828 C C . PHE A 1 742 ? 23.215 -4.739 -9.093 1.00 63.50 742 PHE A C 1
ATOM 5830 O O . PHE A 1 742 ? 22.834 -4.206 -8.046 1.00 63.50 742 PHE A O 1
ATOM 5837 N N . HIS A 1 743 ? 22.879 -5.981 -9.428 1.00 71.50 743 HIS A N 1
ATOM 5838 C CA . HIS A 1 743 ? 22.037 -6.852 -8.621 1.00 71.50 743 HIS A CA 1
ATOM 5839 C C . HIS A 1 743 ? 22.892 -7.856 -7.835 1.00 71.50 743 HIS A C 1
ATOM 5841 O O . HIS A 1 743 ? 23.519 -8.754 -8.396 1.00 71.50 743 HIS A O 1
ATOM 5847 N N . ILE A 1 744 ? 22.923 -7.718 -6.504 1.00 81.12 744 ILE A N 1
ATOM 5848 C CA . ILE A 1 744 ? 23.683 -8.628 -5.633 1.00 81.12 744 ILE A CA 1
ATOM 5849 C C . ILE A 1 744 ? 23.012 -10.007 -5.643 1.00 81.12 744 ILE A C 1
ATOM 5851 O O . ILE A 1 744 ? 22.043 -10.241 -4.925 1.00 81.12 744 ILE A O 1
ATOM 5855 N N . CYS A 1 745 ? 23.563 -10.933 -6.423 1.00 84.56 745 CYS A N 1
ATOM 5856 C CA . CYS A 1 745 ? 23.121 -12.324 -6.474 1.00 84.56 745 CYS A CA 1
ATOM 5857 C C . CYS A 1 745 ? 23.820 -13.174 -5.401 1.00 84.56 745 CYS A C 1
ATOM 5859 O O . CYS A 1 745 ? 23.235 -14.113 -4.867 1.00 84.56 745 CYS A O 1
ATOM 5861 N N . GLN A 1 746 ? 25.077 -12.850 -5.077 1.00 87.50 746 GLN A N 1
ATOM 5862 C CA . GLN A 1 746 ? 25.848 -13.494 -4.007 1.00 87.50 746 GLN A CA 1
ATOM 5863 C C . GLN A 1 746 ? 26.696 -12.462 -3.248 1.00 87.50 746 GLN A C 1
ATOM 5865 O O . GLN A 1 746 ? 27.151 -11.476 -3.833 1.00 87.50 746 GLN A O 1
ATOM 5870 N N . ALA A 1 747 ? 26.920 -12.697 -1.952 1.00 87.44 747 ALA A N 1
ATOM 5871 C CA . ALA A 1 747 ? 27.643 -11.804 -1.046 1.00 87.44 747 ALA A CA 1
ATOM 5872 C C . ALA A 1 747 ? 28.624 -12.582 -0.161 1.00 87.44 747 ALA A C 1
ATOM 5874 O O . ALA A 1 747 ? 28.287 -13.655 0.339 1.00 87.44 747 ALA A O 1
ATOM 5875 N N . PHE A 1 748 ? 29.809 -12.012 0.054 1.00 86.06 748 PHE A N 1
ATOM 5876 C CA . PHE A 1 748 ? 30.911 -12.656 0.761 1.00 86.06 748 PHE A CA 1
ATOM 5877 C C . PHE A 1 748 ? 31.661 -11.671 1.665 1.00 86.06 748 PHE A C 1
ATOM 5879 O O . PHE A 1 748 ? 31.833 -10.505 1.307 1.00 86.06 748 PHE A O 1
ATOM 5886 N N . PHE A 1 749 ? 32.145 -12.148 2.815 1.00 84.56 749 PHE A N 1
ATOM 5887 C CA . PHE A 1 749 ? 32.761 -11.343 3.882 1.00 84.56 749 PHE A CA 1
ATOM 5888 C C . PHE A 1 749 ? 34.029 -12.022 4.436 1.00 84.56 749 PHE A C 1
ATOM 5890 O O . PHE A 1 749 ? 33.995 -12.605 5.521 1.00 84.56 749 PHE A O 1
ATOM 5897 N N . PRO A 1 750 ? 35.152 -12.001 3.699 1.00 77.00 750 PRO A N 1
ATOM 5898 C CA . PRO A 1 750 ? 36.324 -12.808 4.042 1.00 77.00 750 PRO A CA 1
ATOM 5899 C C . PRO A 1 750 ? 37.169 -12.253 5.207 1.00 77.00 750 PRO A C 1
ATOM 5901 O O . PRO A 1 750 ? 37.870 -13.021 5.859 1.00 77.00 750 PRO A O 1
ATOM 5904 N N . GLY A 1 751 ? 37.097 -10.946 5.494 1.00 66.25 751 GLY A N 1
ATOM 5905 C CA . GLY A 1 751 ? 38.007 -10.269 6.430 1.00 66.25 751 GLY A CA 1
ATOM 5906 C C . GLY A 1 751 ? 37.532 -10.073 7.880 1.00 66.25 751 GLY A C 1
ATOM 5907 O O . GLY A 1 751 ? 38.303 -9.549 8.682 1.00 66.25 751 GLY A O 1
ATOM 5908 N N . ASP A 1 752 ? 36.298 -10.441 8.253 1.00 66.50 752 ASP A N 1
ATOM 5909 C CA . ASP A 1 752 ? 35.767 -10.191 9.611 1.00 66.50 752 ASP A CA 1
ATOM 5910 C C . ASP A 1 752 ? 35.240 -11.473 10.276 1.00 66.50 752 ASP A C 1
ATOM 5912 O O . ASP A 1 752 ? 34.063 -11.830 10.182 1.00 66.50 752 ASP A O 1
ATOM 5916 N N . SER A 1 753 ? 36.138 -12.167 10.982 1.00 61.97 753 SER A N 1
ATOM 5917 C CA . SER A 1 753 ? 35.827 -13.388 11.731 1.00 61.97 753 SER A CA 1
ATOM 5918 C C . SER A 1 753 ? 34.991 -13.143 12.996 1.00 61.97 753 SER A C 1
ATOM 5920 O O . SER A 1 753 ? 34.373 -14.081 13.495 1.00 61.97 753 SER A O 1
ATOM 5922 N N . GLU A 1 754 ? 34.916 -11.904 13.503 1.00 62.69 754 GLU A N 1
ATOM 5923 C CA . GLU A 1 754 ? 34.154 -11.542 14.712 1.00 62.69 754 GLU A CA 1
ATOM 5924 C C . GLU A 1 754 ? 32.813 -10.846 14.421 1.00 62.69 754 GLU A C 1
ATOM 5926 O O . GLU A 1 754 ? 32.002 -10.656 15.338 1.00 62.69 754 GLU A O 1
ATOM 5931 N N . ALA A 1 755 ? 32.556 -10.439 13.171 1.00 62.41 755 ALA A N 1
ATOM 5932 C CA . ALA A 1 755 ? 31.300 -9.812 12.740 1.00 62.41 755 ALA A CA 1
ATOM 5933 C C . ALA A 1 755 ? 30.077 -10.608 13.203 1.00 62.41 755 ALA A C 1
ATOM 5935 O O . ALA A 1 755 ? 29.051 -10.039 13.586 1.00 62.41 755 ALA A O 1
ATOM 5936 N N . TRP A 1 756 ? 30.204 -11.932 13.207 1.00 66.06 756 TRP A N 1
ATOM 5937 C CA . TRP A 1 756 ? 29.110 -12.833 13.506 1.00 66.06 756 TRP A CA 1
ATOM 5938 C C . TRP A 1 756 ? 28.749 -12.899 14.979 1.00 66.06 756 TRP A C 1
ATOM 5940 O O . TRP A 1 756 ? 27.577 -12.769 15.322 1.00 66.06 756 TRP A O 1
ATOM 5950 N N . ASP A 1 757 ? 29.738 -12.974 15.869 1.00 67.00 757 ASP A N 1
ATOM 5951 C CA . ASP A 1 757 ? 29.484 -12.915 17.308 1.00 67.00 757 ASP A CA 1
ATOM 5952 C C . ASP A 1 757 ? 28.838 -11.583 17.699 1.00 67.00 757 ASP A C 1
ATOM 5954 O O . ASP A 1 757 ? 28.045 -11.519 18.644 1.00 67.00 757 ASP A O 1
ATOM 5958 N N . LYS A 1 758 ? 29.178 -10.504 16.982 1.00 67.00 758 LYS A N 1
ATOM 5959 C CA . LYS A 1 758 ? 28.548 -9.189 17.140 1.00 67.00 758 LYS A CA 1
ATOM 5960 C C . LYS A 1 758 ? 27.105 -9.214 16.630 1.00 67.00 758 LYS A C 1
ATOM 5962 O O . LYS A 1 758 ? 26.229 -8.722 17.338 1.00 67.00 758 LYS A O 1
ATOM 5967 N N . LEU A 1 759 ? 26.835 -9.827 15.474 1.00 63.00 759 LEU A N 1
ATOM 5968 C CA . LEU A 1 759 ? 25.487 -9.948 14.910 1.00 63.00 759 LEU A CA 1
ATOM 5969 C C . LEU A 1 759 ? 24.578 -10.849 15.761 1.00 63.00 759 LEU A C 1
ATOM 5971 O O . LEU A 1 759 ? 23.464 -10.454 16.091 1.00 63.00 759 LEU A O 1
ATOM 5975 N N . GLN A 1 760 ? 25.064 -12.009 16.199 1.00 66.38 760 GLN A N 1
ATOM 5976 C CA . GLN A 1 760 ? 24.369 -12.925 17.104 1.00 66.38 760 GLN A CA 1
ATOM 5977 C C . GLN A 1 760 ? 24.031 -12.247 18.439 1.00 66.38 760 GLN A C 1
ATOM 5979 O O . GLN A 1 760 ? 22.893 -12.336 18.909 1.00 66.38 760 GLN A O 1
ATOM 5984 N N . ARG A 1 761 ? 24.972 -11.492 19.028 1.00 73.06 761 ARG A N 1
ATOM 5985 C CA . ARG A 1 761 ? 24.712 -10.667 20.224 1.00 73.06 761 ARG A CA 1
ATOM 5986 C C . ARG A 1 761 ? 23.689 -9.561 19.953 1.00 73.06 761 ARG A C 1
ATOM 5988 O O . ARG A 1 761 ? 22.794 -9.346 20.772 1.00 73.06 761 ARG A O 1
ATOM 5995 N N . ALA A 1 762 ? 23.799 -8.880 18.813 1.00 63.19 762 ALA A N 1
ATOM 5996 C CA . ALA A 1 762 ? 22.915 -7.784 18.428 1.00 63.19 762 ALA A CA 1
ATOM 5997 C C . ALA A 1 762 ? 21.487 -8.251 18.127 1.00 63.19 762 ALA A C 1
ATOM 5999 O O . ALA A 1 762 ? 20.544 -7.543 18.470 1.00 63.19 762 ALA A O 1
ATOM 6000 N N . LEU A 1 763 ? 21.306 -9.431 17.533 1.00 59.59 763 LEU A N 1
ATOM 6001 C CA . LEU A 1 763 ? 20.000 -10.000 17.187 1.00 59.59 763 LEU A CA 1
ATOM 6002 C C . LEU A 1 763 ? 19.417 -10.881 18.299 1.00 59.59 763 LEU A C 1
ATOM 6004 O O . LEU A 1 763 ? 18.208 -11.091 18.327 1.00 59.59 763 LEU A O 1
ATOM 6008 N N . LYS A 1 764 ? 20.239 -11.331 19.259 1.00 66.00 764 LYS A N 1
ATOM 6009 C CA . LYS A 1 764 ? 19.874 -12.319 20.293 1.00 66.00 764 LYS A CA 1
ATOM 6010 C C . LYS A 1 764 ? 19.290 -13.610 19.692 1.00 66.00 764 LYS A C 1
ATOM 6012 O O . LYS A 1 764 ? 18.366 -14.186 20.261 1.00 66.00 764 LYS A O 1
ATOM 6017 N N . ALA A 1 765 ? 19.810 -14.042 18.547 1.00 64.75 765 ALA A N 1
ATOM 6018 C CA . ALA A 1 765 ? 19.321 -15.198 17.797 1.00 64.75 765 ALA A CA 1
ATOM 6019 C C . ALA A 1 765 ? 20.447 -16.212 17.563 1.00 64.75 765 ALA A C 1
ATOM 6021 O O . ALA A 1 765 ? 21.606 -15.825 17.441 1.00 64.75 765 ALA A O 1
ATOM 6022 N N . GLN A 1 766 ? 20.110 -17.500 17.501 1.00 62.22 766 GLN A N 1
ATOM 6023 C CA . GLN A 1 766 ? 21.035 -18.534 17.037 1.00 62.22 766 GLN A CA 1
ATOM 6024 C C . GLN A 1 766 ? 21.132 -18.432 15.518 1.00 62.22 766 GLN A C 1
ATOM 6026 O O . GLN A 1 766 ? 20.101 -18.369 14.849 1.00 62.22 766 GLN A O 1
ATOM 6031 N N . ILE A 1 767 ? 22.348 -18.399 14.984 1.00 65.69 767 ILE A N 1
ATOM 6032 C CA . ILE A 1 767 ? 22.551 -18.304 13.546 1.00 65.69 767 ILE A CA 1
ATOM 6033 C C . ILE A 1 767 ? 23.415 -19.472 13.069 1.00 65.69 767 ILE A C 1
ATOM 6035 O O . ILE A 1 767 ? 24.345 -19.879 13.764 1.00 65.69 767 ILE A O 1
ATOM 6039 N N . ASP A 1 768 ? 23.057 -20.038 11.917 1.00 68.69 768 ASP A N 1
ATOM 6040 C CA . ASP A 1 768 ? 23.698 -21.222 11.346 1.00 68.69 768 ASP A CA 1
ATOM 6041 C C . ASP A 1 768 ? 25.152 -20.922 10.949 1.00 68.69 768 ASP A C 1
ATOM 6043 O O . ASP A 1 768 ? 25.420 -20.138 10.035 1.00 68.69 768 ASP A O 1
ATOM 6047 N N . ALA A 1 769 ? 26.086 -21.547 11.664 1.00 66.62 769 ALA A N 1
ATOM 6048 C CA . ALA A 1 769 ? 27.516 -21.373 11.453 1.00 66.62 769 ALA A CA 1
ATOM 6049 C C . ALA A 1 769 ? 27.976 -21.933 10.095 1.00 66.62 769 ALA A C 1
ATOM 6051 O O . ALA A 1 769 ? 28.862 -21.354 9.469 1.00 66.62 769 ALA A O 1
ATOM 6052 N N . GLU A 1 770 ? 27.349 -23.007 9.604 1.00 70.12 770 GLU A N 1
ATOM 6053 C CA . GLU A 1 770 ? 27.748 -23.672 8.359 1.00 70.12 770 GLU A CA 1
ATOM 6054 C C . GLU A 1 770 ? 27.323 -22.861 7.124 1.00 70.12 770 GLU A C 1
ATOM 6056 O O . GLU A 1 770 ? 28.030 -22.806 6.116 1.00 70.12 770 GLU A O 1
ATOM 6061 N N . ALA A 1 771 ? 26.170 -22.190 7.198 1.00 67.69 771 ALA A N 1
ATOM 6062 C CA . ALA A 1 771 ? 25.712 -21.274 6.155 1.00 67.69 771 ALA A CA 1
ATOM 6063 C C . ALA A 1 771 ? 26.634 -20.049 6.015 1.00 67.69 771 ALA A C 1
ATOM 6065 O O . ALA A 1 771 ? 26.848 -19.563 4.904 1.00 67.69 771 ALA A O 1
ATOM 6066 N N . PHE A 1 772 ? 27.201 -19.571 7.127 1.00 67.94 772 PHE A N 1
ATOM 6067 C CA . PHE A 1 772 ? 28.070 -18.395 7.154 1.00 67.94 772 PHE A CA 1
ATOM 6068 C C . PHE A 1 772 ? 29.517 -18.703 6.754 1.00 67.94 772 PHE A C 1
ATOM 6070 O O . PHE A 1 772 ? 30.126 -17.913 6.036 1.00 67.94 772 PHE A O 1
ATOM 6077 N N . GLU A 1 773 ? 30.054 -19.868 7.129 1.00 70.88 773 GLU A N 1
ATOM 6078 C CA . GLU A 1 773 ? 31.391 -20.312 6.700 1.00 70.88 773 GLU A CA 1
ATOM 6079 C C . GLU A 1 773 ? 31.507 -20.331 5.165 1.00 70.88 773 GLU A C 1
ATOM 6081 O O . GLU A 1 773 ? 32.511 -19.910 4.589 1.00 70.88 773 GLU A O 1
ATOM 6086 N N . LYS A 1 774 ? 30.413 -20.686 4.478 1.00 74.06 774 LYS A N 1
ATOM 6087 C CA . LYS A 1 774 ? 30.313 -20.641 3.011 1.00 74.06 774 LYS A CA 1
ATOM 6088 C C . LYS A 1 774 ? 30.375 -19.214 2.430 1.00 74.06 774 LYS A C 1
ATOM 6090 O O . LYS A 1 774 ? 30.732 -19.060 1.266 1.00 74.06 774 LYS A O 1
ATOM 6095 N N . MET A 1 775 ? 30.069 -18.177 3.216 1.00 75.88 775 MET A N 1
ATOM 6096 C CA . MET A 1 775 ? 30.135 -16.758 2.820 1.00 75.88 775 MET A CA 1
ATOM 6097 C C . MET A 1 775 ? 31.474 -16.085 3.173 1.00 75.88 775 MET A C 1
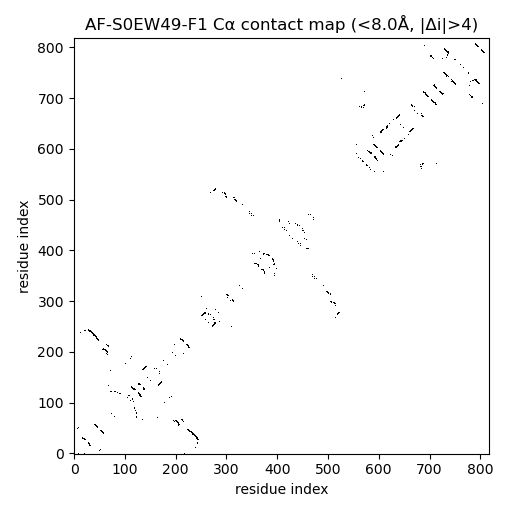ATOM 6099 O O . MET A 1 775 ? 31.719 -14.962 2.741 1.00 75.88 775 MET A O 1
ATOM 6103 N N . GLN A 1 776 ? 32.371 -16.742 3.914 1.00 78.25 776 GLN A N 1
ATOM 6104 C CA . GLN A 1 776 ? 33.713 -16.214 4.228 1.00 78.25 776 GLN A CA 1
ATOM 6105 C C . GLN A 1 776 ? 34.743 -16.469 3.114 1.00 78.25 776 GLN A C 1
ATOM 6107 O O . GLN A 1 776 ? 35.901 -16.067 3.210 1.00 78.25 776 GLN A O 1
ATOM 6112 N N . GLY A 1 777 ? 34.338 -17.151 2.043 1.00 81.25 777 GLY A N 1
ATOM 6113 C CA . GLY A 1 777 ? 35.219 -17.517 0.944 1.00 81.25 777 GLY A CA 1
ATOM 6114 C C . GLY A 1 777 ? 35.549 -16.375 -0.021 1.00 81.25 777 GLY A C 1
ATOM 6115 O O . GLY A 1 777 ? 34.840 -15.380 -0.166 1.00 81.25 777 GLY A O 1
ATOM 6116 N N . THR A 1 778 ? 36.622 -16.586 -0.778 1.00 86.38 778 THR A N 1
ATOM 6117 C CA . THR A 1 778 ? 36.984 -15.798 -1.969 1.00 86.38 778 THR A CA 1
ATOM 6118 C C . THR A 1 778 ? 36.499 -16.453 -3.266 1.00 86.38 778 THR A C 1
ATOM 6120 O O . THR A 1 778 ? 36.901 -16.064 -4.360 1.00 86.38 778 THR A O 1
ATOM 6123 N N . ILE A 1 779 ? 35.657 -17.483 -3.155 1.00 88.88 779 ILE A N 1
ATOM 6124 C CA . ILE A 1 779 ? 35.146 -18.284 -4.266 1.00 88.88 779 ILE A CA 1
ATOM 6125 C C . ILE A 1 779 ? 33.620 -18.237 -4.226 1.00 88.88 779 ILE A C 1
ATOM 6127 O O . ILE A 1 779 ? 33.030 -18.484 -3.177 1.00 88.88 779 ILE A O 1
ATOM 6131 N N . SER A 1 780 ? 32.998 -17.930 -5.363 1.00 91.25 780 SER A N 1
ATOM 6132 C CA . SER A 1 780 ? 31.545 -17.885 -5.493 1.00 91.25 780 SER A CA 1
ATOM 6133 C C . SER A 1 780 ? 30.916 -19.277 -5.447 1.00 91.25 780 SER A C 1
ATOM 6135 O O . SER A 1 780 ? 31.562 -20.284 -5.749 1.00 91.25 780 SER A O 1
ATOM 6137 N N . PHE A 1 781 ? 29.611 -19.339 -5.187 1.00 90.56 781 PHE A N 1
ATOM 6138 C CA . PHE A 1 781 ? 28.841 -20.533 -5.517 1.00 90.56 781 PHE A CA 1
ATOM 6139 C C . PHE A 1 781 ? 28.725 -20.678 -7.043 1.00 90.56 781 PHE A C 1
ATOM 6141 O O . PHE A 1 781 ? 28.725 -19.656 -7.746 1.00 90.56 781 PHE A O 1
ATOM 6148 N N . PRO A 1 782 ? 28.613 -21.914 -7.568 1.00 90.94 782 PRO A N 1
ATOM 6149 C CA . PRO A 1 782 ? 28.360 -22.143 -8.985 1.00 90.94 782 PRO A CA 1
ATOM 6150 C C . PRO A 1 782 ? 27.080 -21.440 -9.448 1.00 90.94 782 PRO A C 1
ATOM 6152 O O . PRO A 1 782 ? 26.054 -21.508 -8.772 1.00 90.94 782 PRO A O 1
ATOM 6155 N N . PHE A 1 783 ? 27.130 -20.784 -10.605 1.00 91.62 783 PHE A N 1
ATOM 6156 C CA . PHE A 1 783 ? 25.972 -20.132 -11.218 1.00 91.62 783 PHE A CA 1
ATOM 6157 C C . PHE A 1 783 ? 25.908 -20.408 -12.720 1.00 91.62 783 PHE A C 1
ATOM 6159 O O . PHE A 1 783 ? 26.923 -20.675 -13.364 1.00 91.62 783 PHE A O 1
ATOM 6166 N N . GLN A 1 784 ? 24.705 -20.353 -13.284 1.00 89.94 784 GLN A N 1
ATOM 6167 C CA . GLN A 1 784 ? 24.508 -20.413 -14.731 1.00 89.94 784 GLN A CA 1
ATOM 6168 C C . GLN A 1 784 ? 24.634 -18.999 -15.319 1.00 89.94 784 GLN A C 1
ATOM 6170 O O . GLN A 1 784 ? 24.085 -18.069 -14.726 1.00 89.94 784 GLN A O 1
ATOM 6175 N N . PRO A 1 785 ? 25.332 -18.810 -16.453 1.00 83.94 785 PRO A N 1
ATOM 6176 C CA . PRO A 1 785 ? 25.311 -17.539 -17.172 1.00 83.94 785 PRO A CA 1
ATOM 6177 C C . PRO A 1 785 ? 23.878 -17.159 -17.550 1.00 83.94 785 PRO A C 1
ATOM 6179 O O . PRO A 1 785 ? 23.156 -17.997 -18.095 1.00 83.94 785 PRO A O 1
ATOM 6182 N N . GLY A 1 786 ? 23.484 -15.916 -17.284 1.00 82.12 786 GLY A N 1
ATOM 6183 C CA . GLY A 1 786 ? 22.193 -15.404 -17.734 1.00 82.12 786 GLY A CA 1
ATOM 6184 C C . GLY A 1 786 ? 22.206 -14.925 -19.191 1.00 82.12 786 GLY A C 1
ATOM 6185 O O . GLY A 1 786 ? 23.083 -15.287 -19.987 1.00 82.12 786 GLY A O 1
ATOM 6186 N N . GLU A 1 787 ? 21.197 -14.140 -19.557 1.00 84.12 787 GLU A N 1
ATOM 6187 C CA . GLU A 1 787 ? 20.934 -13.697 -20.928 1.00 84.12 787 GLU A CA 1
ATOM 6188 C C . GLU A 1 787 ? 22.009 -12.732 -21.441 1.00 84.12 787 GLU A C 1
ATOM 6190 O O . GLU A 1 787 ? 22.431 -12.829 -22.599 1.00 84.12 787 GLU A O 1
ATOM 6195 N N . HIS A 1 788 ? 22.508 -11.851 -20.571 1.00 78.44 788 HIS A N 1
ATOM 6196 C CA . HIS A 1 788 ? 23.522 -10.853 -20.907 1.00 78.44 788 HIS A CA 1
ATOM 6197 C C . HIS A 1 788 ? 24.933 -11.440 -20.979 1.00 78.44 788 HIS A C 1
ATOM 6199 O O . HIS A 1 788 ? 25.816 -10.829 -21.586 1.00 78.44 788 HIS A O 1
ATOM 6205 N N . LYS A 1 789 ? 25.167 -12.624 -20.391 1.00 84.94 789 LYS A N 1
ATOM 6206 C CA . LYS A 1 789 ? 26.463 -13.339 -20.401 1.00 84.94 789 LYS A CA 1
ATOM 6207 C C . LYS A 1 789 ? 27.626 -12.465 -19.921 1.00 84.94 789 LYS A C 1
ATOM 6209 O O . LYS A 1 789 ? 28.772 -12.606 -20.364 1.00 84.94 789 LYS A O 1
ATOM 6214 N N . ARG A 1 790 ? 27.329 -11.555 -19.001 1.00 84.31 790 ARG A N 1
ATOM 6215 C CA . ARG A 1 790 ? 28.277 -10.656 -18.349 1.00 84.31 790 ARG A CA 1
ATOM 6216 C C . ARG A 1 790 ? 28.090 -10.786 -16.851 1.00 84.31 790 ARG A C 1
ATOM 6218 O O . ARG A 1 790 ? 26.966 -10.857 -16.380 1.00 84.31 790 ARG A O 1
ATOM 6225 N N . ILE A 1 791 ? 29.182 -10.775 -16.106 1.00 88.50 791 ILE A N 1
ATOM 6226 C CA . ILE A 1 791 ? 29.135 -10.675 -14.647 1.00 88.50 791 ILE A CA 1
ATOM 6227 C C . ILE A 1 791 ? 29.716 -9.349 -14.192 1.00 88.50 791 ILE A C 1
ATOM 6229 O O . ILE A 1 791 ? 30.582 -8.784 -14.868 1.00 88.50 791 ILE A O 1
ATOM 6233 N N . ALA A 1 792 ? 29.305 -8.897 -13.013 1.00 81.69 792 ALA A N 1
ATOM 6234 C CA . ALA A 1 792 ? 29.958 -7.801 -12.317 1.00 81.69 792 ALA A CA 1
ATOM 6235 C C . ALA A 1 792 ? 30.365 -8.242 -10.907 1.00 81.69 792 ALA A C 1
ATOM 6237 O O . ALA A 1 792 ? 29.579 -8.816 -10.158 1.00 81.69 792 ALA A O 1
ATOM 6238 N N . VAL A 1 793 ? 31.612 -7.960 -10.540 1.00 83.38 793 VAL A N 1
ATOM 6239 C CA . VAL A 1 793 ? 32.170 -8.241 -9.218 1.00 83.38 793 VAL A CA 1
ATOM 6240 C C . VAL A 1 793 ? 32.458 -6.919 -8.532 1.00 83.38 793 VAL A C 1
ATOM 6242 O O . VAL A 1 793 ? 33.293 -6.149 -9.004 1.00 83.38 793 VAL A O 1
ATOM 6245 N N . LYS A 1 794 ? 31.779 -6.655 -7.418 1.00 81.94 794 LYS A N 1
ATOM 6246 C CA . LYS A 1 794 ? 32.004 -5.471 -6.583 1.00 81.94 794 LYS A CA 1
ATOM 6247 C C . LYS A 1 794 ? 32.805 -5.862 -5.347 1.00 81.94 794 LYS A C 1
ATOM 6249 O O . LYS A 1 794 ? 32.457 -6.831 -4.687 1.00 81.94 794 LYS A O 1
ATOM 6254 N N . VAL A 1 795 ? 33.832 -5.098 -5.000 1.00 75.44 795 VAL A N 1
ATOM 6255 C CA . VAL A 1 795 ? 34.643 -5.289 -3.789 1.00 75.44 795 VAL A CA 1
ATOM 6256 C C . VAL A 1 795 ? 34.556 -4.043 -2.916 1.00 75.44 795 VAL A C 1
ATOM 6258 O O . VAL A 1 795 ? 34.597 -2.923 -3.427 1.00 75.44 795 VAL A O 1
ATOM 6261 N N . ILE A 1 796 ? 34.446 -4.257 -1.605 1.00 70.31 796 ILE A N 1
ATOM 6262 C CA . ILE A 1 796 ? 34.502 -3.233 -0.563 1.00 70.31 796 ILE A CA 1
ATOM 6263 C C . ILE A 1 796 ? 35.722 -3.489 0.323 1.00 70.31 796 ILE A C 1
ATOM 6265 O O . ILE A 1 796 ? 35.901 -4.592 0.845 1.00 70.31 796 ILE A O 1
ATOM 6269 N N . ASP A 1 797 ? 36.556 -2.469 0.519 1.00 64.75 797 ASP A N 1
ATOM 6270 C CA . ASP A 1 797 ? 37.684 -2.539 1.453 1.00 64.75 797 ASP A CA 1
ATOM 6271 C C . ASP A 1 797 ? 37.265 -2.238 2.911 1.00 64.75 797 ASP A C 1
ATOM 6273 O O . ASP A 1 797 ? 36.172 -1.747 3.191 1.00 64.75 797 ASP A O 1
ATOM 6277 N N . PHE A 1 798 ? 38.153 -2.491 3.877 1.00 58.31 798 PHE A N 1
ATOM 6278 C CA . PHE A 1 798 ? 37.920 -2.202 5.306 1.00 58.31 798 PHE A CA 1
ATOM 6279 C C . PHE A 1 798 ? 37.767 -0.706 5.633 1.00 58.31 798 PHE A C 1
ATOM 6281 O O . PHE A 1 798 ? 37.493 -0.344 6.777 1.00 58.31 798 PHE A O 1
ATOM 6288 N N . ARG A 1 799 ? 37.957 0.173 4.645 1.00 50.84 799 ARG A N 1
ATOM 6289 C CA . ARG A 1 799 ? 37.806 1.628 4.750 1.00 50.84 799 ARG A CA 1
ATOM 6290 C C . ARG A 1 799 ? 36.493 2.104 4.116 1.00 50.84 799 ARG A C 1
ATOM 6292 O O . ARG A 1 799 ? 36.200 3.291 4.209 1.00 50.84 799 ARG A O 1
ATOM 6299 N N . GLY A 1 800 ? 35.700 1.201 3.526 1.00 52.34 800 GLY A N 1
ATOM 6300 C CA . GLY A 1 800 ? 34.407 1.485 2.903 1.00 52.34 800 GLY A CA 1
ATOM 6301 C C . GLY A 1 800 ? 34.477 1.936 1.441 1.00 52.34 800 GLY A C 1
ATOM 6302 O O . GLY A 1 800 ? 33.468 2.401 0.916 1.00 52.34 800 GLY A O 1
ATOM 6303 N N . ASN A 1 801 ? 35.631 1.820 0.777 1.00 55.28 801 ASN A N 1
ATOM 6304 C CA . ASN A 1 801 ? 35.766 2.158 -0.642 1.00 55.28 801 ASN A CA 1
ATOM 6305 C C . ASN A 1 801 ? 35.202 1.038 -1.522 1.00 55.28 801 ASN A C 1
ATOM 6307 O O . ASN A 1 801 ? 35.478 -0.133 -1.268 1.00 55.28 801 ASN A O 1
ATOM 6311 N N . GLU A 1 802 ? 34.474 1.401 -2.581 1.00 64.12 802 GLU A N 1
ATOM 6312 C CA . GLU A 1 802 ? 33.866 0.455 -3.524 1.00 64.12 802 GLU A CA 1
ATOM 6313 C C . GLU A 1 802 ? 34.579 0.476 -4.883 1.00 64.12 802 GLU A C 1
ATOM 6315 O O . GLU A 1 802 ? 34.792 1.540 -5.468 1.00 64.12 802 GLU A O 1
ATOM 6320 N N . VAL A 1 803 ? 34.889 -0.703 -5.423 1.00 65.31 803 VAL A N 1
ATOM 6321 C CA . VAL A 1 803 ? 35.372 -0.882 -6.803 1.00 65.31 803 VAL A CA 1
ATOM 6322 C C . VAL A 1 803 ? 34.626 -2.023 -7.486 1.00 65.31 803 VAL A C 1
ATOM 6324 O O . VAL A 1 803 ? 34.232 -2.989 -6.836 1.00 65.31 803 VAL A O 1
ATOM 6327 N N . VAL A 1 804 ? 34.417 -1.918 -8.799 1.00 70.31 804 VAL A N 1
ATOM 6328 C CA . VAL A 1 804 ? 33.673 -2.910 -9.591 1.00 70.31 804 VAL A CA 1
ATOM 6329 C C . VAL A 1 804 ? 34.516 -3.364 -10.779 1.00 70.31 804 VAL A C 1
ATOM 6331 O O . VAL A 1 804 ? 35.165 -2.547 -11.427 1.00 70.31 804 VAL A O 1
ATOM 6334 N N . ARG A 1 805 ? 34.487 -4.664 -11.087 1.00 75.38 805 ARG A N 1
ATOM 6335 C CA . ARG A 1 805 ? 35.018 -5.237 -12.329 1.00 75.38 805 ARG A CA 1
ATOM 6336 C C . ARG A 1 805 ? 33.923 -5.987 -13.071 1.00 75.38 805 ARG A C 1
ATOM 6338 O O . ARG A 1 805 ? 33.277 -6.859 -12.500 1.00 75.38 805 ARG A O 1
ATOM 6345 N N . VAL A 1 806 ? 33.755 -5.673 -14.351 1.00 77.62 806 VAL A N 1
ATOM 6346 C CA . VAL A 1 806 ? 32.825 -6.368 -15.250 1.00 77.62 806 VAL A CA 1
ATOM 6347 C C . VAL A 1 806 ? 33.608 -7.359 -16.109 1.00 77.62 806 VAL A C 1
ATOM 6349 O O . VAL A 1 806 ? 34.660 -7.012 -16.647 1.00 77.62 806 VAL A O 1
ATOM 6352 N N . VAL A 1 807 ? 33.109 -8.588 -16.242 1.00 79.06 807 VAL A N 1
ATOM 6353 C CA . VAL A 1 807 ? 33.735 -9.644 -17.052 1.00 79.06 807 VAL A CA 1
ATOM 6354 C C . VAL A 1 807 ? 32.721 -10.205 -18.041 1.00 79.06 807 VAL A C 1
ATOM 6356 O O . VAL A 1 807 ? 31.616 -10.588 -17.663 1.00 79.06 807 VAL A O 1
ATOM 6359 N N . ASN A 1 808 ? 33.105 -10.267 -19.316 1.00 80.06 808 ASN A N 1
ATOM 6360 C CA . ASN A 1 808 ? 32.304 -10.902 -20.356 1.00 80.06 808 ASN A CA 1
ATOM 6361 C C . ASN A 1 808 ? 32.630 -12.402 -20.415 1.00 80.06 808 ASN A C 1
ATOM 6363 O O . ASN A 1 808 ? 33.790 -12.777 -20.573 1.00 80.06 808 ASN A O 1
ATOM 6367 N N . LEU A 1 809 ? 31.609 -13.254 -20.312 1.00 79.00 809 LEU A N 1
ATOM 6368 C CA . LEU A 1 809 ? 31.767 -14.710 -20.280 1.00 79.00 809 LEU A CA 1
ATOM 6369 C C . LEU A 1 809 ? 32.012 -15.327 -21.673 1.00 79.00 809 LEU A C 1
ATOM 6371 O O . LEU A 1 809 ? 32.309 -16.515 -21.772 1.00 79.00 809 LEU A O 1
ATOM 6375 N N . GLN A 1 810 ? 31.898 -14.550 -22.758 1.00 65.25 810 GLN A N 1
ATOM 6376 C CA . GLN A 1 810 ? 32.073 -15.018 -24.141 1.00 65.25 810 GLN A CA 1
ATOM 6377 C C . GLN A 1 810 ? 33.456 -14.730 -24.745 1.00 65.25 810 GLN A C 1
ATOM 6379 O O . GLN A 1 810 ? 33.801 -15.318 -25.773 1.00 65.25 810 GLN A O 1
ATOM 6384 N N . GLN A 1 811 ? 34.266 -13.852 -24.148 1.00 47.03 811 GLN A N 1
ATOM 6385 C CA . GLN A 1 811 ? 35.618 -13.595 -24.645 1.00 47.03 811 GLN A CA 1
ATOM 6386 C C . GLN A 1 811 ? 36.585 -14.646 -24.095 1.00 47.03 811 GLN A C 1
ATOM 6388 O O . GLN A 1 811 ? 36.884 -14.672 -22.905 1.00 47.03 811 GLN A O 1
ATOM 6393 N N . LYS A 1 812 ? 37.111 -15.506 -24.979 1.00 37.72 812 LYS A N 1
ATOM 6394 C CA . LYS A 1 812 ? 38.332 -16.265 -24.680 1.00 37.72 812 LYS A CA 1
ATOM 6395 C C . LYS A 1 812 ? 39.431 -15.255 -24.362 1.00 37.72 812 LYS A C 1
ATOM 6397 O O . LYS A 1 812 ? 39.737 -14.425 -25.217 1.00 37.72 812 LYS A O 1
ATOM 6402 N N . GLU A 1 813 ? 40.018 -15.339 -23.168 1.00 34.16 813 GLU A N 1
ATOM 6403 C CA . GLU A 1 813 ? 41.274 -14.655 -22.863 1.00 34.16 813 GLU A CA 1
ATOM 6404 C C . GLU A 1 813 ? 42.254 -14.926 -24.009 1.00 34.16 813 GLU A C 1
ATOM 6406 O O . GLU A 1 813 ? 42.575 -16.077 -24.318 1.00 34.16 813 GLU A O 1
ATOM 6411 N N . ALA A 1 814 ? 42.698 -13.866 -24.683 1.00 30.38 814 ALA A N 1
ATOM 6412 C CA . ALA A 1 814 ? 43.857 -13.956 -25.545 1.00 30.38 814 ALA A CA 1
ATOM 6413 C C . ALA A 1 814 ? 45.047 -14.266 -24.632 1.00 30.38 814 ALA A C 1
ATOM 6415 O O . ALA A 1 814 ? 45.581 -13.382 -23.967 1.00 30.38 814 ALA A O 1
ATOM 6416 N N . THR A 1 815 ? 45.432 -15.539 -24.564 1.00 27.88 815 THR A N 1
ATOM 6417 C CA . THR A 1 815 ? 46.724 -15.974 -24.035 1.00 27.88 815 THR A CA 1
ATOM 6418 C C . THR A 1 815 ? 47.821 -15.205 -24.765 1.00 27.88 815 THR A C 1
ATOM 6420 O O . THR A 1 815 ? 48.176 -15.545 -25.895 1.00 27.88 815 THR A O 1
ATOM 6423 N N . TYR A 1 816 ? 48.356 -14.164 -24.130 1.00 27.61 816 TYR A N 1
ATOM 6424 C CA . TYR A 1 816 ? 49.651 -13.607 -24.492 1.00 27.61 816 TYR A CA 1
ATOM 6425 C C . TYR A 1 816 ? 50.714 -14.614 -24.045 1.00 27.61 816 TYR A C 1
ATOM 6427 O O . TYR A 1 816 ? 51.058 -14.712 -22.870 1.00 27.61 816 TYR A O 1
ATOM 6435 N N . HIS A 1 817 ? 51.192 -15.418 -24.992 1.00 26.94 817 HIS A N 1
ATOM 6436 C CA . HIS A 1 817 ? 52.512 -16.023 -24.894 1.00 26.94 817 HIS A CA 1
ATOM 6437 C C . HIS A 1 817 ? 53.531 -14.989 -25.381 1.00 26.94 817 HIS A C 1
ATOM 6439 O O . HIS A 1 817 ? 53.483 -14.613 -26.553 1.00 26.94 817 HIS A O 1
ATOM 6445 N N . GLY A 1 818 ? 54.445 -14.570 -24.502 1.00 28.97 818 GLY A N 1
ATOM 6446 C CA . GLY A 1 818 ? 55.598 -13.727 -24.837 1.00 28.97 818 GLY A CA 1
ATOM 6447 C C . GLY A 1 818 ? 55.821 -12.612 -23.841 1.00 28.97 818 GLY A C 1
ATOM 6448 O O . GLY A 1 818 ? 55.233 -11.536 -24.076 1.00 28.97 818 GLY A O 1
#

Organism: Chthonomonas calidirosea (strain DSM 23976 / ICMP 18418 / T49) (NCBI:txid1303518)

Secondary structure (DSSP, 8-state):
----SS--PPPGGG--TT-EEE-TTSSEEEEEEEEEEEEEEEEEEEEETTEEEEEEEETT-EEEEE---S-SSS-TTSTTS-HHHHHHHHHHHHS--HHHHHHHHHHGGGTTSS-EEEEEEETTEEEEEEETTTTEEEEEE-S---S-HHHHHHHHHHHHHHHHTT-EEEEEEHHHHHH-HHHHHHHHHHHHHGGG-GGG-EEEEGGG--TT-EEEETTTTEEEEEEEEEEEEEEEEEEEEEETT-SSS--SEEEEES-TTSHHHHHHHHTT-EEEEE-S-HHHHHHHHHHHHT--EEEE-BSSSSSGGGG-BPEEEEE---HHHHHT-HHHHHHHHHHHHHHHHHHHHHHHHHTTSS-EEE--SSTTTT-EEETTS-S--EEEPTTS-EEETTS--TTTSPPPBS-TTS-HHHHHHHHHHHHHHHS-----HHHHHHHHHHHHHHH----SSGGGSPPPBS-TTS-HHHHHHHHHHHHHHHHHHHHHHHHHHHHSPEEEEEEEEPEEEEEEEPP---EEE--PPPPPP-TTT-------HHHHHHHH-S-THHHHHHHHHHHHHHTEEE-GGG-EEE-EEEEEEEETTEEEEEEEEETTEEEEEEEEEPPTTSPBPHHHHHHHHHHHHHTT-SEEEEEES-B-HHHHHHHHH---TT-EEEEEEEPGGGGSTTGGGTS-GGGSEEE---EEEEEEE-TTS-EEEEEEEEEEEETTTTEEEEPPGGG-SEEEEESS--SS----SEEE-TT-SSHHHHHHHHHT----HHHHHTTS-SBPPPB---SS-EEEEEEE-TT--EEEEEEETT--------

InterPro domains:
  IPR003586 Hint domain C-terminal [SM00305] (218-264)
  IPR007569 Domain of unknown function DUF559 [PF04480] (87-192)
  IPR011335 Restriction endonuclease type II-like [SSF52980] (89-198)
  IPR029063 S-adenosyl-L-methionine-dependent methyltransferase superfamily [G3DSA:3.40.50.150] (259-305)
  IPR029063 S-adenosyl-L-methionine-dependent methyltransferase superfamily [SSF53335] (259-299)
  IPR030934 Intein C-terminal splicing region [PS50818] (237-259)
  IPR030934 Intein C-terminal splicing region [TIGR01443] (237-259)
  IPR036844 Hint domain superfamily [SSF51294] (6-258)
  IPR047216 Putative endonuclease DUF559, bacteria [PTHR38590] (83-196)
  IPR047216 Putative endonuclease DUF559, bacteria [cd01038] (96-192)

Radius of gyration: 43.8 Å; Cα contacts (8 Å, |Δi|>4): 1360; chains: 1; bounding box: 112×59×126 Å

Foldseek 3Di:
DDDDPQQDDDPPVVDAFQDWDQFPVLDIFGFNGKDKDWDFWKWKWFDWDRDPDTDIDGQQDKFWWLDALCALCADPVRHRADPVLVVVLVVCVVVPDPLLVLLCVCPPPCNLVFHKDAQPDRRPHTARIATRLQLEGEHEDEDDDPPDPVVVVVVVVVVVSSVVSVHHYDYDYSVCSVPPVPVVSVVVSVSSVVSQDSVPTDIDRSNPDDFQMWGFDDSVRGTIGGHDMDIDGDGDMDMDTDTPLDDDDDDLEAEDEPQQQLPVVVVCVQLVGAYEYEYQDPNSVVNNCVVQQQDWHFDFAAPDPVVPCSSPFAFDKAFDFDPVLLVPQVVLVVLCVVQVVQLVVLQVLLLVLLALPQDWAAQCDAQQHRAIQGRNDDQPDWDQGPVRDIGTSNGDDLNRQDAFPVHPPFDPLLNVLLVVLLCCLPVVDPDDPVSVVVSQVSNCVRPVDHDPDSVSRDDGPPDPPRDPSNSVSSVSSVVSVVVSVVVSVVSSRVSGDMDGDSVGGHTDPPDMDGRDDYDYDNPFDDDDDDPPDDDDDPDPPPVVVVLVPDPPPPVLVLVLVLCVLLQFAAFPPGDTFGWAPWDADDFQQFGIWTWTDAPNDIFIETEGEDDPSDAAELVSQVVVVVRCVVVQGQEYEYEYQHHDPNNVCSLPVDDDVRYRYFYWHADPLSVPVVSVVVDDSNHGTYTFAAFDKDWDQDPVQWIKIFGQATWTQDPRVRDIDGDGLLQFQKKFKDQEDPSTDRDGPAIAGQDDPCVVVVVCVSVVDDDDPVVNVQRNHSMDDIDHRDPNQKMKMWTAHPVGDIHIDIDRNPDDPPPPDD